Protein 4KP2 (pdb70)

Radius of gyration: 27.86 Å; Cα contacts (8 Å, |Δi|>4): 2179; chains: 2; bounding box: 74×74×67 Å

Foldseek 3Di:
DDLLQVLQQVQQVHGDDFQDKDKGQAQAEEEELVQQLLLVVLLVVPHDAFDDLARYAYEYFLQVPPDDPVSVVSVVSSVCVCVVHVNVNYYYFLQFARLVVCLQANQAASGEYEYQDQQQLLSLLNSYHTFYDHSNQSSVCRHPSMDIDGRAFEAEEEEEADDDQEALLQVLLQVCQVQHQANAASHEYEYHYPVSVPDASLSSSLNQRLQVSSNHRHYHYFHDPSSLVSCCVRNPDDPVVSVVSVVVGDDDDPPVDDGPYYYYDYDHPAAGWKAWPAGSNRTDHLVVFFPAFAQEEEAAASNGQALVQLVLLLVLLAPFAFDDRYAYEHAHRGNVRVVVCVVVCSVVSCVVNPHHYDRRHDPPFQCSVDQADDAQHEYEYQDNGRHQQGRHDNNYGYMHGGSNQRSNCRRVRGRHND/DDLLQQLVCVQQVHRDDFQDKDKGFAQAEEEELVLQLLLLVLLVVPDQEFDDLVRYAYEYFFQVPPPDPVSVVSVVSSVVSCVSHVRPRYYYFLQFAPLVCCLLPNQAASGEYEYQDQQQLLSQLNNYHGFYDHSNQSSVCRHPSMDMDGRFFEEEEEEDADEPQEALLQVLLVVCQVQHQANQARYEYEYDYDCSQVHASLSSSLNQRLCNSSNHRHYHYFHDVSSVVSCVPSHVQDPVRSVVSVVVGDDDDPPPDDGPHYHYHYPPPRAFWKAWPAGSNNIDHLVVFFPAFAQEEEADASNQQALVLLVLLLVLLQPEAFDPSYAYEHAHRGSVSVVVCVVVCSVVSQVVNVHHYDRHHRALQAQGPNQADDQAGEYAYQYNGRHQQGSYRNNYGYMHGGSNQSSNCRRVRRRHDD

Secondary structure (DSSP, 8-state):
--HHHHHHHHHHTS---TT-EEEEE-SEEEEETTTHHHHHHHHHHH-SS-S-GGGEEEE--TTSS--SHHHHHHHHHHHHHHHHHT-SSEE-TTSB-HHHHHHHHT--TT-EEEESSTTGGGGGGGT-EEEE--HHHHHHHHHHSEEEEE--EEEEEEE-S--SSS-HHHHHHHHHHHH-SSTTBTEEEEEESHHHHH--HHHHHHHHHTTGGGTBSEEEE---HHHHHHHHHSS---HHHHHHHHTT-----TTSS--SEEEEE--TTPPPEEEPTT-TT-EEEHHHHTT-B-SEEEE-SSSS-SHHHHHHHHHHHSS----TT-EEEE--SBHHHHHHHHTTTHHHHHHHHT-EE--SS--SSSS-SSS-B-TT-EEEESSS---TTSSB-TT-EEEE--HHHHHHHHHHSBS---/--HHHHHHHHHHTS---TT-EEEEE-SEEEEETTTHHHHHHHHHHH-SS-S-GGGEEEE--SSSS--SHHHHHHHHHHHHHHHHHT-SSEE-TTSB-HHHHHHHHT--TT-EEEEESGGGGGGGGGT-EEEE--HHHHHHHHHHSEEEEE--EEEEEEEES--TTS-HHHHHHHHHHHH-SSTTBTEEEEE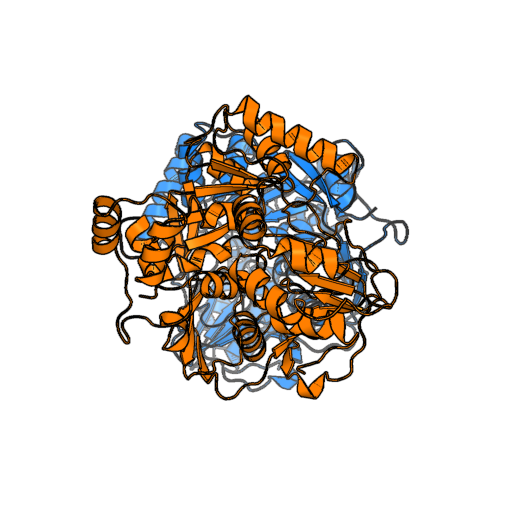ESHHHHHS-HHHHHHHHHTTGGGTBSEEEE---HHHHHHHHHSS---HHHHHHHHTT-----TTSS--SEEEEEE-SS-PPEEE-TB-TT-EEEGGGGTT-B-SEEEE-TTTS-SHHHHHHHHTTSSSS---TT-EEEE--SBHHHHHHHHHTTHHHHHHHTTPEE--SS-TTSSS-SSS-B-TT-EEEE-SS--BTTSSB-TT-EEEE--HHHHHHHHHHSB----

Solvent-accessible surface area: 31550 Å² total; per-residue (Å²): 70,6,2,0,20,64,2,0,11,114,64,35,68,123,158,10,65,39,43,57,50,9,55,0,102,4,25,7,0,0,0,8,1,18,29,1,4,23,0,17,72,0,2,113,81,44,26,124,58,19,73,41,41,97,78,0,0,0,0,10,1,35,22,11,95,68,51,49,101,140,3,42,86,51,20,119,54,0,72,82,0,14,151,145,24,38,5,184,31,42,36,139,41,19,51,0,3,2,5,5,8,0,0,12,77,36,0,61,17,24,34,0,0,0,0,2,19,63,10,0,3,1,1,0,0,0,3,0,3,0,2,28,25,44,12,5,14,0,0,1,0,0,20,28,3,29,0,40,21,134,1,10,102,3,11,24,0,23,0,47,16,112,36,170,104,22,40,19,0,1,10,0,0,59,0,0,48,86,27,15,63,127,43,0,45,186,20,0,0,2,2,8,22,82,15,4,99,96,18,74,5,36,5,2,2,1,0,0,0,0,0,66,12,0,17,0,96,0,0,0,3,43,7,4,86,52,0,4,72,22,10,66,138,21,53,42,118,39,114,114,74,26,54,107,45,73,156,66,76,15,70,19,83,94,138,128,2,140,15,140,124,71,48,112,2,101,4,78,142,25,78,9,9,0,0,15,27,38,45,0,27,51,19,92,44,9,67,96,13,77,48,34,112,2,32,2,0,0,0,0,6,11,0,7,0,6,28,46,14,0,120,63,0,3,121,76,1,125,79,139,130,22,72,172,87,8,91,1,6,1,1,1,0,2,101,73,5,46,100,57,0,72,197,77,25,6,16,70,33,0,83,164,6,47,11,90,54,34,42,7,2,16,2,0,21,80,27,13,101,73,8,72,5,57,112,45,27,29,0,0,0,0,5,11,39,0,50,68,20,49,4,29,70,71,66,2,85,3,28,0,0,1,5,32,0,0,0,7,0,0,12,78,9,69,0,0,40,186,44,3,4,0,16,48,2,0,13,103,47,36,67,120,133,5,74,42,39,60,51,8,40,0,84,0,26,7,0,0,0,5,3,35,39,0,0,37,0,7,75,0,0,101,83,33,28,141,64,19,66,41,36,90,62,0,0,0,0,7,0,32,33,6,89,63,47,54,106,156,9,39,100,62,17,120,45,0,59,47,0,23,129,148,20,38,8,126,26,45,27,131,43,18,42,0,2,0,5,6,4,0,1,11,71,35,0,50,7,23,32,0,0,0,0,1,28,58,8,0,2,2,0,0,0,0,3,0,1,0,0,27,32,41,28,20,29,0,0,0,0,0,17,14,0,28,1,44,10,103,1,10,73,4,0,43,0,29,0,54,15,144,32,157,90,20,39,16,0,0,10,0,0,61,0,1,84,63,22,15,117,104,15,0,19,153,16,0,0,1,2,7,24,88,21,3,112,116,16,73,5,31,4,2,1,2,0,0,0,0,0,63,11,0,11,1,81,0,0,0,3,50,4,14,79,49,0,3,65,17,0,80,140,28,33,86,36,46,104,134,73,8,59,116,25,99,146,48,88,15,64,36,111,220,138,63,12,130,55,68,94,114,51,114,0,80,1,72,120,25,68,2,9,0,0,19,24,45,67,2,18,63,9,92,41,6,71,94,12,81,43,40,137,4,51,1,0,0,0,0,3,14,0,5,0,5,26,40,14,0,104,58,0,3,120,62,2,154,65,166,113,18,66,197,103,11,79,0,6,0,0,0,0,0,101,66,7,50,94,64,0,75,193,85,23,5,14,75,35,0,84,167,2,47,9,94,56,32,43,4,2,13,6,1,7,35,53,12,82,53,18,73,2,58,119,35,36,36,0,0,0,0,1,6,39,0,73,110,20,73,2,24,70,95,60,0,85,1,29,0,0,0,5,22,0,0,0,16,0,0,29,93,8,71,0,7,28,174

Structure (mmCIF, N/CA/C/O backbone):
data_4KP2
#
_entry.id   4KP2
#
_cell.length_a   68.325
_cell.length_b   103.098
_cell.length_c   112.922
_cell.angle_alpha   90.000
_cell.angle_beta   90.000
_cell.angle_gamma   90.000
#
_symmetry.space_group_name_H-M   'P 21 21 21'
#
loop_
_entity.id
_entity.type
_entity.pdbx_description
1 polymer 'Homoaconitase large subunit'
2 water water
#
loop_
_atom_site.group_PDB
_atom_site.id
_atom_site.type_symbol
_atom_site.label_atom_id
_atom_site.label_alt_id
_atom_site.label_comp_id
_atom_site.label_asym_id
_atom_site.label_entity_id
_atom_site.label_seq_id
_atom_site.pdbx_PDB_ins_code
_atom_site.Cartn_x
_atom_site.Cartn_y
_atom_site.Cartn_z
_atom_site.occupancy
_atom_site.B_iso_or_equiv
_atom_site.auth_seq_id
_atom_site.auth_comp_id
_atom_site.auth_asym_id
_atom_site.auth_atom_id
_atom_site.pdbx_PDB_model_num
ATOM 1 N N . MET A 1 22 ? 28.820 -18.178 9.742 1.00 68.38 1 MET A N 1
ATOM 2 C CA . MET A 1 22 ? 29.387 -17.202 8.822 1.00 58.78 1 MET A CA 1
ATOM 3 C C . MET A 1 22 ? 29.302 -17.714 7.389 1.00 58.03 1 MET A C 1
ATOM 4 O O . MET A 1 22 ? 29.950 -18.698 7.031 1.00 60.34 1 MET A O 1
ATOM 9 N N . THR A 1 23 ? 28.496 -17.040 6.575 1.00 57.98 2 THR A N 1
ATOM 10 C CA . THR A 1 23 ? 28.288 -17.444 5.191 1.00 50.10 2 THR A CA 1
ATOM 11 C C . THR A 1 23 ? 29.543 -17.230 4.355 1.00 50.10 2 THR A C 1
ATOM 12 O O . THR A 1 23 ? 30.506 -16.608 4.807 1.00 53.65 2 THR A O 1
ATOM 16 N N . LEU A 1 24 ? 29.524 -17.752 3.134 1.00 50.25 3 LEU A N 1
ATOM 17 C CA . LEU A 1 24 ? 30.655 -17.621 2.225 1.00 52.62 3 LEU A CA 1
ATOM 18 C C . LEU A 1 24 ? 30.896 -16.161 1.865 1.00 52.39 3 LEU A C 1
ATOM 19 O O . LEU A 1 24 ? 32.033 -15.691 1.874 1.00 48.79 3 LEU A O 1
ATOM 24 N N . VAL A 1 25 ? 29.818 -15.451 1.551 1.00 53.97 4 VAL A N 1
ATOM 25 C CA . VAL A 1 25 ? 29.894 -14.031 1.226 1.00 51.03 4 VAL A CA 1
ATOM 26 C C . VAL A 1 25 ? 30.487 -13.232 2.384 1.00 54.20 4 VAL A C 1
ATOM 27 O O . VAL A 1 25 ? 31.359 -12.386 2.182 1.00 51.42 4 VAL A O 1
ATOM 31 N N . GLU A 1 26 ? 30.019 -13.516 3.595 1.00 47.49 5 GLU A N 1
ATOM 32 C CA . GLU A 1 26 ? 30.524 -12.846 4.788 1.00 48.59 5 GLU A CA 1
ATOM 33 C C . GLU A 1 26 ? 32.013 -13.105 4.994 1.00 50.38 5 GLU A C 1
ATOM 34 O O . GLU A 1 26 ? 32.747 -12.221 5.431 1.00 51.86 5 GLU A O 1
ATOM 40 N N . LYS A 1 27 ? 32.454 -14.318 4.676 1.00 50.92 6 LYS A N 1
ATOM 41 C CA . LYS A 1 27 ? 33.862 -14.671 4.812 1.00 48.40 6 LYS A CA 1
ATOM 42 C C . LYS A 1 27 ? 34.721 -14.010 3.740 1.00 48.50 6 LYS A C 1
ATOM 43 O O . LYS A 1 27 ? 35.856 -13.614 4.003 1.00 50.52 6 LYS A O 1
ATOM 49 N N . ILE A 1 28 ? 34.176 -13.895 2.534 1.00 46.44 7 ILE A N 1
ATOM 50 C CA . ILE A 1 28 ? 34.892 -13.268 1.428 1.00 51.12 7 ILE A CA 1
ATOM 51 C C . ILE A 1 28 ? 35.083 -11.774 1.676 1.00 49.13 7 ILE A C 1
ATOM 52 O O . ILE A 1 28 ? 36.172 -11.234 1.475 1.00 50.64 7 ILE A O 1
ATOM 57 N N . LEU A 1 29 ? 34.020 -11.114 2.124 1.00 45.00 8 LEU A N 1
ATOM 58 C CA . LEU A 1 29 ? 34.051 -9.674 2.349 1.00 48.87 8 LEU A CA 1
ATOM 59 C C . LEU A 1 29 ? 34.882 -9.294 3.571 1.00 51.94 8 LEU A C 1
ATOM 60 O O . LEU A 1 29 ? 35.512 -8.237 3.596 1.00 47.54 8 LEU A O 1
ATOM 65 N N . SER A 1 30 ? 34.884 -10.159 4.581 1.00 47.81 9 SER A N 1
ATOM 66 C CA . SER A 1 30 ? 35.622 -9.886 5.811 1.00 53.31 9 SER A CA 1
ATOM 67 C C . SER A 1 30 ? 37.131 -9.897 5.591 1.00 56.53 9 SER A C 1
ATOM 68 O O . SER A 1 30 ? 37.840 -9.008 6.063 1.00 55.94 9 SER A O 1
ATOM 71 N N . LYS A 1 31 ? 37.616 -10.907 4.876 1.00 51.21 10 LYS A N 1
ATOM 72 C CA . LYS A 1 31 ? 39.034 -11.005 4.556 1.00 50.33 10 LYS A CA 1
ATOM 73 C C . LYS A 1 31 ? 39.456 -9.849 3.657 1.00 53.20 10 LYS A C 1
ATOM 74 O O . LYS A 1 31 ? 40.562 -9.319 3.779 1.00 47.85 10 LYS A O 1
ATOM 80 N N . LYS A 1 32 ? 38.558 -9.455 2.761 1.00 52.08 11 LYS A N 1
ATOM 81 C CA . LYS A 1 32 ? 38.840 -8.384 1.818 1.00 52.22 11 LYS A CA 1
ATOM 82 C C . LYS A 1 32 ? 38.895 -7.018 2.503 1.00 54.13 11 LYS A C 1
ATOM 83 O O . LYS A 1 32 ? 39.621 -6.125 2.064 1.00 65.43 11 LYS A O 1
ATOM 89 N N . VAL A 1 33 ? 38.134 -6.859 3.581 1.00 50.19 12 VAL A N 1
ATOM 90 C CA . VAL A 1 33 ? 38.063 -5.571 4.266 1.00 54.87 12 VAL A CA 1
ATOM 91 C C . VAL A 1 33 ? 38.991 -5.506 5.484 1.00 55.39 12 VAL A C 1
ATOM 92 O O . VAL A 1 33 ? 39.421 -4.425 5.888 1.00 58.96 12 VAL A O 1
ATOM 96 N N . GLY A 1 34 ? 39.307 -6.662 6.061 1.00 53.04 13 GLY A N 1
ATOM 97 C CA . GLY A 1 34 ? 40.250 -6.721 7.163 1.00 56.21 13 GLY A CA 1
ATOM 98 C C . GLY A 1 34 ? 39.637 -6.998 8.524 1.00 56.74 13 GLY A C 1
ATOM 99 O O . GLY A 1 34 ? 40.357 -7.213 9.498 1.00 57.46 13 GLY A O 1
ATOM 100 N N . TYR A 1 35 ? 38.310 -6.994 8.599 1.00 54.99 14 TYR A N 1
ATOM 101 C CA . TYR A 1 35 ? 37.627 -7.256 9.863 1.00 54.64 14 TYR A CA 1
ATOM 102 C C . TYR A 1 35 ? 36.333 -8.039 9.666 1.00 53.05 14 TYR A C 1
ATOM 103 O O . TYR A 1 35 ? 35.791 -8.093 8.563 1.00 60.68 14 TYR A O 1
ATOM 112 N N . GLU A 1 36 ? 35.844 -8.642 10.746 1.00 54.15 15 GLU A N 1
ATOM 113 C CA . GLU A 1 36 ? 34.648 -9.476 10.691 1.00 56.00 15 GLU A CA 1
ATOM 114 C C . GLU A 1 36 ? 33.385 -8.659 10.433 1.00 52.23 15 GLU A C 1
ATOM 115 O O . GLU A 1 36 ? 33.051 -7.755 11.199 1.00 60.39 15 GLU A O 1
ATOM 121 N N . VAL A 1 37 ? 32.687 -8.985 9.350 1.00 53.61 16 VAL A N 1
ATOM 122 C CA . VAL A 1 37 ? 31.426 -8.328 9.027 1.00 56.17 16 VAL A CA 1
ATOM 123 C C . VAL A 1 37 ? 30.308 -9.355 8.914 1.00 53.76 16 VAL A C 1
ATOM 124 O O . VAL A 1 37 ? 30.560 -10.558 8.869 1.00 56.60 16 VAL A O 1
ATOM 128 N N . CYS A 1 38 ? 29.071 -8.875 8.867 1.00 48.77 17 CYS A N 1
ATOM 129 C CA . CYS A 1 38 ? 27.922 -9.755 8.711 1.00 52.83 17 CYS A CA 1
ATOM 130 C C . CYS A 1 38 ? 26.857 -9.096 7.845 1.00 52.70 17 CYS A C 1
ATOM 131 O O . CYS A 1 38 ? 27.008 -7.948 7.429 1.00 51.55 17 CYS A O 1
ATOM 134 N N . ALA A 1 39 ? 25.782 -9.831 7.582 1.00 49.49 18 ALA A N 1
ATOM 135 C CA . ALA A 1 39 ? 24.704 -9.344 6.728 1.00 49.47 18 ALA A CA 1
ATOM 136 C C . ALA A 1 39 ? 24.030 -8.106 7.312 1.00 44.79 18 ALA A C 1
ATOM 137 O O . ALA A 1 39 ? 23.681 -8.075 8.492 1.00 49.18 18 ALA A O 1
ATOM 139 N N . GLY A 1 40 ? 23.851 -7.089 6.476 1.00 49.50 19 GLY A N 1
ATOM 140 C CA . GLY A 1 40 ? 23.225 -5.851 6.903 1.00 52.34 19 GLY A CA 1
ATOM 141 C C . GLY A 1 40 ? 24.225 -4.723 7.063 1.00 47.15 19 GLY A C 1
ATOM 142 O O . GLY A 1 40 ? 23.873 -3.549 6.959 1.00 46.18 19 GLY A O 1
ATOM 143 N N . ASP A 1 41 ? 25.479 -5.085 7.315 1.00 49.65 20 ASP A N 1
ATOM 144 C CA . ASP A 1 41 ? 26.540 -4.104 7.510 1.00 47.44 20 ASP A CA 1
ATOM 145 C C . ASP A 1 41 ? 26.953 -3.460 6.190 1.00 50.39 20 ASP A C 1
ATOM 146 O O . ASP A 1 41 ? 27.244 -4.154 5.217 1.00 52.48 20 ASP A O 1
ATOM 151 N N . SER A 1 42 ? 26.977 -2.132 6.162 1.00 47.64 21 SER A N 1
ATOM 152 C CA . SER A 1 42 ? 27.432 -1.403 4.983 1.00 50.17 21 SER A CA 1
ATOM 153 C C . SER A 1 42 ? 28.921 -1.107 5.108 1.00 50.29 21 SER A C 1
ATOM 154 O O . SER A 1 42 ? 29.343 -0.384 6.010 1.00 61.10 21 SER A O 1
ATOM 157 N N . ILE A 1 43 ? 29.714 -1.670 4.203 1.00 47.26 22 ILE A N 1
ATOM 158 C CA . ILE A 1 43 ? 31.165 -1.535 4.274 1.00 44.74 22 ILE A CA 1
ATOM 159 C C . ILE A 1 43 ? 31.756 -0.925 3.007 1.00 44.55 22 ILE A C 1
ATOM 160 O O . ILE A 1 43 ? 31.110 -0.893 1.958 1.00 49.17 22 ILE A O 1
ATOM 165 N N . GLU A 1 44 ? 32.988 -0.441 3.118 1.00 49.76 23 GLU A N 1
ATOM 166 C CA . GLU A 1 44 ? 33.709 0.099 1.975 1.00 50.37 23 GLU A CA 1
ATOM 167 C C . GLU A 1 44 ? 34.709 -0.936 1.478 1.00 51.60 23 GLU A C 1
ATOM 168 O O . GLU A 1 44 ? 35.649 -1.290 2.189 1.00 50.38 23 GLU A O 1
ATOM 174 N N . VAL A 1 45 ? 34.504 -1.418 0.258 1.00 51.00 24 VAL A N 1
ATOM 175 C CA . VAL A 1 45 ? 35.334 -2.482 -0.296 1.00 47.28 24 VAL A CA 1
ATOM 176 C C . VAL A 1 45 ? 36.229 -1.994 -1.431 1.00 46.33 24 VAL A C 1
ATOM 177 O O . VAL A 1 45 ? 35.760 -1.360 -2.376 1.00 46.97 24 VAL A O 1
ATOM 181 N N . GLU A 1 46 ? 37.520 -2.292 -1.332 1.00 42.62 25 GLU A N 1
ATOM 182 C CA . GLU A 1 46 ? 38.448 -2.006 -2.417 1.00 44.78 25 GLU A CA 1
ATOM 183 C C . GLU A 1 46 ? 38.240 -3.023 -3.531 1.00 46.69 25 GLU A C 1
ATOM 184 O O . GLU A 1 46 ? 38.226 -4.227 -3.288 1.00 46.57 25 GLU A O 1
ATOM 190 N N . VAL A 1 47 ? 38.073 -2.533 -4.754 1.00 41.06 26 VAL A N 1
ATOM 191 C CA . VAL A 1 47 ? 37.755 -3.398 -5.885 1.00 37.97 26 VAL A CA 1
ATOM 192 C C . VAL A 1 47 ? 39.001 -4.043 -6.486 1.00 41.78 26 VAL A C 1
ATOM 193 O O . VAL A 1 47 ? 39.987 -3.365 -6.780 1.00 52.15 26 VAL A O 1
ATOM 197 N N . ASP A 1 48 ? 38.946 -5.360 -6.663 1.00 41.07 27 ASP A N 1
ATOM 198 C CA . ASP A 1 48 ? 40.066 -6.114 -7.215 1.00 45.01 27 ASP A CA 1
ATOM 199 C C . ASP A 1 48 ? 40.036 -6.151 -8.739 1.00 48.63 27 ASP A C 1
ATOM 200 O O . ASP A 1 48 ? 41.072 -6.300 -9.383 1.00 48.66 27 ASP A O 1
ATOM 205 N N . LEU A 1 49 ? 38.844 -6.019 -9.312 1.00 43.52 28 LEU A N 1
ATOM 206 C CA . LEU A 1 49 ? 38.686 -6.115 -10.758 1.00 44.12 28 LEU A CA 1
ATOM 207 C C . LEU A 1 49 ? 37.477 -5.320 -11.246 1.00 44.54 28 LEU A C 1
ATOM 208 O O . LEU A 1 49 ? 36.358 -5.525 -10.778 1.00 41.17 28 LEU A O 1
ATOM 213 N N . ALA A 1 50 ? 37.710 -4.414 -12.190 1.00 41.33 29 ALA A N 1
ATOM 214 C CA . ALA A 1 50 ? 36.642 -3.591 -12.749 1.00 46.12 29 ALA A CA 1
ATOM 215 C C . ALA A 1 50 ? 36.542 -3.780 -14.260 1.00 48.09 29 ALA A C 1
ATOM 216 O O . ALA A 1 50 ? 37.547 -3.726 -14.968 1.00 46.34 29 ALA A O 1
ATOM 218 N N . MET A 1 51 ? 35.327 -3.999 -14.752 1.00 41.24 30 MET A N 1
ATOM 219 C CA . MET A 1 51 ? 35.125 -4.288 -16.169 1.00 44.45 30 MET A CA 1
ATOM 220 C C . MET A 1 51 ? 33.867 -3.652 -16.758 1.00 44.15 30 MET A C 1
ATOM 221 O O . MET A 1 51 ? 32.791 -3.708 -16.164 1.00 40.86 30 MET A O 1
ATOM 226 N N . THR A 1 52 ? 34.019 -3.046 -17.932 1.00 43.10 31 THR A N 1
ATOM 227 C CA . THR A 1 52 ? 32.892 -2.518 -18.693 1.00 45.65 31 THR A CA 1
ATOM 228 C C . THR A 1 52 ? 33.015 -2.918 -20.161 1.00 44.91 31 THR A C 1
ATOM 229 O O . THR A 1 52 ? 34.120 -3.008 -20.698 1.00 47.87 31 THR A O 1
ATOM 233 N N . HIS A 1 53 ? 31.879 -3.162 -20.807 1.00 42.26 32 HIS A N 1
ATOM 234 C CA . HIS A 1 53 ? 31.878 -3.567 -22.211 1.00 41.49 32 HIS A CA 1
ATOM 235 C C . HIS A 1 53 ? 31.505 -2.412 -23.139 1.00 46.10 32 HIS A C 1
ATOM 236 O O . HIS A 1 53 ? 31.266 -1.293 -22.685 1.00 49.84 32 HIS A O 1
ATOM 243 N N . ASP A 1 54 ? 31.449 -2.696 -24.439 1.00 43.26 33 ASP A N 1
ATOM 244 C CA . ASP A 1 54 ? 31.217 -1.671 -25.457 1.00 46.14 33 ASP A CA 1
ATOM 245 C C . ASP A 1 54 ? 29.904 -0.910 -25.281 1.00 49.72 33 ASP A C 1
ATOM 246 O O . ASP A 1 54 ? 29.735 0.183 -25.820 1.00 48.72 33 ASP A O 1
ATOM 251 N N . GLY A 1 55 ? 28.978 -1.491 -24.528 1.00 44.90 34 GLY A N 1
ATOM 252 C CA . GLY A 1 55 ? 27.695 -0.860 -24.284 1.00 43.92 34 GLY A CA 1
ATOM 253 C C . GLY A 1 55 ? 27.684 -0.007 -23.030 1.00 46.66 34 GLY A C 1
ATOM 254 O O . GLY A 1 55 ? 26.837 0.874 -22.879 1.00 45.84 34 GLY A O 1
ATOM 255 N N . THR A 1 56 ? 28.629 -0.262 -22.129 1.00 41.36 35 THR A N 1
ATOM 256 C CA . THR A 1 56 ? 28.669 0.444 -20.852 1.00 46.20 35 THR A CA 1
ATOM 257 C C . THR A 1 56 ? 29.964 1.226 -20.625 1.00 50.58 35 THR A C 1
ATOM 258 O O . THR A 1 56 ? 30.011 2.119 -19.779 1.00 47.37 35 THR A O 1
ATOM 262 N N . THR A 1 57 ? 31.009 0.890 -21.376 1.00 48.90 36 THR A N 1
ATOM 263 C CA . THR A 1 57 ? 32.271 1.628 -21.294 1.00 48.25 36 THR A CA 1
ATOM 264 C C . THR A 1 57 ? 32.136 3.117 -21.654 1.00 47.11 36 THR A C 1
ATOM 265 O O . THR A 1 57 ? 32.621 3.970 -20.910 1.00 42.87 36 THR A O 1
ATOM 269 N N . PRO A 1 58 ? 31.480 3.442 -22.788 1.00 48.52 37 PRO A N 1
ATOM 270 C CA . PRO A 1 58 ? 31.335 4.871 -23.093 1.00 51.98 37 PRO A CA 1
ATOM 271 C C . PRO A 1 58 ? 30.417 5.571 -22.100 1.00 47.58 37 PRO A C 1
ATOM 272 O O . PRO A 1 58 ? 30.569 6.767 -21.854 1.00 45.27 37 PRO A O 1
ATOM 276 N N . LEU A 1 59 ? 29.469 4.825 -21.544 1.00 46.77 38 LEU A N 1
ATOM 277 C CA . LEU A 1 59 ? 28.549 5.363 -20.552 1.00 47.43 38 LEU A CA 1
ATOM 278 C C . LEU A 1 59 ? 29.273 5.650 -19.241 1.00 49.66 38 LEU A C 1
ATOM 279 O O . LEU A 1 59 ? 28.976 6.631 -18.559 1.00 56.36 38 LEU A O 1
ATOM 284 N N . ALA A 1 60 ? 30.226 4.790 -18.898 1.00 46.03 39 ALA A N 1
ATOM 285 C CA . ALA A 1 60 ? 31.002 4.951 -17.674 1.00 46.99 39 ALA A CA 1
ATOM 286 C C . ALA A 1 60 ? 32.106 5.986 -17.856 1.00 45.76 39 ALA A C 1
ATOM 287 O O . ALA A 1 60 ? 32.482 6.677 -16.910 1.00 38.19 39 ALA A O 1
ATOM 289 N N . TYR A 1 61 ? 32.622 6.085 -19.077 1.00 46.34 40 TYR A N 1
ATOM 290 C CA . TYR A 1 61 ? 33.670 7.047 -19.393 1.00 48.91 40 TYR A CA 1
ATOM 291 C C . TYR A 1 61 ? 33.117 8.467 -19.357 1.00 41.60 40 TYR A C 1
ATOM 292 O O . TYR A 1 61 ? 33.723 9.360 -18.765 1.00 45.29 40 TYR A O 1
ATOM 301 N N . LYS A 1 62 ? 31.968 8.668 -19.996 1.00 41.24 41 LYS A N 1
ATOM 302 C CA . LYS A 1 62 ? 31.319 9.973 -20.030 1.00 50.01 41 LYS A CA 1
ATOM 303 C C . LYS A 1 62 ? 30.984 10.430 -18.614 1.00 52.09 41 LYS A C 1
ATOM 304 O O . LYS A 1 62 ? 31.078 11.615 -18.293 1.00 54.38 41 LYS A O 1
ATOM 310 N N . ALA A 1 63 ? 30.600 9.479 -17.769 1.00 46.35 42 ALA A N 1
ATOM 311 C CA . ALA A 1 63 ? 30.308 9.768 -16.372 1.00 46.23 42 ALA A CA 1
ATOM 312 C C . ALA A 1 63 ? 31.591 10.062 -15.602 1.00 51.11 42 ALA A C 1
ATOM 313 O O . ALA A 1 63 ? 31.586 10.820 -14.632 1.00 52.03 42 ALA A O 1
ATOM 315 N N . LEU A 1 64 ? 32.689 9.457 -16.045 1.00 49.01 43 LEU A N 1
ATOM 316 C CA . LEU A 1 64 ? 33.984 9.640 -15.402 1.00 48.49 43 LEU A CA 1
ATOM 317 C C . LEU A 1 64 ? 34.564 11.015 -15.721 1.00 52.35 43 LEU A C 1
ATOM 318 O O . LEU A 1 64 ? 35.320 11.581 -14.931 1.00 52.05 43 LEU A O 1
ATOM 323 N N . LYS A 1 65 ? 34.197 11.551 -16.880 1.00 48.07 44 LYS A N 1
ATOM 324 C CA . LYS A 1 65 ? 34.721 12.833 -17.340 1.00 54.62 44 LYS A CA 1
ATOM 325 C C . LYS A 1 65 ? 34.078 14.020 -16.627 1.00 56.93 44 LYS A C 1
ATOM 326 O O . LYS A 1 65 ? 34.480 15.166 -16.829 1.00 59.16 44 LYS A O 1
ATOM 332 N N . GLU A 1 66 ? 33.079 13.744 -15.795 1.00 54.60 45 GLU A N 1
ATOM 333 C CA . GLU A 1 66 ? 32.375 14.797 -15.073 1.00 47.29 45 GLU A CA 1
ATOM 334 C C . GLU A 1 66 ? 32.918 14.974 -13.661 1.00 59.53 45 GLU A C 1
ATOM 335 O O . GLU A 1 66 ? 32.856 16.063 -13.094 1.00 61.08 45 GLU A O 1
ATOM 341 N N . MET A 1 67 ? 33.454 13.897 -13.100 1.00 55.44 46 MET A N 1
ATOM 342 C CA . MET A 1 67 ? 33.900 13.905 -11.712 1.00 50.58 46 MET A CA 1
ATOM 343 C C . MET A 1 67 ? 35.417 13.813 -11.570 1.00 58.33 46 MET A C 1
ATOM 344 O O . MET A 1 67 ? 36.034 14.629 -10.885 1.00 68.76 46 MET A O 1
ATOM 349 N N . SER A 1 68 ? 36.011 12.818 -12.218 1.00 60.86 47 SER A N 1
ATOM 350 C CA . SER A 1 68 ? 37.438 12.563 -12.071 1.00 57.87 47 SER A CA 1
ATOM 351 C C . SER A 1 68 ? 38.214 12.858 -13.345 1.00 56.76 47 SER A C 1
ATOM 352 O O . SER A 1 68 ? 37.634 13.143 -14.392 1.00 57.39 47 SER A O 1
ATOM 355 N N . ASP A 1 69 ? 39.535 12.783 -13.243 1.00 58.56 48 ASP A N 1
ATOM 356 C CA . ASP A 1 69 ? 40.412 13.063 -14.369 1.00 59.10 48 ASP A CA 1
ATOM 357 C C . ASP A 1 69 ? 41.473 11.979 -14.502 1.00 55.24 48 ASP A C 1
ATOM 358 O O . ASP A 1 69 ? 42.440 12.129 -15.249 1.00 56.06 48 ASP A O 1
ATOM 363 N N . SER A 1 70 ? 41.282 10.885 -13.772 1.00 52.43 49 SER A N 1
ATOM 364 C CA . SER A 1 70 ? 42.231 9.782 -13.783 1.00 52.88 49 SER A CA 1
ATOM 365 C C . SER A 1 70 ? 41.597 8.504 -13.251 1.00 55.60 49 SER A C 1
ATOM 366 O O . SER A 1 70 ? 40.685 8.549 -12.425 1.00 56.96 49 SER A O 1
ATOM 369 N N . VAL A 1 71 ? 42.083 7.366 -13.733 1.00 57.72 50 VAL A N 1
ATOM 370 C CA . VAL A 1 71 ? 41.667 6.077 -13.200 1.00 54.27 50 VAL A CA 1
ATOM 371 C C . VAL A 1 71 ? 42.620 5.676 -12.083 1.00 54.74 50 VAL A C 1
ATOM 372 O O . VAL A 1 71 ? 43.779 6.093 -12.068 1.00 55.95 50 VAL A O 1
ATOM 376 N N . TRP A 1 72 ? 42.131 4.874 -11.144 1.00 54.95 51 TRP A N 1
ATOM 377 C CA . TRP A 1 72 ? 42.929 4.516 -9.979 1.00 55.11 51 TRP A CA 1
ATOM 378 C C . TRP A 1 72 ? 43.990 3.467 -10.306 1.00 56.76 51 TRP A C 1
ATOM 379 O O . TRP A 1 72 ? 45.123 3.566 -9.847 1.00 62.33 51 TRP A O 1
ATOM 390 N N . ASN A 1 73 ? 43.628 2.477 -11.117 1.00 54.57 52 ASN A N 1
ATOM 391 C CA . ASN A 1 73 ? 44.554 1.403 -11.459 1.00 55.58 52 ASN A CA 1
ATOM 392 C C . ASN A 1 73 ? 44.177 0.735 -12.776 1.00 53.01 52 ASN A C 1
ATOM 393 O O . ASN A 1 73 ? 43.269 -0.093 -12.815 1.00 56.80 52 ASN A O 1
ATOM 398 N N . PRO A 1 74 ? 44.883 1.093 -13.860 1.00 57.14 53 PRO A N 1
ATOM 399 C CA . PRO A 1 74 ? 44.647 0.548 -15.202 1.00 56.84 53 PRO A CA 1
ATOM 400 C C . PRO A 1 74 ? 44.807 -0.968 -15.255 1.00 49.21 53 PRO A C 1
ATOM 401 O O . PRO A 1 74 ? 44.093 -1.632 -16.007 1.00 53.61 53 PRO A O 1
ATOM 405 N N . ASP A 1 75 ? 45.735 -1.504 -14.468 1.00 50.87 54 ASP A N 1
ATOM 406 C CA . ASP A 1 75 ? 45.982 -2.942 -14.443 1.00 54.21 54 ASP A CA 1
ATOM 407 C C . ASP A 1 75 ? 44.789 -3.711 -13.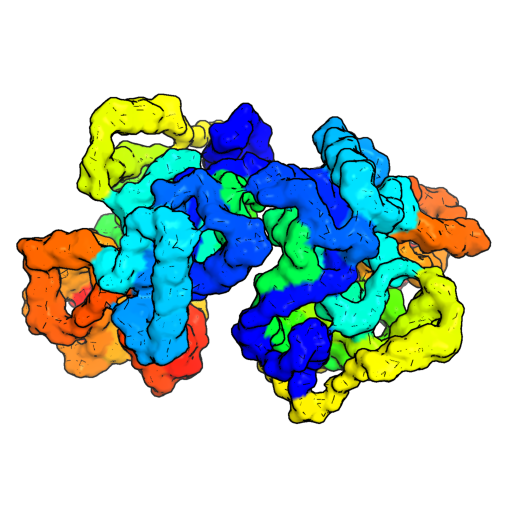882 1.00 49.88 54 ASP A C 1
ATOM 408 O O . ASP A 1 75 ? 44.582 -4.879 -14.215 1.00 46.63 54 ASP A O 1
ATOM 413 N N . LYS A 1 76 ? 44.010 -3.051 -13.030 1.00 54.16 55 LYS A N 1
ATOM 414 C CA . LYS A 1 76 ? 42.832 -3.667 -12.431 1.00 52.77 55 LYS A CA 1
ATOM 415 C C . LYS A 1 76 ? 41.581 -3.442 -13.276 1.00 54.78 55 LYS A C 1
ATOM 416 O O . LYS A 1 76 ? 40.490 -3.871 -12.905 1.00 55.99 55 LYS A O 1
ATOM 422 N N . ILE A 1 77 ? 41.742 -2.769 -14.411 1.00 49.85 56 ILE A N 1
ATOM 423 C CA . ILE A 1 77 ? 40.615 -2.461 -15.287 1.00 51.37 56 ILE A CA 1
ATOM 424 C C . ILE A 1 77 ? 40.642 -3.300 -16.563 1.00 50.23 56 ILE A C 1
ATOM 425 O O . ILE A 1 77 ? 41.682 -3.431 -17.207 1.00 58.11 56 ILE A O 1
ATOM 430 N N . VAL A 1 78 ? 39.494 -3.868 -16.920 1.00 44.85 57 VAL A N 1
ATOM 431 C CA . VAL A 1 78 ? 39.380 -4.683 -18.125 1.00 48.85 57 VAL A CA 1
ATOM 432 C C . VAL A 1 78 ? 38.274 -4.168 -19.044 1.00 43.99 57 VAL A C 1
ATOM 433 O O . VAL A 1 78 ? 37.151 -3.928 -18.604 1.00 39.26 57 VAL A O 1
ATOM 437 N N . VAL A 1 79 ? 38.598 -3.997 -20.321 1.00 41.70 58 VAL A N 1
ATOM 438 C CA . VAL A 1 79 ? 37.614 -3.575 -21.311 1.00 43.96 58 VAL A CA 1
ATOM 439 C C . VAL A 1 79 ? 37.520 -4.593 -22.443 1.00 44.43 58 VAL A C 1
ATOM 440 O O . VAL A 1 79 ? 38.531 -4.968 -23.036 1.00 46.03 58 VAL A O 1
ATOM 444 N N . ALA A 1 80 ? 36.303 -5.040 -22.738 1.00 42.20 59 ALA A N 1
ATOM 445 C CA . ALA A 1 80 ? 36.091 -6.037 -23.782 1.00 43.75 59 ALA A CA 1
ATOM 446 C C . ALA A 1 80 ? 34.832 -5.762 -24.602 1.00 42.62 59 ALA A C 1
ATOM 447 O O . ALA A 1 80 ? 33.747 -5.574 -24.051 1.00 37.83 59 ALA A O 1
ATOM 449 N N . PHE A 1 81 ? 34.988 -5.742 -25.922 1.00 44.87 60 PHE A N 1
ATOM 450 C CA . PHE A 1 81 ? 33.863 -5.530 -26.825 1.00 48.70 60 PHE A CA 1
ATOM 451 C C . PHE A 1 81 ? 33.219 -6.866 -27.167 1.00 44.51 60 PHE A C 1
ATOM 452 O O . PHE A 1 81 ? 33.900 -7.790 -27.615 1.00 47.29 60 PHE A O 1
ATOM 460 N N . ASP A 1 82 ? 31.910 -6.970 -26.963 1.00 44.45 61 ASP A N 1
ATOM 461 C CA . ASP A 1 82 ? 31.216 -8.231 -27.198 1.00 45.83 61 ASP A CA 1
ATOM 462 C C . ASP A 1 82 ? 29.743 -8.050 -27.557 1.00 44.01 61 ASP A C 1
ATOM 463 O O . ASP A 1 82 ? 29.186 -8.834 -28.324 1.00 50.77 61 ASP A O 1
ATOM 468 N N . HIS A 1 83 ? 29.116 -7.020 -26.999 1.00 47.14 62 HIS A N 1
ATOM 469 C CA . HIS A 1 83 ? 27.687 -6.799 -27.194 1.00 51.34 62 HIS A CA 1
ATOM 470 C C . HIS A 1 83 ? 27.328 -6.447 -28.636 1.00 49.98 62 HIS A C 1
ATOM 471 O O . HIS A 1 83 ? 26.346 -6.954 -29.179 1.00 49.66 62 HIS A O 1
ATOM 478 N N . ASN A 1 84 ? 28.122 -5.575 -29.248 1.00 46.23 63 ASN A N 1
ATOM 479 C CA . ASN A 1 84 ? 27.835 -5.098 -30.595 1.00 50.86 63 ASN A CA 1
ATOM 480 C C . ASN A 1 84 ? 29.010 -5.297 -31.544 1.00 51.03 63 ASN A C 1
ATOM 481 O O . ASN A 1 84 ? 29.537 -4.334 -32.103 1.00 54.29 63 ASN A O 1
ATOM 486 N N . VAL A 1 85 ? 29.419 -6.549 -31.726 1.00 48.36 64 VAL A N 1
ATOM 487 C CA . VAL A 1 85 ? 30.562 -6.852 -32.579 1.00 54.94 64 VAL A CA 1
ATOM 488 C C . VAL A 1 85 ? 30.198 -7.786 -33.737 1.00 55.64 64 VAL A C 1
ATOM 489 O O . VAL A 1 85 ? 29.712 -8.896 -33.519 1.00 57.45 64 VAL A O 1
ATOM 493 N N . PRO A 1 86 ? 30.411 -7.328 -34.982 1.00 49.55 65 PRO A N 1
ATOM 494 C CA . PRO A 1 86 ? 30.879 -5.995 -35.382 1.00 51.79 65 PRO A CA 1
ATOM 495 C C . PRO A 1 86 ? 29.797 -4.938 -35.159 1.00 50.55 65 PRO A C 1
ATOM 496 O O . PRO A 1 86 ? 28.637 -5.306 -34.975 1.00 51.20 65 PRO A O 1
ATOM 500 N N . PRO A 1 87 ? 30.177 -3.647 -35.155 1.00 55.11 66 PRO A N 1
ATOM 501 C CA . PRO A 1 87 ? 29.240 -2.535 -34.953 1.00 59.47 66 PRO A CA 1
ATOM 502 C C . PRO A 1 87 ? 27.993 -2.630 -35.828 1.00 59.94 66 PRO A C 1
ATOM 503 O O . PRO A 1 87 ? 28.098 -2.776 -37.046 1.00 60.98 66 PRO A O 1
ATOM 507 N N . ASN A 1 88 ? 26.827 -2.541 -35.198 1.00 64.18 67 ASN A N 1
ATOM 508 C CA . ASN A 1 88 ? 25.552 -2.694 -35.889 1.00 61.69 67 ASN A CA 1
ATOM 509 C C . ASN A 1 88 ? 24.912 -1.365 -36.278 1.00 64.83 67 ASN A C 1
ATOM 510 O O . ASN A 1 88 ? 24.244 -1.266 -37.304 1.00 60.63 67 ASN A O 1
ATOM 515 N N . THR A 1 89 ? 25.108 -0.344 -35.452 1.00 65.06 68 THR A N 1
ATOM 516 C CA . THR A 1 89 ? 24.572 0.977 -35.751 1.00 59.44 68 THR A CA 1
ATOM 517 C C . THR A 1 89 ? 25.664 2.035 -35.692 1.00 59.04 68 THR A C 1
ATOM 518 O O . THR A 1 89 ? 26.772 1.773 -35.223 1.00 60.99 68 THR A O 1
ATOM 522 N N . VAL A 1 90 ? 25.345 3.228 -36.181 1.00 54.06 69 VAL A N 1
ATOM 523 C CA . VAL A 1 90 ? 26.271 4.350 -36.129 1.00 50.63 69 VAL A CA 1
ATOM 524 C C . VAL A 1 90 ? 26.552 4.718 -34.679 1.00 54.75 69 VAL A C 1
ATOM 525 O O . VAL A 1 90 ? 27.695 4.971 -34.303 1.00 56.09 69 VAL A O 1
ATOM 529 N N . LYS A 1 91 ? 25.498 4.736 -33.869 1.00 49.71 70 LYS A N 1
ATOM 530 C CA . LYS A 1 91 ? 25.624 5.024 -32.445 1.00 57.22 70 LYS A CA 1
ATOM 531 C C . LYS A 1 91 ? 26.501 3.989 -31.748 1.00 52.95 70 LYS A C 1
ATOM 532 O O . LYS A 1 91 ? 27.239 4.312 -30.820 1.00 54.58 70 LYS A O 1
ATOM 538 N N . ALA A 1 92 ? 26.416 2.744 -32.205 1.00 50.97 71 ALA A N 1
ATOM 539 C CA . ALA A 1 92 ? 27.232 1.671 -31.650 1.00 54.22 71 ALA A CA 1
ATOM 540 C C . ALA A 1 92 ? 28.694 1.848 -32.039 1.00 56.35 71 ALA A C 1
ATOM 541 O O . ALA A 1 92 ? 29.595 1.619 -31.232 1.00 49.67 71 ALA A O 1
ATOM 543 N N . ALA A 1 93 ? 28.921 2.258 -33.283 1.00 57.93 72 ALA A N 1
ATOM 544 C CA . ALA A 1 93 ? 30.269 2.500 -33.779 1.00 54.01 72 ALA A CA 1
ATOM 545 C C . ALA A 1 93 ? 30.883 3.712 -33.089 1.00 56.57 72 ALA A C 1
ATOM 546 O O . ALA A 1 93 ? 32.086 3.747 -32.827 1.00 55.48 72 ALA A O 1
ATOM 548 N N . GLU A 1 94 ? 30.049 4.707 -32.801 1.00 53.32 73 GLU A N 1
ATOM 549 C CA . GLU A 1 94 ? 30.497 5.902 -32.097 1.00 52.11 73 GLU A CA 1
ATOM 550 C C . GLU A 1 94 ? 30.868 5.564 -30.659 1.00 48.38 73 GLU A C 1
ATOM 551 O O . GLU A 1 94 ? 31.815 6.124 -30.105 1.00 51.48 73 GLU A O 1
ATOM 557 N N . MET A 1 95 ? 30.113 4.649 -30.059 1.00 50.15 74 MET A N 1
ATOM 558 C CA . MET A 1 95 ? 30.391 4.208 -28.698 1.00 48.75 74 MET A CA 1
ATOM 559 C C . MET A 1 95 ? 31.740 3.501 -28.607 1.00 53.32 74 MET A C 1
ATOM 560 O O . MET A 1 95 ? 32.546 3.801 -27.726 1.00 53.81 74 MET A O 1
ATOM 565 N N . GLN A 1 96 ? 31.985 2.572 -29.524 1.00 50.71 75 GLN A N 1
ATOM 566 C CA . GLN A 1 96 ? 33.241 1.831 -29.536 1.00 50.99 75 GLN A CA 1
ATOM 567 C C . GLN A 1 96 ? 34.431 2.751 -29.783 1.00 49.06 75 GLN A C 1
ATOM 568 O O . GLN A 1 96 ? 35.531 2.495 -29.293 1.00 55.02 75 GLN A O 1
ATOM 574 N N . LYS A 1 97 ? 34.205 3.824 -30.534 1.00 51.24 76 LYS A N 1
ATOM 575 C CA . LYS A 1 97 ? 35.256 4.802 -30.782 1.00 52.95 76 LYS A CA 1
ATOM 576 C C . LYS A 1 97 ? 35.552 5.583 -29.506 1.00 49.57 76 LYS A C 1
ATOM 577 O O . LYS A 1 97 ? 36.696 5.956 -29.247 1.00 50.90 76 LYS A O 1
ATOM 583 N N . LEU A 1 98 ? 34.513 5.820 -28.711 1.00 50.74 77 LEU A N 1
ATOM 584 C CA . LEU A 1 98 ? 34.664 6.504 -27.433 1.00 51.19 77 LEU A CA 1
ATOM 585 C C . LEU A 1 98 ? 35.353 5.600 -26.421 1.00 49.34 77 LEU A C 1
ATOM 586 O O . LEU A 1 98 ? 36.137 6.061 -25.593 1.00 49.93 77 LEU A O 1
ATOM 591 N N . ALA A 1 99 ? 35.050 4.308 -26.493 1.00 48.62 78 ALA A N 1
ATOM 592 C CA . ALA A 1 99 ? 35.663 3.330 -25.605 1.00 43.79 78 ALA A CA 1
ATOM 593 C C . ALA A 1 99 ? 37.147 3.186 -25.916 1.00 46.64 78 ALA A C 1
ATOM 594 O O . ALA A 1 99 ? 37.953 2.916 -25.028 1.00 47.99 78 ALA A O 1
ATOM 596 N N . LEU A 1 100 ? 37.500 3.366 -27.185 1.00 44.12 79 LEU A N 1
ATOM 597 C CA . LEU A 1 100 ? 38.895 3.318 -27.602 1.00 41.47 79 LEU A CA 1
ATOM 598 C C . LEU A 1 100 ? 39.671 4.504 -27.042 1.00 52.16 79 LEU A C 1
ATOM 599 O O . LEU A 1 100 ? 40.864 4.395 -26.762 1.00 53.82 79 LEU A O 1
ATOM 604 N N . GLU A 1 101 ? 38.989 5.635 -26.881 1.00 52.35 80 GLU A N 1
ATOM 605 C CA . GLU A 1 101 ? 39.601 6.815 -26.281 1.00 53.35 80 GLU A CA 1
ATOM 606 C C . GLU A 1 101 ? 39.974 6.527 -24.835 1.00 54.68 80 GLU A C 1
ATOM 607 O O . GLU A 1 101 ? 41.083 6.830 -24.396 1.00 51.80 80 GLU A O 1
ATOM 613 N N . PHE A 1 102 ? 39.032 5.935 -24.106 1.00 49.42 81 PHE A N 1
ATOM 614 C CA . PHE A 1 102 ? 39.225 5.574 -22.707 1.00 45.92 81 PHE A CA 1
ATOM 615 C C . PHE A 1 102 ? 40.437 4.665 -22.529 1.00 53.47 81 PHE A C 1
ATOM 616 O O . PHE A 1 102 ? 41.273 4.893 -21.654 1.00 53.46 81 PHE A O 1
ATOM 624 N N . VAL A 1 103 ? 40.524 3.639 -23.368 1.00 53.62 82 VAL A N 1
ATOM 625 C CA . VAL A 1 103 ? 41.629 2.690 -23.317 1.00 53.66 82 VAL A CA 1
ATOM 626 C C . VAL A 1 103 ? 42.947 3.362 -23.690 1.00 53.84 82 VAL A C 1
ATOM 627 O O . VAL A 1 103 ? 43.975 3.135 -23.051 1.00 54.47 82 VAL A O 1
ATOM 631 N N . LYS A 1 104 ? 42.906 4.197 -24.723 1.00 54.50 83 LYS A N 1
ATOM 632 C CA . LYS A 1 104 ? 44.098 4.887 -25.199 1.00 53.24 83 LYS A CA 1
ATOM 633 C C . LYS A 1 104 ? 44.583 5.912 -24.179 1.00 54.09 83 LYS A C 1
ATOM 634 O O . LYS A 1 104 ? 45.783 6.039 -23.933 1.00 57.67 83 LYS A O 1
ATOM 640 N N . ARG A 1 105 ? 43.640 6.639 -23.589 1.00 54.60 84 ARG A N 1
ATOM 641 C CA . ARG A 1 105 ? 43.962 7.688 -22.626 1.00 54.57 84 ARG A CA 1
ATOM 642 C C . ARG A 1 105 ? 44.575 7.139 -21.342 1.00 57.19 84 ARG A C 1
ATOM 643 O O . ARG A 1 105 ? 45.661 7.554 -20.937 1.00 60.31 84 ARG A O 1
ATOM 651 N N . PHE A 1 106 ? 43.876 6.206 -20.706 1.00 52.13 85 PHE A N 1
ATOM 652 C CA . PHE A 1 106 ? 44.288 5.709 -19.398 1.00 51.76 85 PHE A CA 1
ATOM 653 C C . PHE A 1 106 ? 45.192 4.482 -19.481 1.00 48.90 85 PHE A C 1
ATOM 654 O O . PHE A 1 106 ? 45.556 3.903 -18.457 1.00 50.25 85 PHE A O 1
ATOM 662 N N . GLY A 1 107 ? 45.551 4.093 -20.701 1.00 48.37 86 GLY A N 1
ATOM 663 C CA . GLY A 1 107 ? 46.481 2.999 -20.916 1.00 52.47 86 GLY A CA 1
ATOM 664 C C . GLY A 1 107 ? 45.995 1.656 -20.406 1.00 50.05 86 GLY A C 1
ATOM 665 O O . GLY A 1 107 ? 46.737 0.922 -19.753 1.00 42.85 86 GLY A O 1
ATOM 666 N N . ILE A 1 108 ? 44.742 1.332 -20.705 1.00 44.89 87 ILE A N 1
ATOM 667 C CA . ILE A 1 108 ? 44.170 0.057 -20.295 1.00 40.05 87 ILE A CA 1
ATOM 668 C C . ILE A 1 108 ? 44.784 -1.080 -21.102 1.00 41.37 87 ILE A C 1
ATOM 669 O O . ILE A 1 108 ? 44.345 -1.372 -22.215 1.00 42.00 87 ILE A O 1
ATOM 674 N N . LYS A 1 109 ? 45.807 -1.713 -20.539 1.00 38.85 88 LYS A N 1
ATOM 675 C CA . LYS A 1 109 ? 46.493 -2.809 -21.214 1.00 39.60 88 LYS A CA 1
ATOM 676 C C . LYS A 1 109 ? 45.597 -4.035 -21.332 1.00 42.94 88 LYS A C 1
ATOM 677 O O . LYS A 1 109 ? 45.689 -4.793 -22.298 1.00 43.00 88 LYS A O 1
ATOM 683 N N . ASN A 1 110 ? 44.727 -4.221 -20.346 1.00 40.14 89 ASN A N 1
ATOM 684 C CA . ASN A 1 110 ? 43.788 -5.333 -20.356 1.00 42.36 89 ASN A CA 1
ATOM 685 C C . ASN A 1 110 ? 42.584 -5.050 -21.245 1.00 43.83 89 ASN A C 1
ATOM 686 O O . ASN A 1 110 ? 41.441 -5.127 -20.796 1.00 50.42 89 ASN A O 1
ATOM 691 N N . PHE A 1 111 ? 42.844 -4.723 -22.507 1.00 39.27 90 PHE A N 1
ATOM 692 C CA . PHE A 1 111 ? 41.776 -4.414 -23.447 1.00 45.68 90 PHE A CA 1
ATOM 693 C C . PHE A 1 111 ? 41.591 -5.528 -24.468 1.00 48.87 90 PHE A C 1
ATOM 694 O O . PHE A 1 111 ? 42.562 -6.087 -24.976 1.00 46.17 90 PHE A O 1
ATOM 702 N N . HIS A 1 112 ? 40.336 -5.844 -24.765 1.00 46.08 91 HIS A N 1
ATOM 703 C CA . HIS A 1 112 ? 40.018 -6.886 -25.730 1.00 49.96 91 HIS A CA 1
ATOM 704 C C . HIS A 1 112 ? 39.079 -6.375 -26.815 1.00 50.70 91 HIS A C 1
ATOM 705 O O . HIS A 1 112 ? 37.966 -5.935 -26.535 1.00 52.80 91 HIS A O 1
ATOM 712 N N . LYS A 1 113 ? 39.545 -6.439 -28.056 1.00 46.30 92 LYS A N 1
ATOM 713 C CA . LYS A 1 113 ? 38.779 -5.957 -29.197 1.00 45.96 92 LYS A CA 1
ATOM 714 C C . LYS A 1 113 ? 37.623 -6.890 -29.521 1.00 48.23 92 LYS A C 1
ATOM 715 O O . LYS A 1 113 ? 37.401 -7.885 -28.830 1.00 48.02 92 LYS A O 1
ATOM 721 N N . GLY A 1 114 ? 36.890 -6.560 -30.578 1.00 52.04 93 GLY A N 1
ATOM 722 C CA . GLY A 1 114 ? 35.805 -7.403 -31.037 1.00 50.72 93 GLY A CA 1
ATOM 723 C C . GLY A 1 114 ? 36.326 -8.718 -31.579 1.00 49.41 93 GLY A C 1
ATOM 724 O O . GLY A 1 114 ? 37.315 -8.749 -32.310 1.00 46.91 93 GLY A O 1
ATOM 725 N N . GLY A 1 115 ? 35.661 -9.808 -31.215 1.00 51.15 94 GLY A N 1
ATOM 726 C CA . GLY A 1 115 ? 36.078 -11.129 -31.643 1.00 48.48 94 GLY A CA 1
ATOM 727 C C . GLY A 1 115 ? 36.792 -11.885 -30.541 1.00 45.61 94 GLY A C 1
ATOM 728 O O . GLY A 1 115 ? 36.888 -13.111 -30.581 1.00 51.17 94 GLY A O 1
ATOM 729 N N . GLU A 1 116 ? 37.295 -11.147 -29.556 1.00 50.74 95 GLU A N 1
ATOM 730 C CA . GLU A 1 116 ? 37.990 -11.748 -28.424 1.00 46.28 95 GLU A CA 1
ATOM 731 C C . GLU A 1 116 ? 37.046 -12.613 -27.598 1.00 51.68 95 GLU A C 1
ATOM 732 O O . GLU A 1 116 ? 37.459 -13.616 -27.014 1.00 50.44 95 GLU A O 1
ATOM 738 N N . GLY A 1 117 ? 35.777 -12.221 -27.553 1.00 46.41 96 GLY A N 1
ATOM 739 C CA . GLY A 1 117 ? 34.768 -13.005 -26.867 1.00 45.22 96 GLY A CA 1
ATOM 740 C C . GLY A 1 117 ? 33.944 -12.209 -25.875 1.00 40.18 96 GLY A C 1
ATOM 741 O O . GLY A 1 117 ? 34.147 -11.006 -25.702 1.00 37.38 96 GLY A O 1
ATOM 742 N N . ILE A 1 118 ? 33.006 -12.892 -25.225 1.00 36.71 97 ILE A N 1
ATOM 743 C CA . ILE A 1 118 ? 32.140 -12.273 -24.231 1.00 43.29 97 ILE A CA 1
ATOM 744 C C . ILE A 1 118 ? 32.963 -11.762 -23.053 1.00 42.22 97 ILE A C 1
ATOM 745 O O . ILE A 1 118 ? 33.935 -12.397 -22.645 1.00 43.29 97 ILE A O 1
ATOM 750 N N . CYS A 1 119 ? 32.570 -10.607 -22.526 1.00 34.17 98 CYS A N 1
ATOM 751 C CA . CYS A 1 119 ? 33.276 -9.956 -21.427 1.00 39.83 98 CYS A CA 1
ATOM 752 C C . CYS A 1 119 ? 33.462 -10.864 -20.214 1.00 39.51 98 CYS A C 1
ATOM 753 O O . CYS A 1 119 ? 34.547 -10.925 -19.637 1.00 42.38 98 CYS A O 1
ATOM 756 N N . HIS A 1 120 ? 32.401 -11.564 -19.830 1.00 39.08 99 HIS A N 1
ATOM 757 C CA . HIS A 1 120 ? 32.456 -12.446 -18.671 1.00 38.85 99 HIS A CA 1
ATOM 758 C C . HIS A 1 120 ? 33.301 -13.684 -18.947 1.00 43.47 99 HIS A C 1
ATOM 759 O O . HIS A 1 120 ? 33.978 -14.194 -18.055 1.00 53.52 99 HIS A O 1
ATOM 766 N N . GLN A 1 121 ? 33.257 -14.165 -20.185 1.00 41.41 100 GLN A N 1
ATOM 767 C CA . GLN A 1 121 ? 34.032 -15.337 -20.572 1.00 40.73 100 GLN A CA 1
ATOM 768 C C . GLN A 1 121 ? 35.524 -15.020 -20.587 1.00 44.50 100 GLN A C 1
ATOM 769 O O . GLN A 1 121 ? 36.339 -15.814 -20.121 1.00 41.80 100 GLN A O 1
ATOM 775 N N . ILE A 1 122 ? 35.871 -13.856 -21.128 1.00 45.80 101 ILE A N 1
ATOM 776 C CA . ILE A 1 122 ? 37.254 -13.392 -21.141 1.00 47.30 101 ILE A CA 1
ATOM 777 C C . ILE A 1 122 ? 37.759 -13.203 -19.716 1.00 52.24 101 ILE A C 1
ATOM 778 O O . ILE A 1 122 ? 38.882 -13.586 -19.381 1.00 52.18 101 ILE A O 1
ATOM 783 N N . LEU A 1 123 ? 36.908 -12.620 -18.878 1.00 49.47 102 LEU A N 1
ATOM 784 C CA . LEU A 1 123 ? 37.249 -12.348 -17.488 1.00 50.61 102 LEU A CA 1
ATOM 785 C C . LEU A 1 123 ? 37.510 -13.645 -16.728 1.00 52.98 102 LEU A C 1
ATOM 786 O O . LEU A 1 123 ? 38.355 -13.695 -15.834 1.00 52.37 102 LEU A O 1
ATOM 791 N N . ALA A 1 124 ? 36.780 -14.693 -17.093 1.00 47.46 103 ALA A N 1
ATOM 792 C CA . ALA A 1 124 ? 36.931 -15.995 -16.456 1.00 50.78 103 ALA A CA 1
ATOM 793 C C . ALA A 1 124 ? 38.138 -16.744 -17.005 1.00 51.26 103 ALA A C 1
ATOM 794 O O . ALA A 1 124 ? 38.676 -17.639 -16.352 1.00 57.36 103 ALA A O 1
ATOM 796 N N . GLU A 1 125 ? 38.563 -16.372 -18.207 1.00 53.05 104 GLU A N 1
ATOM 797 C CA . GLU A 1 125 ? 39.644 -17.080 -18.882 1.00 58.22 104 GLU A CA 1
ATOM 798 C C . GLU A 1 125 ? 41.036 -16.572 -18.529 1.00 59.38 104 GLU A C 1
ATOM 799 O O . GLU A 1 125 ? 42.025 -17.248 -18.807 1.00 62.49 104 GLU A O 1
ATOM 805 N N . ASN A 1 126 ? 41.124 -15.390 -17.923 1.00 55.82 105 ASN A N 1
ATOM 806 C CA . ASN A 1 126 ? 42.434 -14.781 -17.710 1.00 56.60 105 ASN A CA 1
ATOM 807 C C . ASN A 1 126 ? 42.513 -13.712 -16.619 1.00 56.71 105 ASN A C 1
ATOM 808 O O . ASN A 1 126 ? 43.503 -12.985 -16.538 1.00 61.50 105 ASN A O 1
ATOM 813 N N . TYR A 1 127 ? 41.492 -13.610 -15.773 1.00 51.95 106 TYR A N 1
ATOM 814 C CA . TYR A 1 127 ? 41.488 -12.551 -14.764 1.00 48.67 106 TYR A CA 1
ATOM 815 C C . TYR A 1 127 ? 40.972 -12.955 -13.383 1.00 47.20 106 TYR A C 1
ATOM 816 O O . TYR A 1 127 ? 41.703 -12.868 -12.396 1.00 51.30 106 TYR A O 1
ATOM 825 N N . VAL A 1 128 ? 39.716 -13.385 -13.317 1.00 48.30 107 VAL A N 1
ATOM 826 C CA . VAL A 1 128 ? 39.044 -13.623 -12.038 1.00 44.55 107 VAL A CA 1
ATOM 827 C C . VAL A 1 128 ? 39.708 -14.677 -11.151 1.00 46.99 107 VAL A C 1
ATOM 828 O O . VAL A 1 128 ? 39.731 -15.863 -11.481 1.00 49.53 107 VAL A O 1
ATOM 832 N N . LEU A 1 129 ? 40.236 -14.228 -10.016 1.00 50.28 108 LEU A N 1
ATOM 833 C CA . LEU A 1 129 ? 40.802 -15.124 -9.014 1.00 47.78 108 LEU A CA 1
ATOM 834 C C . LEU A 1 129 ? 39.847 -15.248 -7.833 1.00 44.91 108 LEU A C 1
ATOM 835 O O . LEU A 1 129 ? 39.036 -14.355 -7.599 1.00 46.50 108 LEU A O 1
ATOM 840 N N . PRO A 1 130 ? 39.929 -16.366 -7.093 1.00 49.96 109 PRO A N 1
ATOM 841 C CA . PRO A 1 130 ? 39.099 -16.561 -5.899 1.00 50.97 109 PRO A CA 1
ATOM 842 C C . PRO A 1 130 ? 39.291 -15.456 -4.862 1.00 49.95 109 PRO A C 1
ATOM 843 O O . PRO A 1 130 ? 40.320 -14.781 -4.863 1.00 46.52 109 PRO A O 1
ATOM 847 N N . ASN A 1 131 ? 38.289 -15.279 -4.002 1.00 50.87 110 ASN A N 1
ATOM 848 C CA . ASN A 1 131 ? 38.308 -14.284 -2.925 1.00 47.27 110 ASN A CA 1
ATOM 849 C C . ASN A 1 131 ? 38.318 -12.826 -3.393 1.00 46.60 110 ASN A C 1
ATOM 850 O O . ASN A 1 131 ? 38.364 -11.907 -2.574 1.00 50.79 110 ASN A O 1
ATOM 855 N N . MET A 1 132 ? 38.265 -12.616 -4.704 1.00 43.72 111 MET A N 1
ATOM 856 C CA . MET A 1 132 ? 38.273 -11.268 -5.263 1.00 46.34 111 MET A CA 1
ATOM 857 C C . MET A 1 132 ? 36.957 -10.534 -5.034 1.00 42.42 111 MET A C 1
ATOM 858 O O . MET A 1 132 ? 35.953 -11.131 -4.645 1.00 43.07 111 MET A O 1
ATOM 863 N N . PHE A 1 133 ? 36.981 -9.228 -5.275 1.00 39.39 112 PHE A N 1
ATOM 864 C CA . PHE A 1 133 ? 35.763 -8.439 -5.369 1.00 41.06 112 PHE A CA 1
ATOM 865 C C . PHE A 1 133 ? 35.667 -7.914 -6.794 1.00 39.00 112 PHE A C 1
ATOM 866 O O . PHE A 1 133 ? 36.352 -6.959 -7.160 1.00 38.50 112 PHE A O 1
ATOM 874 N N . VAL A 1 134 ? 34.824 -8.549 -7.600 1.00 38.25 113 VAL A N 1
ATOM 875 C CA . VAL A 1 134 ? 34.733 -8.218 -9.017 1.00 42.59 113 VAL A CA 1
ATOM 876 C C . VAL A 1 134 ? 33.546 -7.313 -9.334 1.00 40.35 113 VAL A C 1
ATOM 877 O O . VAL A 1 134 ? 32.390 -7.699 -9.167 1.00 35.59 113 VAL A O 1
ATOM 881 N N . ALA A 1 135 ? 33.846 -6.104 -9.795 1.00 35.34 114 ALA A N 1
ATOM 882 C CA . ALA A 1 135 ? 32.814 -5.150 -10.172 1.00 35.46 114 ALA A CA 1
ATOM 883 C C . ALA A 1 135 ? 32.713 -5.066 -11.688 1.00 43.14 114 ALA A C 1
ATOM 884 O O . ALA A 1 135 ? 33.727 -5.007 -12.383 1.00 44.31 114 ALA A O 1
ATOM 886 N N . GLY A 1 136 ? 31.489 -5.060 -12.201 1.00 39.96 115 GLY A N 1
ATOM 887 C CA . GLY A 1 136 ? 31.285 -5.044 -13.636 1.00 43.96 115 GLY A CA 1
ATOM 888 C C . GLY A 1 136 ? 30.106 -4.207 -14.089 1.00 44.29 115 GLY A C 1
ATOM 889 O O . GLY A 1 136 ? 29.088 -4.117 -13.403 1.00 41.36 115 GLY A O 1
ATOM 890 N N . GLY A 1 137 ? 30.252 -3.589 -15.257 1.00 41.07 116 GLY A N 1
ATOM 891 C CA . GLY A 1 137 ? 29.178 -2.821 -15.858 1.00 40.77 116 GLY A CA 1
ATOM 892 C C . GLY A 1 137 ? 28.266 -3.722 -16.667 1.00 40.54 116 GLY A C 1
ATOM 893 O O . GLY A 1 137 ? 28.038 -3.494 -17.856 1.00 38.58 116 GLY A O 1
ATOM 894 N N . ASP A 1 138 ? 27.750 -4.756 -16.013 1.00 46.01 117 ASP A N 1
ATOM 895 C CA . ASP A 1 138 ? 26.894 -5.732 -16.667 1.00 41.14 117 ASP A CA 1
ATOM 896 C C . ASP A 1 138 ? 26.030 -6.416 -15.616 1.00 48.22 117 ASP A C 1
ATOM 897 O O . ASP A 1 138 ? 26.491 -6.695 -14.509 1.00 44.48 117 ASP A O 1
ATOM 902 N N . SER A 1 139 ? 24.777 -6.689 -15.965 1.00 50.06 118 SER A N 1
ATOM 903 C CA . SER A 1 139 ? 23.829 -7.270 -15.019 1.00 43.38 118 SER A CA 1
ATOM 904 C C . SER A 1 139 ? 24.107 -8.744 -14.726 1.00 46.49 118 SER A C 1
ATOM 905 O O . SER A 1 139 ? 23.407 -9.363 -13.924 1.00 47.90 118 SER A O 1
ATOM 908 N N . HIS A 1 140 ? 25.129 -9.299 -15.370 1.00 45.41 119 HIS A N 1
ATOM 909 C CA . HIS A 1 140 ? 25.493 -10.696 -15.159 1.00 43.22 119 HIS A CA 1
ATOM 910 C C . HIS A 1 140 ? 26.951 -10.856 -14.742 1.00 38.46 119 HIS A C 1
ATOM 911 O O . HIS A 1 140 ? 27.618 -11.813 -15.136 1.00 40.35 119 HIS A O 1
ATOM 918 N N . THR A 1 141 ? 27.437 -9.917 -13.939 1.00 40.71 120 THR A N 1
ATOM 919 C CA . THR A 1 141 ? 28.783 -9.999 -13.388 1.00 39.86 120 THR A CA 1
ATOM 920 C C . THR A 1 141 ? 28.812 -11.061 -12.290 1.00 44.84 120 THR A C 1
ATOM 921 O O . THR A 1 141 ? 29.875 -11.537 -11.892 1.00 40.85 120 THR A O 1
ATOM 925 N N . CYS A 1 142 ? 27.627 -11.447 -11.826 1.00 42.78 121 CYS A N 1
ATOM 926 C CA . CYS A 1 142 ? 27.480 -12.466 -10.790 1.00 42.06 121 CYS A CA 1
ATOM 927 C C . CYS A 1 142 ? 28.013 -13.832 -11.225 1.00 42.83 121 CYS A C 1
ATOM 928 O O . CYS A 1 142 ? 28.178 -14.732 -10.401 1.00 48.30 121 CYS A O 1
ATOM 931 N N . THR A 1 143 ? 28.275 -13.976 -12.521 1.00 40.68 122 THR A N 1
ATOM 932 C CA . THR A 1 143 ? 28.810 -15.211 -13.085 1.00 48.96 122 THR A CA 1
ATOM 933 C C . THR A 1 143 ? 30.138 -15.598 -12.438 1.00 48.56 122 THR A C 1
ATOM 934 O O . THR A 1 143 ? 30.430 -16.780 -12.251 1.00 50.76 122 THR A O 1
ATOM 938 N N . HIS A 1 144 ? 30.928 -14.591 -12.077 1.00 43.48 123 HIS A N 1
ATOM 939 C CA . HIS A 1 144 ? 32.273 -14.807 -11.553 1.00 40.95 123 HIS A CA 1
ATOM 940 C C . HIS A 1 144 ? 32.281 -15.205 -10.081 1.00 45.26 123 HIS A C 1
ATOM 941 O O . HIS A 1 144 ? 33.324 -15.175 -9.427 1.00 43.35 123 HIS A O 1
ATOM 948 N N . GLY A 1 145 ? 31.116 -15.578 -9.565 1.00 41.95 124 GLY A N 1
ATOM 949 C CA . GLY A 1 145 ? 31.014 -16.088 -8.212 1.00 44.16 124 GLY A CA 1
ATOM 950 C C . GLY A 1 145 ? 31.336 -17.568 -8.187 1.00 46.20 124 GLY A C 1
ATOM 951 O O . GLY A 1 145 ? 31.406 -18.185 -7.124 1.00 52.38 124 GLY A O 1
ATOM 952 N N . ALA A 1 146 ? 31.536 -18.137 -9.372 1.00 43.56 125 ALA A N 1
ATOM 953 C CA . ALA A 1 146 ? 31.877 -19.546 -9.505 1.00 43.68 125 ALA A CA 1
ATOM 954 C C . ALA A 1 146 ? 33.339 -19.784 -9.146 1.00 45.43 125 ALA A C 1
ATOM 955 O O . ALA A 1 146 ? 33.766 -20.923 -8.954 1.00 42.72 125 ALA A O 1
ATOM 957 N N . PHE A 1 147 ? 34.101 -18.698 -9.063 1.00 42.08 126 PHE A N 1
ATOM 958 C CA . PHE A 1 147 ? 35.505 -18.764 -8.680 1.00 43.05 126 PHE A CA 1
ATOM 959 C C . PHE A 1 147 ? 35.659 -18.615 -7.172 1.00 46.11 126 PHE A C 1
ATOM 960 O O . PHE A 1 147 ? 36.759 -18.746 -6.635 1.00 42.78 126 PHE A O 1
ATOM 968 N N . GLY A 1 148 ? 34.550 -18.343 -6.494 1.00 47.89 127 GLY A N 1
ATOM 969 C CA . GLY A 1 148 ? 34.571 -18.129 -5.060 1.00 49.84 127 GLY A CA 1
ATOM 970 C C . GLY A 1 148 ? 34.873 -16.682 -4.732 1.00 50.96 127 GLY A C 1
ATOM 971 O O . GLY A 1 148 ? 35.477 -16.375 -3.705 1.00 52.57 127 GLY A O 1
ATOM 972 N N . ALA A 1 149 ? 34.452 -15.788 -5.620 1.00 43.97 128 ALA A N 1
ATOM 973 C CA . ALA A 1 149 ? 34.677 -14.362 -5.435 1.00 47.86 128 ALA A CA 1
ATOM 974 C C . ALA A 1 149 ? 33.359 -13.601 -5.454 1.00 46.35 128 ALA A C 1
ATOM 975 O O . ALA A 1 149 ? 32.441 -13.951 -6.193 1.00 46.04 128 ALA A O 1
ATOM 977 N N . PHE A 1 150 ? 33.269 -12.562 -4.633 1.00 51.02 129 PHE A N 1
ATOM 978 C CA . PHE A 1 150 ? 32.070 -11.739 -4.580 1.00 48.27 129 PHE A CA 1
ATOM 979 C C . PHE A 1 150 ? 32.019 -10.819 -5.794 1.00 44.53 129 PHE A C 1
ATOM 980 O O . PHE A 1 150 ? 32.797 -9.871 -5.901 1.00 39.34 129 PHE A O 1
ATOM 988 N N . ALA A 1 151 ? 31.098 -11.104 -6.707 1.00 39.41 130 ALA A N 1
ATOM 989 C CA . ALA A 1 151 ? 30.999 -10.344 -7.947 1.00 40.47 130 ALA A CA 1
ATOM 990 C C . ALA A 1 151 ? 29.581 -9.850 -8.208 1.00 41.24 130 ALA A C 1
ATOM 991 O O . ALA A 1 151 ? 28.637 -10.638 -8.246 1.00 45.09 130 ALA A O 1
ATOM 993 N N . THR A 1 152 ? 29.440 -8.540 -8.386 1.00 36.84 131 THR A N 1
ATOM 994 C CA . THR A 1 152 ? 28.141 -7.933 -8.654 1.00 42.92 131 THR A CA 1
ATOM 995 C C . THR A 1 152 ? 28.215 -6.957 -9.823 1.00 41.92 131 THR A C 1
ATOM 996 O O . THR A 1 152 ? 29.300 -6.553 -10.240 1.00 39.61 131 THR A O 1
ATOM 1000 N N . GLY A 1 153 ? 27.053 -6.582 -10.348 1.00 37.50 132 GLY A N 1
ATOM 1001 C CA . GLY A 1 153 ? 26.982 -5.662 -11.467 1.00 40.44 132 GLY A CA 1
ATOM 1002 C C . GLY A 1 153 ? 26.592 -4.257 -11.053 1.00 44.28 132 GLY A C 1
ATOM 1003 O O . GLY A 1 153 ? 25.731 -4.065 -10.196 1.00 45.52 132 GLY A O 1
ATOM 1004 N N . PHE A 1 154 ? 27.230 -3.269 -11.671 1.00 44.64 133 PHE A N 1
ATOM 1005 C CA . PHE A 1 154 ? 26.962 -1.872 -11.357 1.00 41.92 133 PHE A CA 1
ATOM 1006 C C . PHE A 1 154 ? 26.525 -1.100 -12.595 1.00 41.11 133 PHE A C 1
ATOM 1007 O O . PHE A 1 154 ? 26.762 -1.531 -13.723 1.00 33.08 133 PHE A O 1
ATOM 1015 N N . GLY A 1 155 ? 25.893 0.048 -12.375 1.00 42.60 134 GLY A N 1
ATOM 1016 C CA . GLY A 1 155 ? 25.465 0.902 -13.466 1.00 37.89 134 GLY A CA 1
ATOM 1017 C C . GLY A 1 155 ? 26.594 1.777 -13.969 1.00 40.83 134 GLY A C 1
ATOM 1018 O O . GLY A 1 155 ? 27.720 1.696 -13.481 1.00 35.81 134 GLY A O 1
ATOM 1019 N N . ALA A 1 156 ? 26.288 2.621 -14.950 1.00 32.55 135 ALA A N 1
ATOM 1020 C CA . ALA A 1 156 ? 27.283 3.510 -15.541 1.00 37.80 135 ALA A CA 1
ATOM 1021 C C . ALA A 1 156 ? 27.829 4.498 -14.514 1.00 44.05 135 ALA A C 1
ATOM 1022 O O . ALA A 1 156 ? 29.006 4.859 -14.548 1.00 45.36 135 ALA A O 1
ATOM 1024 N N . THR A 1 157 ? 26.964 4.928 -13.603 1.00 45.69 136 THR A N 1
ATOM 1025 C CA . THR A 1 157 ? 27.349 5.863 -12.553 1.00 44.83 136 THR A CA 1
ATOM 1026 C C . THR A 1 157 ? 28.330 5.232 -11.566 1.00 37.91 136 THR A C 1
ATOM 1027 O O . THR A 1 157 ? 29.388 5.798 -11.286 1.00 37.01 136 THR A O 1
ATOM 1031 N N . ASP A 1 158 ? 27.979 4.058 -11.049 1.00 36.93 137 ASP A N 1
ATOM 1032 C CA . ASP A 1 158 ? 28.811 3.382 -10.059 1.00 42.35 137 ASP A CA 1
ATOM 1033 C C . ASP A 1 158 ? 30.132 2.897 -10.645 1.00 42.26 137 ASP A C 1
ATOM 1034 O O . ASP A 1 158 ? 31.141 2.832 -9.944 1.00 41.27 137 ASP A O 1
ATOM 1039 N N . MET A 1 159 ? 30.122 2.559 -11.930 1.00 44.69 138 MET A N 1
ATOM 1040 C CA . MET A 1 159 ? 31.330 2.093 -12.600 1.00 42.11 138 MET A CA 1
ATOM 1041 C C . MET A 1 159 ? 32.355 3.212 -12.749 1.00 43.40 138 MET A C 1
ATOM 1042 O O . MET A 1 159 ? 33.559 2.965 -12.736 1.00 41.44 138 MET A O 1
ATOM 1047 N N . ALA A 1 160 ? 31.868 4.440 -12.892 1.00 39.69 139 ALA A N 1
ATOM 1048 C CA . ALA A 1 160 ? 32.743 5.603 -12.977 1.00 43.49 139 ALA A CA 1
ATOM 1049 C C . ALA A 1 160 ? 33.370 5.891 -11.618 1.00 45.61 139 ALA A C 1
ATOM 1050 O O . ALA A 1 160 ? 34.548 6.237 -11.525 1.00 45.47 139 ALA A O 1
ATOM 1052 N N . TYR A 1 161 ? 32.565 5.748 -10.570 1.00 43.59 140 TYR A N 1
ATOM 1053 C CA . TYR A 1 161 ? 33.020 5.946 -9.199 1.00 40.21 140 TYR A CA 1
ATOM 1054 C C . TYR A 1 161 ? 34.129 4.958 -8.860 1.00 43.07 140 TYR A C 1
ATOM 1055 O O . TYR A 1 161 ? 35.157 5.327 -8.291 1.00 46.03 140 TYR A O 1
ATOM 1064 N N . ILE A 1 162 ? 33.909 3.698 -9.219 1.00 42.25 141 ILE A N 1
ATOM 1065 C CA . ILE A 1 162 ? 34.881 2.641 -8.971 1.00 41.93 141 ILE A CA 1
ATOM 1066 C C . ILE A 1 162 ? 36.140 2.842 -9.812 1.00 45.94 141 ILE A C 1
ATOM 1067 O O . ILE A 1 162 ? 37.255 2.619 -9.340 1.00 47.85 141 ILE A O 1
ATOM 1072 N N . TYR A 1 163 ? 35.954 3.280 -11.053 1.00 46.81 142 TYR A N 1
ATOM 1073 C CA . TYR A 1 163 ? 37.075 3.557 -11.946 1.00 44.45 142 TYR A CA 1
ATOM 1074 C C . TYR A 1 163 ? 37.988 4.650 -11.399 1.00 54.02 142 TYR A C 1
ATOM 1075 O O . TYR A 1 163 ? 39.175 4.692 -11.717 1.00 56.73 142 TYR A O 1
ATOM 1084 N N . ALA A 1 164 ? 37.432 5.529 -10.573 1.00 51.96 143 ALA A N 1
ATOM 1085 C CA . ALA A 1 164 ? 38.172 6.687 -10.085 1.00 50.60 143 ALA A CA 1
ATOM 1086 C C . ALA A 1 164 ? 38.816 6.470 -8.718 1.00 44.71 143 ALA A C 1
ATOM 1087 O O . ALA A 1 164 ? 39.912 6.966 -8.458 1.00 48.32 143 ALA A O 1
ATOM 1089 N N . THR A 1 165 ? 38.136 5.731 -7.849 1.00 42.32 144 THR A N 1
ATOM 1090 C CA . THR A 1 165 ? 38.604 5.548 -6.479 1.00 45.97 144 THR A CA 1
ATOM 1091 C C . THR A 1 165 ? 39.119 4.137 -6.213 1.00 49.34 144 THR A C 1
ATOM 1092 O O . THR A 1 165 ? 39.952 3.926 -5.331 1.00 46.27 144 THR A O 1
ATOM 1096 N N . GLY A 1 166 ? 38.616 3.171 -6.973 1.00 42.90 145 GLY A N 1
ATOM 1097 C CA . GLY A 1 166 ? 38.991 1.782 -6.782 1.00 44.71 145 GLY A CA 1
ATOM 1098 C C . GLY A 1 166 ? 38.269 1.166 -5.602 1.00 47.57 145 GLY A C 1
ATOM 1099 O O . GLY A 1 166 ? 38.591 0.064 -5.159 1.00 40.40 145 GLY A O 1
ATOM 1100 N N . GLU A 1 167 ? 37.284 1.895 -5.091 1.00 44.92 146 GLU A N 1
ATOM 1101 C CA . GLU A 1 167 ? 36.504 1.453 -3.945 1.00 49.48 146 GLU A CA 1
ATOM 1102 C C . GLU A 1 167 ? 35.024 1.677 -4.215 1.00 42.77 146 GLU A C 1
ATOM 1103 O O . GLU A 1 167 ? 34.657 2.498 -5.053 1.00 44.81 146 GLU A O 1
ATOM 1109 N N . THR A 1 168 ? 34.177 0.942 -3.504 1.00 43.93 147 THR A N 1
ATOM 1110 C CA . THR A 1 168 ? 32.737 1.119 -3.621 1.00 45.23 147 THR A CA 1
ATOM 1111 C C . THR A 1 168 ? 32.063 0.879 -2.276 1.00 46.21 147 THR A C 1
ATOM 1112 O O . THR A 1 168 ? 32.682 0.367 -1.343 1.00 43.35 147 THR A O 1
ATOM 1116 N N . TRP A 1 169 ? 30.793 1.254 -2.181 1.00 46.85 148 TRP A N 1
ATOM 1117 C CA . TRP A 1 169 ? 30.049 1.104 -0.938 1.00 48.32 148 TRP A CA 1
ATOM 1118 C C . TRP A 1 169 ? 28.852 0.186 -1.133 1.00 51.61 148 TRP A C 1
ATOM 1119 O O . TRP A 1 169 ? 27.894 0.537 -1.823 1.00 53.16 148 TRP A O 1
ATOM 1130 N N . ILE A 1 170 ? 28.915 -0.994 -0.525 1.00 50.58 149 ILE A N 1
ATOM 1131 C CA . ILE A 1 170 ? 27.829 -1.959 -0.625 1.00 52.99 149 ILE A CA 1
ATOM 1132 C C . ILE A 1 170 ? 27.386 -2.432 0.751 1.00 51.02 149 ILE A C 1
ATOM 1133 O O . ILE A 1 170 ? 28.095 -2.255 1.743 1.00 54.96 149 ILE A O 1
ATOM 1138 N N . LYS A 1 171 ? 26.205 -3.035 0.802 1.00 53.38 150 LYS A N 1
ATOM 1139 C CA . LYS A 1 171 ? 25.698 -3.619 2.032 1.00 53.15 150 LYS A CA 1
ATOM 1140 C C . LYS A 1 171 ? 25.840 -5.132 1.954 1.00 51.27 150 LYS A C 1
ATOM 1141 O O . LYS A 1 171 ? 25.399 -5.749 0.984 1.00 54.30 150 LYS A O 1
ATOM 1147 N N . VAL A 1 172 ? 26.466 -5.722 2.970 1.00 52.27 151 VAL A N 1
ATOM 1148 C CA . VAL A 1 172 ? 26.658 -7.168 3.014 1.00 47.94 151 VAL A CA 1
ATOM 1149 C C . VAL A 1 172 ? 25.313 -7.882 2.978 1.00 54.65 151 VAL A C 1
ATOM 1150 O O . VAL A 1 172 ? 24.508 -7.751 3.900 1.00 53.17 151 VAL A O 1
ATOM 1154 N N . PRO A 1 173 ? 25.068 -8.639 1.900 1.00 50.05 152 PRO A N 1
ATOM 1155 C CA . PRO A 1 173 ? 23.764 -9.254 1.640 1.00 47.05 152 PRO A CA 1
ATOM 1156 C C . PRO A 1 173 ? 23.510 -10.489 2.491 1.00 50.86 152 PRO A C 1
ATOM 1157 O O . PRO A 1 173 ? 24.447 -11.093 3.013 1.00 48.58 152 PRO A O 1
ATOM 1161 N N . LYS A 1 174 ? 22.238 -10.848 2.630 1.00 51.59 153 LYS A N 1
ATOM 1162 C CA . LYS A 1 174 ? 21.865 -12.105 3.257 1.00 49.69 153 LYS A CA 1
ATOM 1163 C C . LYS A 1 174 ? 22.099 -13.220 2.248 1.00 51.81 153 LYS A C 1
ATOM 1164 O O . LYS A 1 174 ? 22.225 -12.962 1.050 1.00 49.64 153 LYS A O 1
ATOM 1170 N N . THR A 1 175 ? 22.162 -14.457 2.727 1.00 54.32 154 THR A N 1
ATOM 1171 C CA . THR A 1 175 ? 22.495 -15.575 1.854 1.00 48.09 154 THR A CA 1
ATOM 1172 C C . THR A 1 175 ? 21.445 -16.680 1.849 1.00 47.97 154 THR A C 1
ATOM 1173 O O . THR A 1 175 ? 21.208 -17.334 2.864 1.00 53.01 154 THR A O 1
ATOM 1177 N N . ILE A 1 176 ? 20.821 -16.883 0.694 1.00 43.93 155 ILE A N 1
ATOM 1178 C CA . ILE A 1 176 ? 19.948 -18.030 0.495 1.00 44.23 155 ILE A CA 1
ATOM 1179 C C . ILE A 1 176 ? 20.786 -19.214 0.014 1.00 47.03 155 ILE A C 1
ATOM 1180 O O . ILE A 1 176 ? 21.260 -19.242 -1.125 1.00 50.20 155 ILE A O 1
ATOM 1185 N N . ARG A 1 177 ? 20.989 -20.175 0.908 1.00 49.25 156 ARG A N 1
ATOM 1186 C CA . ARG A 1 177 ? 21.800 -21.346 0.609 1.00 48.68 156 ARG A CA 1
ATOM 1187 C C . ARG A 1 177 ? 21.038 -22.320 -0.279 1.00 54.62 156 ARG A C 1
ATOM 1188 O O . ARG A 1 177 ? 19.900 -22.681 0.016 1.00 59.30 156 ARG A O 1
ATOM 1196 N N . VAL A 1 178 ? 21.672 -22.739 -1.368 1.00 51.20 157 VAL A N 1
ATOM 1197 C CA . VAL A 1 178 ? 21.059 -23.688 -2.289 1.00 55.22 157 VAL A CA 1
ATOM 1198 C C . VAL A 1 178 ? 21.904 -24.952 -2.409 1.00 59.97 157 VAL A C 1
ATOM 1199 O O . VAL A 1 178 ? 22.890 -24.986 -3.146 1.00 56.91 157 VAL A O 1
ATOM 1203 N N . ASP A 1 179 ? 21.516 -25.986 -1.670 1.00 62.37 158 ASP A N 1
ATOM 1204 C CA . ASP A 1 179 ? 22.189 -27.276 -1.750 1.00 63.18 158 ASP A CA 1
ATOM 1205 C C . ASP A 1 179 ? 21.593 -28.119 -2.868 1.00 66.87 158 ASP A C 1
ATOM 1206 O O . ASP A 1 179 ? 20.384 -28.346 -2.911 1.00 69.63 158 ASP A O 1
ATOM 1211 N N . ILE A 1 180 ? 22.446 -28.580 -3.774 1.00 61.18 159 ILE A N 1
ATOM 1212 C CA . ILE A 1 180 ? 22.003 -29.420 -4.877 1.00 61.57 159 ILE A CA 1
ATOM 1213 C C . ILE A 1 180 ? 22.585 -30.822 -4.744 1.00 62.60 159 ILE A C 1
ATOM 1214 O O . ILE A 1 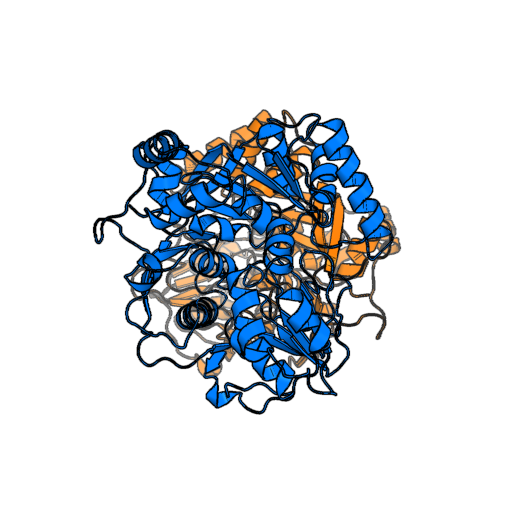180 ? 23.787 -31.025 -4.910 1.00 58.94 159 ILE A O 1
ATOM 1219 N N . VAL A 1 181 ? 21.725 -31.786 -4.435 1.00 63.61 160 VAL A N 1
ATOM 1220 C CA . VAL A 1 181 ? 22.163 -33.161 -4.223 1.00 61.11 160 VAL A CA 1
ATOM 1221 C C . VAL A 1 181 ? 21.414 -34.134 -5.126 1.00 63.58 160 VAL A C 1
ATOM 1222 O O . VAL A 1 181 ? 20.375 -33.795 -5.690 1.00 66.66 160 VAL A O 1
ATOM 1226 N N . GLY A 1 182 ? 21.947 -35.345 -5.253 1.00 68.20 161 GLY A N 1
ATOM 1227 C CA . GLY A 1 182 ? 21.353 -36.360 -6.103 1.00 65.51 161 GLY A CA 1
ATOM 1228 C C . GLY A 1 182 ? 22.221 -36.651 -7.312 1.00 68.96 161 GLY A C 1
ATOM 1229 O O . GLY A 1 182 ? 23.330 -36.129 -7.425 1.00 62.53 161 GLY A O 1
ATOM 1230 N N . LYS A 1 183 ? 21.720 -37.485 -8.218 1.00 69.30 162 LYS A N 1
ATOM 1231 C CA . LYS A 1 183 ? 22.471 -37.835 -9.422 1.00 72.46 162 LYS A CA 1
ATOM 1232 C C . LYS A 1 183 ? 21.598 -37.985 -10.664 1.00 81.36 162 LYS A C 1
ATOM 1233 O O . LYS A 1 183 ? 20.559 -38.647 -10.637 1.00 82.95 162 LYS A O 1
ATOM 1239 N N . ASN A 1 184 ? 22.037 -37.363 -11.753 1.00 80.49 163 ASN A N 1
ATOM 1240 C CA . ASN A 1 184 ? 21.344 -37.446 -13.030 1.00 75.19 163 ASN A CA 1
ATOM 1241 C C . ASN A 1 184 ? 22.303 -37.134 -14.172 1.00 74.37 163 ASN A C 1
ATOM 1242 O O . ASN A 1 184 ? 22.936 -36.078 -14.190 1.00 80.76 163 ASN A O 1
ATOM 1247 N N . GLU A 1 185 ? 22.406 -38.054 -15.124 1.00 75.40 164 GLU A N 1
ATOM 1248 C CA . GLU A 1 185 ? 23.341 -37.897 -16.229 1.00 76.47 164 GLU A CA 1
ATOM 1249 C C . GLU A 1 185 ? 22.635 -37.627 -17.553 1.00 68.40 164 GLU A C 1
ATOM 1250 O O . GLU A 1 185 ? 23.208 -37.829 -18.624 1.00 67.99 164 GLU A O 1
ATOM 1256 N N . ASN A 1 186 ? 21.390 -37.168 -17.476 1.00 66.63 165 ASN A N 1
ATOM 1257 C CA . ASN A 1 186 ? 20.637 -36.815 -18.673 1.00 67.49 165 ASN A CA 1
ATOM 1258 C C . ASN A 1 186 ? 20.326 -35.325 -18.731 1.00 66.13 165 ASN A C 1
ATOM 1259 O O . ASN A 1 186 ? 19.945 -34.801 -19.777 1.00 61.48 165 ASN A O 1
ATOM 1264 N N . VAL A 1 187 ? 20.494 -34.648 -17.601 1.00 63.52 166 VAL A N 1
ATOM 1265 C CA . VAL A 1 187 ? 20.265 -33.212 -17.533 1.00 63.34 166 VAL A CA 1
ATOM 1266 C C . VAL A 1 187 ? 21.586 -32.455 -17.466 1.00 63.05 166 VAL A C 1
ATOM 1267 O O . VAL A 1 187 ? 22.633 -33.037 -17.182 1.00 57.59 166 VAL A O 1
ATOM 1271 N N . SER A 1 188 ? 21.530 -31.155 -17.733 1.00 57.01 167 SER A N 1
ATOM 1272 C CA . SER A 1 188 ? 22.727 -30.324 -17.716 1.00 59.52 167 SER A CA 1
ATOM 1273 C C . SER A 1 188 ? 22.645 -29.259 -16.632 1.00 55.44 167 SER A C 1
ATOM 1274 O O . SER A 1 188 ? 21.638 -29.142 -15.935 1.00 52.07 167 SER A O 1
ATOM 1277 N N . ALA A 1 189 ? 23.715 -28.482 -16.501 1.00 54.21 168 ALA A N 1
ATOM 1278 C CA . ALA A 1 189 ? 23.780 -27.415 -15.510 1.00 51.44 168 ALA A CA 1
ATOM 1279 C C . ALA A 1 189 ? 22.718 -26.353 -15.775 1.00 48.35 168 ALA A C 1
ATOM 1280 O O . ALA A 1 189 ? 22.211 -25.725 -14.844 1.00 44.52 168 ALA A O 1
ATOM 1282 N N . LYS A 1 190 ? 22.391 -26.153 -17.048 1.00 46.70 169 LYS A N 1
ATOM 1283 C CA . LYS A 1 190 ? 21.326 -25.232 -17.425 1.00 48.71 169 LYS A CA 1
ATOM 1284 C C . LYS A 1 190 ? 19.982 -25.777 -16.957 1.00 45.17 169 LYS A C 1
ATOM 1285 O O . LYS A 1 190 ? 19.140 -25.028 -16.462 1.00 45.42 169 LYS A O 1
ATOM 1291 N N . ASP A 1 191 ? 19.791 -27.084 -17.106 1.00 45.45 170 ASP A N 1
ATOM 1292 C CA . ASP A 1 191 ? 18.577 -27.735 -16.630 1.00 49.89 170 ASP A CA 1
ATOM 1293 C C . ASP A 1 191 ? 18.486 -27.627 -15.112 1.00 53.27 170 ASP A C 1
ATOM 1294 O O . ASP A 1 191 ? 17.397 -27.523 -14.549 1.00 57.15 170 ASP A O 1
ATOM 1299 N N . ILE A 1 192 ? 19.641 -27.653 -14.457 1.00 48.86 171 ILE A N 1
ATOM 1300 C CA . ILE A 1 192 ? 19.703 -27.570 -13.004 1.00 54.15 171 ILE A CA 1
ATOM 1301 C C . ILE A 1 192 ? 19.394 -26.162 -12.508 1.00 54.42 171 ILE A C 1
ATOM 1302 O O . ILE A 1 192 ? 18.568 -25.980 -11.614 1.00 54.35 171 ILE A O 1
ATOM 1307 N N . VAL A 1 193 ? 20.053 -25.167 -13.095 1.00 52.38 172 VAL A N 1
ATOM 1308 C CA . VAL A 1 193 ? 19.869 -23.782 -12.672 1.00 51.22 172 VAL A CA 1
ATOM 1309 C C . VAL A 1 193 ? 18.464 -23.278 -13.005 1.00 52.16 172 VAL A C 1
ATOM 1310 O O . VAL A 1 193 ? 17.935 -22.399 -12.324 1.00 50.40 172 VAL A O 1
ATOM 1314 N N . LEU A 1 194 ? 17.857 -23.847 -14.042 1.00 48.24 173 LEU A N 1
ATOM 1315 C CA . LEU A 1 194 ? 16.480 -23.517 -14.384 1.00 50.93 173 LEU A CA 1
ATOM 1316 C C . LEU A 1 194 ? 15.527 -24.082 -13.339 1.00 55.20 173 LEU A C 1
ATOM 1317 O O . LEU A 1 194 ? 14.467 -23.517 -13.085 1.00 52.08 173 LEU A O 1
ATOM 1322 N N . ARG A 1 195 ? 15.910 -25.201 -12.735 1.00 58.81 174 ARG A N 1
ATOM 1323 C CA . ARG A 1 195 ? 15.101 -25.808 -11.686 1.00 57.88 174 ARG A CA 1
ATOM 1324 C C . ARG A 1 195 ? 15.189 -24.971 -10.416 1.00 57.44 174 ARG A C 1
ATOM 1325 O O . ARG A 1 195 ? 14.245 -24.911 -9.627 1.00 63.64 174 ARG A O 1
ATOM 1333 N N . VAL A 1 196 ? 16.333 -24.320 -10.230 1.00 54.16 175 VAL A N 1
ATOM 1334 C CA . VAL A 1 196 ? 16.563 -23.478 -9.063 1.00 57.57 175 VAL A CA 1
ATOM 1335 C C . VAL A 1 196 ? 15.704 -22.218 -9.127 1.00 59.59 175 VAL A C 1
ATOM 1336 O O . VAL A 1 196 ? 15.209 -21.738 -8.105 1.00 64.27 175 VAL A O 1
ATOM 1340 N N . CYS A 1 197 ? 15.514 -21.697 -10.336 1.00 59.15 176 CYS A N 1
ATOM 1341 C CA . CYS A 1 197 ? 14.789 -20.445 -10.527 1.00 60.52 176 CYS A CA 1
ATOM 1342 C C . CYS A 1 197 ? 13.290 -20.560 -10.243 1.00 61.43 176 CYS A C 1
ATOM 1343 O O . CYS A 1 197 ? 12.595 -19.548 -10.158 1.00 59.05 176 CYS A O 1
ATOM 1346 N N . LYS A 1 198 ? 12.792 -21.785 -10.098 1.00 63.27 177 LYS A N 1
ATOM 1347 C CA . LYS A 1 198 ? 11.369 -21.996 -9.840 1.00 61.87 177 LYS A CA 1
ATOM 1348 C C . LYS A 1 198 ? 11.080 -22.091 -8.354 1.00 67.11 177 LYS A C 1
ATOM 1349 O O . LYS A 1 198 ? 10.154 -21.456 -7.850 1.00 68.77 177 LYS A O 1
ATOM 1355 N N . GLU A 1 199 ? 11.875 -22.900 -7.662 1.00 64.00 178 GLU A N 1
ATOM 1356 C CA . GLU A 1 199 ? 11.730 -23.074 -6.225 1.00 63.63 178 GLU A CA 1
ATOM 1357 C C . GLU A 1 199 ? 11.934 -21.740 -5.522 1.00 67.04 178 GLU A C 1
ATOM 1358 O O . GLU A 1 199 ? 11.333 -21.473 -4.483 1.00 81.57 178 GLU A O 1
ATOM 1364 N N . ILE A 1 200 ? 12.782 -20.901 -6.108 1.00 61.95 179 ILE A N 1
ATOM 1365 C CA . ILE A 1 200 ? 13.082 -19.591 -5.549 1.00 59.77 179 ILE A CA 1
ATOM 1366 C C . ILE A 1 200 ? 12.177 -18.509 -6.130 1.00 61.29 179 ILE A C 1
ATOM 1367 O O . ILE A 1 200 ? 11.500 -17.792 -5.393 1.00 66.64 179 ILE A O 1
ATOM 1372 N N . GLY A 1 201 ? 12.167 -18.398 -7.454 1.00 63.55 180 GLY A N 1
ATOM 1373 C CA . GLY A 1 201 ? 11.369 -17.389 -8.127 1.00 62.78 180 GLY A CA 1
ATOM 1374 C C . GLY A 1 201 ? 12.235 -16.317 -8.758 1.00 61.23 180 GLY A C 1
ATOM 1375 O O . GLY A 1 201 ? 13.424 -16.220 -8.464 1.00 60.49 180 GLY A O 1
ATOM 1376 N N . ARG A 1 202 ? 11.636 -15.507 -9.626 1.00 61.34 181 ARG A N 1
ATOM 1377 C CA . ARG A 1 202 ? 12.370 -14.450 -10.314 1.00 61.62 181 ARG A CA 1
ATOM 1378 C C . ARG A 1 202 ? 12.651 -13.266 -9.394 1.00 61.47 181 ARG A C 1
ATOM 1379 O O . ARG A 1 202 ? 13.409 -12.363 -9.746 1.00 59.23 181 ARG A O 1
ATOM 1387 N N . ARG A 1 203 ? 12.039 -13.277 -8.215 1.00 59.06 182 ARG A N 1
ATOM 1388 C CA . ARG A 1 203 ? 12.212 -12.191 -7.260 1.00 58.73 182 ARG A CA 1
ATOM 1389 C C . ARG A 1 203 ? 12.383 -12.736 -5.847 1.00 62.19 182 ARG A C 1
ATOM 1390 O O . ARG A 1 203 ? 12.332 -11.985 -4.873 1.00 65.97 182 ARG A O 1
ATOM 1398 N N . GLY A 1 204 ? 12.592 -14.045 -5.739 1.00 62.59 183 GLY A N 1
ATOM 1399 C CA . GLY A 1 204 ? 12.708 -14.694 -4.446 1.00 62.29 183 GLY A CA 1
ATOM 1400 C C . GLY A 1 204 ? 14.114 -14.680 -3.879 1.00 60.68 183 GLY A C 1
ATOM 1401 O O . GLY A 1 204 ? 14.452 -15.491 -3.019 1.00 62.17 183 GLY A O 1
ATOM 1402 N N . ALA A 1 205 ? 14.938 -13.754 -4.359 1.00 62.85 184 ALA A N 1
ATOM 1403 C CA . ALA A 1 205 ? 16.314 -13.649 -3.893 1.00 64.58 184 ALA A CA 1
ATOM 1404 C C . ALA A 1 205 ? 16.811 -12.211 -3.963 1.00 60.18 184 ALA A C 1
ATOM 1405 O O . ALA A 1 205 ? 18.016 -11.963 -3.963 1.00 54.64 184 ALA A O 1
ATOM 1407 N N . THR A 1 206 ? 15.876 -11.268 -4.018 1.00 60.78 185 THR A N 1
ATOM 1408 C CA . THR A 1 206 ? 16.214 -9.854 -4.135 1.00 62.14 185 THR A CA 1
ATOM 1409 C C . THR A 1 206 ? 16.980 -9.368 -2.907 1.00 61.02 185 THR A C 1
ATOM 1410 O O . THR A 1 206 ? 16.673 -9.756 -1.779 1.00 56.50 185 THR A O 1
ATOM 1414 N N . TYR A 1 207 ? 17.987 -8.530 -3.147 1.00 61.11 186 TYR A N 1
ATOM 1415 C CA . TYR A 1 207 ? 18.864 -8.005 -2.100 1.00 57.23 186 TYR A CA 1
ATOM 1416 C C . TYR A 1 207 ? 19.622 -9.108 -1.362 1.00 60.12 186 TYR A C 1
ATOM 1417 O O . TYR A 1 207 ? 20.098 -8.900 -0.246 1.00 59.90 186 TYR A O 1
ATOM 1426 N N . MET A 1 208 ? 19.734 -10.277 -1.984 1.00 53.82 187 MET A N 1
ATOM 1427 C CA . MET A 1 208 ? 20.371 -11.421 -1.340 1.00 54.02 187 MET A CA 1
ATOM 1428 C C . MET A 1 208 ? 21.373 -12.111 -2.258 1.00 49.54 187 MET A C 1
ATOM 1429 O O . MET A 1 208 ? 21.357 -11.912 -3.473 1.00 45.27 187 MET A O 1
ATOM 1434 N N . ALA A 1 209 ? 22.240 -12.925 -1.665 1.00 51.62 188 ALA A N 1
ATOM 1435 C CA . ALA A 1 209 ? 23.258 -13.647 -2.416 1.00 48.87 188 ALA A CA 1
ATOM 1436 C C . ALA A 1 209 ? 22.927 -15.132 -2.504 1.00 50.87 188 ALA A C 1
ATOM 1437 O O . ALA A 1 209 ? 22.344 -15.702 -1.582 1.00 48.16 188 ALA A O 1
ATOM 1439 N N . ILE A 1 210 ? 23.307 -15.754 -3.615 1.00 55.50 189 ILE A N 1
ATOM 1440 C CA . ILE A 1 210 ? 23.050 -17.173 -3.823 1.00 48.99 189 ILE A CA 1
ATOM 1441 C C . ILE A 1 210 ? 24.298 -17.997 -3.535 1.00 50.43 189 ILE A C 1
ATOM 1442 O O . ILE A 1 210 ? 25.367 -17.732 -4.083 1.00 51.93 189 ILE A O 1
ATOM 1447 N N . GLU A 1 211 ? 24.160 -18.999 -2.674 1.00 46.99 190 GLU A N 1
ATOM 1448 C CA . GLU A 1 211 ? 25.276 -19.878 -2.350 1.00 46.35 190 GLU A CA 1
ATOM 1449 C C . GLU A 1 211 ? 24.972 -21.318 -2.742 1.00 52.67 190 GLU A C 1
ATOM 1450 O O . GLU A 1 211 ? 24.207 -22.008 -2.067 1.00 53.56 190 GLU A O 1
ATOM 1456 N N . TYR A 1 212 ? 25.573 -21.766 -3.839 1.00 46.93 191 TYR A N 1
ATOM 1457 C CA . TYR A 1 212 ? 25.368 -23.128 -4.314 1.00 51.28 191 TYR A CA 1
ATOM 1458 C C . TYR A 1 212 ? 26.297 -24.107 -3.608 1.00 53.46 191 TYR A C 1
ATOM 1459 O O . TYR A 1 212 ? 27.483 -23.832 -3.420 1.00 47.97 191 TYR A O 1
ATOM 1468 N N . GLY A 1 213 ? 25.749 -25.253 -3.223 1.00 55.59 192 GLY A N 1
ATOM 1469 C CA . GLY A 1 213 ? 26.525 -26.295 -2.579 1.00 59.48 192 GLY A CA 1
ATOM 1470 C C . GLY A 1 213 ? 25.925 -27.661 -2.840 1.00 59.37 192 GLY A C 1
ATOM 1471 O O . GLY A 1 213 ? 24.940 -27.786 -3.567 1.00 64.15 192 GLY A O 1
ATOM 1472 N N . GLY A 1 214 ? 26.518 -28.690 -2.247 1.00 54.49 193 GLY A N 1
ATOM 1473 C CA . GLY A 1 214 ? 26.020 -30.041 -2.409 1.00 57.87 193 GLY A CA 1
ATOM 1474 C C . GLY A 1 214 ? 26.918 -30.893 -3.282 1.00 59.29 193 GLY A C 1
ATOM 1475 O O . GLY A 1 214 ? 27.870 -30.397 -3.884 1.00 60.81 193 GLY A O 1
ATOM 1476 N N . GLU A 1 215 ? 26.602 -32.181 -3.351 1.00 55.83 194 GLU A N 1
ATOM 1477 C CA . GLU A 1 215 ? 27.413 -33.143 -4.090 1.00 58.22 194 GLU A CA 1
ATOM 1478 C C . GLU A 1 215 ? 27.431 -32.867 -5.592 1.00 55.83 194 GLU A C 1
ATOM 1479 O O . GLU A 1 215 ? 28.422 -33.143 -6.268 1.00 56.17 194 GLU A O 1
ATOM 1485 N N . VAL A 1 216 ? 26.335 -32.320 -6.109 1.00 50.96 195 VAL A N 1
ATOM 1486 C CA . VAL A 1 216 ? 26.233 -32.016 -7.532 1.00 50.42 195 VAL A CA 1
ATOM 1487 C C . VAL A 1 216 ? 27.135 -30.846 -7.910 1.00 49.47 195 VAL A C 1
ATOM 1488 O O . VAL A 1 216 ? 27.899 -30.923 -8.872 1.00 43.51 195 VAL A O 1
ATOM 1492 N N . VAL A 1 217 ? 27.040 -29.764 -7.143 1.00 53.36 196 VAL A N 1
ATOM 1493 C CA . VAL A 1 217 ? 27.863 -28.583 -7.375 1.00 55.65 196 VAL A CA 1
ATOM 1494 C C . VAL A 1 217 ? 29.338 -28.910 -7.156 1.00 58.59 196 VAL A C 1
ATOM 1495 O O . VAL A 1 217 ? 30.210 -28.424 -7.879 1.00 53.45 196 VAL A O 1
ATOM 1499 N N . LYS A 1 218 ? 29.606 -29.749 -6.161 1.00 59.51 197 LYS A N 1
ATOM 1500 C CA . LYS A 1 218 ? 30.967 -30.162 -5.841 1.00 59.48 197 LYS A CA 1
ATOM 1501 C C . LYS A 1 218 ? 31.577 -30.987 -6.972 1.00 61.23 197 LYS A C 1
ATOM 1502 O O . LYS A 1 218 ? 32.788 -30.961 -7.189 1.00 60.58 197 LYS A O 1
ATOM 1508 N N . ASN A 1 219 ? 30.731 -31.718 -7.690 1.00 53.51 198 ASN A N 1
ATOM 1509 C CA . ASN A 1 219 ? 31.189 -32.562 -8.789 1.00 48.58 198 ASN A CA 1
ATOM 1510 C C . ASN A 1 219 ? 31.160 -31.849 -10.137 1.00 54.61 198 ASN A C 1
ATOM 1511 O O . ASN A 1 219 ? 31.676 -32.362 -11.131 1.00 52.89 198 ASN A O 1
ATOM 1516 N N . MET A 1 220 ? 30.553 -30.667 -10.163 1.00 54.08 199 MET A N 1
ATOM 1517 C CA . MET A 1 220 ? 30.486 -29.868 -11.380 1.00 54.39 199 MET A CA 1
ATOM 1518 C C . MET A 1 220 ? 31.858 -29.371 -11.810 1.00 54.85 199 MET A C 1
ATOM 1519 O O . MET A 1 220 ? 32.706 -29.058 -10.975 1.00 51.49 199 MET A O 1
ATOM 1524 N N . ASP A 1 221 ? 32.068 -29.296 -13.119 1.00 54.15 200 ASP A N 1
ATOM 1525 C CA . ASP A 1 221 ? 33.229 -28.606 -13.657 1.00 49.21 200 ASP A CA 1
ATOM 1526 C C . ASP A 1 221 ? 32.914 -27.117 -13.653 1.00 47.15 200 ASP A C 1
ATOM 1527 O O . ASP A 1 221 ? 31.796 -26.720 -13.331 1.00 48.21 200 ASP A O 1
ATOM 1532 N N . MET A 1 222 ? 33.890 -26.291 -14.010 1.00 41.87 201 MET A N 1
ATOM 1533 C CA . MET A 1 222 ? 33.691 -24.846 -13.980 1.00 40.41 201 MET A CA 1
ATOM 1534 C C . MET A 1 222 ? 32.675 -24.372 -15.017 1.00 47.16 201 MET A C 1
ATOM 1535 O O . MET A 1 222 ? 32.065 -23.317 -14.854 1.00 44.21 201 MET A O 1
ATOM 1540 N N . ASP A 1 223 ? 32.490 -25.159 -16.074 1.00 50.17 202 ASP A N 1
ATOM 1541 C CA . ASP A 1 223 ? 31.495 -24.844 -17.096 1.00 48.52 202 ASP A CA 1
ATOM 1542 C C . ASP A 1 223 ? 30.089 -24.895 -16.511 1.00 46.04 202 ASP A C 1
ATOM 1543 O O . ASP A 1 223 ? 29.193 -24.176 -16.955 1.00 48.38 202 ASP A O 1
ATOM 1548 N N . GLY A 1 224 ? 29.902 -25.749 -15.510 1.00 49.02 203 GLY A N 1
ATOM 1549 C CA . GLY A 1 224 ? 28.620 -25.869 -14.842 1.00 56.40 203 GLY A CA 1
ATOM 1550 C C . GLY A 1 224 ? 28.438 -24.822 -13.761 1.00 49.36 203 GLY A C 1
ATOM 1551 O O . GLY A 1 224 ? 27.345 -24.283 -13.580 1.00 50.38 203 GLY A O 1
ATOM 1552 N N . ARG A 1 225 ? 29.516 -24.531 -13.040 1.00 47.71 204 ARG A N 1
ATOM 1553 C CA . ARG A 1 225 ? 29.474 -23.551 -11.961 1.00 55.75 204 ARG A CA 1
ATOM 1554 C C . ARG A 1 225 ? 29.284 -22.136 -12.498 1.00 51.36 204 ARG A C 1
ATOM 1555 O O . ARG A 1 225 ? 28.662 -21.294 -11.848 1.00 48.23 204 ARG A O 1
ATOM 1563 N N . LEU A 1 226 ? 29.823 -21.883 -13.686 1.00 51.74 205 LEU A N 1
ATOM 1564 C CA . LEU A 1 226 ? 29.642 -20.598 -14.350 1.00 47.56 205 LEU A CA 1
ATOM 1565 C C . LEU A 1 226 ? 28.177 -20.377 -14.705 1.00 53.84 205 LEU A C 1
ATOM 1566 O O . LEU A 1 226 ? 27.671 -19.258 -14.628 1.00 52.08 205 LEU A O 1
ATOM 1571 N N . THR A 1 227 ? 27.503 -21.453 -15.095 1.00 50.44 206 THR A N 1
ATOM 1572 C CA . THR A 1 227 ? 26.099 -21.385 -15.481 1.00 50.35 206 THR A CA 1
ATOM 1573 C C . THR A 1 227 ? 25.200 -21.085 -14.285 1.00 52.02 206 THR A C 1
ATOM 1574 O O . THR A 1 227 ? 24.278 -20.273 -14.376 1.00 51.69 206 THR A O 1
ATOM 1578 N N . LEU A 1 228 ? 25.479 -21.742 -13.164 1.00 49.07 207 LEU A N 1
ATOM 1579 C CA . LEU A 1 228 ? 24.681 -21.573 -11.954 1.00 50.84 207 LEU A CA 1
ATOM 1580 C C . LEU A 1 228 ? 24.771 -20.157 -11.393 1.00 52.27 207 LEU A C 1
ATOM 1581 O O . LEU A 1 228 ? 23.771 -19.593 -10.948 1.00 53.97 207 LEU A O 1
ATOM 1586 N N . CYS A 1 229 ? 25.970 -19.587 -11.419 1.00 43.28 208 CYS A N 1
ATOM 1587 C CA . CYS A 1 229 ? 26.184 -18.245 -10.890 1.00 48.72 208 CYS A CA 1
ATOM 1588 C C . CYS A 1 229 ? 25.733 -17.168 -11.870 1.00 50.55 208 CYS A C 1
ATOM 1589 O O . CYS A 1 229 ? 25.516 -16.021 -11.485 1.00 43.62 208 CYS A O 1
ATOM 1592 N N . ASN A 1 230 ? 25.594 -17.544 -13.137 1.00 49.02 209 ASN A N 1
ATOM 1593 C CA . ASN A 1 230 ? 25.190 -16.601 -14.173 1.00 46.17 209 ASN A CA 1
ATOM 1594 C C . ASN A 1 230 ? 23.719 -16.215 -14.062 1.00 42.96 209 ASN A C 1
ATOM 1595 O O . ASN A 1 230 ? 23.346 -15.069 -14.322 1.00 47.33 209 ASN A O 1
ATOM 1600 N N . MET A 1 231 ? 22.889 -17.176 -13.670 1.00 46.78 210 MET A N 1
ATOM 1601 C CA . MET A 1 231 ? 21.449 -16.965 -13.603 1.00 53.28 210 MET A CA 1
ATOM 1602 C C . MET A 1 231 ? 21.012 -16.525 -12.210 1.00 54.29 210 MET A C 1
ATOM 1603 O O . MET A 1 231 ? 19.876 -16.765 -11.805 1.00 59.80 210 MET A O 1
ATOM 1608 N N . ALA A 1 232 ? 21.918 -15.882 -11.481 1.00 48.21 211 ALA A N 1
ATOM 1609 C CA . ALA A 1 232 ? 21.617 -15.421 -10.131 1.00 55.85 211 ALA A CA 1
ATOM 1610 C C . ALA A 1 232 ? 20.722 -14.186 -10.155 1.00 57.00 211 ALA A C 1
ATOM 1611 O O . ALA A 1 232 ? 19.798 -14.062 -9.351 1.00 57.85 211 ALA A O 1
ATOM 1613 N N . ILE A 1 233 ? 21.002 -13.277 -11.084 1.00 55.63 212 ILE A N 1
ATOM 1614 C CA . ILE A 1 233 ? 20.236 -12.042 -11.214 1.00 61.04 212 ILE A CA 1
ATOM 1615 C C . ILE A 1 233 ? 18.813 -12.322 -11.702 1.00 59.54 212 ILE A C 1
ATOM 1616 O O . ILE A 1 233 ? 17.885 -11.564 -11.418 1.00 53.54 212 ILE A O 1
ATOM 1621 N N . GLU A 1 234 ? 18.644 -13.429 -12.419 1.00 59.15 213 GLU A N 1
ATOM 1622 C CA . GLU A 1 234 ? 17.341 -13.803 -12.957 1.00 52.72 213 GLU A CA 1
ATOM 1623 C C . GLU A 1 234 ? 16.373 -14.197 -11.847 1.00 58.34 213 GLU A C 1
ATOM 1624 O O . GLU A 1 234 ? 15.162 -14.250 -12.055 1.00 62.20 213 GLU A O 1
ATOM 1630 N N . MET A 1 235 ? 16.919 -14.476 -10.669 1.00 56.21 214 MET A N 1
ATOM 1631 C CA . MET A 1 235 ? 16.111 -14.784 -9.497 1.00 57.78 214 MET A CA 1
ATOM 1632 C C . MET A 1 235 ? 16.041 -13.580 -8.567 1.00 60.30 214 MET A C 1
ATOM 1633 O O . MET A 1 235 ? 15.527 -13.670 -7.452 1.00 62.57 214 MET A O 1
ATOM 1638 N N . GLY A 1 236 ? 16.563 -12.451 -9.036 1.00 60.49 215 GLY A N 1
ATOM 1639 C CA . GLY A 1 236 ? 16.584 -11.232 -8.250 1.00 57.21 215 GLY A CA 1
ATOM 1640 C C . GLY A 1 236 ? 17.826 -11.135 -7.388 1.00 51.63 215 GLY A C 1
ATOM 1641 O O . GLY A 1 236 ? 18.067 -10.114 -6.744 1.00 55.45 215 GLY A O 1
ATOM 1642 N N . GLY A 1 237 ? 18.619 -12.203 -7.384 1.00 50.23 216 GLY A N 1
ATOM 1643 C CA . GLY A 1 237 ? 19.809 -12.281 -6.558 1.00 50.09 216 GLY A CA 1
ATOM 1644 C C . GLY A 1 237 ? 20.835 -11.204 -6.847 1.00 47.54 216 GLY A C 1
ATOM 1645 O O . GLY A 1 237 ? 21.065 -10.844 -8.002 1.00 52.07 216 GLY A O 1
ATOM 1646 N N . LYS A 1 238 ? 21.448 -10.686 -5.788 1.00 50.54 217 LYS A N 1
ATOM 1647 C CA . LYS A 1 238 ? 22.492 -9.682 -5.926 1.00 51.52 217 LYS A CA 1
ATOM 1648 C C . LYS A 1 238 ? 23.723 -10.320 -6.553 1.00 46.27 217 LYS A C 1
ATOM 1649 O O . LYS A 1 238 ? 24.420 -9.697 -7.353 1.00 53.47 217 LYS A O 1
ATOM 1655 N N . THR A 1 239 ? 23.980 -11.569 -6.179 1.00 39.31 218 THR A N 1
ATOM 1656 C CA . THR A 1 239 ? 25.088 -12.334 -6.735 1.00 40.53 218 THR A CA 1
ATOM 1657 C C . THR A 1 239 ? 24.920 -13.819 -6.437 1.00 41.86 218 THR A C 1
ATOM 1658 O O . THR A 1 239 ? 24.167 -14.204 -5.540 1.00 44.62 218 THR A O 1
ATOM 1662 N N . GLY A 1 240 ? 25.622 -14.649 -7.200 1.00 36.58 219 GLY A N 1
ATOM 1663 C CA . GLY A 1 240 ? 25.638 -16.079 -6.961 1.00 38.39 219 GLY A CA 1
ATOM 1664 C C . GLY A 1 240 ? 27.067 -16.546 -6.783 1.00 46.91 219 GLY A C 1
ATOM 1665 O O . GLY A 1 240 ? 27.906 -16.324 -7.654 1.00 49.38 219 GLY A O 1
ATOM 1666 N N . VAL A 1 241 ? 27.351 -17.188 -5.655 1.00 43.23 220 VAL A N 1
ATOM 1667 C CA . VAL A 1 241 ? 28.719 -17.588 -5.341 1.00 42.70 220 VAL A CA 1
ATOM 1668 C C . VAL A 1 241 ? 28.841 -19.084 -5.040 1.00 44.82 220 VAL A C 1
ATOM 1669 O O . VAL A 1 241 ? 27.967 -19.680 -4.407 1.00 44.41 220 VAL A O 1
ATOM 1673 N N . ILE A 1 242 ? 29.926 -19.685 -5.520 1.00 47.18 221 ILE A N 1
ATOM 1674 C CA . ILE A 1 242 ? 30.207 -21.095 -5.278 1.00 41.98 221 ILE A CA 1
ATOM 1675 C C . ILE A 1 242 ? 31.582 -21.260 -4.637 1.00 41.95 221 ILE A C 1
ATOM 1676 O O . ILE A 1 242 ? 32.560 -20.659 -5.084 1.00 44.80 221 ILE A O 1
ATOM 1681 N N . GLU A 1 243 ? 31.644 -22.074 -3.586 1.00 54.82 222 GLU A N 1
ATOM 1682 C CA . GLU A 1 243 ? 32.885 -22.320 -2.862 1.00 49.72 222 GLU A CA 1
ATOM 1683 C C . GLU A 1 243 ? 33.967 -22.894 -3.772 1.00 50.27 222 GLU A C 1
ATOM 1684 O O . GLU A 1 243 ? 33.714 -23.811 -4.554 1.00 53.30 222 GLU A O 1
ATOM 1690 N N . ALA A 1 244 ? 35.172 -22.343 -3.664 1.00 55.17 223 ALA A N 1
ATOM 1691 C CA . ALA A 1 244 ? 36.287 -22.755 -4.507 1.00 49.71 223 ALA A CA 1
ATOM 1692 C C . ALA A 1 244 ? 36.905 -24.063 -4.026 1.00 55.37 223 ALA A C 1
ATOM 1693 O O . ALA A 1 244 ? 37.083 -24.274 -2.827 1.00 62.89 223 ALA A O 1
ATOM 1695 N N . ASP A 1 245 ? 37.232 -24.937 -4.971 1.00 58.00 224 ASP A N 1
ATOM 1696 C CA . ASP A 1 245 ? 37.846 -26.217 -4.646 1.00 59.45 224 ASP A CA 1
ATOM 1697 C C . ASP A 1 245 ? 38.920 -26.574 -5.665 1.00 63.25 224 ASP A C 1
ATOM 1698 O O . ASP A 1 245 ? 39.343 -25.729 -6.452 1.00 63.38 224 ASP A O 1
ATOM 1703 N N . GLU A 1 246 ? 39.350 -27.832 -5.647 1.00 64.57 225 GLU A N 1
ATOM 1704 C CA . GLU A 1 246 ? 40.401 -28.304 -6.544 1.00 64.04 225 GLU A CA 1
ATOM 1705 C C . GLU A 1 246 ? 40.018 -28.169 -8.015 1.00 64.49 225 GLU A C 1
ATOM 1706 O O . GLU A 1 246 ? 40.873 -27.922 -8.865 1.00 65.13 225 GLU A O 1
ATOM 1712 N N . ILE A 1 247 ? 38.733 -28.335 -8.307 1.00 59.96 226 ILE A N 1
ATOM 1713 C CA . ILE A 1 247 ? 38.236 -28.204 -9.672 1.00 57.05 226 ILE A CA 1
ATOM 1714 C C . ILE A 1 247 ? 38.414 -26.771 -10.161 1.00 60.16 226 ILE A C 1
ATOM 1715 O O . ILE A 1 247 ? 38.712 -26.533 -11.334 1.00 58.94 226 ILE A O 1
ATOM 1720 N N . THR A 1 248 ? 38.242 -25.820 -9.249 1.00 61.98 227 THR A N 1
ATOM 1721 C CA . THR A 1 248 ? 38.422 -24.410 -9.569 1.00 60.21 227 THR A CA 1
ATOM 1722 C C . THR A 1 248 ? 39.880 -24.114 -9.910 1.00 56.61 227 THR A C 1
ATOM 1723 O O . THR A 1 248 ? 40.167 -23.359 -10.840 1.00 55.91 227 THR A O 1
ATOM 1727 N N . TYR A 1 249 ? 40.797 -24.717 -9.159 1.00 57.17 228 TYR A N 1
ATOM 1728 C CA . TYR A 1 249 ? 42.223 -24.506 -9.387 1.00 58.26 228 TYR A CA 1
ATOM 1729 C C . TYR A 1 249 ? 42.692 -25.166 -10.682 1.00 59.02 228 TYR A C 1
ATOM 1730 O O . TYR A 1 249 ? 43.592 -24.659 -11.352 1.00 56.11 228 TYR A O 1
ATOM 1739 N N . ASP A 1 250 ? 42.080 -26.295 -11.028 1.00 62.78 229 ASP A N 1
ATOM 1740 C CA . ASP A 1 250 ? 42.431 -27.013 -12.249 1.00 61.90 229 ASP A CA 1
ATOM 1741 C C . ASP A 1 250 ? 42.090 -26.189 -13.485 1.00 60.38 229 ASP A C 1
ATOM 1742 O O . ASP A 1 250 ? 42.790 -26.249 -14.496 1.00 61.81 229 ASP A O 1
ATOM 1747 N N . TYR A 1 251 ? 41.008 -25.422 -13.396 1.00 60.72 230 TYR A N 1
ATOM 1748 C CA . TYR A 1 251 ? 40.588 -24.551 -14.484 1.00 59.36 230 TYR A CA 1
ATOM 1749 C C . TYR A 1 251 ? 41.563 -23.393 -14.653 1.00 57.57 230 TYR A C 1
ATOM 1750 O O . TYR A 1 251 ? 41.781 -22.907 -15.763 1.00 61.01 230 TYR A O 1
ATOM 1759 N N . LEU A 1 252 ? 42.150 -22.956 -13.543 1.00 54.71 231 LEU A N 1
ATOM 1760 C CA . LEU A 1 252 ? 43.100 -21.852 -13.567 1.00 56.76 231 LEU A CA 1
ATOM 1761 C C . LEU A 1 252 ? 44.462 -22.313 -14.076 1.00 61.18 231 LEU A C 1
ATOM 1762 O O . LEU A 1 252 ? 45.348 -21.497 -14.330 1.00 67.65 231 LEU A O 1
ATOM 1767 N N . LYS A 1 253 ? 44.622 -23.624 -14.222 1.00 59.96 232 LYS A N 1
ATOM 1768 C CA . LYS A 1 253 ? 45.846 -24.185 -14.778 1.00 60.86 232 LYS A CA 1
ATOM 1769 C C . LYS A 1 253 ? 45.733 -24.325 -16.289 1.00 64.10 232 LYS A C 1
ATOM 1770 O O . LYS A 1 253 ? 46.679 -24.044 -17.027 1.00 66.89 232 LYS A O 1
ATOM 1776 N N . LYS A 1 254 ? 44.565 -24.764 -16.741 1.00 67.87 233 LYS A N 1
ATOM 1777 C CA . LYS A 1 254 ? 44.319 -25.016 -18.154 1.00 64.28 233 LYS A CA 1
ATOM 1778 C C . LYS A 1 254 ? 44.215 -23.721 -18.961 1.00 66.17 233 LYS A C 1
ATOM 1779 O O . LYS A 1 254 ? 44.578 -23.681 -20.138 1.00 75.19 233 LYS A O 1
ATOM 1785 N N . GLU A 1 255 ? 43.749 -22.656 -18.315 1.00 62.60 234 GLU A N 1
ATOM 1786 C CA . GLU A 1 255 ? 43.458 -21.407 -19.013 1.00 63.27 234 GLU A CA 1
ATOM 1787 C C . GLU A 1 255 ? 44.587 -20.374 -18.973 1.00 64.93 234 GLU A C 1
ATOM 1788 O O . GLU A 1 255 ? 45.129 -19.997 -20.013 1.00 75.13 234 GLU A O 1
ATOM 1794 N N . ARG A 1 256 ? 44.934 -19.916 -17.774 1.00 61.47 235 ARG A N 1
ATOM 1795 C CA . ARG A 1 256 ? 45.854 -18.793 -17.617 1.00 64.14 235 ARG A CA 1
ATOM 1796 C C . ARG A 1 256 ? 47.283 -19.246 -17.358 1.00 63.47 235 ARG A C 1
ATOM 1797 O O . ARG A 1 256 ? 47.999 -18.631 -16.568 1.00 67.44 235 ARG A O 1
ATOM 1805 N N . GLY A 1 257 ? 47.704 -20.314 -18.026 1.00 65.10 236 GLY A N 1
ATOM 1806 C CA . GLY A 1 257 ? 48.990 -20.912 -17.729 1.00 69.71 236 GLY A CA 1
ATOM 1807 C C . GLY A 1 257 ? 48.882 -21.602 -16.385 1.00 70.56 236 GLY A C 1
ATOM 1808 O O . GLY A 1 257 ? 47.783 -21.730 -15.847 1.00 76.87 236 GLY A O 1
ATOM 1809 N N . LEU A 1 258 ? 50.005 -22.042 -15.828 1.00 70.85 237 LEU A N 1
ATOM 1810 C CA . LEU A 1 258 ? 49.949 -22.759 -14.559 1.00 77.31 237 LEU A CA 1
ATOM 1811 C C . LEU A 1 258 ? 51.268 -22.850 -13.809 1.00 83.19 237 LEU A C 1
ATOM 1812 O O . LEU A 1 258 ? 52.336 -22.536 -14.336 1.00 91.90 237 LEU A O 1
ATOM 1817 N N . SER A 1 259 ? 51.156 -23.296 -12.563 1.00 66.27 238 SER A N 1
ATOM 1818 C CA . SER A 1 259 ? 52.288 -23.633 -11.717 1.00 64.45 238 SER A CA 1
ATOM 1819 C C . SER A 1 259 ? 51.730 -24.272 -10.455 1.00 74.10 238 SER A C 1
ATOM 1820 O O . SER A 1 259 ? 50.830 -23.722 -9.820 1.00 71.93 238 SER A O 1
ATOM 1823 N N . ASP A 1 260 ? 52.256 -25.438 -10.095 1.00 71.85 239 ASP A N 1
ATOM 1824 C CA . ASP A 1 260 ? 51.808 -26.134 -8.894 1.00 72.79 239 ASP A CA 1
ATOM 1825 C C . ASP A 1 260 ? 52.183 -25.353 -7.639 1.00 68.14 239 ASP A C 1
ATOM 1826 O O . ASP A 1 260 ? 51.697 -25.640 -6.545 1.00 66.41 239 ASP A O 1
ATOM 1831 N N . GLU A 1 261 ? 53.051 -24.361 -7.809 1.00 65.28 240 GLU A N 1
ATOM 1832 C CA . GLU A 1 261 ? 53.435 -23.479 -6.719 1.00 66.92 240 GLU A CA 1
ATOM 1833 C C . GLU A 1 261 ? 52.483 -22.289 -6.639 1.00 70.74 240 GLU A C 1
ATOM 1834 O O . GLU A 1 261 ? 52.190 -21.791 -5.552 1.00 72.30 240 GLU A O 1
ATOM 1840 N N . ASP A 1 262 ? 52.003 -21.838 -7.795 1.00 66.68 241 ASP A N 1
ATOM 1841 C CA . ASP A 1 262 ? 51.030 -20.751 -7.848 1.00 67.08 241 ASP A CA 1
ATOM 1842 C C . ASP A 1 262 ? 49.689 -21.189 -7.273 1.00 64.97 241 ASP A C 1
ATOM 1843 O O . ASP A 1 262 ? 49.017 -20.423 -6.582 1.00 64.85 241 ASP A O 1
ATOM 1848 N N . ILE A 1 263 ? 49.304 -22.426 -7.571 1.00 64.33 242 ILE A N 1
ATOM 1849 C CA . ILE A 1 263 ? 48.054 -22.988 -7.072 1.00 66.97 242 ILE A CA 1
ATOM 1850 C C . ILE A 1 263 ? 48.117 -23.135 -5.554 1.00 66.73 242 ILE A C 1
ATOM 1851 O O . ILE A 1 263 ? 47.131 -22.903 -4.851 1.00 69.54 242 ILE A O 1
ATOM 1856 N N . ALA A 1 264 ? 49.294 -23.498 -5.056 1.00 63.30 243 ALA A N 1
ATOM 1857 C CA . ALA A 1 264 ? 49.519 -23.615 -3.622 1.00 61.81 243 ALA A CA 1
ATOM 1858 C C . ALA A 1 264 ? 49.396 -22.252 -2.949 1.00 64.57 243 ALA A C 1
ATOM 1859 O O . ALA A 1 264 ? 48.953 -22.152 -1.804 1.00 73.69 243 ALA A O 1
ATOM 1861 N N . LYS A 1 265 ? 49.792 -21.206 -3.668 1.00 61.72 244 LYS A N 1
ATOM 1862 C CA . LYS A 1 265 ? 49.704 -19.844 -3.155 1.00 66.29 244 LYS A CA 1
ATOM 1863 C C . LYS A 1 265 ? 48.260 -19.363 -3.071 1.00 66.27 244 LYS A C 1
ATOM 1864 O O . LYS A 1 265 ? 47.952 -18.430 -2.329 1.00 62.81 244 LYS A O 1
ATOM 1870 N N . LEU A 1 266 ? 47.380 -20.000 -3.835 1.00 64.53 245 LEU A N 1
ATOM 1871 C CA . LEU A 1 266 ? 45.966 -19.651 -3.814 1.00 68.64 245 LEU A CA 1
ATOM 1872 C C . LEU A 1 266 ? 45.226 -20.466 -2.760 1.00 63.32 245 LEU A C 1
ATOM 1873 O O . LEU A 1 266 ? 44.215 -20.023 -2.215 1.00 61.20 245 LEU A O 1
ATOM 1878 N N . LYS A 1 267 ? 45.737 -21.660 -2.476 1.00 59.91 246 LYS A N 1
ATOM 1879 C CA . LYS A 1 267 ? 45.121 -22.530 -1.482 1.00 67.19 246 LYS A CA 1
ATOM 1880 C C . LYS A 1 267 ? 45.390 -22.043 -0.063 1.00 63.04 246 LYS A C 1
ATOM 1881 O O . LYS A 1 267 ? 44.685 -22.421 0.872 1.00 66.68 246 LYS A O 1
ATOM 1887 N N . LYS A 1 268 ? 46.408 -21.204 0.097 1.00 57.49 247 LYS A N 1
ATOM 1888 C CA . LYS A 1 268 ? 46.723 -20.651 1.408 1.00 62.79 247 LYS A CA 1
ATOM 1889 C C . LYS A 1 268 ? 45.723 -19.560 1.772 1.00 58.31 247 LYS A C 1
ATOM 1890 O O . LYS A 1 268 ? 45.654 -19.123 2.920 1.00 64.65 247 LYS A O 1
ATOM 1896 N N . GLU A 1 269 ? 44.949 -19.126 0.783 1.00 56.08 248 GLU A N 1
ATOM 1897 C CA . GLU A 1 269 ? 43.914 -18.127 0.999 1.00 55.17 248 GLU A CA 1
ATOM 1898 C C . GLU A 1 269 ? 42.542 -18.718 0.698 1.00 56.16 248 GLU A C 1
ATOM 1899 O O . GLU A 1 269 ? 41.572 -17.986 0.498 1.00 57.21 248 GLU A O 1
ATOM 1905 N N . ARG A 1 270 ? 42.471 -20.045 0.668 1.00 55.02 249 ARG A N 1
ATOM 1906 C CA . ARG A 1 270 ? 41.222 -20.743 0.384 1.00 55.79 249 ARG A CA 1
ATOM 1907 C C . ARG A 1 270 ? 40.192 -20.513 1.485 1.00 57.93 249 ARG A C 1
ATOM 1908 O O . ARG A 1 270 ? 40.507 -20.593 2.672 1.00 67.25 249 ARG A O 1
ATOM 1916 N N . ILE A 1 271 ? 38.959 -20.224 1.079 1.00 54.57 250 ILE A N 1
ATOM 1917 C CA . ILE A 1 271 ? 37.878 -19.979 2.025 1.00 59.13 250 ILE A CA 1
ATOM 1918 C C . ILE A 1 271 ? 36.831 -21.089 1.982 1.00 58.45 250 ILE A C 1
ATOM 1919 O O . ILE A 1 271 ? 36.204 -21.327 0.950 1.00 62.51 250 ILE A O 1
ATOM 1924 N N . THR A 1 272 ? 36.647 -21.762 3.113 1.00 58.57 251 THR A N 1
ATOM 1925 C CA . THR A 1 272 ? 35.713 -22.877 3.205 1.00 65.28 251 THR A CA 1
ATOM 1926 C C . THR A 1 272 ? 34.586 -22.550 4.181 1.00 71.40 251 THR A C 1
ATOM 1927 O O . THR A 1 272 ? 34.766 -21.752 5.100 1.00 72.11 251 THR A O 1
ATOM 1931 N N . VAL A 1 273 ? 33.427 -23.168 3.978 1.00 70.79 252 VAL A N 1
ATOM 1932 C CA . VAL A 1 273 ? 32.269 -22.943 4.837 1.00 72.94 252 VAL A CA 1
ATOM 1933 C C . VAL A 1 273 ? 31.809 -24.233 5.510 1.00 78.35 252 VAL A C 1
ATOM 1934 O O . VAL A 1 273 ? 31.596 -25.248 4.848 1.00 80.17 252 VAL A O 1
ATOM 1938 N N . ASN A 1 274 ? 31.657 -24.184 6.830 1.00 78.30 253 ASN A N 1
ATOM 1939 C CA . ASN A 1 274 ? 31.163 -25.323 7.591 1.00 82.01 253 ASN A CA 1
ATOM 1940 C C . ASN A 1 274 ? 29.651 -25.240 7.782 1.00 85.64 253 ASN A C 1
ATOM 1941 O O . ASN A 1 274 ? 29.104 -24.167 8.047 1.00 81.48 253 ASN A O 1
ATOM 1946 N N . ARG A 1 275 ? 28.976 -26.375 7.643 1.00 84.53 254 ARG A N 1
ATOM 1947 C CA . ARG A 1 275 ? 27.538 -26.428 7.879 1.00 86.07 254 ARG A CA 1
ATOM 1948 C C . ARG A 1 275 ? 27.160 -26.115 9.340 1.00 86.32 254 ARG A C 1
ATOM 1949 O O . ARG A 1 275 ? 27.887 -26.454 10.274 1.00 81.39 254 ARG A O 1
ATOM 1957 N N . ASP A 1 276 ? 26.023 -25.441 9.508 1.00 90.04 255 ASP A N 1
ATOM 1958 C CA . ASP A 1 276 ? 25.476 -25.056 10.814 1.00 88.50 255 ASP A CA 1
ATOM 1959 C C . ASP A 1 276 ? 26.300 -24.029 11.579 1.00 89.93 255 ASP A C 1
ATOM 1960 O O . ASP A 1 276 ? 25.811 -23.432 12.549 1.00 87.75 255 ASP A O 1
ATOM 1965 N N . GLU A 1 277 ? 27.549 -23.849 11.158 1.00 87.60 256 GLU A N 1
ATOM 1966 C CA . GLU A 1 277 ? 28.365 -22.754 11.651 1.00 85.65 256 GLU A CA 1
ATOM 1967 C C . GLU A 1 277 ? 28.104 -21.536 10.768 1.00 90.52 256 GLU A C 1
ATOM 1968 O O . GLU A 1 277 ? 28.644 -20.455 10.998 1.00 86.72 256 GLU A O 1
ATOM 1974 N N . ALA A 1 278 ? 27.265 -21.727 9.755 1.00 84.04 257 ALA A N 1
ATOM 1975 C CA . ALA A 1 278 ? 26.804 -20.631 8.918 1.00 72.97 257 ALA A CA 1
ATOM 1976 C C . ALA A 1 278 ? 25.287 -20.556 8.928 1.00 76.99 257 ALA A C 1
ATOM 1977 O O . ALA A 1 278 ? 24.615 -21.437 8.399 1.00 74.72 257 ALA A O 1
ATOM 1979 N N . ASN A 1 279 ? 24.757 -19.492 9.524 1.00 78.64 258 ASN A N 1
ATOM 1980 C CA . ASN A 1 279 ? 23.314 -19.267 9.572 1.00 75.94 258 ASN A CA 1
ATOM 1981 C C . ASN A 1 279 ? 22.798 -18.477 8.372 1.00 69.27 258 ASN A C 1
ATOM 1982 O O . ASN A 1 279 ? 23.109 -17.293 8.208 1.00 71.53 258 ASN A O 1
ATOM 1987 N N . TYR A 1 280 ? 22.004 -19.142 7.541 1.00 59.76 259 TYR A N 1
ATOM 1988 C CA . TYR A 1 280 ? 21.478 -18.529 6.333 1.00 61.93 259 TYR A CA 1
ATOM 1989 C C . TYR A 1 280 ? 20.085 -17.961 6.578 1.00 60.32 259 TYR A C 1
ATOM 1990 O O . TYR A 1 280 ? 19.403 -18.352 7.527 1.00 67.14 259 TYR A O 1
ATOM 1999 N N . TYR A 1 281 ? 19.674 -17.030 5.723 1.00 52.46 260 TYR A N 1
ATOM 2000 C CA . TYR A 1 281 ? 18.328 -16.482 5.786 1.00 58.48 260 TYR A CA 1
ATOM 2001 C C . TYR A 1 281 ? 17.326 -17.594 5.511 1.00 56.53 260 TYR A C 1
ATOM 2002 O O . TYR A 1 281 ? 16.273 -17.673 6.149 1.00 63.49 260 TYR A O 1
ATOM 2011 N N . LYS A 1 282 ? 17.665 -18.452 4.555 1.00 51.59 261 LYS A N 1
ATOM 2012 C CA . LYS A 1 282 ? 16.856 -19.625 4.258 1.00 55.63 261 LYS A CA 1
ATOM 2013 C C . LYS A 1 282 ? 17.704 -20.655 3.526 1.00 55.75 261 LYS A C 1
ATOM 2014 O O . LYS A 1 282 ? 18.668 -20.307 2.847 1.00 56.74 261 LYS A O 1
ATOM 2020 N N . GLU A 1 283 ? 17.354 -21.927 3.676 1.00 62.22 262 GLU A N 1
ATOM 2021 C CA . GLU A 1 283 ? 18.085 -22.996 3.005 1.00 61.13 262 GLU A CA 1
ATOM 2022 C C . GLU A 1 283 ? 17.147 -23.835 2.166 1.00 57.97 262 GLU A C 1
ATOM 2023 O O . GLU A 1 283 ? 16.091 -24.255 2.639 1.00 58.28 262 GLU A O 1
ATOM 2029 N N . ILE A 1 284 ? 17.532 -24.069 0.918 1.00 59.40 263 ILE A N 1
ATOM 2030 C CA . ILE A 1 284 ? 16.723 -24.866 0.006 1.00 60.17 263 ILE A CA 1
ATOM 2031 C C . ILE A 1 284 ? 17.533 -26.034 -0.561 1.00 60.68 263 ILE A C 1
ATOM 2032 O O . ILE A 1 284 ? 18.744 -25.928 -0.766 1.00 60.72 263 ILE A O 1
ATOM 2037 N N . GLU A 1 285 ? 16.860 -27.155 -0.787 1.00 55.04 264 GLU A N 1
ATOM 2038 C CA . GLU A 1 285 ? 17.500 -28.326 -1.369 1.00 63.82 264 GLU A CA 1
ATOM 2039 C C . GLU A 1 285 ? 16.717 -28.779 -2.594 1.00 63.00 264 GLU A C 1
ATOM 2040 O O . GLU A 1 285 ? 15.488 -28.825 -2.573 1.00 59.32 264 GLU A O 1
ATOM 2046 N N . ILE A 1 286 ? 17.435 -29.100 -3.664 1.00 62.22 265 ILE A N 1
ATOM 2047 C CA . ILE A 1 286 ? 16.804 -29.448 -4.930 1.00 69.61 265 ILE A CA 1
ATOM 2048 C C . ILE A 1 286 ? 17.041 -30.903 -5.318 1.00 72.00 265 ILE A C 1
ATOM 2049 O O . ILE A 1 286 ? 18.181 -31.353 -5.409 1.00 64.86 265 ILE A O 1
ATOM 2054 N N . ASP A 1 287 ? 15.952 -31.632 -5.542 1.00 75.60 266 ASP A N 1
ATOM 2055 C CA . ASP A 1 287 ? 16.033 -32.997 -6.044 1.00 77.98 266 ASP A CA 1
ATOM 2056 C C . ASP A 1 287 ? 16.391 -32.969 -7.525 1.00 76.27 266 ASP A C 1
ATOM 2057 O O . ASP A 1 287 ? 15.935 -32.097 -8.264 1.00 83.55 266 ASP A O 1
ATOM 2062 N N . ILE A 1 288 ? 17.206 -33.925 -7.956 1.00 70.46 267 ILE A N 1
ATOM 2063 C CA . ILE A 1 288 ? 17.691 -33.941 -9.330 1.00 71.90 267 ILE A CA 1
ATOM 2064 C C . ILE A 1 288 ? 17.680 -35.353 -9.915 1.00 78.72 267 ILE A C 1
ATOM 2065 O O . ILE A 1 288 ? 17.788 -35.531 -11.128 1.00 75.67 267 ILE A O 1
ATOM 2070 N N . THR A 1 289 ? 17.537 -36.349 -9.045 1.00 79.92 268 THR A N 1
ATOM 2071 C CA . THR A 1 289 ? 17.622 -37.751 -9.448 1.00 74.36 268 THR A CA 1
ATOM 2072 C C . THR A 1 289 ? 16.623 -38.120 -10.541 1.00 70.25 268 THR A C 1
ATOM 2073 O O . THR A 1 289 ? 17.012 -38.559 -11.624 1.00 73.04 268 THR A O 1
ATOM 2077 N N . ASP A 1 290 ? 15.338 -37.938 -10.255 1.00 70.25 269 ASP A N 1
ATOM 2078 C CA . ASP A 1 290 ? 14.292 -38.264 -11.217 1.00 78.43 269 ASP A CA 1
ATOM 2079 C C . ASP A 1 290 ? 13.668 -37.002 -11.806 1.00 79.31 269 ASP A C 1
ATOM 2080 O O . ASP A 1 290 ? 12.445 -36.869 -11.859 1.00 74.65 269 ASP A O 1
ATOM 2085 N N . MET A 1 291 ? 14.517 -36.082 -12.251 1.00 81.43 270 MET A N 1
ATOM 2086 C CA . MET A 1 291 ? 14.058 -34.817 -12.807 1.00 75.95 270 MET A CA 1
ATOM 2087 C C . MET A 1 291 ? 14.167 -34.813 -14.326 1.00 74.70 270 MET A C 1
ATOM 2088 O O . MET A 1 291 ? 15.162 -35.272 -14.887 1.00 69.22 270 MET A O 1
ATOM 2093 N N . GLU A 1 292 ? 13.139 -34.293 -14.989 1.00 68.50 271 GLU A N 1
ATOM 2094 C CA . GLU A 1 292 ? 13.159 -34.153 -16.439 1.00 68.01 271 GLU A CA 1
ATOM 2095 C C . GLU A 1 292 ? 14.003 -32.951 -16.838 1.00 66.12 271 GLU A C 1
ATOM 2096 O O . GLU A 1 292 ? 14.409 -32.157 -15.989 1.00 64.51 271 GLU A O 1
ATOM 2102 N N . GLU A 1 293 ? 14.265 -32.820 -18.134 1.00 59.14 272 GLU A N 1
ATOM 2103 C CA . GLU A 1 293 ? 14.985 -31.664 -18.651 1.00 62.24 272 GLU A CA 1
ATOM 2104 C C . GLU A 1 293 ? 14.095 -30.425 -18.622 1.00 58.91 272 GLU A C 1
ATOM 2105 O O . GLU A 1 293 ? 12.869 -30.531 -18.655 1.00 55.47 272 GLU A O 1
ATOM 2111 N N . GLN A 1 294 ? 14.714 -29.251 -18.562 1.00 56.07 273 GLN A N 1
ATOM 2112 C CA . GLN A 1 294 ? 13.978 -28.021 -18.290 1.00 54.77 273 GLN A CA 1
ATOM 2113 C C . GLN A 1 294 ? 13.996 -27.015 -19.443 1.00 61.58 273 GLN A C 1
ATOM 2114 O O . GLN A 1 294 ? 15.055 -26.681 -19.975 1.00 61.87 273 GLN A O 1
ATOM 2120 N N . VAL A 1 295 ? 12.811 -26.540 -19.818 1.00 56.48 274 VAL A N 1
ATOM 2121 C CA . VAL A 1 295 ? 12.662 -25.490 -20.822 1.00 57.65 274 VAL A CA 1
ATOM 2122 C C . VAL A 1 295 ? 11.778 -24.349 -20.310 1.00 64.60 274 VAL A C 1
ATOM 2123 O O . VAL A 1 295 ? 10.597 -24.551 -20.024 1.00 64.81 274 VAL A O 1
ATOM 2127 N N . ALA A 1 296 ? 12.351 -23.153 -20.204 1.00 60.69 275 ALA A N 1
ATOM 2128 C CA . ALA A 1 296 ? 11.619 -21.993 -19.699 1.00 54.25 275 ALA A CA 1
ATOM 2129 C C . ALA A 1 296 ? 10.724 -21.364 -20.765 1.00 54.53 275 ALA A C 1
ATOM 2130 O O . ALA A 1 296 ? 11.165 -21.106 -21.884 1.00 52.54 275 ALA A O 1
ATOM 2132 N N . VAL A 1 297 ? 9.470 -21.111 -20.402 1.00 57.12 276 VAL A N 1
ATOM 2133 C CA . VAL A 1 297 ? 8.492 -20.554 -21.330 1.00 57.71 276 VAL A CA 1
ATOM 2134 C C . VAL A 1 297 ? 8.332 -19.043 -21.131 1.00 59.15 276 VAL A C 1
ATOM 2135 O O . VAL A 1 297 ? 8.637 -18.524 -20.055 1.00 57.20 276 VAL A O 1
ATOM 2139 N N . PRO A 1 298 ? 7.870 -18.332 -22.177 1.00 57.07 277 PRO A N 1
ATOM 2140 C CA . PRO A 1 298 ? 7.621 -16.886 -22.105 1.00 58.45 277 PRO A CA 1
ATOM 2141 C C . PRO A 1 298 ? 6.698 -16.504 -20.949 1.00 57.55 277 PRO A C 1
ATOM 2142 O O . PRO A 1 298 ? 5.815 -17.287 -20.598 1.00 65.56 277 PRO A O 1
ATOM 2146 N N . HIS A 1 299 ? 6.895 -15.321 -20.370 1.00 57.53 278 HIS A N 1
ATOM 2147 C CA . HIS A 1 299 ? 7.943 -14.398 -20.800 1.00 55.17 278 HIS A CA 1
ATOM 2148 C C . HIS A 1 299 ? 8.914 -14.090 -19.667 1.00 57.31 278 HIS A C 1
ATOM 2149 O O . HIS A 1 299 ? 9.409 -12.970 -19.553 1.00 53.45 278 HIS A O 1
ATOM 2156 N N . HIS A 1 300 ? 9.178 -15.084 -18.826 1.00 53.19 279 HIS A N 1
ATOM 2157 C CA . HIS A 1 300 ? 10.063 -14.891 -17.684 1.00 50.73 279 HIS A CA 1
ATOM 2158 C C . HIS A 1 300 ? 10.902 -16.136 -17.414 1.00 55.98 279 HIS A C 1
ATOM 2159 O O . HIS A 1 300 ? 10.453 -17.256 -17.658 1.00 57.03 279 HIS A O 1
ATOM 2166 N N . PRO A 1 301 ? 12.131 -15.939 -16.907 1.00 53.95 280 PRO A N 1
ATOM 2167 C CA . PRO A 1 301 ? 13.037 -17.049 -16.591 1.00 45.49 280 PRO A CA 1
ATOM 2168 C C . PRO A 1 301 ? 12.505 -17.950 -15.480 1.00 55.31 280 PRO A C 1
ATOM 2169 O O . PRO A 1 301 ? 13.011 -19.060 -15.313 1.00 51.36 280 PRO A O 1
ATOM 2173 N N . ASP A 1 302 ? 11.509 -17.486 -14.730 1.00 59.15 281 ASP A N 1
ATOM 2174 C CA . ASP A 1 302 ? 10.951 -18.292 -13.647 1.00 60.29 281 ASP A CA 1
ATOM 2175 C C . ASP A 1 302 ? 9.733 -19.113 -14.084 1.00 65.38 281 ASP A C 1
ATOM 2176 O O . ASP A 1 302 ? 8.827 -19.370 -13.290 1.00 67.99 281 ASP A O 1
ATOM 2181 N N . ASN A 1 303 ? 9.729 -19.540 -15.344 1.00 61.78 282 ASN A N 1
ATOM 2182 C CA . ASN A 1 303 ? 8.626 -20.331 -15.881 1.00 60.44 282 ASN A CA 1
ATOM 2183 C C . ASN A 1 303 ? 9.059 -21.534 -16.717 1.00 60.21 282 ASN A C 1
ATOM 2184 O O . ASN A 1 303 ? 8.967 -21.500 -17.942 1.00 61.93 282 ASN A O 1
ATOM 2189 N N . VAL A 1 304 ? 9.522 -22.598 -16.068 1.00 53.79 283 VAL A N 1
ATOM 2190 C CA . VAL A 1 304 ? 9.790 -23.837 -16.796 1.00 63.74 283 VAL A CA 1
ATOM 2191 C C . VAL A 1 304 ? 8.862 -24.986 -16.412 1.00 66.48 283 VAL A C 1
ATOM 2192 O O . VAL A 1 304 ? 8.765 -25.372 -15.247 1.00 66.17 283 VAL A O 1
ATOM 2196 N N . LYS A 1 305 ? 8.170 -25.515 -17.413 1.00 65.99 284 LYS A N 1
ATOM 2197 C CA . LYS A 1 305 ? 7.476 -26.783 -17.280 1.00 62.59 284 LYS A CA 1
ATOM 2198 C C . LYS A 1 305 ? 8.444 -27.834 -17.798 1.00 58.57 284 LYS A C 1
ATOM 2199 O O . LYS A 1 305 ? 9.267 -27.535 -18.664 1.00 65.89 284 LYS A O 1
ATOM 2205 N N . PRO A 1 306 ? 8.360 -29.068 -17.275 1.00 58.43 285 PRO A N 1
ATOM 2206 C CA . PRO A 1 306 ? 9.249 -30.136 -17.749 1.00 60.80 285 PRO A CA 1
ATOM 2207 C C . PRO A 1 306 ? 9.134 -30.338 -19.259 1.00 61.56 285 PRO A C 1
ATOM 2208 O O . PRO A 1 306 ? 8.122 -29.958 -19.849 1.00 61.39 285 PRO A O 1
ATOM 2212 N N . ILE A 1 307 ? 10.162 -30.925 -19.866 1.00 57.10 286 ILE A N 1
ATOM 2213 C CA . ILE A 1 307 ? 10.235 -31.080 -21.320 1.00 58.36 286 ILE A CA 1
ATOM 2214 C C . ILE A 1 307 ? 9.003 -31.772 -21.914 1.00 59.14 286 ILE A C 1
ATOM 2215 O O . ILE A 1 307 ? 8.645 -31.542 -23.071 1.00 64.26 286 ILE A O 1
ATOM 2220 N N . SER A 1 308 ? 8.343 -32.595 -21.107 1.00 61.26 287 SER A N 1
ATOM 2221 C CA . SER A 1 308 ? 7.158 -33.319 -21.548 1.00 56.38 287 SER A CA 1
ATOM 2222 C C . SER A 1 308 ? 5.943 -32.405 -21.689 1.00 56.78 287 SER A C 1
ATOM 2223 O O . SER A 1 308 ? 4.969 -32.756 -22.354 1.00 56.19 287 SER A O 1
ATOM 2226 N N . ASP A 1 309 ? 6.003 -31.231 -21.067 1.00 59.74 288 ASP A N 1
ATOM 2227 C CA . ASP A 1 309 ? 4.865 -30.317 -21.067 1.00 56.96 288 ASP A CA 1
ATOM 2228 C C . ASP A 1 309 ? 4.921 -29.267 -22.175 1.00 59.62 288 ASP A C 1
ATOM 2229 O O . ASP A 1 309 ? 3.941 -28.559 -22.409 1.00 64.76 288 ASP A O 1
ATOM 2234 N N . VAL A 1 310 ? 6.062 -29.162 -22.849 1.00 59.90 289 VAL A N 1
ATOM 2235 C CA . VAL A 1 310 ? 6.212 -28.193 -23.931 1.00 60.01 289 VAL A CA 1
ATOM 2236 C C . VAL A 1 310 ? 6.697 -28.848 -25.219 1.00 55.92 289 VAL A C 1
ATOM 2237 O O . VAL A 1 310 ? 7.016 -28.162 -26.190 1.00 55.59 289 VAL A O 1
ATOM 2241 N N . GLU A 1 311 ? 6.747 -30.175 -25.225 1.00 57.73 290 GLU A N 1
ATOM 2242 C CA . GLU A 1 311 ? 7.198 -30.905 -26.402 1.00 56.45 290 GLU A CA 1
ATOM 2243 C C . GLU A 1 311 ? 6.184 -30.814 -27.538 1.00 56.50 290 GLU A C 1
ATOM 2244 O O . GLU A 1 311 ? 5.034 -31.232 -27.394 1.00 56.24 290 GLU A O 1
ATOM 2250 N N . GLY A 1 312 ? 6.620 -30.262 -28.665 1.00 57.68 291 GLY A N 1
ATOM 2251 C CA . GLY A 1 312 ? 5.756 -30.095 -29.819 1.00 61.42 291 GLY A CA 1
ATOM 2252 C C . GLY A 1 312 ? 5.610 -28.636 -30.201 1.00 58.69 291 GLY A C 1
ATOM 2253 O O . GLY A 1 312 ? 5.006 -28.306 -31.223 1.00 53.14 291 GLY A O 1
ATOM 2254 N N . THR A 1 313 ? 6.168 -27.760 -29.372 1.00 56.87 292 THR A N 1
ATOM 2255 C CA . THR A 1 313 ? 6.097 -26.323 -29.605 1.00 59.64 292 THR A CA 1
ATOM 2256 C C . THR A 1 313 ? 6.914 -25.923 -30.828 1.00 59.36 292 THR A C 1
ATOM 2257 O O . THR A 1 313 ? 8.118 -26.171 -30.891 1.00 57.23 292 THR A O 1
ATOM 2261 N N . GLU A 1 314 ? 6.250 -25.302 -31.796 1.00 60.55 293 GLU A N 1
ATOM 2262 C CA . GLU A 1 314 ? 6.908 -24.875 -33.024 1.00 64.63 293 GLU A CA 1
ATOM 2263 C C . GLU A 1 314 ? 7.883 -23.731 -32.774 1.00 58.72 293 GLU A C 1
ATOM 2264 O O . GLU A 1 314 ? 7.518 -22.707 -32.196 1.00 58.40 293 GLU A O 1
ATOM 2270 N N . ILE A 1 315 ? 9.124 -23.912 -33.213 1.00 57.10 294 ILE A N 1
ATOM 2271 C CA . ILE A 1 315 ? 10.131 -22.861 -33.117 1.00 62.24 294 ILE A CA 1
ATOM 2272 C C . ILE A 1 315 ? 10.573 -22.396 -34.501 1.00 60.83 294 ILE A C 1
ATOM 2273 O O . ILE A 1 315 ? 10.584 -23.174 -35.455 1.00 63.87 294 ILE A O 1
ATOM 2278 N N . ASN A 1 316 ? 10.936 -21.122 -34.605 1.00 56.39 295 ASN A N 1
ATOM 2279 C CA . ASN A 1 316 ? 11.338 -20.547 -35.882 1.00 58.48 295 ASN A CA 1
ATOM 2280 C C . ASN A 1 316 ? 12.816 -20.177 -35.915 1.00 59.20 295 ASN A C 1
ATOM 2281 O O . ASN A 1 316 ? 13.378 -19.932 -36.982 1.00 61.66 295 ASN A O 1
ATOM 2286 N N . GLN A 1 317 ? 13.440 -20.137 -34.743 1.00 58.28 296 GLN A N 1
ATOM 2287 C CA . GLN A 1 317 ? 14.854 -19.796 -34.640 1.00 57.54 296 GLN A CA 1
ATOM 2288 C C . GLN A 1 317 ? 15.470 -20.433 -33.399 1.00 54.41 296 GLN A C 1
ATOM 2289 O O . GLN A 1 317 ? 14.806 -20.592 -32.378 1.00 59.05 296 GLN A O 1
ATOM 2295 N N . VAL A 1 318 ? 16.739 -20.813 -33.496 1.00 47.70 297 VAL A N 1
ATOM 2296 C CA . VAL A 1 318 ? 17.450 -21.384 -32.359 1.00 48.52 297 VAL A CA 1
ATOM 2297 C C . VAL A 1 318 ? 18.816 -20.734 -32.203 1.00 49.34 297 VAL A C 1
ATOM 2298 O O . VAL A 1 318 ? 19.613 -20.716 -33.139 1.00 50.09 297 VAL A O 1
ATOM 2302 N N . PHE A 1 319 ? 19.081 -20.194 -31.019 1.00 49.86 298 PHE A N 1
ATOM 2303 C CA . PHE A 1 319 ? 20.380 -19.599 -30.739 1.00 44.07 298 PHE A CA 1
ATOM 2304 C C . PHE A 1 319 ? 21.163 -20.407 -29.712 1.00 45.93 298 PHE A C 1
ATOM 2305 O O . PHE A 1 319 ? 20.630 -20.800 -28.675 1.00 52.75 298 PHE A O 1
ATOM 2313 N N . ILE A 1 320 ? 22.434 -20.649 -30.013 1.00 43.57 299 ILE A N 1
ATOM 2314 C CA . ILE A 1 320 ? 23.307 -21.393 -29.117 1.00 46.28 299 ILE A CA 1
ATOM 2315 C C . ILE A 1 320 ? 24.635 -20.673 -28.931 1.00 47.40 299 ILE A C 1
ATOM 2316 O O . ILE A 1 320 ? 25.423 -20.557 -29.871 1.00 51.02 299 ILE A O 1
ATOM 2321 N N . GLY A 1 321 ? 24.881 -20.183 -27.720 1.00 51.52 300 GLY A N 1
ATOM 2322 C CA . GLY A 1 321 ? 26.175 -19.613 -27.403 1.00 51.31 300 GLY A CA 1
ATOM 2323 C C . GLY A 1 321 ? 26.169 -18.246 -26.745 1.00 51.78 300 GLY A C 1
ATOM 2324 O O . GLY A 1 321 ? 26.529 -17.246 -27.366 1.00 51.48 300 GLY A O 1
ATOM 2325 N N . SER A 1 322 ? 25.768 -18.202 -25.481 1.00 51.89 301 SER A N 1
ATOM 2326 C CA . SER A 1 322 ? 25.872 -16.979 -24.696 1.00 49.82 301 SER A CA 1
ATOM 2327 C C . SER A 1 322 ? 26.874 -17.197 -23.571 1.00 50.11 301 SER A C 1
ATOM 2328 O O . SER A 1 322 ? 27.650 -18.150 -23.602 1.00 49.64 301 SER A O 1
ATOM 2331 N N . CYS A 1 323 ? 26.859 -16.314 -22.578 1.00 53.83 302 CYS A N 1
ATOM 2332 C CA . CYS A 1 323 ? 27.730 -16.469 -21.419 1.00 50.37 302 CYS A CA 1
ATOM 2333 C C . CYS A 1 323 ? 27.324 -17.698 -20.617 1.00 51.41 302 CYS A C 1
ATOM 2334 O O . CYS A 1 323 ? 28.149 -18.321 -19.949 1.00 51.57 302 CYS A O 1
ATOM 2337 N N . THR A 1 324 ? 26.043 -18.044 -20.696 1.00 51.35 303 THR A N 1
ATOM 2338 C CA . THR A 1 324 ? 25.508 -19.189 -19.973 1.00 49.58 303 THR A CA 1
ATOM 2339 C C . THR A 1 324 ? 25.951 -20.499 -20.614 1.00 49.59 303 THR A C 1
ATOM 2340 O O . THR A 1 324 ? 26.413 -21.412 -19.929 1.00 49.46 303 THR A O 1
ATOM 2344 N N . ASN A 1 325 ? 25.808 -20.584 -21.934 1.00 53.21 304 ASN A N 1
ATOM 2345 C CA . ASN A 1 325 ? 26.126 -21.806 -22.663 1.00 55.69 304 ASN A CA 1
ATOM 2346 C C . ASN A 1 325 ? 26.805 -21.553 -24.004 1.00 53.94 304 ASN A C 1
ATOM 2347 O O . ASN A 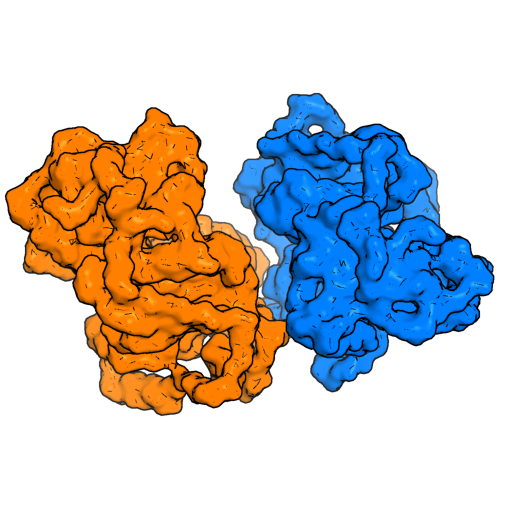1 325 ? 26.256 -21.878 -25.056 1.00 56.99 304 ASN A O 1
ATOM 2352 N N . GLY A 1 326 ? 28.004 -20.981 -23.963 1.00 50.27 305 GLY A N 1
ATOM 2353 C CA . GLY A 1 326 ? 28.745 -20.699 -25.177 1.00 44.54 305 GLY A CA 1
ATOM 2354 C C . GLY A 1 326 ? 30.142 -21.284 -25.161 1.00 46.75 305 GLY A C 1
ATOM 2355 O O . GLY A 1 326 ? 30.926 -21.069 -26.085 1.00 46.17 305 GLY A O 1
ATOM 2356 N N . ARG A 1 327 ? 30.455 -22.029 -24.107 1.00 43.11 306 ARG A N 1
ATOM 2357 C CA . ARG A 1 327 ? 31.778 -22.618 -23.958 1.00 46.77 306 ARG A CA 1
ATOM 2358 C C . ARG A 1 327 ? 31.939 -23.881 -24.798 1.00 42.08 306 ARG A C 1
ATOM 2359 O O . ARG A 1 327 ? 31.021 -24.283 -25.513 1.00 44.77 306 ARG A O 1
ATOM 2367 N N . LEU A 1 328 ? 33.114 -24.497 -24.705 1.00 47.40 307 LEU A N 1
ATOM 2368 C CA . LEU A 1 328 ? 33.454 -25.659 -25.518 1.00 46.08 307 LEU A CA 1
ATOM 2369 C C . LEU A 1 328 ? 32.506 -26.830 -25.273 1.00 45.59 307 LEU A C 1
ATOM 2370 O O . LEU A 1 328 ? 32.023 -27.455 -26.218 1.00 51.51 307 LEU A O 1
ATOM 2375 N N . SER A 1 329 ? 32.253 -27.122 -24.001 1.00 48.26 308 SER A N 1
ATOM 2376 C CA . SER A 1 329 ? 31.407 -28.247 -23.620 1.00 47.48 308 SER A CA 1
ATOM 2377 C C . SER A 1 329 ? 29.991 -28.102 -24.168 1.00 49.80 308 SER A C 1
ATOM 2378 O O . SER A 1 329 ? 29.355 -29.090 -24.534 1.00 56.72 308 SER A O 1
ATOM 2381 N N . ASP A 1 330 ? 29.506 -26.867 -24.226 1.00 47.14 309 ASP A N 1
ATOM 2382 C CA . ASP A 1 330 ? 28.168 -26.593 -24.735 1.00 47.06 309 ASP A CA 1
ATOM 2383 C C . ASP A 1 330 ? 28.099 -26.829 -26.240 1.00 51.30 309 ASP A C 1
ATOM 2384 O O . ASP A 1 330 ? 27.116 -27.365 -26.752 1.00 54.99 309 ASP A O 1
ATOM 2389 N N . LEU A 1 331 ? 29.152 -26.426 -26.944 1.00 48.26 310 LEU A N 1
ATOM 2390 C CA . LEU A 1 331 ? 29.208 -26.574 -28.394 1.00 47.50 310 LEU A CA 1
ATOM 2391 C C . LEU A 1 331 ? 29.342 -28.037 -28.803 1.00 52.21 310 LEU A C 1
ATOM 2392 O O . LEU A 1 331 ? 28.624 -28.512 -29.683 1.00 53.04 310 LEU A O 1
ATOM 2397 N N . ARG A 1 332 ? 30.265 -28.743 -28.158 1.00 50.36 311 ARG A N 1
ATOM 2398 C CA . ARG A 1 332 ? 30.514 -30.148 -28.461 1.00 51.62 311 ARG A CA 1
ATOM 2399 C C . ARG A 1 332 ? 29.285 -31.012 -28.189 1.00 51.55 311 ARG A C 1
ATOM 2400 O O . ARG A 1 332 ? 29.015 -31.971 -28.914 1.00 56.87 311 ARG A O 1
ATOM 2408 N N . GLU A 1 333 ? 28.538 -30.660 -27.147 1.00 53.48 312 GLU A N 1
ATOM 2409 C CA . GLU A 1 333 ? 27.305 -31.363 -26.814 1.00 51.84 312 GLU A CA 1
ATOM 2410 C C . GLU A 1 333 ? 26.248 -31.139 -27.889 1.00 57.19 312 GLU A C 1
ATOM 2411 O O . GLU A 1 333 ? 25.544 -32.067 -28.288 1.00 63.14 312 GLU A O 1
ATOM 2417 N N . ALA A 1 334 ? 26.144 -29.899 -28.356 1.00 61.54 313 ALA A N 1
ATOM 2418 C CA . ALA A 1 334 ? 25.173 -29.545 -29.383 1.00 58.01 313 ALA A CA 1
ATOM 2419 C C . ALA A 1 334 ? 25.565 -30.136 -30.732 1.00 54.84 313 ALA A C 1
ATOM 2420 O O . ALA A 1 334 ? 24.706 -30.560 -31.507 1.00 56.45 313 ALA A O 1
ATOM 2422 N N . ALA A 1 335 ? 26.866 -30.159 -31.006 1.00 56.30 314 ALA A N 1
ATOM 2423 C CA . ALA A 1 335 ? 27.381 -30.708 -32.255 1.00 50.88 314 ALA A CA 1
ATOM 2424 C C . ALA A 1 335 ? 27.157 -32.213 -32.314 1.00 54.47 314 ALA A C 1
ATOM 2425 O O . ALA A 1 335 ? 27.047 -32.790 -33.394 1.00 54.17 314 ALA A O 1
ATOM 2427 N N . LYS A 1 336 ? 27.095 -32.840 -31.144 1.00 55.51 315 LYS A N 1
ATOM 2428 C CA . LYS A 1 336 ? 26.853 -34.273 -31.042 1.00 57.92 315 LYS A CA 1
ATOM 2429 C C . LYS A 1 336 ? 25.493 -34.654 -31.619 1.00 54.33 315 LYS A C 1
ATOM 2430 O O . LYS A 1 336 ? 25.373 -35.638 -32.350 1.00 59.32 315 LYS A O 1
ATOM 2436 N N . TYR A 1 337 ? 24.471 -33.871 -31.287 1.00 54.59 316 TYR A N 1
ATOM 2437 C CA . TYR A 1 337 ? 23.124 -34.124 -31.785 1.00 58.42 316 TYR A CA 1
ATOM 2438 C C . TYR A 1 337 ? 22.900 -33.482 -33.151 1.00 58.11 316 TYR A C 1
ATOM 2439 O O . TYR A 1 337 ? 21.907 -33.762 -33.824 1.00 60.29 316 TYR A O 1
ATOM 2448 N N . LEU A 1 338 ? 23.826 -32.619 -33.555 1.00 56.37 317 LEU A N 1
ATOM 2449 C CA . LEU A 1 338 ? 23.730 -31.937 -34.839 1.00 55.10 317 LEU A CA 1
ATOM 2450 C C . LEU A 1 338 ? 24.627 -32.623 -35.858 1.00 58.99 317 LEU A C 1
ATOM 2451 O O . LEU A 1 338 ? 24.691 -32.221 -37.020 1.00 53.14 317 LEU A O 1
ATOM 2456 N N . LYS A 1 339 ? 25.317 -33.664 -35.407 1.00 60.42 318 LYS A N 1
ATOM 2457 C CA . LYS A 1 339 ? 26.276 -34.378 -36.236 1.00 59.59 318 LYS A CA 1
ATOM 2458 C C . LYS A 1 339 ? 25.576 -35.224 -37.292 1.00 60.60 318 LYS A C 1
ATOM 2459 O O . LYS A 1 339 ? 24.772 -36.098 -36.970 1.00 59.31 318 LYS A O 1
ATOM 2465 N N . GLY A 1 340 ? 25.882 -34.949 -38.556 1.00 61.33 319 GLY A N 1
ATOM 2466 C CA . GLY A 1 340 ? 25.331 -35.712 -39.660 1.00 62.50 319 GLY A CA 1
ATOM 2467 C C . GLY A 1 340 ? 23.987 -35.206 -40.143 1.00 64.31 319 GLY A C 1
ATOM 2468 O O . GLY A 1 340 ? 23.609 -35.434 -41.291 1.00 70.96 319 GLY A O 1
ATOM 2469 N N . ARG A 1 341 ? 23.264 -34.517 -39.268 1.00 64.74 320 ARG A N 1
ATOM 2470 C CA . ARG A 1 341 ? 21.933 -34.024 -39.599 1.00 61.24 320 ARG A CA 1
ATOM 2471 C C . ARG A 1 341 ? 21.980 -32.612 -40.171 1.00 58.02 320 ARG A C 1
ATOM 2472 O O . ARG A 1 341 ? 23.035 -31.979 -40.209 1.00 60.67 320 ARG A O 1
ATOM 2480 N N . GLU A 1 342 ? 20.826 -32.126 -40.617 1.00 58.07 321 GLU A N 1
ATOM 2481 C CA . GLU A 1 342 ? 20.703 -30.762 -41.108 1.00 56.80 321 GLU A CA 1
ATOM 2482 C C . GLU A 1 342 ? 19.620 -30.037 -40.322 1.00 58.61 321 GLU A C 1
ATOM 2483 O O . GLU A 1 342 ? 18.698 -30.664 -39.800 1.00 60.61 321 GLU A O 1
ATOM 2489 N N . VAL A 1 343 ? 19.735 -28.717 -40.237 1.00 56.78 322 VAL A N 1
ATOM 2490 C CA . VAL A 1 343 ? 18.746 -27.914 -39.531 1.00 59.06 322 VAL A CA 1
ATOM 2491 C C . VAL A 1 343 ? 17.430 -27.914 -40.301 1.00 55.40 322 VAL A C 1
ATOM 2492 O O . VAL A 1 343 ? 17.420 -27.763 -41.522 1.00 57.69 322 VAL A O 1
ATOM 2496 N N . HIS A 1 344 ? 16.327 -28.096 -39.579 1.00 51.41 323 HIS A N 1
ATOM 2497 C CA . HIS A 1 344 ? 14.995 -28.113 -40.175 1.00 51.57 323 HIS A CA 1
ATOM 2498 C C . HIS A 1 344 ? 14.737 -26.845 -40.988 1.00 57.37 323 HIS A C 1
ATOM 2499 O O . HIS A 1 344 ? 15.221 -25.766 -40.644 1.00 60.05 323 HIS A O 1
ATOM 2506 N N . LYS A 1 345 ? 13.972 -26.990 -42.066 1.00 58.01 324 LYS A N 1
ATOM 2507 C CA . LYS A 1 345 ? 13.809 -25.936 -43.066 1.00 58.36 324 LYS A CA 1
ATOM 2508 C C . LYS A 1 345 ? 13.264 -24.614 -42.524 1.00 58.34 324 LYS A C 1
ATOM 2509 O O . LYS A 1 345 ? 13.773 -23.544 -42.858 1.00 59.82 324 LYS A O 1
ATOM 2515 N N . ASP A 1 346 ? 12.235 -24.692 -41.689 1.00 60.37 325 ASP A N 1
ATOM 2516 C CA . ASP A 1 346 ? 11.541 -23.495 -41.224 1.00 59.08 325 ASP A CA 1
ATOM 2517 C C . ASP A 1 346 ? 12.179 -22.851 -39.994 1.00 57.08 325 ASP A C 1
ATOM 2518 O O . ASP A 1 346 ? 11.591 -21.961 -39.380 1.00 52.19 325 ASP A O 1
ATOM 2523 N N . VAL A 1 347 ? 13.380 -23.296 -39.642 1.00 54.46 326 VAL A N 1
ATOM 2524 C CA . VAL A 1 347 ? 14.097 -22.728 -38.504 1.00 59.03 326 VAL A CA 1
ATOM 2525 C C . VAL A 1 347 ? 15.550 -22.405 -38.846 1.00 57.20 326 VAL A C 1
ATOM 2526 O O . VAL A 1 347 ? 16.266 -23.226 -39.419 1.00 52.94 326 VAL A O 1
ATOM 2530 N N . LYS A 1 348 ? 15.970 -21.192 -38.499 1.00 56.34 327 LYS A N 1
ATOM 2531 C CA . LYS A 1 348 ? 17.339 -20.750 -38.723 1.00 55.01 327 LYS A CA 1
ATOM 2532 C C . LYS A 1 348 ? 18.169 -20.891 -37.450 1.00 54.89 327 LYS A C 1
ATOM 2533 O O . LYS A 1 348 ? 17.791 -20.391 -36.391 1.00 50.72 327 LYS A O 1
ATOM 2539 N N . LEU A 1 349 ? 19.299 -21.581 -37.559 1.00 51.62 328 LEU A N 1
ATOM 2540 C CA . LEU A 1 349 ? 20.160 -21.826 -36.408 1.00 47.92 328 LEU A CA 1
ATOM 2541 C C . LEU A 1 349 ? 21.320 -20.838 -36.349 1.00 47.15 328 LEU A C 1
ATOM 2542 O O . LEU A 1 349 ? 22.027 -20.633 -37.335 1.00 51.06 328 LEU A O 1
ATOM 2547 N N . ILE A 1 350 ? 21.510 -20.229 -35.182 1.00 43.43 329 ILE A N 1
ATOM 2548 C CA . ILE A 1 350 ? 22.595 -19.278 -34.977 1.00 43.84 329 ILE A CA 1
ATOM 2549 C C . ILE A 1 350 ? 23.543 -19.772 -33.890 1.00 45.17 329 ILE A C 1
ATOM 2550 O O . ILE A 1 350 ? 23.124 -20.035 -32.763 1.00 48.32 329 ILE A O 1
ATOM 2555 N N . VAL A 1 351 ? 24.821 -19.898 -34.232 1.00 43.55 330 VAL A N 1
ATOM 2556 C CA . VAL A 1 351 ? 25.818 -20.383 -33.285 1.00 43.22 330 VAL A CA 1
ATOM 2557 C C . VAL A 1 351 ? 26.936 -19.366 -33.081 1.00 42.35 330 VAL A C 1
ATOM 2558 O O . VAL A 1 351 ? 27.599 -18.957 -34.036 1.00 47.23 330 VAL A O 1
ATOM 2562 N N . ILE A 1 352 ? 27.137 -18.957 -31.832 1.00 45.76 331 ILE A N 1
ATOM 2563 C CA . ILE A 1 352 ? 28.180 -17.995 -31.494 1.00 47.69 331 ILE A CA 1
ATOM 2564 C C . ILE A 1 352 ? 28.997 -18.470 -30.298 1.00 40.74 331 ILE A C 1
ATOM 2565 O O . ILE A 1 352 ? 28.489 -18.523 -29.180 1.00 40.60 331 ILE A O 1
ATOM 2570 N N . PRO A 1 353 ? 30.273 -18.815 -30.529 1.00 37.38 332 PRO A N 1
ATOM 2571 C CA . PRO A 1 353 ? 31.157 -19.231 -29.436 1.00 36.73 332 PRO A CA 1
ATOM 2572 C C . PRO A 1 353 ? 31.366 -18.096 -28.440 1.00 39.68 332 PRO A C 1
ATOM 2573 O O . PRO A 1 353 ? 31.410 -16.933 -28.839 1.00 41.34 332 PRO A O 1
ATOM 2577 N N . ALA A 1 354 ? 31.493 -18.433 -27.161 1.00 41.59 333 ALA A N 1
ATOM 2578 C CA . ALA A 1 354 ? 31.586 -17.426 -26.109 1.00 40.33 333 ALA A CA 1
ATOM 2579 C C . ALA A 1 354 ? 32.918 -16.681 -26.109 1.00 39.84 333 ALA A C 1
ATOM 2580 O O . ALA A 1 354 ? 33.024 -15.593 -25.542 1.00 42.46 333 ALA A O 1
ATOM 2582 N N . SER A 1 355 ? 33.931 -17.260 -26.745 1.00 43.14 334 SER A N 1
ATOM 2583 C CA . SER A 1 355 ? 35.259 -16.656 -26.732 1.00 41.86 334 SER A CA 1
ATOM 2584 C C . SER A 1 355 ? 36.053 -16.926 -28.004 1.00 44.70 334 SER A C 1
ATOM 2585 O O . SER A 1 355 ? 35.622 -17.681 -28.875 1.00 39.86 334 SER A O 1
ATOM 2588 N N . LYS A 1 356 ? 37.216 -16.289 -28.098 1.00 45.75 335 LYS A N 1
ATOM 2589 C CA . LYS A 1 356 ? 38.135 -16.501 -29.207 1.00 43.99 335 LYS A CA 1
ATOM 2590 C C . LYS A 1 356 ? 38.881 -17.813 -29.009 1.00 48.36 335 LYS A C 1
ATOM 2591 O O . LYS A 1 356 ? 39.090 -18.573 -29.955 1.00 55.05 335 LYS A O 1
ATOM 2597 N N . LYS A 1 357 ? 39.279 -18.068 -27.767 1.00 49.06 336 LYS A N 1
ATOM 2598 C CA . LYS A 1 357 ? 39.968 -19.302 -27.416 1.00 45.62 336 LYS A CA 1
ATOM 2599 C C . LYS A 1 357 ? 39.052 -20.498 -27.634 1.00 52.95 336 LYS A C 1
ATOM 2600 O O . LYS A 1 357 ? 39.468 -21.517 -28.183 1.00 50.45 336 LYS A O 1
ATOM 2606 N N . VAL A 1 358 ? 37.802 -20.360 -27.202 1.00 51.07 337 VAL A N 1
ATOM 2607 C CA . VAL A 1 358 ? 36.798 -21.402 -27.385 1.00 48.49 337 VAL A CA 1
ATOM 2608 C C . VAL A 1 358 ? 36.560 -21.661 -28.869 1.00 55.07 337 VAL A C 1
ATOM 2609 O O . VAL A 1 358 ? 36.422 -22.807 -29.296 1.00 59.74 337 VAL A O 1
ATOM 2613 N N . PHE A 1 359 ? 36.526 -20.583 -29.647 1.00 49.63 338 PHE A N 1
ATOM 2614 C CA . PHE A 1 359 ? 36.351 -20.664 -31.093 1.00 47.07 338 PHE A CA 1
ATOM 2615 C C . PHE A 1 359 ? 37.460 -21.510 -31.713 1.00 48.80 338 PHE A C 1
ATOM 2616 O O . PHE A 1 359 ? 37.193 -22.439 -32.474 1.00 50.80 338 PHE A O 1
ATOM 2624 N N . LEU A 1 360 ? 38.702 -21.185 -31.370 1.00 49.75 339 LEU A N 1
ATOM 2625 C CA . LEU A 1 360 ? 39.868 -21.841 -31.953 1.00 47.99 339 LEU A CA 1
ATOM 2626 C C . LEU A 1 360 ? 39.931 -23.337 -31.657 1.00 51.84 339 LEU A C 1
ATOM 2627 O O . LEU A 1 360 ? 40.138 -24.147 -32.563 1.00 55.97 339 LEU A O 1
ATOM 2632 N N . GLN A 1 361 ? 39.754 -23.703 -30.392 1.00 50.29 340 GLN A N 1
ATOM 2633 C CA . GLN A 1 361 ? 39.851 -25.102 -29.992 1.00 60.16 340 GLN A CA 1
ATOM 2634 C C . GLN A 1 361 ? 38.648 -25.917 -30.458 1.00 59.46 340 GLN A C 1
ATOM 2635 O O . GLN A 1 361 ? 38.677 -27.147 -30.433 1.00 67.64 340 GLN A O 1
ATOM 2641 N N . ALA A 1 362 ? 37.593 -25.229 -30.882 1.00 54.97 341 ALA A N 1
ATOM 2642 C CA . ALA A 1 362 ? 36.432 -25.898 -31.454 1.00 53.07 341 ALA A CA 1
ATOM 2643 C C . ALA A 1 362 ? 36.576 -25.987 -32.970 1.00 55.30 341 ALA A C 1
ATOM 2644 O O . ALA A 1 362 ? 35.891 -26.773 -33.625 1.00 54.08 341 ALA A O 1
ATOM 2646 N N . LEU A 1 363 ? 37.473 -25.172 -33.518 1.00 55.95 342 LEU A N 1
ATOM 2647 C CA . LEU A 1 363 ? 37.792 -25.220 -34.939 1.00 55.20 342 LEU A CA 1
ATOM 2648 C C . LEU A 1 363 ? 38.758 -26.363 -35.218 1.00 57.02 342 LEU A C 1
ATOM 2649 O O . LEU A 1 363 ? 38.624 -27.077 -36.212 1.00 58.48 342 LEU A O 1
ATOM 2654 N N . LYS A 1 364 ? 39.731 -26.530 -34.327 1.00 59.91 343 LYS A N 1
ATOM 2655 C CA . LYS A 1 364 ? 40.727 -27.584 -34.457 1.00 57.45 343 LYS A CA 1
ATOM 2656 C C . LYS A 1 364 ? 40.109 -28.935 -34.113 1.00 63.18 343 LYS A C 1
ATOM 2657 O O . LYS A 1 364 ? 40.716 -29.983 -34.333 1.00 74.70 343 LYS A O 1
ATOM 2663 N N . GLU A 1 365 ? 38.896 -28.898 -33.571 1.00 60.55 344 GLU A N 1
ATOM 2664 C CA . GLU A 1 365 ? 38.181 -30.109 -33.199 1.00 59.31 344 GLU A CA 1
ATOM 2665 C C . GLU A 1 365 ? 37.121 -30.435 -34.249 1.00 61.55 344 GLU A C 1
ATOM 2666 O O . GLU A 1 365 ? 36.492 -31.492 -34.210 1.00 64.96 344 GLU A O 1
ATOM 2672 N N . GLY A 1 366 ? 36.934 -29.517 -35.192 1.00 58.08 345 GLY A N 1
ATOM 2673 C CA . GLY A 1 366 ? 35.995 -29.718 -36.281 1.00 53.63 345 GLY A CA 1
ATOM 2674 C C . GLY A 1 366 ? 34.548 -29.560 -35.856 1.00 55.47 345 GLY A C 1
ATOM 2675 O O . GLY A 1 366 ? 33.640 -30.059 -36.519 1.00 49.87 345 GLY A O 1
ATOM 2676 N N . ILE A 1 367 ? 34.335 -28.862 -34.746 1.00 55.10 346 ILE A N 1
ATOM 2677 C CA . ILE A 1 367 ? 32.991 -28.644 -34.222 1.00 49.72 346 ILE A CA 1
ATOM 2678 C C . ILE A 1 367 ? 32.233 -27.610 -35.052 1.00 53.99 346 ILE A C 1
ATOM 2679 O O . ILE A 1 367 ? 31.036 -27.755 -35.302 1.00 54.96 346 ILE A O 1
ATOM 2684 N N . ILE A 1 368 ? 32.941 -26.571 -35.484 1.00 49.23 347 ILE A N 1
ATOM 2685 C CA . ILE A 1 368 ? 32.350 -25.530 -36.320 1.00 53.66 347 ILE A CA 1
ATOM 2686 C C . ILE A 1 368 ? 31.884 -26.102 -37.657 1.00 46.07 347 ILE A C 1
ATOM 2687 O O . ILE A 1 368 ? 30.809 -25.754 -38.153 1.00 44.27 347 ILE A O 1
ATOM 2692 N N . ASP A 1 369 ? 32.695 -26.994 -38.222 1.00 50.92 348 ASP A N 1
ATOM 2693 C CA . ASP A 1 369 ? 32.379 -27.639 -39.493 1.00 56.82 348 ASP A CA 1
ATOM 2694 C C . ASP A 1 369 ? 31.014 -28.317 -39.446 1.00 51.91 348 ASP A C 1
ATOM 2695 O O . ASP A 1 369 ? 30.221 -28.198 -40.378 1.00 52.21 348 ASP A O 1
ATOM 2700 N N . ILE A 1 370 ? 30.747 -29.018 -38.350 1.00 49.11 349 ILE A N 1
ATOM 2701 C CA . ILE A 1 370 ? 29.471 -29.697 -38.158 1.00 49.24 349 ILE A CA 1
ATOM 2702 C C . ILE A 1 370 ? 28.314 -28.701 -38.142 1.00 47.69 349 ILE A C 1
ATOM 2703 O O . ILE A 1 370 ? 27.241 -28.971 -38.682 1.00 45.22 349 ILE A O 1
ATOM 2708 N N . PHE A 1 371 ? 28.542 -27.549 -37.520 1.00 50.32 350 PHE A N 1
ATOM 2709 C CA . PHE A 1 371 ? 27.538 -26.493 -37.468 1.00 44.00 350 PHE A CA 1
ATOM 2710 C C . PHE A 1 371 ? 27.237 -25.951 -38.860 1.00 49.43 350 PHE A C 1
ATOM 2711 O O . PHE A 1 371 ? 26.077 -25.841 -39.256 1.00 44.65 350 PHE A O 1
ATOM 2719 N N . VAL A 1 372 ? 28.290 -25.614 -39.598 1.00 46.69 351 VAL A N 1
ATOM 2720 C CA . VAL A 1 372 ? 28.144 -25.047 -40.934 1.00 49.45 351 VAL A CA 1
ATOM 2721 C C . VAL A 1 372 ? 27.532 -26.053 -41.906 1.00 47.16 351 VAL A C 1
ATOM 2722 O O . VAL A 1 372 ? 26.704 -25.691 -42.743 1.00 45.71 351 VAL A O 1
ATOM 2726 N N . LYS A 1 373 ? 27.940 -27.314 -41.790 1.00 49.85 352 LYS A N 1
ATOM 2727 C CA . LYS A 1 373 ? 27.373 -28.381 -42.612 1.00 49.78 352 LYS A CA 1
ATOM 2728 C C . LYS A 1 373 ? 25.877 -28.511 -42.362 1.00 51.71 352 LYS A C 1
ATOM 2729 O O . LYS A 1 373 ? 25.095 -28.712 -43.292 1.00 55.09 352 LYS A O 1
ATOM 2735 N N . ALA A 1 374 ? 25.485 -28.388 -41.098 1.00 45.60 353 ALA A N 1
ATOM 2736 C CA . ALA A 1 374 ? 24.080 -28.472 -40.722 1.00 45.46 353 ALA A CA 1
ATOM 2737 C C . ALA A 1 374 ? 23.312 -27.249 -41.210 1.00 46.91 353 ALA A C 1
ATOM 2738 O O . ALA A 1 374 ? 22.094 -27.298 -41.379 1.00 48.64 353 ALA A O 1
ATOM 2740 N N . GLY A 1 375 ? 24.028 -26.151 -41.431 1.00 46.79 354 GLY A N 1
ATOM 2741 C CA . GLY A 1 375 ? 23.421 -24.945 -41.963 1.00 46.51 354 GLY A CA 1
ATOM 2742 C C . GLY A 1 375 ? 23.265 -23.840 -40.938 1.00 48.17 354 GLY A C 1
ATOM 2743 O O . GLY A 1 375 ? 22.415 -22.962 -41.083 1.00 51.05 354 GLY A O 1
ATOM 2744 N N . ALA A 1 376 ? 24.091 -23.879 -39.899 1.00 51.01 355 ALA A N 1
ATOM 2745 C CA . ALA A 1 376 ? 24.043 -22.865 -38.853 1.00 48.44 355 ALA A CA 1
ATOM 2746 C C . ALA A 1 376 ? 24.686 -21.565 -39.322 1.00 41.03 355 ALA A C 1
ATOM 2747 O O . ALA A 1 376 ? 25.523 -21.566 -40.225 1.00 39.24 355 ALA A O 1
ATOM 2749 N N . MET A 1 377 ? 24.289 -20.458 -38.703 1.00 48.14 356 MET A N 1
ATOM 2750 C CA . MET A 1 377 ? 24.875 -19.161 -39.012 1.00 45.88 356 MET A CA 1
ATOM 2751 C C . MET A 1 377 ? 25.894 -18.757 -37.954 1.00 43.85 356 MET A C 1
ATOM 2752 O O . MET A 1 377 ? 25.534 -18.283 -36.875 1.00 51.53 356 MET A O 1
ATOM 2757 N N . ILE A 1 378 ? 27.170 -18.951 -38.271 1.00 45.58 357 ILE A N 1
ATOM 2758 C CA . ILE A 1 378 ? 28.247 -18.619 -37.350 1.00 42.98 357 ILE A CA 1
ATOM 2759 C C . ILE A 1 378 ? 28.496 -17.116 -37.325 1.00 42.90 357 ILE A C 1
ATOM 2760 O O . ILE A 1 378 ? 28.584 -16.476 -38.373 1.00 44.78 357 ILE A O 1
ATOM 2765 N N . CYS A 1 379 ? 28.607 -16.555 -36.126 1.00 46.28 358 CYS A N 1
ATOM 2766 C CA . CYS A 1 379 ? 28.858 -15.127 -35.979 1.00 47.19 358 CYS A CA 1
ATOM 2767 C C . CYS A 1 379 ? 30.047 -14.856 -35.064 1.00 46.61 358 CYS A C 1
ATOM 2768 O O . CYS A 1 379 ? 30.562 -15.763 -34.412 1.00 40.66 358 CYS A O 1
ATOM 2771 N N . THR A 1 380 ? 30.474 -13.598 -35.031 1.00 50.23 359 THR A N 1
ATOM 2772 C CA . THR A 1 380 ? 31.603 -13.167 -34.214 1.00 45.82 359 THR A CA 1
ATOM 2773 C C . THR A 1 380 ? 31.358 -13.448 -32.734 1.00 48.06 359 THR A C 1
ATOM 2774 O O . THR A 1 380 ? 30.298 -13.107 -32.205 1.00 50.64 359 THR A O 1
ATOM 2778 N N . PRO A 1 381 ? 32.337 -14.085 -32.068 1.00 42.34 360 PRO A N 1
ATOM 2779 C CA . PRO A 1 381 ? 32.282 -14.428 -30.642 1.00 43.72 360 PRO A CA 1
ATOM 2780 C C . PRO A 1 381 ? 31.846 -13.264 -29.754 1.00 47.25 360 PRO A C 1
ATOM 2781 O O . PRO A 1 381 ? 32.649 -12.390 -29.427 1.00 50.40 360 PRO A O 1
ATOM 2785 N N . GLY A 1 382 ? 30.574 -13.269 -29.372 1.00 43.05 361 GLY A N 1
ATOM 2786 C CA . GLY A 1 382 ? 30.021 -12.247 -28.505 1.00 39.95 361 GLY A CA 1
ATOM 2787 C C . GLY A 1 382 ? 28.690 -12.697 -27.934 1.00 51.73 361 GLY A C 1
ATOM 2788 O O . GLY A 1 382 ? 28.485 -13.884 -27.682 1.00 53.68 361 GLY A O 1
ATOM 2789 N N . CYS A 1 383 ? 27.781 -11.750 -27.734 1.00 53.46 362 CYS A N 1
ATOM 2790 C CA . CYS A 1 383 ? 26.456 -12.067 -27.213 1.00 65.62 362 CYS A CA 1
ATOM 2791 C C . CYS A 1 383 ? 25.353 -11.394 -28.026 1.00 76.37 362 CYS A C 1
ATOM 2792 O O . CYS A 1 383 ? 25.087 -10.202 -27.870 1.00 81.00 362 CYS A O 1
ATOM 2795 N N . GLY A 1 384 ? 24.715 -12.171 -28.895 1.00 70.86 363 GLY A N 1
ATOM 2796 C CA . GLY A 1 384 ? 23.642 -11.663 -29.729 1.00 74.30 363 GLY A CA 1
ATOM 2797 C C . GLY A 1 384 ? 22.824 -12.782 -30.346 1.00 76.81 363 GLY A C 1
ATOM 2798 O O . GLY A 1 384 ? 23.362 -13.841 -30.661 1.00 77.12 363 GLY A O 1
ATOM 2799 N N . PRO A 1 385 ? 21.515 -12.551 -30.531 1.00 80.89 364 PRO A N 1
ATOM 2800 C CA . PRO A 1 385 ? 20.831 -11.300 -30.187 1.00 80.79 364 PRO A CA 1
ATOM 2801 C C . PRO A 1 385 ? 20.469 -11.205 -28.706 1.00 78.44 364 PRO A C 1
ATOM 2802 O O . PRO A 1 385 ? 19.843 -12.109 -28.152 1.00 66.74 364 PRO A O 1
ATOM 2806 N N . CYS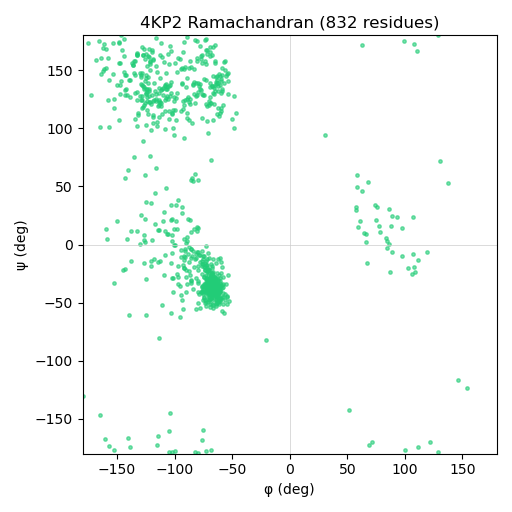 A 1 386 ? 20.872 -10.106 -28.077 1.00 87.61 365 CYS A N 1
ATOM 2807 C CA . CYS A 1 386 ? 20.555 -9.857 -26.677 1.00 84.88 365 CYS A CA 1
ATOM 2808 C C . CYS A 1 386 ? 20.187 -8.393 -26.482 1.00 86.37 365 CYS A C 1
ATOM 2809 O O . CYS A 1 386 ? 20.944 -7.501 -26.870 1.00 84.69 365 CYS A O 1
ATOM 2812 N N . LEU A 1 387 ? 19.021 -8.158 -25.883 1.00 91.40 366 LEU A N 1
ATOM 2813 C CA . LEU A 1 387 ? 18.488 -6.810 -25.682 1.00 90.36 366 LEU A CA 1
ATOM 2814 C C . LEU A 1 387 ? 18.341 -6.059 -27.003 1.00 95.75 366 LEU A C 1
ATOM 2815 O O . LEU A 1 387 ? 18.445 -4.834 -27.044 1.00 97.43 366 LEU A O 1
ATOM 2820 N N . GLY A 1 388 ? 18.098 -6.801 -28.078 1.00 87.74 367 GLY A N 1
ATOM 2821 C CA . GLY A 1 388 ? 18.011 -6.215 -29.402 1.00 81.03 367 GLY A CA 1
ATOM 2822 C C . GLY A 1 388 ? 19.361 -5.704 -29.864 1.00 85.39 367 GLY A C 1
ATOM 2823 O O . GLY A 1 388 ? 19.499 -4.545 -30.255 1.00 81.25 367 GLY A O 1
ATOM 2824 N N . ALA A 1 389 ? 20.362 -6.579 -29.821 1.00 87.94 368 ALA A N 1
ATOM 2825 C CA . ALA A 1 389 ? 21.726 -6.217 -30.195 1.00 75.73 368 ALA A CA 1
ATOM 2826 C C . ALA A 1 389 ? 21.916 -6.229 -31.707 1.00 72.78 368 ALA A C 1
ATOM 2827 O O . ALA A 1 389 ? 23.045 -6.173 -32.197 1.00 70.41 368 ALA A O 1
ATOM 2829 N N . HIS A 1 390 ? 20.804 -6.311 -32.433 1.00 74.30 369 HIS A N 1
ATOM 2830 C CA . HIS A 1 390 ? 20.809 -6.314 -33.892 1.00 76.02 369 HIS A CA 1
ATOM 2831 C C . HIS A 1 390 ? 21.636 -7.460 -34.463 1.00 71.03 369 HIS A C 1
ATOM 2832 O O . HIS A 1 390 ? 22.487 -7.259 -35.329 1.00 74.01 369 HIS A O 1
ATOM 2839 N N . GLN A 1 391 ? 21.375 -8.663 -33.966 1.00 66.46 370 GLN A N 1
ATOM 2840 C CA . GLN A 1 391 ? 22.054 -9.855 -34.449 1.00 71.02 370 GLN A CA 1
ATOM 2841 C C . GLN A 1 391 ? 21.047 -10.759 -35.150 1.00 69.80 370 GLN A C 1
ATOM 2842 O O . GLN A 1 391 ? 20.953 -10.762 -36.375 1.00 60.51 370 GLN A O 1
ATOM 2848 N N . GLY A 1 392 ? 20.290 -11.517 -34.363 1.00 65.62 371 GLY A N 1
ATOM 2849 C CA . GLY A 1 392 ? 19.250 -12.377 -34.896 1.00 53.87 371 GLY A CA 1
ATOM 2850 C C . GLY A 1 392 ? 17.877 -11.941 -34.423 1.00 58.46 371 GLY A C 1
ATOM 2851 O O . GLY A 1 392 ? 17.210 -12.656 -33.675 1.00 65.50 371 GLY A O 1
ATOM 2852 N N . VAL A 1 393 ? 17.458 -10.760 -34.865 1.00 58.55 372 VAL A N 1
ATOM 2853 C CA . VAL A 1 393 ? 16.208 -10.153 -34.418 1.00 58.10 372 VAL A CA 1
ATOM 2854 C C . VAL A 1 393 ? 14.975 -10.946 -34.854 1.00 58.42 372 VAL A C 1
ATOM 2855 O O . VAL A 1 393 ? 14.884 -11.398 -35.995 1.00 54.29 372 VAL A O 1
ATOM 2859 N N . LEU A 1 394 ? 14.033 -11.113 -33.930 1.00 59.74 373 LEU A N 1
ATOM 2860 C CA . LEU A 1 394 ? 12.796 -11.835 -34.202 1.00 60.45 373 LEU A CA 1
ATOM 2861 C C . LEU A 1 394 ? 11.718 -10.924 -34.774 1.00 64.58 373 LEU A C 1
ATOM 2862 O O . LEU A 1 394 ? 11.693 -9.725 -34.500 1.00 65.15 373 LEU A O 1
ATOM 2867 N N . ALA A 1 395 ? 10.823 -11.506 -35.565 1.00 64.51 374 ALA A N 1
ATOM 2868 C CA . ALA A 1 395 ? 9.688 -10.773 -36.107 1.00 61.37 374 ALA A CA 1
ATOM 2869 C C . ALA A 1 395 ? 8.445 -11.061 -35.276 1.00 65.75 374 ALA A C 1
ATOM 2870 O O . ALA A 1 395 ? 8.506 -11.783 -34.280 1.00 62.79 374 ALA A O 1
ATOM 2872 N N . GLU A 1 396 ? 7.316 -10.498 -35.692 1.00 66.13 375 GLU A N 1
ATOM 2873 C CA . GLU A 1 396 ? 6.067 -10.669 -34.961 1.00 67.04 375 GLU A CA 1
ATOM 2874 C C . GLU A 1 396 ? 5.533 -12.092 -35.079 1.00 61.95 375 GLU A C 1
ATOM 2875 O O . GLU A 1 396 ? 5.316 -12.596 -36.181 1.00 63.86 375 GLU A O 1
ATOM 2881 N N . GLY A 1 397 ? 5.323 -12.734 -33.934 1.00 63.39 376 GLY A N 1
ATOM 2882 C CA . GLY A 1 397 ? 4.799 -14.087 -33.898 1.00 57.82 376 GLY A CA 1
ATOM 2883 C C . GLY A 1 397 ? 5.878 -15.135 -34.080 1.00 58.81 376 GLY A C 1
ATOM 2884 O O . GLY A 1 397 ? 5.589 -16.327 -34.175 1.00 59.33 376 GLY A O 1
ATOM 2885 N N . GLU A 1 398 ? 7.128 -14.688 -34.126 1.00 56.59 377 GLU A N 1
ATOM 2886 C CA . GLU A 1 398 ? 8.254 -15.589 -34.332 1.00 55.64 377 GLU A CA 1
ATOM 2887 C C . GLU A 1 398 ? 8.796 -16.104 -33.001 1.00 55.91 377 GLU A C 1
ATOM 2888 O O . GLU A 1 398 ? 8.958 -15.340 -32.048 1.00 56.74 377 GLU A O 1
ATOM 2894 N N . ILE A 1 399 ? 9.075 -17.403 -32.944 1.00 51.93 378 ILE A N 1
ATOM 2895 C CA . ILE A 1 399 ? 9.520 -18.043 -31.711 1.00 59.06 378 ILE A CA 1
ATOM 2896 C C . ILE A 1 399 ? 10.988 -18.457 -31.780 1.00 55.66 378 ILE A C 1
ATOM 2897 O O . ILE A 1 399 ? 11.436 -19.031 -32.773 1.00 53.22 378 ILE A O 1
ATOM 2902 N N . CYS A 1 400 ? 11.733 -18.162 -30.719 1.00 52.78 379 CYS A N 1
ATOM 2903 C CA . CYS A 1 400 ? 13.144 -18.521 -30.649 1.00 51.97 379 CYS A CA 1
ATOM 2904 C C . CYS A 1 400 ? 13.477 -19.353 -29.414 1.00 55.57 379 CYS A C 1
ATOM 2905 O O . CYS A 1 400 ? 13.064 -19.029 -28.303 1.00 55.34 379 CYS A O 1
ATOM 2908 N N . LEU A 1 401 ? 14.228 -20.430 -29.623 1.00 52.64 380 LEU A N 1
ATOM 2909 C CA . LEU A 1 401 ? 14.738 -21.236 -28.522 1.00 44.27 380 LEU A CA 1
ATOM 2910 C C . LEU A 1 401 ? 16.204 -20.896 -28.294 1.00 52.50 380 LEU A C 1
ATOM 2911 O O . LEU A 1 401 ? 17.054 -21.188 -29.135 1.00 54.65 380 LEU A O 1
ATOM 2916 N N . SER A 1 402 ? 16.498 -20.279 -27.155 1.00 54.39 381 SER A N 1
ATOM 2917 C CA . SER A 1 402 ? 17.843 -19.781 -26.893 1.00 54.97 381 SER A CA 1
ATOM 2918 C C . SER A 1 402 ? 18.502 -20.430 -25.680 1.00 51.01 381 SER A C 1
ATOM 2919 O O . SER A 1 402 ? 17.828 -20.983 -24.811 1.00 46.38 381 SER A O 1
ATOM 2922 N N . THR A 1 403 ? 19.828 -20.357 -25.635 1.00 49.02 382 THR A N 1
ATOM 2923 C CA . THR A 1 403 ? 20.592 -20.845 -24.495 1.00 46.49 382 THR A CA 1
ATOM 2924 C C . THR A 1 403 ? 20.992 -19.677 -23.603 1.00 47.40 382 THR A C 1
ATOM 2925 O O . THR A 1 403 ? 21.837 -19.818 -22.721 1.00 52.97 382 THR A O 1
ATOM 2929 N N . THR A 1 404 ? 20.377 -18.523 -23.845 1.00 53.06 383 THR A N 1
ATOM 2930 C CA . THR A 1 404 ? 20.634 -17.327 -23.051 1.00 54.69 383 THR A CA 1
ATOM 2931 C C . THR A 1 404 ? 19.951 -17.396 -21.689 1.00 54.19 383 THR A C 1
ATOM 2932 O O . THR A 1 404 ? 19.460 -18.447 -21.278 1.00 51.92 383 THR A O 1
ATOM 2936 N N . ASN A 1 405 ? 19.915 -16.261 -20.999 1.00 53.47 384 ASN A N 1
ATOM 2937 C CA . ASN A 1 405 ? 19.349 -16.202 -19.657 1.00 51.79 384 ASN A CA 1
ATOM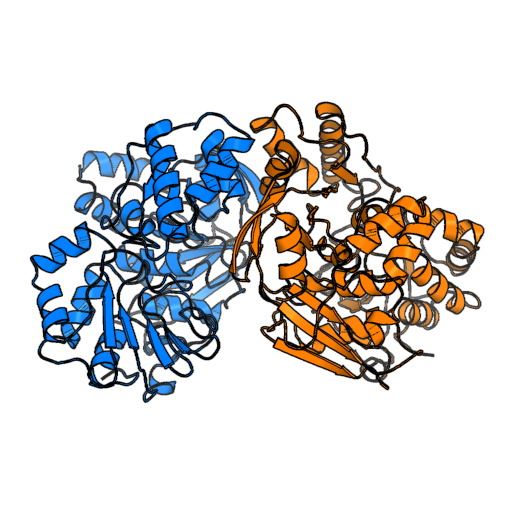 2938 C C . ASN A 1 405 ? 18.133 -15.286 -19.544 1.00 54.39 384 ASN A C 1
ATOM 2939 O O . ASN A 1 405 ? 17.426 -15.309 -18.535 1.00 54.64 384 ASN A O 1
ATOM 2944 N N . ARG A 1 406 ? 17.893 -14.482 -20.576 1.00 61.07 385 ARG A N 1
ATOM 2945 C CA . ARG A 1 406 ? 16.734 -13.595 -20.590 1.00 64.79 385 ARG A CA 1
ATOM 2946 C C . ARG A 1 406 ? 15.571 -14.193 -21.376 1.00 62.34 385 ARG A C 1
ATOM 2947 O O . ARG A 1 406 ? 15.772 -14.930 -22.342 1.00 60.13 385 ARG A O 1
ATOM 2955 N N . ASN A 1 407 ? 14.355 -13.860 -20.960 1.00 65.40 386 ASN A N 1
ATOM 2956 C CA . ASN A 1 407 ? 13.157 -14.471 -21.517 1.00 59.07 386 ASN A CA 1
ATOM 2957 C C . ASN A 1 407 ? 12.034 -13.451 -21.683 1.00 59.56 386 ASN A C 1
ATOM 2958 O O . ASN A 1 407 ? 10.919 -13.789 -22.081 1.00 59.53 386 ASN A O 1
ATOM 2963 N N . PHE A 1 408 ? 12.347 -12.195 -21.390 1.00 60.29 387 PHE A N 1
ATOM 2964 C CA . PHE A 1 408 ? 11.346 -11.134 -21.324 1.00 63.59 387 PHE A CA 1
ATOM 2965 C C . PHE A 1 408 ? 10.668 -10.828 -22.660 1.00 60.91 387 PHE A C 1
ATOM 2966 O O . PHE A 1 408 ? 11.219 -11.089 -23.730 1.00 55.70 387 PHE A O 1
ATOM 2974 N N . LYS A 1 409 ? 9.464 -10.270 -22.577 1.00 58.47 388 LYS A N 1
ATOM 2975 C CA . LYS A 1 409 ? 8.643 -9.998 -23.751 1.00 54.32 388 LYS A CA 1
ATOM 2976 C C . LYS A 1 409 ? 9.258 -8.939 -24.660 1.00 59.62 388 LYS A C 1
ATOM 2977 O O . LYS A 1 409 ? 9.483 -7.803 -24.243 1.00 64.92 388 LYS A O 1
ATOM 2983 N N . GLY A 1 410 ? 9.520 -9.319 -25.907 1.00 59.30 389 GLY A N 1
ATOM 2984 C CA . GLY A 1 410 ? 10.085 -8.406 -26.883 1.00 55.06 389 GLY A CA 1
ATOM 2985 C C . GLY A 1 410 ? 11.564 -8.162 -26.665 1.00 51.33 389 GLY A C 1
ATOM 2986 O O . GLY A 1 410 ? 12.071 -7.075 -26.946 1.00 60.32 389 GLY A O 1
ATOM 2987 N N . ARG A 1 411 ? 12.260 -9.178 -26.168 1.00 49.86 390 ARG A N 1
ATOM 2988 C CA . ARG A 1 411 ? 13.682 -9.057 -25.870 1.00 56.53 390 ARG A CA 1
ATOM 2989 C C . ARG A 1 411 ? 14.537 -9.166 -27.130 1.00 60.91 390 ARG A C 1
ATOM 2990 O O . ARG A 1 411 ? 15.495 -8.411 -27.307 1.00 69.95 390 ARG A O 1
ATOM 2998 N N . MET A 1 412 ? 14.187 -10.105 -28.003 1.00 55.68 391 MET A N 1
ATOM 2999 C CA . MET A 1 412 ? 14.956 -10.334 -29.222 1.00 57.93 391 MET A CA 1
ATOM 3000 C C . MET A 1 412 ? 14.344 -9.665 -30.449 1.00 57.10 391 MET A C 1
ATOM 3001 O O . MET A 1 412 ? 14.641 -10.048 -31.580 1.00 56.60 391 MET A O 1
ATOM 3006 N N . GLY A 1 413 ? 13.491 -8.671 -30.229 1.00 55.18 392 GLY A N 1
ATOM 3007 C CA . GLY A 1 413 ? 12.917 -7.929 -31.335 1.00 52.05 392 GLY A CA 1
ATOM 3008 C C . GLY A 1 413 ? 11.498 -7.450 -31.108 1.00 58.36 392 GLY A C 1
ATOM 3009 O O . GLY A 1 413 ? 11.240 -6.639 -30.218 1.00 53.23 392 GLY A O 1
ATOM 3010 N N . HIS A 1 414 ? 10.578 -7.953 -31.926 1.00 62.74 393 HIS A N 1
ATOM 3011 C CA . HIS A 1 414 ? 9.184 -7.530 -31.882 1.00 56.05 393 HIS A CA 1
ATOM 3012 C C . HIS A 1 414 ? 8.561 -7.830 -30.525 1.00 59.35 393 HIS A C 1
ATOM 3013 O O . HIS A 1 414 ? 8.881 -8.838 -29.896 1.00 64.50 393 HIS A O 1
ATOM 3020 N N . ILE A 1 415 ? 7.670 -6.949 -30.082 1.00 60.84 394 ILE A N 1
ATOM 3021 C CA . ILE A 1 415 ? 7.038 -7.083 -28.773 1.00 61.91 394 ILE A CA 1
ATOM 3022 C C . ILE A 1 415 ? 6.111 -8.299 -28.712 1.00 64.94 394 ILE A C 1
ATOM 3023 O O . ILE A 1 415 ? 5.789 -8.794 -27.632 1.00 60.70 394 ILE A O 1
ATOM 3028 N N . ASN A 1 416 ? 5.696 -8.786 -29.876 1.00 61.85 395 ASN A N 1
ATOM 3029 C CA . ASN A 1 416 ? 4.818 -9.947 -29.947 1.00 58.40 395 ASN A CA 1
ATOM 3030 C C . ASN A 1 416 ? 5.570 -11.215 -30.335 1.00 62.98 395 ASN A C 1
ATOM 3031 O O . ASN A 1 416 ? 4.974 -12.176 -30.821 1.00 58.75 395 ASN A O 1
ATOM 3036 N N . SER A 1 417 ? 6.881 -11.207 -30.119 1.00 58.93 396 SER A N 1
ATOM 3037 C CA . SER A 1 417 ? 7.710 -12.376 -30.388 1.00 56.18 396 SER A CA 1
ATOM 3038 C C . SER A 1 417 ? 7.851 -13.224 -29.128 1.00 53.00 396 SER A C 1
ATOM 3039 O O . SER A 1 417 ? 7.538 -12.770 -28.027 1.00 51.31 396 SER A O 1
ATOM 3042 N N . TYR A 1 418 ? 8.325 -14.455 -29.291 1.00 49.77 397 TYR A N 1
ATOM 3043 C CA . TYR A 1 418 ? 8.406 -15.387 -28.173 1.00 46.94 397 TYR A CA 1
ATOM 3044 C C . TYR A 1 418 ? 9.788 -16.015 -28.036 1.00 52.80 397 TYR A C 1
ATOM 3045 O O . TYR A 1 418 ? 10.457 -16.297 -29.031 1.00 56.36 397 TYR A O 1
ATOM 3054 N N . ILE A 1 419 ? 10.204 -16.232 -26.792 1.00 53.61 398 ILE A N 1
ATOM 3055 C CA . ILE A 1 419 ? 11.510 -16.811 -26.498 1.00 50.63 398 ILE A CA 1
ATOM 3056 C C . ILE A 1 419 ? 11.377 -17.990 -25.539 1.00 48.70 398 ILE A C 1
ATOM 3057 O O . ILE A 1 419 ? 10.611 -17.935 -24.580 1.00 48.00 398 ILE A O 1
ATOM 3062 N N . TYR A 1 420 ? 12.119 -19.059 -25.808 1.00 52.45 399 TYR A N 1
ATOM 3063 C CA . TYR A 1 420 ? 12.177 -20.200 -24.903 1.00 45.33 399 TYR A CA 1
ATOM 3064 C C . TYR A 1 420 ? 13.625 -20.468 -24.507 1.00 48.59 399 TYR A C 1
ATOM 3065 O O . TYR A 1 420 ? 14.529 -20.389 -25.340 1.00 47.17 399 TYR A O 1
ATOM 3074 N N . LEU A 1 421 ? 13.843 -20.780 -23.234 1.00 50.73 400 LEU A N 1
ATOM 3075 C CA . LEU A 1 421 ? 15.190 -21.028 -22.729 1.00 46.14 400 LEU A CA 1
ATOM 3076 C C . LEU A 1 421 ? 15.416 -22.511 -22.460 1.00 48.60 400 LEU A C 1
ATOM 3077 O O . LEU A 1 421 ? 14.579 -23.169 -21.845 1.00 53.69 400 LEU A O 1
ATOM 3082 N N . ALA A 1 422 ? 16.553 -23.029 -22.915 1.00 44.80 401 ALA A N 1
ATOM 3083 C CA . ALA A 1 422 ? 16.876 -24.439 -22.729 1.00 44.84 401 ALA A CA 1
ATOM 3084 C C . ALA A 1 422 ? 18.378 -24.699 -22.800 1.00 42.84 401 ALA A C 1
ATOM 3085 O O . ALA A 1 422 ? 19.181 -23.767 -22.867 1.00 38.05 401 ALA A O 1
ATOM 3087 N N . SER A 1 423 ? 18.744 -25.976 -22.782 1.00 40.73 402 SER A N 1
ATOM 3088 C CA . SER A 1 423 ? 20.142 -26.383 -22.844 1.00 43.01 402 SER A CA 1
ATOM 3089 C C . SER A 1 423 ? 20.592 -26.499 -24.298 1.00 50.46 402 SER A C 1
ATOM 3090 O O . SER A 1 423 ? 19.757 -26.651 -25.190 1.00 53.38 402 SER A O 1
ATOM 3093 N N . PRO A 1 424 ? 21.912 -26.412 -24.543 1.00 50.09 403 PRO A N 1
ATOM 3094 C CA . PRO A 1 424 ? 22.459 -26.585 -25.894 1.00 50.42 403 PRO A CA 1
ATOM 3095 C C . PRO A 1 424 ? 22.045 -27.918 -26.509 1.00 51.63 403 PRO A C 1
ATOM 3096 O O . PRO A 1 424 ? 21.851 -28.001 -27.722 1.00 53.74 403 PRO A O 1
ATOM 3100 N N . LYS A 1 425 ? 21.921 -28.944 -25.672 1.00 54.85 404 LYS A N 1
ATOM 3101 C CA . LYS A 1 425 ? 21.461 -30.253 -26.116 1.00 57.67 404 LYS A CA 1
ATOM 3102 C C . LYS A 1 425 ? 20.072 -30.159 -26.737 1.00 54.73 404 LYS A C 1
ATOM 3103 O O . LYS A 1 425 ? 19.873 -30.537 -27.891 1.00 53.27 404 LYS A O 1
ATOM 3109 N N . ILE A 1 426 ? 19.120 -29.647 -25.963 1.00 55.85 405 ILE A N 1
ATOM 3110 C CA . ILE A 1 426 ? 17.746 -29.495 -26.425 1.00 57.75 405 ILE A CA 1
ATOM 3111 C C . ILE A 1 426 ? 17.659 -28.492 -27.572 1.00 56.78 405 ILE A C 1
ATOM 3112 O O . ILE A 1 426 ? 16.870 -28.664 -28.502 1.00 56.54 405 ILE A O 1
ATOM 3117 N N . ALA A 1 427 ? 18.482 -27.451 -27.503 1.00 55.27 406 ALA A N 1
ATOM 3118 C CA . ALA A 1 427 ? 18.510 -26.424 -28.539 1.00 52.98 406 ALA A CA 1
ATOM 3119 C C . ALA A 1 427 ? 18.925 -27.005 -29.885 1.00 55.26 406 ALA A C 1
ATOM 3120 O O . ALA A 1 427 ? 18.353 -26.669 -30.922 1.00 58.20 406 ALA A O 1
ATOM 3122 N N . ALA A 1 428 ? 19.921 -27.883 -29.862 1.00 52.01 407 ALA A N 1
ATOM 3123 C CA . ALA A 1 428 ? 20.406 -28.520 -31.080 1.00 56.28 407 ALA A CA 1
ATOM 3124 C C . ALA A 1 428 ? 19.369 -29.480 -31.652 1.00 60.30 407 ALA A C 1
ATOM 3125 O O . ALA A 1 428 ? 19.104 -29.476 -32.853 1.00 58.16 407 ALA A O 1
ATOM 3127 N N . ILE A 1 429 ? 18.787 -30.299 -30.782 1.00 53.02 408 ILE A N 1
ATOM 3128 C CA . ILE A 1 429 ? 17.785 -31.278 -31.188 1.00 56.96 408 ILE A CA 1
ATOM 3129 C C . ILE A 1 429 ? 16.544 -30.600 -31.764 1.00 60.18 408 ILE A C 1
ATOM 3130 O O . ILE A 1 429 ? 16.008 -31.028 -32.787 1.00 64.75 408 ILE A O 1
ATOM 3135 N N . SER A 1 430 ? 16.097 -29.535 -31.106 1.00 52.33 409 SER A N 1
ATOM 3136 C CA . SER A 1 430 ? 14.916 -28.805 -31.550 1.00 54.21 409 SER A CA 1
ATOM 3137 C C . SER A 1 430 ? 15.163 -28.089 -32.875 1.00 56.80 409 SER A C 1
ATOM 3138 O O . SER A 1 430 ? 14.232 -27.855 -33.646 1.00 53.18 409 SER A O 1
ATOM 3141 N N . ALA A 1 431 ? 16.420 -27.744 -33.134 1.00 53.89 410 ALA A N 1
ATOM 3142 C CA . ALA A 1 431 ? 16.795 -27.117 -34.395 1.00 56.44 410 ALA A CA 1
ATOM 3143 C C . ALA A 1 431 ? 16.752 -28.137 -35.526 1.00 55.42 410 ALA A C 1
ATOM 3144 O O . ALA A 1 431 ? 16.516 -27.789 -36.683 1.00 51.72 410 ALA A O 1
ATOM 3146 N N . VAL A 1 432 ? 16.982 -29.400 -35.180 1.00 56.28 411 VAL A N 1
ATOM 3147 C CA . VAL A 1 432 ? 16.958 -30.484 -36.154 1.00 54.17 411 VAL A CA 1
ATOM 3148 C C . VAL A 1 432 ? 15.530 -30.839 -36.551 1.00 54.62 411 VAL A C 1
ATOM 3149 O O . VAL A 1 432 ? 15.218 -30.962 -37.736 1.00 58.93 411 VAL A O 1
ATOM 3153 N N . LYS A 1 433 ? 14.664 -30.993 -35.555 1.00 56.36 412 LYS A N 1
ATOM 3154 C CA . LYS A 1 433 ? 13.299 -31.450 -35.795 1.00 63.87 412 LYS A CA 1
ATOM 3155 C C . LYS A 1 433 ? 12.313 -30.304 -36.017 1.00 60.28 412 LYS A C 1
ATOM 3156 O O . LYS A 1 433 ? 11.172 -30.529 -36.417 1.00 59.70 412 LYS A O 1
ATOM 3162 N N . GLY A 1 434 ? 12.756 -29.079 -35.753 1.00 62.34 413 GLY A N 1
ATOM 3163 C CA . GLY A 1 434 ? 11.942 -27.904 -36.011 1.00 54.82 413 GLY A CA 1
ATOM 3164 C C . GLY A 1 434 ? 10.964 -27.562 -34.904 1.00 54.76 413 GLY A C 1
ATOM 3165 O O . GLY A 1 434 ? 10.183 -26.618 -35.027 1.00 55.71 413 GLY A O 1
ATOM 3166 N N . TYR A 1 435 ? 11.000 -28.329 -33.821 1.00 52.23 414 TYR A N 1
ATOM 3167 C CA . TYR A 1 435 ? 10.136 -28.061 -32.678 1.00 59.80 414 TYR A CA 1
ATOM 3168 C C . TYR A 1 435 ? 10.809 -28.479 -31.376 1.00 54.59 414 TYR A C 1
ATOM 3169 O O . TYR A 1 435 ? 11.700 -29.328 -31.376 1.00 51.89 414 TYR A O 1
ATOM 3178 N N . ILE A 1 436 ? 10.380 -27.874 -30.272 1.00 57.04 415 ILE A N 1
ATOM 3179 C CA . ILE A 1 436 ? 10.942 -28.180 -28.962 1.00 59.22 415 ILE A CA 1
ATOM 3180 C C . ILE A 1 436 ? 10.715 -29.641 -28.597 1.00 54.83 415 ILE A C 1
ATOM 3181 O O . ILE A 1 436 ? 9.587 -30.063 -28.349 1.00 56.31 415 ILE A O 1
ATOM 3186 N N . THR A 1 437 ? 11.796 -30.411 -28.573 1.00 55.60 416 THR A N 1
ATOM 3187 C CA . THR A 1 437 ? 11.710 -31.830 -28.264 1.00 59.95 416 THR A CA 1
ATOM 3188 C C . THR A 1 437 ? 12.943 -32.303 -27.508 1.00 55.95 416 THR A C 1
ATOM 3189 O O . THR A 1 437 ? 13.857 -31.524 -27.238 1.00 53.07 416 THR A O 1
ATOM 3193 N N . ASN A 1 438 ? 12.965 -33.589 -27.175 1.00 57.52 417 ASN A N 1
ATOM 3194 C CA . ASN A 1 438 ? 14.060 -34.152 -26.401 1.00 58.19 417 ASN A CA 1
ATOM 3195 C C . ASN A 1 438 ? 14.683 -35.363 -27.086 1.00 61.66 417 ASN A C 1
ATOM 3196 O O . ASN A 1 438 ? 15.781 -35.791 -26.734 1.00 53.28 417 ASN A O 1
ATOM 3201 N N . LYS A 1 439 ? 13.973 -35.909 -28.068 1.00 61.69 418 LYS A N 1
ATOM 3202 C CA . LYS A 1 439 ? 14.437 -37.090 -28.787 1.00 67.40 418 LYS A CA 1
ATOM 3203 C C . LYS A 1 439 ? 14.779 -36.763 -30.238 1.00 58.80 418 LYS A C 1
ATOM 3204 O O . LYS A 1 439 ? 15.719 -37.319 -30.804 1.00 51.51 418 LYS A O 1
ATOM 3210 N N . MET B 1 22 ? 5.356 8.496 -29.016 1.00 72.54 1 MET B N 1
ATOM 3211 C CA . MET B 1 22 ? 6.191 8.925 -27.901 1.00 65.69 1 MET B CA 1
ATOM 3212 C C . MET B 1 22 ? 5.375 9.138 -26.632 1.00 62.62 1 MET B C 1
ATOM 3213 O O . MET B 1 22 ? 4.518 10.021 -26.574 1.00 69.88 1 MET B O 1
ATOM 3218 N N . THR B 1 23 ? 5.648 8.323 -25.617 1.00 57.59 2 THR B N 1
ATOM 3219 C CA . THR B 1 23 ? 4.949 8.419 -24.341 1.00 59.66 2 THR B CA 1
ATOM 3220 C C . THR B 1 23 ? 5.400 9.649 -23.558 1.00 56.10 2 THR B C 1
ATOM 3221 O O . THR B 1 23 ? 6.297 10.374 -23.987 1.00 53.10 2 THR B O 1
ATOM 3225 N N . LEU B 1 24 ? 4.775 9.877 -22.408 1.00 57.81 3 LEU B N 1
ATOM 3226 C CA . LEU B 1 24 ? 5.052 11.067 -21.610 1.00 53.57 3 LEU B CA 1
ATOM 3227 C C . LEU B 1 24 ? 6.469 11.074 -21.041 1.00 53.25 3 LEU B C 1
ATOM 3228 O O . LEU B 1 24 ? 7.132 12.110 -21.032 1.00 49.44 3 LEU B O 1
ATOM 3233 N N . VAL B 1 25 ? 6.931 9.920 -20.569 1.00 50.05 4 VAL B N 1
ATOM 3234 C CA . VAL B 1 25 ? 8.280 9.817 -20.021 1.00 51.24 4 VAL B CA 1
ATOM 3235 C C . VAL B 1 25 ? 9.333 9.982 -21.112 1.00 47.46 4 VAL B C 1
ATOM 3236 O O . VAL B 1 25 ? 10.435 10.472 -20.858 1.00 53.72 4 VAL B O 1
ATOM 3240 N N . GLU B 1 26 ? 8.985 9.573 -22.327 1.00 47.34 5 GLU B N 1
ATOM 3241 C CA . GLU B 1 26 ? 9.862 9.759 -23.472 1.00 52.36 5 GLU B CA 1
ATOM 3242 C C . GLU B 1 26 ? 9.839 11.221 -23.895 1.00 49.70 5 GLU B C 1
ATOM 3243 O O . GLU B 1 26 ? 10.841 11.760 -24.357 1.00 48.05 5 GLU B O 1
ATOM 3249 N N . LYS B 1 27 ? 8.682 11.852 -23.730 1.00 48.84 6 LYS B N 1
ATOM 3250 C CA . LYS B 1 27 ? 8.513 13.269 -24.032 1.00 49.57 6 LYS B CA 1
ATOM 3251 C C . LYS B 1 27 ? 9.380 14.132 -23.123 1.00 53.18 6 LYS B C 1
ATOM 3252 O O . LYS B 1 27 ? 10.121 14.997 -23.590 1.00 50.16 6 LYS B O 1
ATOM 3258 N N . ILE B 1 28 ? 9.275 13.890 -21.821 1.00 47.50 7 ILE B N 1
ATOM 3259 C CA . ILE B 1 28 ? 10.024 14.649 -20.825 1.00 45.86 7 ILE B CA 1
ATOM 3260 C C . ILE B 1 28 ? 11.528 14.488 -21.008 1.00 52.97 7 ILE B C 1
ATOM 3261 O O . ILE B 1 28 ? 12.271 15.470 -21.039 1.00 49.65 7 ILE B O 1
ATOM 3266 N N . LEU B 1 29 ? 11.969 13.241 -21.129 1.00 48.36 8 LEU B N 1
ATOM 3267 C CA . LEU B 1 29 ? 13.390 12.931 -21.246 1.00 46.30 8 LEU B CA 1
ATOM 3268 C C . LEU B 1 29 ? 13.991 13.433 -22.556 1.00 50.42 8 LEU B C 1
ATOM 3269 O O . LEU B 1 29 ? 15.185 13.717 -22.626 1.00 51.11 8 LEU B O 1
ATOM 3274 N N . SER B 1 30 ? 13.162 13.543 -23.589 1.00 42.41 9 SER B N 1
ATOM 3275 C CA . SER B 1 30 ? 13.621 14.050 -24.877 1.00 49.35 9 SER B CA 1
ATOM 3276 C C . SER B 1 30 ? 13.905 15.544 -24.796 1.00 49.86 9 SER B C 1
ATOM 3277 O O . SER B 1 30 ? 14.899 16.029 -25.336 1.00 54.09 9 SER B O 1
ATOM 3280 N N . LYS B 1 31 ? 13.023 16.267 -24.116 1.00 44.83 10 LYS B N 1
ATOM 3281 C CA . LYS B 1 31 ? 13.189 17.700 -23.924 1.00 47.46 10 LYS B CA 1
ATOM 3282 C C . LYS B 1 31 ? 14.344 17.965 -22.967 1.00 48.28 10 LYS B C 1
ATOM 3283 O O . LYS B 1 31 ? 14.930 19.049 -22.964 1.00 50.70 10 LYS B O 1
ATOM 3289 N N . LYS B 1 32 ? 14.670 16.960 -22.161 1.00 45.00 11 LYS B N 1
ATOM 3290 C CA . LYS B 1 32 ? 15.731 17.082 -21.171 1.00 48.17 11 LYS B CA 1
ATOM 3291 C C . LYS B 1 32 ? 17.116 17.008 -21.806 1.00 46.77 11 LYS B C 1
ATOM 3292 O O . LYS B 1 32 ? 18.025 17.741 -21.415 1.00 53.05 11 LYS B O 1
ATOM 3298 N N . VAL B 1 33 ? 17.273 16.124 -22.786 1.00 44.02 12 VAL B N 1
ATOM 3299 C CA . VAL B 1 33 ? 18.574 15.903 -23.411 1.00 45.10 12 VAL B CA 1
ATOM 3300 C C . VAL B 1 33 ? 18.741 16.685 -24.714 1.00 50.69 12 VAL B C 1
ATOM 3301 O O . VAL B 1 33 ? 19.860 16.885 -25.184 1.00 53.06 12 VAL B O 1
ATOM 3305 N N . GLY B 1 34 ? 17.626 17.117 -25.295 1.00 46.57 13 GLY B N 1
ATOM 3306 C CA . GLY B 1 34 ? 17.664 17.949 -26.484 1.00 53.25 13 GLY B CA 1
ATOM 3307 C C . GLY B 1 34 ? 17.469 17.198 -27.786 1.00 53.52 13 GLY B C 1
ATOM 3308 O O . GLY B 1 34 ? 17.739 17.733 -28.861 1.00 53.64 13 GLY B O 1
ATOM 3309 N N . TYR B 1 35 ? 16.999 15.958 -27.696 1.00 49.00 14 TYR B N 1
ATOM 3310 C CA . TYR B 1 35 ? 16.731 15.161 -28.888 1.00 48.15 14 TYR B CA 1
ATOM 3311 C C . TYR B 1 35 ? 15.729 14.047 -28.610 1.00 48.51 14 TYR B C 1
ATOM 3312 O O . TYR B 1 35 ? 15.521 13.662 -27.460 1.00 54.77 14 TYR B O 1
ATOM 3321 N N . GLU B 1 36 ? 15.116 13.530 -29.671 1.00 46.67 15 GLU B N 1
ATOM 3322 C CA . GLU B 1 36 ? 14.140 12.455 -29.542 1.00 53.65 15 GLU B CA 1
ATOM 3323 C C . GLU B 1 36 ? 14.781 11.169 -29.030 1.00 53.91 15 GLU B C 1
ATOM 3324 O O . GLU B 1 36 ? 15.795 10.715 -29.559 1.00 57.64 15 GLU B O 1
ATOM 3330 N N . VAL B 1 37 ? 14.181 10.587 -27.997 1.00 51.20 16 VAL B N 1
ATOM 3331 C CA . VAL B 1 37 ? 14.690 9.351 -27.415 1.00 49.99 16 VAL B CA 1
ATOM 3332 C C . VAL B 1 37 ? 13.570 8.319 -27.272 1.00 48.79 16 VAL B C 1
ATOM 3333 O O . VAL B 1 37 ? 12.408 8.674 -27.069 1.00 51.33 16 VAL B O 1
ATOM 3337 N N . CYS B 1 38 ? 13.921 7.044 -27.400 1.00 49.54 17 CYS B N 1
ATOM 3338 C CA . CYS B 1 38 ? 12.936 5.973 -27.328 1.00 55.77 17 CYS B CA 1
ATOM 3339 C C . CYS B 1 38 ? 13.141 5.118 -26.085 1.00 47.82 17 CYS B C 1
ATOM 3340 O O . CYS B 1 38 ? 14.202 5.158 -25.461 1.00 48.77 17 CYS B O 1
ATOM 3343 N N . ALA B 1 39 ? 12.120 4.343 -25.733 1.00 39.15 18 ALA B N 1
ATOM 3344 C CA . ALA B 1 39 ? 12.191 3.451 -24.582 1.00 40.84 18 ALA B CA 1
ATOM 3345 C C . ALA B 1 39 ? 13.232 2.363 -24.805 1.00 46.29 18 ALA B C 1
ATOM 3346 O O . ALA B 1 39 ? 13.259 1.722 -25.855 1.00 54.88 18 ALA B O 1
ATOM 3348 N N . GLY B 1 40 ? 14.089 2.160 -23.810 1.00 47.04 19 GLY B N 1
ATOM 3349 C CA . GLY B 1 40 ? 15.139 1.165 -23.901 1.00 45.17 19 GLY B CA 1
ATOM 3350 C C . GLY B 1 40 ? 16.507 1.794 -24.069 1.00 49.55 19 GLY B C 1
ATOM 3351 O O . GLY B 1 40 ? 17.529 1.158 -23.819 1.00 53.20 19 GLY B O 1
ATOM 3352 N N . ASP B 1 41 ? 16.524 3.052 -24.494 1.00 41.27 20 ASP B N 1
ATOM 3353 C CA . ASP B 1 41 ? 17.775 3.774 -24.692 1.00 45.22 20 ASP B CA 1
ATOM 3354 C C . ASP B 1 41 ? 18.408 4.163 -23.362 1.00 46.19 20 ASP B C 1
ATOM 3355 O O . ASP B 1 41 ? 17.729 4.245 -22.340 1.00 46.57 20 ASP B O 1
ATOM 3360 N N . SER B 1 42 ? 19.714 4.405 -23.387 1.00 47.57 21 SER B N 1
ATOM 3361 C CA . SER B 1 42 ? 20.440 4.849 -22.204 1.00 47.17 21 SER B CA 1
ATOM 3362 C C . SER B 1 42 ? 21.052 6.223 -22.453 1.00 48.49 21 SER B C 1
ATOM 3363 O O . SER B 1 42 ? 21.990 6.360 -23.238 1.00 47.17 21 SER B O 1
ATOM 3366 N N . ILE B 1 43 ? 20.517 7.239 -21.782 1.00 52.73 22 ILE B N 1
ATOM 3367 C CA . ILE B 1 43 ? 20.948 8.615 -22.007 1.00 49.49 22 ILE B CA 1
ATOM 3368 C C . ILE B 1 43 ? 21.473 9.287 -20.743 1.00 48.84 22 ILE B C 1
ATOM 3369 O O . ILE B 1 43 ? 21.122 8.902 -19.628 1.00 45.87 22 ILE B O 1
ATOM 3374 N N . GLU B 1 44 ? 22.321 10.293 -20.932 1.00 47.00 23 GLU B N 1
ATOM 3375 C CA . GLU B 1 44 ? 22.828 11.096 -19.827 1.00 49.40 23 GLU B CA 1
ATOM 3376 C C . GLU B 1 44 ? 21.860 12.236 -19.543 1.00 51.70 23 GLU B C 1
ATOM 3377 O O . GLU B 1 44 ? 21.583 13.057 -20.417 1.00 50.24 23 GLU B O 1
ATOM 3383 N N . VAL B 1 45 ? 21.345 12.283 -18.319 1.00 52.67 24 VAL B N 1
ATOM 3384 C CA . VAL B 1 45 ? 20.356 13.289 -17.951 1.00 50.51 24 VAL B CA 1
ATOM 3385 C C . VAL B 1 45 ? 20.869 14.211 -16.848 1.00 48.51 24 VAL B C 1
ATOM 3386 O O . VAL B 1 45 ? 21.413 13.752 -15.843 1.00 47.00 24 VAL B O 1
ATOM 3390 N N . GLU B 1 46 ? 20.698 15.513 -17.048 1.00 49.64 25 GLU B N 1
ATOM 3391 C CA . GLU B 1 46 ? 21.084 16.496 -16.048 1.00 52.04 25 GLU B CA 1
ATOM 3392 C C . GLU B 1 46 ? 20.042 16.546 -14.935 1.00 48.08 25 GLU B C 1
ATOM 3393 O O . GLU B 1 46 ? 18.841 16.579 -15.201 1.00 48.31 25 GLU B O 1
ATOM 3399 N N . VAL B 1 47 ? 20.504 16.547 -13.690 1.00 41.63 26 VAL B N 1
ATOM 3400 C CA . VAL B 1 47 ? 19.606 16.516 -12.541 1.00 42.41 26 VAL B CA 1
ATOM 3401 C C . VAL B 1 47 ? 19.198 17.915 -12.088 1.00 46.03 26 VAL B C 1
ATOM 3402 O O . VAL B 1 47 ? 20.046 18.763 -11.811 1.00 48.81 26 VAL B O 1
ATOM 3406 N N . ASP B 1 48 ? 17.891 18.146 -12.013 1.00 42.32 27 ASP B N 1
ATOM 3407 C CA . ASP B 1 48 ? 17.366 19.432 -11.576 1.00 45.72 27 ASP B CA 1
ATOM 3408 C C . ASP B 1 48 ? 17.165 19.459 -10.067 1.00 44.62 27 ASP B C 1
ATOM 3409 O O . ASP B 1 48 ? 17.122 20.528 -9.459 1.00 41.01 27 ASP B O 1
ATOM 3414 N N . LEU B 1 49 ? 17.043 18.280 -9.467 1.00 42.21 28 LEU B N 1
ATOM 3415 C CA . LEU B 1 49 ? 16.737 18.184 -8.047 1.00 40.77 28 LEU B CA 1
ATOM 3416 C C . LEU B 1 49 ? 17.288 16.896 -7.443 1.00 40.55 28 LEU B C 1
ATOM 3417 O O . LEU B 1 49 ? 16.892 15.797 -7.834 1.00 44.24 28 LEU B O 1
ATOM 3422 N N . ALA B 1 50 ? 18.202 17.039 -6.488 1.00 38.89 29 ALA B N 1
ATOM 3423 C CA . ALA B 1 50 ? 18.793 15.887 -5.815 1.00 41.39 29 ALA B CA 1
ATOM 3424 C C . ALA B 1 50 ? 18.465 15.913 -4.325 1.00 38.70 29 ALA B C 1
ATOM 3425 O O . ALA B 1 50 ? 18.513 16.969 -3.694 1.00 39.56 29 ALA B O 1
ATOM 3427 N N . MET B 1 51 ? 18.139 14.753 -3.761 1.00 42.86 30 MET B N 1
ATOM 3428 C CA . MET B 1 51 ? 17.669 14.701 -2.380 1.00 42.79 30 MET B CA 1
ATOM 3429 C C . MET B 1 51 ? 18.001 13.398 -1.655 1.00 43.67 30 MET B C 1
ATOM 3430 O O . MET B 1 51 ? 17.863 12.310 -2.213 1.00 46.42 30 MET B O 1
ATOM 3435 N N . THR B 1 52 ? 18.436 13.525 -0.404 1.00 40.90 31 THR B N 1
ATOM 3436 C CA . THR B 1 52 ? 18.603 12.381 0.488 1.00 39.47 31 THR B CA 1
ATOM 3437 C C . THR B 1 52 ? 18.069 12.732 1.871 1.00 40.87 31 THR B C 1
ATOM 3438 O O . THR B 1 52 ? 18.001 13.907 2.236 1.00 41.68 31 THR B O 1
ATOM 3442 N N . HIS B 1 53 ? 17.686 11.719 2.641 1.00 42.94 32 HIS B N 1
ATOM 3443 C CA . HIS B 1 53 ? 17.166 11.955 3.984 1.00 41.09 32 HIS B CA 1
ATOM 3444 C C . HIS B 1 53 ? 18.059 11.360 5.070 1.00 43.01 32 HIS B C 1
ATOM 3445 O O . HIS B 1 53 ? 19.150 10.870 4.788 1.00 44.39 32 HIS B O 1
ATOM 3452 N N . ASP B 1 54 ? 17.576 11.397 6.310 1.00 44.61 33 ASP B N 1
ATOM 3453 C CA . ASP B 1 54 ? 18.363 10.994 7.477 1.00 40.50 33 ASP B CA 1
ATOM 3454 C C . ASP B 1 54 ? 18.850 9.546 7.445 1.00 39.25 33 ASP B C 1
ATOM 3455 O O . ASP B 1 54 ? 19.734 9.169 8.214 1.00 49.86 33 ASP B O 1
ATOM 3460 N N . GLY B 1 55 ? 18.278 8.739 6.557 1.00 41.70 34 GLY B N 1
ATOM 3461 C CA . GLY B 1 55 ? 18.670 7.347 6.438 1.00 45.55 34 GLY B CA 1
ATOM 3462 C C . GLY B 1 55 ? 19.597 7.073 5.267 1.00 42.84 34 GLY B C 1
ATOM 3463 O O . GLY B 1 55 ? 20.417 6.155 5.319 1.00 46.16 34 GLY B O 1
ATOM 3464 N N . THR B 1 56 ? 19.474 7.869 4.210 1.00 44.13 35 THR B N 1
ATOM 3465 C CA . THR B 1 56 ? 20.252 7.641 2.996 1.00 43.76 35 THR B CA 1
ATOM 3466 C C . THR B 1 56 ? 21.357 8.675 2.785 1.00 43.64 35 THR B C 1
ATOM 3467 O O . THR B 1 56 ? 22.202 8.518 1.904 1.00 47.92 35 THR B O 1
ATOM 3471 N N . THR B 1 57 ? 21.347 9.728 3.595 1.00 42.28 36 THR B N 1
ATOM 3472 C CA . THR B 1 57 ? 22.394 10.749 3.535 1.00 49.28 36 THR B CA 1
ATOM 3473 C C . THR B 1 57 ? 23.788 10.272 3.988 1.00 46.25 36 THR B C 1
ATOM 3474 O O . THR B 1 57 ? 24.768 10.531 3.289 1.00 41.14 36 THR B O 1
ATOM 3478 N N . PRO B 1 58 ? 23.887 9.583 5.149 1.00 49.35 37 PRO B N 1
ATOM 3479 C CA . PRO B 1 58 ? 25.216 9.167 5.623 1.00 51.73 37 PRO B CA 1
ATOM 3480 C C . PRO B 1 58 ? 26.026 8.360 4.610 1.00 49.80 37 PRO B C 1
ATOM 3481 O O . PRO B 1 58 ? 27.180 8.702 4.350 1.00 48.27 37 PRO B O 1
ATOM 3485 N N . LEU B 1 59 ? 25.434 7.308 4.053 1.00 54.31 38 LEU B N 1
ATOM 3486 C CA . LEU B 1 59 ? 26.123 6.474 3.073 1.00 49.25 38 LEU B CA 1
ATOM 3487 C C . LEU B 1 59 ? 26.472 7.261 1.813 1.00 45.42 38 LEU B C 1
ATOM 3488 O O . LEU B 1 59 ? 27.535 7.066 1.224 1.00 48.44 38 LEU B O 1
ATOM 3493 N N . ALA B 1 60 ? 25.570 8.149 1.405 1.00 44.40 39 ALA B N 1
ATOM 3494 C CA . ALA B 1 60 ? 25.808 9.004 0.248 1.00 46.63 39 ALA B CA 1
ATOM 3495 C C . ALA B 1 60 ? 26.902 10.020 0.552 1.00 48.90 39 ALA B C 1
ATOM 3496 O O . ALA B 1 60 ? 27.691 10.380 -0.323 1.00 47.42 39 ALA B O 1
ATOM 3498 N N . TYR B 1 61 ? 26.940 10.478 1.799 1.00 48.56 40 TYR B N 1
ATOM 3499 C CA . TYR B 1 61 ? 27.952 11.428 2.244 1.00 46.74 40 TYR B CA 1
ATOM 3500 C C . TYR B 1 61 ? 29.324 10.772 2.343 1.00 49.38 40 TYR B C 1
ATOM 3501 O O . TYR B 1 61 ? 30.325 11.351 1.923 1.00 56.97 40 TYR B O 1
ATOM 3510 N N . LYS B 1 62 ? 29.362 9.564 2.898 1.00 47.79 41 LYS B N 1
ATOM 3511 C CA . LYS B 1 62 ? 30.605 8.810 3.031 1.00 47.14 41 LYS B CA 1
ATOM 3512 C C . LYS B 1 62 ? 31.270 8.579 1.680 1.00 49.02 41 LYS B C 1
ATOM 3513 O O . LYS B 1 62 ? 32.488 8.698 1.549 1.00 50.11 41 LYS B O 1
ATOM 3519 N N . ALA B 1 63 ? 30.462 8.251 0.678 1.00 50.69 42 ALA B N 1
ATOM 3520 C CA . ALA B 1 63 ? 30.966 8.007 -0.667 1.00 50.08 42 ALA B CA 1
ATOM 3521 C C . ALA B 1 63 ? 31.401 9.305 -1.337 1.00 50.86 42 ALA B C 1
ATOM 3522 O O . ALA B 1 63 ? 32.320 9.315 -2.155 1.00 49.39 42 ALA B O 1
ATOM 3524 N N . LEU B 1 64 ? 30.735 10.399 -0.981 1.00 52.57 43 LEU B N 1
ATOM 3525 C CA . LEU B 1 64 ? 31.018 11.699 -1.577 1.00 47.18 43 LEU B CA 1
ATOM 3526 C C . LEU B 1 64 ? 32.358 12.253 -1.099 1.00 52.01 43 LEU B C 1
ATOM 3527 O O . LEU B 1 64 ? 33.026 12.993 -1.822 1.00 60.21 43 LEU B O 1
ATOM 3532 N N . LYS B 1 65 ? 32.745 11.886 0.119 1.00 51.95 44 LYS B N 1
ATOM 3533 C CA . LYS B 1 65 ? 34.019 12.314 0.685 1.00 53.45 44 LYS B CA 1
ATOM 3534 C C . LYS B 1 65 ? 35.187 11.740 -0.106 1.00 53.74 44 LYS B C 1
ATOM 3535 O O . LYS B 1 65 ? 36.187 12.418 -0.337 1.00 53.84 44 LYS B O 1
ATOM 3541 N N . GLU B 1 66 ? 35.047 10.485 -0.518 1.00 55.15 45 GLU B N 1
ATOM 3542 C CA . GLU B 1 66 ? 36.102 9.784 -1.237 1.00 58.73 45 GLU B CA 1
ATOM 3543 C C . GLU B 1 66 ? 36.225 10.291 -2.672 1.00 59.56 45 GLU B C 1
ATOM 3544 O O . GLU B 1 66 ? 37.258 10.114 -3.319 1.00 58.52 45 GLU B O 1
ATOM 3550 N N . MET B 1 67 ? 35.169 10.934 -3.160 1.00 63.27 46 MET B N 1
ATOM 3551 C CA . MET B 1 67 ? 35.096 11.331 -4.562 1.00 55.74 46 MET B CA 1
ATOM 3552 C C . MET B 1 67 ? 35.361 12.816 -4.805 1.00 55.37 46 MET B C 1
ATOM 3553 O O . MET B 1 67 ? 36.280 13.174 -5.544 1.00 63.89 46 MET B O 1
ATOM 3558 N N . SER B 1 68 ? 34.554 13.676 -4.191 1.00 60.58 47 SER B N 1
ATOM 3559 C CA . SER B 1 68 ? 34.641 15.110 -4.455 1.00 55.66 47 SER B CA 1
ATOM 3560 C C . SER B 1 68 ? 34.828 15.940 -3.188 1.00 53.50 47 SER B C 1
ATOM 3561 O O . SER B 1 68 ? 34.524 15.489 -2.082 1.00 55.26 47 SER B O 1
ATOM 3564 N N . ASP B 1 69 ? 35.331 17.158 -3.364 1.00 58.15 48 ASP B N 1
ATOM 3565 C CA . ASP B 1 69 ? 35.519 18.083 -2.253 1.00 58.47 48 ASP B CA 1
ATOM 3566 C C . ASP B 1 69 ? 34.382 19.097 -2.200 1.00 49.93 48 ASP B C 1
ATOM 3567 O O . ASP B 1 69 ? 34.353 19.965 -1.327 1.00 47.30 48 ASP B O 1
ATOM 3572 N N . SER B 1 70 ? 33.448 18.982 -3.139 1.00 47.16 49 SER B N 1
ATOM 3573 C CA . SER B 1 70 ? 32.317 19.899 -3.213 1.00 53.08 49 SER B CA 1
ATOM 3574 C C . SER B 1 70 ? 31.181 19.323 -4.049 1.00 54.85 49 SER B C 1
ATOM 3575 O O . SER B 1 70 ? 31.326 18.275 -4.678 1.00 55.57 49 SER B O 1
ATOM 3578 N N . VAL B 1 71 ? 30.049 20.017 -4.050 1.00 51.26 50 VAL B N 1
ATOM 3579 C CA . VAL B 1 71 ? 28.902 19.613 -4.852 1.00 48.59 50 VAL B CA 1
ATOM 3580 C C . VAL B 1 71 ? 28.783 20.505 -6.081 1.00 49.79 50 VAL B C 1
ATOM 3581 O O . VAL B 1 71 ? 29.487 21.508 -6.195 1.00 51.39 50 VAL B O 1
ATOM 3585 N N . TRP B 1 72 ? 27.894 20.142 -6.999 1.00 46.87 51 TRP B N 1
ATOM 3586 C CA . TRP B 1 72 ? 27.754 20.884 -8.247 1.00 50.26 51 TRP B CA 1
ATOM 3587 C C . TRP B 1 72 ? 26.816 22.078 -8.097 1.00 46.69 51 TRP B C 1
ATOM 3588 O O . TRP B 1 72 ? 26.987 23.098 -8.764 1.00 49.96 51 TRP B O 1
ATOM 3599 N N . ASN B 1 73 ? 25.830 21.946 -7.215 1.00 41.82 52 ASN B N 1
ATOM 3600 C CA . ASN B 1 73 ? 24.851 23.002 -6.993 1.00 45.35 52 ASN B CA 1
ATOM 3601 C C . ASN B 1 73 ? 24.076 22.770 -5.701 1.00 50.29 52 ASN B C 1
ATOM 3602 O O . ASN B 1 73 ? 23.149 21.960 -5.668 1.00 53.19 52 ASN B O 1
ATOM 3607 N N . PRO B 1 74 ? 24.454 23.486 -4.631 1.00 48.61 53 PRO B N 1
ATOM 3608 C CA . PRO B 1 74 ? 23.816 23.333 -3.318 1.00 42.24 53 PRO B CA 1
ATOM 3609 C C . PRO B 1 74 ? 22.366 23.811 -3.309 1.00 46.90 53 PRO B C 1
ATOM 3610 O O . PRO B 1 74 ? 21.609 23.441 -2.410 1.00 53.69 53 PRO B O 1
ATOM 3614 N N . ASP B 1 75 ? 21.985 24.619 -4.294 1.00 45.10 54 ASP B N 1
ATOM 3615 C CA . ASP B 1 75 ? 20.612 25.102 -4.389 1.00 47.69 54 ASP B CA 1
ATOM 3616 C C . ASP B 1 75 ? 19.675 24.045 -4.960 1.00 50.19 54 ASP B C 1
ATOM 3617 O O . ASP B 1 75 ? 18.455 24.173 -4.868 1.00 49.96 54 ASP B O 1
ATOM 3622 N N . LYS B 1 76 ? 20.250 23.005 -5.554 1.00 49.06 55 LYS B N 1
ATOM 3623 C CA . LYS B 1 76 ? 19.459 21.927 -6.135 1.00 53.80 55 LYS B CA 1
ATOM 3624 C C . LYS B 1 76 ? 19.537 20.664 -5.284 1.00 46.69 55 LYS B C 1
ATOM 3625 O O . LYS B 1 76 ? 19.065 19.602 -5.687 1.00 42.61 55 LYS B O 1
ATOM 3631 N N . ILE B 1 77 ? 20.134 20.791 -4.104 1.00 44.24 56 ILE B N 1
ATOM 3632 C CA . ILE B 1 77 ? 20.285 19.666 -3.191 1.00 41.38 56 ILE B CA 1
ATOM 3633 C C . ILE B 1 77 ? 19.459 19.853 -1.923 1.00 42.98 56 ILE B C 1
ATOM 3634 O O . ILE B 1 77 ? 19.656 20.815 -1.182 1.00 42.10 56 ILE B O 1
ATOM 3639 N N . VAL B 1 78 ? 18.539 18.927 -1.676 1.00 40.48 57 VAL B N 1
ATOM 3640 C CA . VAL B 1 78 ? 17.673 19.005 -0.504 1.00 40.32 57 VAL B CA 1
ATOM 3641 C C . VAL B 1 78 ? 17.954 17.878 0.485 1.00 44.26 57 VAL B C 1
ATOM 3642 O O . VAL B 1 78 ? 18.097 16.720 0.098 1.00 44.28 57 VAL B O 1
ATOM 3646 N N . VAL B 1 79 ? 18.039 18.228 1.765 1.00 39.24 58 VAL B N 1
ATOM 3647 C CA . VAL B 1 79 ? 18.222 17.240 2.822 1.00 36.55 58 VAL B CA 1
ATOM 3648 C C . VAL B 1 79 ? 17.167 17.433 3.907 1.00 40.71 58 VAL B C 1
ATOM 3649 O O . VAL B 1 79 ? 16.990 18.538 4.421 1.00 41.96 58 VAL B O 1
ATOM 3653 N N . ALA B 1 80 ? 16.464 16.357 4.250 1.00 35.24 59 ALA B N 1
ATOM 3654 C CA . ALA B 1 80 ? 15.398 16.433 5.241 1.00 34.66 59 ALA B CA 1
ATOM 3655 C C . ALA B 1 80 ? 15.457 15.285 6.242 1.00 42.68 59 ALA B C 1
ATOM 3656 O O . ALA B 1 80 ? 15.861 14.173 5.905 1.00 45.65 59 ALA B O 1
ATOM 3658 N N . PHE B 1 81 ? 15.050 15.564 7.476 1.00 40.33 60 PHE B N 1
ATOM 3659 C CA . PHE B 1 81 ? 14.978 14.542 8.513 1.00 44.32 60 PHE B CA 1
ATOM 3660 C C . PHE B 1 81 ? 13.523 14.157 8.747 1.00 43.75 60 PHE B C 1
ATOM 3661 O O . PHE B 1 81 ? 12.725 14.977 9.199 1.00 50.62 60 PHE B O 1
ATOM 3669 N N . ASP B 1 82 ? 13.177 12.911 8.442 1.00 45.81 61 ASP B N 1
ATOM 3670 C CA . ASP B 1 82 ? 11.780 12.490 8.488 1.00 47.64 61 ASP B CA 1
ATOM 3671 C C . ASP B 1 82 ? 11.572 11.060 8.983 1.00 49.76 61 ASP B C 1
ATOM 3672 O O . ASP B 1 82 ? 10.480 10.709 9.428 1.00 50.53 61 ASP B O 1
ATOM 3677 N N . HIS B 1 83 ? 12.612 10.236 8.906 1.00 47.91 62 HIS B N 1
ATOM 3678 C CA . HIS B 1 83 ? 12.489 8.832 9.289 1.00 49.47 62 HIS B CA 1
ATOM 3679 C C . HIS B 1 83 ? 12.540 8.621 10.800 1.00 43.54 62 HIS B C 1
ATOM 3680 O O . HIS B 1 83 ? 11.673 7.955 11.367 1.00 47.72 62 HIS B O 1
ATOM 3687 N N . ASN B 1 84 ? 13.552 9.189 11.446 1.00 44.22 63 ASN B N 1
ATOM 3688 C CA . ASN B 1 84 ? 13.690 9.077 12.893 1.00 45.57 63 ASN B CA 1
ATOM 3689 C C . ASN B 1 84 ? 13.712 10.443 13.563 1.00 41.99 63 ASN B C 1
ATOM 3690 O O . ASN B 1 84 ? 14.768 10.928 13.972 1.00 48.44 63 ASN B O 1
ATOM 3695 N N . VAL B 1 85 ? 12.540 11.060 13.675 1.00 44.35 64 VAL B N 1
ATOM 3696 C CA . VAL B 1 85 ? 12.439 12.398 14.243 1.00 49.79 64 VAL B CA 1
ATOM 3697 C C . VAL B 1 85 ? 11.412 12.483 15.374 1.00 51.02 64 VAL B C 1
ATOM 3698 O O . VAL B 1 85 ? 10.229 12.214 15.169 1.00 56.07 64 VAL B O 1
ATOM 3702 N N . PRO B 1 86 ? 11.870 12.832 16.586 1.00 46.57 65 PRO B N 1
ATOM 3703 C CA . PRO B 1 86 ? 13.279 13.025 16.951 1.00 49.92 65 PRO B CA 1
ATOM 3704 C C . PRO B 1 86 ? 13.979 11.677 17.115 1.00 48.67 65 PRO B C 1
ATOM 3705 O O . PRO B 1 86 ? 13.286 10.667 17.229 1.00 48.56 65 PRO B O 1
ATOM 3709 N N . PRO B 1 87 ? 15.326 11.659 17.099 1.00 49.78 66 PRO B N 1
ATOM 3710 C CA . PRO B 1 87 ? 16.113 10.423 17.196 1.00 49.26 66 PRO B CA 1
ATOM 3711 C C . PRO B 1 87 ? 15.644 9.481 18.303 1.00 54.96 66 PRO B C 1
ATOM 3712 O O . PRO B 1 87 ? 15.761 9.797 19.486 1.00 51.18 66 PRO B O 1
ATOM 3716 N N . ASN B 1 88 ? 15.116 8.329 17.901 1.00 57.01 67 ASN B N 1
ATOM 3717 C CA . ASN B 1 88 ? 14.584 7.352 18.841 1.00 59.49 67 ASN B CA 1
ATOM 3718 C C . ASN B 1 88 ? 15.620 6.318 19.272 1.00 61.93 67 ASN B C 1
ATOM 3719 O O . ASN B 1 88 ? 15.412 5.583 20.235 1.00 62.36 67 ASN B O 1
ATOM 3724 N N . THR B 1 89 ? 16.736 6.260 18.554 1.00 53.22 68 THR B N 1
ATOM 3725 C CA . THR B 1 89 ? 17.837 5.381 18.934 1.00 44.03 68 THR B CA 1
ATOM 3726 C C . THR B 1 89 ? 19.158 6.140 18.894 1.00 49.07 68 THR B C 1
ATOM 3727 O O . THR B 1 89 ? 19.247 7.216 18.303 1.00 56.04 68 THR B O 1
ATOM 3731 N N . VAL B 1 90 ? 20.178 5.578 19.533 1.00 46.33 69 VAL B N 1
ATOM 3732 C CA . VAL B 1 90 ? 21.512 6.161 19.503 1.00 49.51 69 VAL B CA 1
ATOM 3733 C C . VAL B 1 90 ? 22.050 6.130 18.078 1.00 52.50 69 VAL B C 1
ATOM 3734 O O . VAL B 1 90 ? 22.691 7.076 17.620 1.00 50.77 69 VAL B O 1
ATOM 3738 N N . LYS B 1 91 ? 21.766 5.035 17.380 1.00 55.15 70 LYS B N 1
ATOM 3739 C CA . LYS B 1 91 ? 22.235 4.845 16.013 1.00 55.47 70 LYS B CA 1
ATOM 3740 C C . LYS B 1 91 ? 21.616 5.863 15.061 1.00 58.20 70 LYS B C 1
ATOM 3741 O O . LYS B 1 91 ? 22.305 6.420 14.207 1.00 54.67 70 LYS B O 1
ATOM 3747 N N . ALA B 1 92 ? 20.318 6.102 15.214 1.00 51.22 71 ALA B N 1
ATOM 3748 C CA . ALA B 1 92 ? 19.624 7.089 14.395 1.00 44.63 71 ALA B CA 1
ATOM 3749 C C . ALA B 1 92 ? 20.139 8.487 14.709 1.00 49.59 71 ALA B C 1
ATOM 3750 O O . ALA B 1 92 ? 20.203 9.349 13.831 1.00 46.69 71 ALA B O 1
ATOM 3752 N N . ALA B 1 93 ? 20.509 8.702 15.967 1.00 47.58 72 ALA B N 1
ATOM 3753 C CA . ALA B 1 93 ? 21.082 9.973 16.391 1.00 47.89 72 ALA B CA 1
ATOM 3754 C C . ALA B 1 93 ? 22.458 10.166 15.766 1.00 49.59 72 ALA B C 1
ATOM 3755 O O . ALA B 1 93 ? 22.863 11.289 15.474 1.00 43.08 72 ALA B O 1
ATOM 3757 N N . GLU B 1 94 ? 23.171 9.062 15.565 1.00 48.80 73 GLU B N 1
ATOM 3758 C CA . GLU B 1 94 ? 24.479 9.100 14.924 1.00 53.30 73 GLU B CA 1
ATOM 3759 C C . GLU B 1 94 ? 24.340 9.287 13.418 1.00 47.92 73 GLU B C 1
ATOM 3760 O O . GLU B 1 94 ? 25.247 9.799 12.761 1.00 46.15 73 GLU B O 1
ATOM 3766 N N . MET B 1 95 ? 23.200 8.867 12.877 1.00 44.90 74 MET B N 1
ATOM 3767 C CA . MET B 1 95 ? 22.921 9.031 11.455 1.00 50.12 74 MET B CA 1
ATOM 3768 C C . MET B 1 95 ? 22.710 10.500 11.109 1.00 50.84 74 MET B C 1
ATOM 3769 O O . MET B 1 95 ? 23.328 11.024 10.182 1.00 53.87 74 MET B O 1
ATOM 3774 N N . GLN B 1 96 ? 21.831 11.159 11.857 1.00 46.55 75 GLN B N 1
ATOM 3775 C CA . GLN B 1 96 ? 21.549 12.573 11.647 1.00 45.62 75 GLN B CA 1
ATOM 3776 C C . GLN B 1 96 ? 22.763 13.422 12.004 1.00 43.24 75 GLN B C 1
ATOM 3777 O O . GLN B 1 96 ? 22.987 14.480 11.415 1.00 53.20 75 GLN B O 1
ATOM 3783 N N . LYS B 1 97 ? 23.537 12.952 12.977 1.00 42.33 76 LYS B N 1
ATOM 3784 C CA . LYS B 1 97 ? 24.785 13.602 13.356 1.00 47.06 76 LYS B CA 1
ATOM 3785 C C . LYS B 1 97 ? 25.744 13.602 12.172 1.00 49.72 76 LYS B C 1
ATOM 3786 O O . LYS B 1 97 ? 26.414 14.599 11.897 1.00 51.29 76 LYS B O 1
ATOM 3792 N N . LEU B 1 98 ? 25.796 12.474 11.472 1.00 49.17 77 LEU B N 1
ATOM 3793 C CA . LEU B 1 98 ? 26.669 12.322 10.319 1.00 50.38 77 LEU B CA 1
ATOM 3794 C C . LEU B 1 98 ? 26.123 13.110 9.132 1.00 55.38 77 LEU B C 1
ATOM 3795 O O . LEU B 1 98 ? 26.883 13.640 8.322 1.00 50.07 77 LEU B O 1
ATOM 3800 N N . ALA B 1 99 ? 24.799 13.180 9.035 1.00 53.09 78 ALA B N 1
ATOM 3801 C CA . ALA B 1 99 ? 24.147 13.928 7.966 1.00 50.15 78 ALA B CA 1
ATOM 3802 C C . ALA B 1 99 ? 24.317 15.426 8.183 1.00 48.73 78 ALA B C 1
ATOM 3803 O O . ALA B 1 99 ? 24.292 16.211 7.234 1.00 48.31 78 ALA B O 1
ATOM 3805 N N . LEU B 1 100 ? 24.485 15.814 9.444 1.00 54.21 79 LEU B N 1
ATOM 3806 C CA . LEU B 1 100 ? 24.713 17.208 9.798 1.00 53.08 79 LEU B CA 1
ATOM 3807 C C . LEU B 1 100 ? 26.036 17.695 9.223 1.00 51.35 79 LEU B C 1
ATOM 3808 O O . LEU B 1 100 ? 26.158 18.850 8.815 1.00 46.97 79 LEU B O 1
ATOM 3813 N N . GLU B 1 101 ? 27.023 16.806 9.192 1.00 48.61 80 GLU B N 1
ATOM 3814 C CA . GLU B 1 101 ? 28.335 17.144 8.655 1.00 52.50 80 GLU B CA 1
ATOM 3815 C C . GLU B 1 101 ? 28.283 17.295 7.139 1.00 54.91 80 GLU B C 1
ATOM 3816 O O . GLU B 1 101 ? 29.025 18.088 6.563 1.00 52.07 80 GLU B O 1
ATOM 3822 N N . PHE B 1 102 ? 27.400 16.533 6.501 1.00 52.86 81 PHE B N 1
ATOM 3823 C CA . PHE B 1 102 ? 27.199 16.638 5.060 1.00 47.04 81 PHE B CA 1
ATOM 3824 C C . PHE B 1 102 ? 26.715 18.035 4.691 1.00 43.50 81 PHE B C 1
ATOM 3825 O O . PHE B 1 102 ? 27.131 18.603 3.681 1.00 49.10 81 PHE B O 1
ATOM 3833 N N . VAL B 1 103 ? 25.832 18.582 5.520 1.00 42.31 82 VAL B N 1
ATOM 3834 C CA . VAL B 1 103 ? 25.341 19.939 5.331 1.00 43.71 82 VAL B CA 1
ATOM 3835 C C . VAL B 1 103 ? 26.462 20.941 5.579 1.00 47.33 82 VAL B C 1
ATOM 3836 O O . VAL B 1 103 ? 26.626 21.905 4.832 1.00 46.15 82 VAL B O 1
ATOM 3840 N N . LYS B 1 104 ? 27.241 20.698 6.627 1.00 50.32 83 LYS B N 1
ATOM 3841 C CA . LYS B 1 104 ? 28.346 21.579 6.984 1.00 50.89 83 LYS B CA 1
ATOM 3842 C C . LYS B 1 104 ? 29.477 21.521 5.964 1.00 51.89 83 LYS B C 1
ATOM 3843 O O . LYS B 1 104 ? 29.897 22.546 5.428 1.00 46.96 83 LYS B O 1
ATOM 3849 N N . ARG B 1 105 ? 29.961 20.312 5.697 1.00 50.08 84 ARG B N 1
ATOM 3850 C CA . ARG B 1 105 ? 31.163 20.120 4.891 1.00 50.49 84 ARG B CA 1
ATOM 3851 C C . ARG B 1 105 ? 30.946 20.413 3.407 1.00 51.68 84 ARG B C 1
ATOM 3852 O O . ARG B 1 105 ? 31.905 20.520 2.641 1.00 49.43 84 ARG B O 1
ATOM 3860 N N . PHE B 1 106 ? 29.687 20.550 3.003 1.00 46.37 85 PHE B N 1
ATOM 3861 C CA . PHE B 1 106 ? 29.371 20.831 1.606 1.00 46.90 85 PHE B CA 1
ATOM 3862 C C . PHE B 1 106 ? 28.503 22.074 1.441 1.00 47.41 85 PHE B C 1
ATOM 3863 O O . PHE B 1 106 ? 28.122 22.428 0.325 1.00 53.20 85 PHE B O 1
ATOM 3871 N N . GLY B 1 107 ? 28.200 22.733 2.556 1.00 40.80 86 GLY B N 1
ATOM 3872 C CA . GLY B 1 107 ? 27.427 23.963 2.538 1.00 44.01 86 GLY B CA 1
ATOM 3873 C C . GLY B 1 107 ? 26.055 23.809 1.910 1.00 48.25 86 GLY B C 1
ATOM 3874 O O . GLY B 1 107 ? 25.742 24.466 0.917 1.00 41.36 86 GLY B O 1
ATOM 3875 N N . ILE B 1 108 ? 25.233 22.939 2.489 1.00 52.93 87 ILE B N 1
ATOM 3876 C CA . ILE B 1 108 ? 23.889 22.704 1.975 1.00 50.54 87 ILE B CA 1
ATOM 3877 C C . ILE B 1 108 ? 22.882 23.660 2.604 1.00 49.85 87 ILE B C 1
ATOM 3878 O O . ILE B 1 108 ? 22.548 23.540 3.783 1.00 42.06 87 ILE B O 1
ATOM 3883 N N . LYS B 1 109 ? 22.403 24.611 1.809 1.00 50.33 88 LYS B N 1
ATOM 3884 C CA . LYS B 1 109 ? 21.447 25.603 2.288 1.00 48.97 88 LYS B CA 1
ATOM 3885 C C . LYS B 1 109 ? 20.050 25.012 2.445 1.00 50.49 88 LYS B C 1
ATOM 3886 O O . LYS B 1 109 ? 19.334 25.332 3.394 1.00 53.31 88 LYS B O 1
ATOM 3892 N N . ASN B 1 110 ? 19.670 24.144 1.514 1.00 39.75 89 ASN B N 1
ATOM 3893 C CA . ASN B 1 110 ? 18.358 23.511 1.557 1.00 40.90 89 ASN B CA 1
ATOM 3894 C C . ASN B 1 110 ? 18.332 22.308 2.494 1.00 42.22 89 ASN B C 1
ATOM 3895 O O . ASN B 1 110 ? 18.075 21.182 2.067 1.00 49.45 89 ASN B O 1
ATOM 3900 N N . PHE B 1 111 ? 18.604 22.555 3.771 1.00 46.53 90 PHE B N 1
ATOM 3901 C CA . PHE B 1 111 ? 18.580 21.503 4.777 1.00 47.22 90 PHE B CA 1
ATOM 3902 C C . PHE B 1 111 ? 17.372 21.664 5.690 1.00 47.48 90 PHE B C 1
ATOM 3903 O O . PHE B 1 111 ? 17.172 22.719 6.291 1.00 51.76 90 PHE B O 1
ATOM 3911 N N . HIS B 1 112 ? 16.567 20.612 5.783 1.00 41.78 91 HIS B N 1
ATOM 3912 C CA . HIS B 1 112 ? 15.355 20.642 6.591 1.00 42.60 91 HIS B CA 1
ATOM 3913 C C . HIS B 1 112 ? 15.478 19.747 7.819 1.00 44.72 91 HIS B C 1
ATOM 3914 O O . HIS B 1 112 ? 15.532 18.523 7.708 1.00 39.40 91 HIS B O 1
ATOM 3921 N N . LYS B 1 113 ? 15.514 20.370 8.992 1.00 47.00 92 LYS B N 1
ATOM 3922 C CA . LYS B 1 113 ? 15.692 19.646 10.246 1.00 45.41 92 LYS B CA 1
ATOM 3923 C C . LYS B 1 113 ? 14.484 18.785 10.590 1.00 43.64 92 LYS B C 1
ATOM 3924 O O . LYS B 1 113 ? 13.526 18.698 9.822 1.00 45.82 92 LYS B O 1
ATOM 3930 N N . GLY B 1 114 ? 14.541 18.148 11.755 1.00 45.21 93 GLY B N 1
ATOM 3931 C CA . GLY B 1 114 ? 13.429 17.355 12.240 1.00 41.30 93 GLY B CA 1
ATOM 3932 C C . GLY B 1 114 ? 12.241 18.235 12.565 1.00 42.79 93 GLY B C 1
ATOM 3933 O O . GLY B 1 114 ? 12.373 19.241 13.260 1.00 37.99 93 GLY B O 1
ATOM 3934 N N . GLY B 1 115 ? 11.075 17.857 12.054 1.00 45.25 94 GLY B N 1
ATOM 3935 C CA . GLY B 1 115 ? 9.870 18.635 12.266 1.00 40.50 94 GLY B CA 1
ATOM 3936 C C . GLY B 1 115 ? 9.419 19.341 11.003 1.00 37.46 94 GLY B C 1
ATOM 3937 O O . GLY B 1 115 ? 8.243 19.674 10.860 1.00 39.65 94 GLY B O 1
ATOM 3938 N N . GLU B 1 116 ? 10.359 19.572 10.090 1.00 38.09 95 GLU B N 1
ATOM 3939 C CA . GLU B 1 116 ? 10.054 20.211 8.814 1.00 42.19 95 GLU B CA 1
ATOM 3940 C C . GLU B 1 116 ? 9.067 19.370 8.014 1.00 37.91 95 GLU B C 1
ATOM 3941 O O . GLU B 1 116 ? 8.197 19.904 7.325 1.00 39.63 95 GLU B O 1
ATOM 3947 N N . GLY B 1 117 ? 9.208 18.052 8.110 1.00 35.32 96 GLY B N 1
ATOM 3948 C CA . GLY B 1 117 ? 8.260 17.146 7.494 1.00 37.72 96 GLY B CA 1
ATOM 3949 C C . GLY B 1 117 ? 8.892 16.081 6.623 1.00 42.23 96 GLY B C 1
ATOM 3950 O O . GLY B 1 117 ? 10.115 16.003 6.498 1.00 40.63 96 GLY B O 1
ATOM 3951 N N . ILE B 1 118 ? 8.042 15.255 6.020 1.00 45.60 97 ILE B N 1
ATOM 3952 C CA . ILE B 1 118 ? 8.487 14.197 5.125 1.00 48.68 97 ILE B CA 1
ATOM 3953 C C . ILE B 1 118 ? 9.178 14.793 3.904 1.00 46.34 97 ILE B C 1
ATOM 3954 O O . ILE B 1 118 ? 8.734 15.807 3.363 1.00 44.55 97 ILE B O 1
ATOM 3959 N N . CYS B 1 119 ? 10.270 14.159 3.491 1.00 45.39 98 CYS B N 1
ATOM 3960 C CA . CYS B 1 119 ? 11.111 14.653 2.407 1.00 41.81 98 CYS B CA 1
ATOM 3961 C C . CYS B 1 119 ? 10.341 14.945 1.120 1.00 44.02 98 CYS B C 1
ATOM 3962 O O . CYS B 1 119 ? 10.494 16.012 0.527 1.00 43.28 98 CYS B O 1
ATOM 3965 N N . HIS B 1 120 ? 9.510 13.998 0.695 1.00 42.98 99 HIS B N 1
ATOM 3966 C CA . HIS B 1 120 ? 8.768 14.145 -0.553 1.00 44.07 99 HIS B CA 1
ATOM 3967 C C . HIS B 1 120 ? 7.707 15.237 -0.468 1.00 42.47 99 HIS B C 1
ATOM 3968 O O . HIS B 1 120 ? 7.383 15.877 -1.469 1.00 43.11 99 HIS B O 1
ATOM 3975 N N . GLN B 1 121 ? 7.165 15.444 0.728 1.00 41.27 100 GLN B N 1
ATOM 3976 C CA . GLN B 1 121 ? 6.185 16.500 0.939 1.00 41.25 100 GLN B CA 1
ATOM 3977 C C . GLN B 1 121 ? 6.860 17.865 0.880 1.00 46.32 100 GLN B C 1
ATOM 3978 O O . GLN B 1 121 ? 6.296 18.826 0.358 1.00 45.77 100 GLN B O 1
ATOM 3984 N N . ILE B 1 122 ? 8.075 17.940 1.414 1.00 40.86 101 ILE B N 1
ATOM 3985 C CA . ILE B 1 122 ? 8.860 19.166 1.371 1.00 44.19 101 ILE B CA 1
ATOM 3986 C C . ILE B 1 122 ? 9.247 19.498 -0.067 1.00 47.23 101 ILE B C 1
ATOM 3987 O O . ILE B 1 122 ? 9.167 20.652 -0.493 1.00 46.81 101 ILE B O 1
ATOM 3992 N N . LEU B 1 123 ? 9.657 18.475 -0.811 1.00 46.64 102 LEU B N 1
ATOM 3993 C CA . LEU B 1 123 ? 10.032 18.638 -2.210 1.00 43.42 102 LEU B CA 1
ATOM 3994 C C . LEU B 1 123 ? 8.851 19.096 -3.060 1.00 46.76 102 LEU B C 1
ATOM 3995 O O . LEU B 1 123 ? 9.021 19.846 -4.022 1.00 51.44 102 LEU B O 1
ATOM 4000 N N . ALA B 1 124 ? 7.655 18.643 -2.699 1.00 42.87 103 ALA B N 1
ATOM 4001 C CA . ALA B 1 124 ? 6.459 18.941 -3.476 1.00 47.74 103 ALA B CA 1
ATOM 4002 C C . ALA B 1 124 ? 5.977 20.376 -3.285 1.00 45.22 103 ALA B C 1
ATOM 4003 O O . ALA B 1 124 ? 5.600 21.045 -4.247 1.00 46.85 103 ALA B O 1
ATOM 4005 N N . GLU B 1 125 ? 5.990 20.843 -2.041 1.00 50.54 104 GLU B N 1
ATOM 4006 C CA . GLU B 1 125 ? 5.407 22.138 -1.715 1.00 51.67 104 GLU B CA 1
ATOM 4007 C C . GLU B 1 125 ? 6.392 23.295 -1.848 1.00 57.85 104 GLU B C 1
ATOM 4008 O O . GLU B 1 125 ? 6.046 24.439 -1.563 1.00 58.98 104 GLU B O 1
ATOM 4014 N N . ASN B 1 126 ? 7.613 23.003 -2.289 1.00 54.38 105 ASN B N 1
ATOM 4015 C CA . ASN B 1 126 ? 8.649 24.031 -2.337 1.00 49.64 105 ASN B CA 1
ATOM 4016 C C . ASN B 1 126 ? 9.636 23.936 -3.501 1.00 50.21 105 ASN B C 1
ATOM 4017 O O . ASN B 1 126 ? 10.262 24.933 -3.864 1.00 50.49 105 ASN B O 1
ATOM 4022 N N . TYR B 1 127 ? 9.779 22.753 -4.090 1.00 45.66 106 TYR B N 1
ATOM 4023 C CA . TYR B 1 127 ? 10.859 22.538 -5.052 1.00 43.29 106 TYR B CA 1
ATOM 4024 C C . TYR B 1 127 ? 10.441 22.033 -6.436 1.00 48.03 106 TYR B C 1
ATOM 4025 O O . TYR B 1 127 ? 10.695 22.697 -7.443 1.00 48.11 106 TYR B O 1
ATOM 4034 N N . VAL B 1 128 ? 9.812 20.862 -6.481 1.00 42.17 107 VAL B N 1
ATOM 4035 C CA . VAL B 1 128 ? 9.559 20.163 -7.744 1.00 44.26 107 VAL B CA 1
ATOM 4036 C C . VAL B 1 128 ? 8.752 20.956 -8.772 1.00 44.92 107 VAL B C 1
ATOM 4037 O O . VAL B 1 128 ? 7.610 21.342 -8.520 1.00 46.09 107 VAL B O 1
ATOM 4041 N N . LEU B 1 129 ? 9.359 21.183 -9.933 1.00 47.14 108 LEU B N 1
ATOM 4042 C CA . LEU B 1 129 ? 8.688 21.835 -11.051 1.00 46.14 108 LEU B CA 1
ATOM 4043 C C . LEU B 1 129 ? 8.434 20.822 -12.163 1.00 42.86 108 LEU B C 1
ATOM 4044 O O . LEU B 1 129 ? 9.114 19.800 -12.235 1.00 43.56 108 LEU B O 1
ATOM 4049 N N . PRO B 1 130 ? 7.440 21.094 -13.025 1.00 40.51 109 PRO B N 1
ATOM 4050 C CA . PRO B 1 130 ? 7.170 20.227 -14.176 1.00 38.63 109 PRO B CA 1
ATOM 4051 C C . PRO B 1 130 ? 8.380 20.096 -15.098 1.00 46.24 109 PRO B C 1
ATOM 4052 O O . PRO B 1 130 ? 9.212 21.003 -15.155 1.00 46.21 109 PRO B O 1
ATOM 4056 N N . ASN B 1 131 ? 8.464 18.964 -15.793 1.00 45.81 110 ASN B N 1
ATOM 4057 C CA . ASN B 1 131 ? 9.548 18.667 -16.734 1.00 44.68 110 ASN B CA 1
ATOM 4058 C C . ASN B 1 131 ? 10.927 18.511 -16.090 1.00 43.99 110 ASN B C 1
ATOM 4059 O O . ASN B 1 131 ? 11.936 18.422 -16.789 1.00 42.00 110 ASN B O 1
ATOM 4064 N N . MET B 1 132 ? 10.967 18.470 -14.763 1.00 44.85 111 MET B N 1
ATOM 4065 C CA . MET B 1 132 ? 12.222 18.282 -14.044 1.00 49.15 111 MET B CA 1
ATOM 4066 C C . MET B 1 132 ? 12.632 16.814 -13.996 1.00 43.47 111 MET B C 1
ATOM 4067 O O . MET B 1 132 ? 11.803 15.920 -14.153 1.00 37.29 111 MET B O 1
ATOM 4072 N N . PHE B 1 133 ? 13.921 16.576 -13.786 1.00 42.15 112 PHE B N 1
ATOM 4073 C CA . PHE B 1 133 ? 14.411 15.235 -13.505 1.00 45.25 112 PHE B CA 1
ATOM 4074 C C . PHE B 1 133 ? 14.816 15.164 -12.040 1.00 43.74 112 PHE B C 1
ATOM 4075 O O . PHE B 1 133 ? 15.901 15.605 -11.663 1.00 43.54 112 PHE B O 1
ATOM 4083 N N . VAL B 1 134 ? 13.932 14.616 -11.214 1.00 42.71 113 VAL B N 1
ATOM 4084 C CA . VAL B 1 134 ? 14.175 14.555 -9.781 1.00 43.63 113 VAL B CA 1
ATOM 4085 C C . VAL B 1 134 ? 14.876 13.259 -9.392 1.00 37.46 113 VAL B C 1
ATOM 4086 O O . VAL B 1 134 ? 14.400 12.167 -9.699 1.00 42.82 113 VAL B O 1
ATOM 4090 N N . ALA B 1 135 ? 16.015 13.390 -8.722 1.00 35.67 114 ALA B N 1
ATOM 4091 C CA . ALA B 1 135 ? 16.747 12.235 -8.223 1.00 38.41 114 ALA B CA 1
ATOM 4092 C C . ALA B 1 135 ? 16.719 12.229 -6.702 1.00 42.18 114 ALA B C 1
ATOM 4093 O O . ALA B 1 135 ? 17.149 13.187 -6.063 1.00 47.79 114 ALA B O 1
ATOM 4095 N N . GLY B 1 136 ? 16.210 11.150 -6.122 1.00 37.97 115 GLY B N 1
ATOM 4096 C CA . GLY B 1 136 ? 16.058 11.083 -4.682 1.00 40.24 115 GLY B CA 1
ATOM 4097 C C . GLY B 1 136 ? 16.636 9.837 -4.047 1.00 43.44 115 GLY B C 1
ATOM 4098 O O . GLY B 1 136 ? 16.605 8.753 -4.629 1.00 41.97 115 GLY B O 1
ATOM 4099 N N . GLY B 1 137 ? 17.164 9.997 -2.839 1.00 43.36 116 GLY B N 1
ATOM 4100 C CA . GLY B 1 137 ? 17.666 8.877 -2.067 1.00 40.45 116 GLY B CA 1
ATOM 4101 C C . GLY B 1 137 ? 16.540 8.213 -1.300 1.00 39.58 116 GLY B C 1
ATOM 4102 O O . GLY B 1 137 ? 16.587 8.106 -0.075 1.00 45.99 116 GLY B O 1
ATOM 4103 N N . ASP B 1 138 ? 15.520 7.775 -2.030 1.00 43.09 117 ASP B N 1
ATOM 4104 C CA . ASP B 1 138 ? 14.362 7.125 -1.434 1.00 44.45 117 ASP B CA 1
ATOM 4105 C C . ASP B 1 138 ? 13.598 6.371 -2.514 1.00 43.83 117 ASP B C 1
ATOM 4106 O O . ASP B 1 138 ? 13.599 6.770 -3.678 1.00 39.51 117 ASP B O 1
ATOM 4111 N N . SER B 1 139 ? 12.947 5.281 -2.125 1.00 43.49 118 SER B N 1
ATOM 4112 C CA . SER B 1 139 ? 12.231 4.437 -3.075 1.00 40.21 118 SER B CA 1
ATOM 4113 C C . SER B 1 139 ? 10.973 5.109 -3.616 1.00 46.74 118 SER B C 1
ATOM 4114 O O . SER B 1 139 ? 10.559 4.850 -4.747 1.00 55.37 118 SER B O 1
ATOM 4117 N N . HIS B 1 140 ? 10.368 5.974 -2.808 1.00 47.51 119 HIS B N 1
ATOM 4118 C CA . HIS B 1 140 ? 9.121 6.627 -3.192 1.00 41.47 119 HIS B CA 1
ATOM 4119 C C . HIS B 1 140 ? 9.334 8.036 -3.731 1.00 41.29 119 HIS B C 1
ATOM 4120 O O . HIS B 1 140 ? 8.504 8.921 -3.527 1.00 39.97 119 HIS B O 1
ATOM 4127 N N . THR B 1 141 ? 10.449 8.236 -4.425 1.00 39.74 120 THR B N 1
ATOM 4128 C CA . THR B 1 141 ? 10.724 9.509 -5.079 1.00 45.15 120 THR B CA 1
ATOM 4129 C C . THR B 1 141 ? 9.799 9.668 -6.284 1.00 48.59 120 THR B C 1
ATOM 4130 O O . THR B 1 141 ? 9.590 10.773 -6.786 1.00 48.46 120 THR B O 1
ATOM 4134 N N . CYS B 1 142 ? 9.223 8.552 -6.721 1.00 40.21 121 CYS B N 1
ATOM 4135 C CA . CYS B 1 142 ? 8.296 8.529 -7.850 1.00 44.58 121 CYS B CA 1
ATOM 4136 C C . CYS B 1 142 ? 7.050 9.389 -7.619 1.00 46.72 121 CYS B C 1
ATOM 4137 O O . CYS B 1 142 ? 6.284 9.647 -8.549 1.00 41.99 121 CYS B O 1
ATOM 4140 N N . THR B 1 143 ? 6.856 9.823 -6.376 1.00 48.85 122 THR B N 1
ATOM 4141 C CA . THR B 1 143 ? 5.710 10.639 -5.987 1.00 45.94 122 THR B CA 1
ATOM 4142 C C . THR B 1 143 ? 5.625 11.937 -6.788 1.00 39.77 122 THR B C 1
ATOM 4143 O O . THR B 1 143 ? 4.536 12.395 -7.134 1.00 37.49 122 THR B O 1
ATOM 4147 N N . HIS B 1 144 ? 6.781 12.516 -7.093 1.00 36.14 123 HIS B N 1
ATOM 4148 C CA . HIS B 1 144 ? 6.844 13.821 -7.744 1.00 41.95 123 HIS B CA 1
ATOM 4149 C C . HIS B 1 144 ? 6.627 13.753 -9.254 1.00 52.52 123 HIS B C 1
ATOM 4150 O O . HIS B 1 144 ? 6.920 14.708 -9.973 1.00 50.88 123 HIS B O 1
ATOM 4157 N N . GLY B 1 145 ? 6.117 12.623 -9.732 1.00 47.75 124 GLY B N 1
ATOM 4158 C CA . GLY B 1 145 ? 5.790 12.478 -11.137 1.00 43.38 124 GLY B CA 1
ATOM 4159 C C . GLY B 1 145 ? 4.446 13.106 -11.440 1.00 48.87 124 GLY B C 1
ATOM 4160 O O . GLY B 1 145 ? 4.046 13.226 -12.598 1.00 52.40 124 GLY B O 1
ATOM 4161 N N . ALA B 1 146 ? 3.749 13.514 -10.383 1.00 43.33 125 ALA B N 1
ATOM 4162 C CA . ALA B 1 146 ? 2.441 14.143 -10.512 1.00 43.79 125 ALA B CA 1
ATOM 4163 C C . ALA B 1 146 ? 2.563 15.555 -11.070 1.00 47.21 125 ALA B C 1
ATOM 4164 O O . ALA B 1 146 ? 1.613 16.094 -11.639 1.00 52.59 125 ALA B O 1
ATOM 4166 N N . PHE B 1 147 ? 3.744 16.145 -10.909 1.00 45.47 126 PHE B N 1
ATOM 4167 C CA . PHE B 1 147 ? 4.009 17.491 -11.399 1.00 46.13 126 PHE B CA 1
ATOM 4168 C C . PHE B 1 147 ? 4.287 17.496 -12.897 1.00 45.21 126 PHE B C 1
ATOM 4169 O O . PHE B 1 147 ? 4.368 18.557 -13.516 1.00 48.20 126 PHE B O 1
ATOM 4177 N N . GLY B 1 148 ? 4.431 16.309 -13.476 1.00 43.61 127 GLY B N 1
ATOM 4178 C CA . GLY B 1 148 ? 4.799 16.191 -14.875 1.00 45.51 127 GLY B CA 1
ATOM 4179 C C . GLY B 1 148 ? 6.302 16.069 -15.010 1.00 47.28 127 GLY B C 1
ATOM 4180 O O . GLY B 1 148 ? 6.877 16.383 -16.051 1.00 47.34 127 GLY B O 1
ATOM 4181 N N . ALA B 1 149 ? 6.939 15.614 -13.937 1.00 43.35 128 ALA B N 1
ATOM 4182 C CA . ALA B 1 149 ? 8.386 15.464 -13.908 1.00 43.60 128 ALA B CA 1
ATOM 4183 C C . ALA B 1 149 ? 8.765 13.991 -13.875 1.00 44.33 128 ALA B C 1
ATOM 4184 O O . ALA B 1 149 ? 7.947 13.139 -13.533 1.00 48.30 128 ALA B O 1
ATOM 4186 N N . PHE B 1 150 ? 10.008 13.694 -14.234 1.00 41.99 129 PHE B N 1
ATOM 4187 C CA . PHE B 1 150 ? 10.501 12.328 -14.169 1.00 37.82 129 PHE B CA 1
ATOM 4188 C C . PHE B 1 150 ? 11.306 12.137 -12.892 1.00 40.37 129 PHE B C 1
ATOM 4189 O O . PHE B 1 150 ? 12.423 12.641 -12.769 1.00 42.51 129 PHE B O 1
ATOM 4197 N N . ALA B 1 151 ? 10.731 11.406 -11.943 1.00 40.65 130 ALA B N 1
ATOM 4198 C CA . ALA B 1 151 ? 11.359 11.228 -10.642 1.00 38.13 130 ALA B CA 1
ATOM 4199 C C . ALA B 1 151 ? 11.516 9.756 -10.287 1.00 38.40 130 ALA B C 1
ATOM 4200 O O . ALA B 1 151 ? 10.537 9.013 -10.231 1.00 36.61 130 ALA B O 1
ATOM 4202 N N . THR B 1 152 ? 12.755 9.342 -10.044 1.00 39.35 131 THR B N 1
ATOM 4203 C CA . THR B 1 152 ? 13.046 7.966 -9.663 1.00 36.30 131 THR B CA 1
ATOM 4204 C C . THR B 1 152 ? 13.980 7.918 -8.461 1.00 37.19 131 THR B C 1
ATOM 4205 O O . THR B 1 152 ? 14.619 8.912 -8.116 1.00 37.25 131 THR B O 1
ATOM 4209 N N . GLY B 1 153 ? 14.052 6.753 -7.826 1.00 38.80 132 GLY B N 1
ATOM 4210 C CA . GLY B 1 153 ? 14.923 6.566 -6.683 1.00 38.12 132 GLY B CA 1
ATOM 4211 C C . GLY B 1 153 ? 16.284 6.039 -7.088 1.00 38.40 132 GLY B C 1
ATOM 4212 O O . GLY B 1 153 ? 16.418 5.342 -8.095 1.00 43.24 132 GLY B O 1
ATOM 4213 N N . PHE B 1 154 ? 17.298 6.375 -6.299 1.00 40.52 133 PHE B N 1
ATOM 4214 C CA . PHE B 1 154 ? 18.660 5.940 -6.573 1.00 39.15 133 PHE B CA 1
ATOM 4215 C C . PHE B 1 154 ? 19.350 5.461 -5.307 1.00 38.28 133 PHE B C 1
ATOM 4216 O O . PHE B 1 154 ? 18.991 5.867 -4.202 1.00 36.49 133 PHE B O 1
ATOM 4224 N N . GLY B 1 155 ? 20.340 4.591 -5.475 1.00 39.69 134 GLY B N 1
ATOM 4225 C CA . GLY B 1 155 ? 21.122 4.106 -4.356 1.00 35.45 134 GLY B CA 1
ATOM 4226 C C . GLY B 1 155 ? 21.996 5.202 -3.781 1.00 43.19 134 GLY B C 1
ATOM 4227 O O . GLY B 1 155 ? 22.192 6.245 -4.407 1.00 34.16 134 GLY B O 1
ATOM 4228 N N . ALA B 1 156 ? 22.520 4.962 -2.584 1.00 40.73 135 ALA B N 1
ATOM 4229 C CA . ALA B 1 156 ? 23.356 5.940 -1.897 1.00 40.53 135 ALA B CA 1
ATOM 4230 C C . ALA B 1 156 ? 24.618 6.258 -2.691 1.00 43.89 135 ALA B C 1
ATOM 4231 O O . ALA B 1 156 ? 25.064 7.403 -2.734 1.00 45.13 135 ALA B O 1
ATOM 4233 N N . THR B 1 157 ? 25.189 5.237 -3.320 1.00 41.57 136 THR B N 1
ATOM 4234 C CA . THR B 1 157 ? 26.378 5.422 -4.142 1.00 39.25 136 THR B CA 1
ATOM 4235 C C . THR B 1 157 ? 26.062 6.218 -5.405 1.00 41.98 136 THR B C 1
ATOM 4236 O O . THR B 1 157 ? 26.868 7.031 -5.855 1.00 35.86 136 THR B O 1
ATOM 4240 N N . ASP B 1 158 ? 24.882 5.985 -5.968 1.00 39.22 137 ASP B N 1
ATOM 4241 C CA . ASP B 1 158 ? 24.443 6.710 -7.154 1.00 40.37 137 ASP B CA 1
ATOM 4242 C C . ASP B 1 158 ? 24.184 8.179 -6.842 1.00 41.34 137 ASP B C 1
ATOM 4243 O O . ASP B 1 158 ? 24.553 9.060 -7.616 1.00 40.54 137 ASP B O 1
ATOM 4248 N N . MET B 1 159 ? 23.551 8.433 -5.701 1.00 40.87 138 MET B N 1
ATOM 4249 C CA . MET B 1 159 ? 23.233 9.794 -5.284 1.00 38.47 138 MET B CA 1
ATOM 4250 C C . MET B 1 159 ? 24.493 10.610 -5.012 1.00 41.04 138 MET B C 1
ATOM 4251 O O . MET B 1 159 ? 24.495 11.830 -5.170 1.00 40.20 138 MET B O 1
ATOM 4256 N N . ALA B 1 160 ? 25.561 9.929 -4.607 1.00 38.70 139 ALA B N 1
ATOM 4257 C CA . ALA B 1 160 ? 26.836 10.585 -4.338 1.00 36.56 139 ALA B CA 1
ATOM 4258 C C . ALA B 1 160 ? 27.397 11.223 -5.602 1.00 41.29 139 ALA B C 1
ATOM 4259 O O . ALA B 1 160 ? 27.867 12.361 -5.581 1.00 41.87 139 ALA B O 1
ATOM 4261 N N . TYR B 1 161 ? 27.346 10.480 -6.702 1.00 35.76 140 TYR B N 1
ATOM 4262 C CA . TYR B 1 161 ? 27.819 10.976 -7.986 1.00 37.87 140 TYR B CA 1
ATOM 4263 C C . TYR B 1 161 ? 26.926 12.100 -8.499 1.00 42.04 140 TYR B C 1
ATOM 4264 O O . TYR B 1 161 ? 27.401 13.041 -9.137 1.00 45.41 140 TYR B O 1
ATOM 4273 N N . ILE B 1 162 ? 25.631 11.991 -8.220 1.00 41.43 141 ILE B N 1
ATOM 4274 C CA . ILE B 1 162 ? 24.673 13.024 -8.595 1.00 45.03 141 ILE B CA 1
ATOM 4275 C C . ILE B 1 162 ? 24.971 14.318 -7.844 1.00 44.37 141 ILE B C 1
ATOM 4276 O O . ILE B 1 162 ? 24.884 15.410 -8.406 1.00 46.39 141 ILE B O 1
ATOM 4281 N N . TYR B 1 163 ? 25.335 14.185 -6.573 1.00 45.25 142 TYR B N 1
ATOM 4282 C CA . TYR B 1 163 ? 25.690 15.336 -5.755 1.00 46.99 142 TYR B CA 1
ATOM 4283 C C . TYR B 1 163 ? 26.955 16.022 -6.264 1.00 47.57 142 TYR B C 1
ATOM 4284 O O . TYR B 1 163 ? 27.086 17.242 -6.179 1.00 49.25 142 TYR B O 1
ATOM 4293 N N . ALA B 1 164 ? 27.879 15.233 -6.801 1.00 40.25 143 ALA B N 1
ATOM 4294 C CA . ALA B 1 164 ? 29.186 15.750 -7.192 1.00 40.30 143 ALA B CA 1
ATOM 4295 C C . ALA B 1 164 ? 29.219 16.311 -8.611 1.00 46.29 143 ALA B C 1
ATOM 4296 O O . ALA B 1 164 ? 30.075 17.133 -8.937 1.00 49.18 143 ALA B O 1
ATOM 4298 N N . THR B 1 165 ? 28.291 15.868 -9.453 1.00 45.52 144 THR B N 1
ATOM 4299 C CA . THR B 1 165 ? 28.320 16.241 -10.863 1.00 47.13 144 THR B CA 1
ATOM 4300 C C . THR B 1 165 ? 27.025 16.882 -11.350 1.00 45.01 144 THR B C 1
ATOM 4301 O O . THR B 1 165 ? 27.038 17.700 -12.270 1.00 41.62 144 THR B O 1
ATOM 4305 N N . GLY B 1 166 ? 25.908 16.506 -10.736 1.00 46.49 145 GLY B N 1
ATOM 4306 C CA . GLY B 1 166 ? 24.610 16.981 -11.178 1.00 45.58 145 GLY B CA 1
ATOM 4307 C C . GLY B 1 166 ? 24.155 16.231 -12.412 1.00 43.36 145 GLY B C 1
ATOM 4308 O O . GLY B 1 166 ? 23.240 16.658 -13.115 1.00 45.83 145 GLY B O 1
ATOM 4309 N N . GLU B 1 167 ? 24.807 15.103 -12.670 1.00 42.41 146 GLU B N 1
ATOM 4310 C CA . GLU B 1 167 ? 24.494 14.278 -13.826 1.00 48.40 146 GLU B CA 1
ATOM 4311 C C . GLU B 1 167 ? 24.256 12.843 -13.390 1.00 45.51 146 GLU B C 1
ATOM 4312 O O . GLU B 1 167 ? 24.626 12.453 -12.283 1.00 46.82 146 GLU B O 1
ATOM 4318 N N . THR B 1 168 ? 23.635 12.065 -14.270 1.00 41.53 147 THR B N 1
ATOM 4319 C CA . THR B 1 168 ? 23.428 10.639 -14.049 1.00 45.21 147 THR B CA 1
ATOM 4320 C C . THR B 1 168 ? 22.952 9.983 -15.338 1.00 44.86 147 THR B C 1
ATOM 4321 O O . THR B 1 168 ? 22.435 10.654 -16.232 1.00 44.53 147 THR B O 1
ATOM 4325 N N . TRP B 1 169 ? 23.135 8.671 -15.431 1.00 51.39 148 TRP B N 1
ATOM 4326 C CA . TRP B 1 169 ? 22.677 7.921 -16.592 1.00 51.35 148 TRP B CA 1
ATOM 4327 C C . TRP B 1 169 ? 21.455 7.090 -16.235 1.00 45.51 148 TRP B C 1
ATOM 4328 O O . TRP B 1 169 ? 21.419 6.443 -15.190 1.00 49.31 148 TRP B O 1
ATOM 4339 N N . ILE B 1 170 ? 20.451 7.115 -17.103 1.00 39.70 149 ILE B N 1
ATOM 4340 C CA . ILE B 1 170 ? 19.221 6.378 -16.849 1.00 45.88 149 ILE B CA 1
ATOM 4341 C C . ILE B 1 170 ? 18.661 5.760 -18.129 1.00 44.10 149 ILE B C 1
ATOM 4342 O O . ILE B 1 170 ? 18.805 6.316 -19.219 1.00 48.76 149 ILE B O 1
ATOM 4347 N N . LYS B 1 171 ? 18.043 4.593 -17.988 1.00 40.41 150 LYS B N 1
ATOM 4348 C CA . LYS B 1 171 ? 17.467 3.886 -19.122 1.00 47.16 150 LYS B CA 1
ATOM 4349 C C . LYS B 1 171 ? 15.998 4.261 -19.273 1.00 44.41 150 LYS B C 1
ATOM 4350 O O . LYS B 1 171 ? 15.216 4.110 -18.335 1.00 50.65 150 LYS B O 1
ATOM 4356 N N . VAL B 1 172 ? 15.632 4.757 -20.452 1.00 38.92 151 VAL B N 1
ATOM 4357 C CA . VAL B 1 172 ? 14.254 5.157 -20.721 1.00 43.84 151 VAL B CA 1
ATOM 4358 C C . VAL B 1 172 ? 13.318 3.957 -20.630 1.00 48.81 151 VAL B C 1
ATOM 4359 O O . VAL B 1 172 ? 13.374 3.053 -21.465 1.00 46.19 151 VAL B O 1
ATOM 4363 N N . PRO B 1 173 ? 12.448 3.951 -19.610 1.00 50.30 152 PRO B N 1
ATOM 4364 C CA . PRO B 1 173 ? 11.592 2.801 -19.309 1.00 44.51 152 PRO B CA 1
ATOM 4365 C C . PRO B 1 173 ? 10.361 2.733 -20.201 1.00 41.59 152 PRO B C 1
ATOM 4366 O O . PRO B 1 173 ? 9.974 3.734 -20.805 1.00 48.18 152 PRO B O 1
ATOM 4370 N N . LYS B 1 174 ? 9.756 1.553 -20.275 1.00 51.17 153 LYS B N 1
ATOM 4371 C CA . LYS B 1 174 ? 8.501 1.378 -20.991 1.00 51.23 153 LYS B CA 1
ATOM 4372 C C . LYS B 1 174 ? 7.375 2.036 -20.201 1.00 57.70 153 LYS B C 1
ATOM 4373 O O . LYS B 1 174 ? 7.552 2.389 -19.035 1.00 57.38 153 LYS B O 1
ATOM 4379 N N . THR B 1 175 ? 6.218 2.199 -20.833 1.00 60.35 154 THR B N 1
ATOM 4380 C CA . THR B 1 175 ? 5.121 2.930 -20.209 1.00 55.97 154 THR B CA 1
ATOM 4381 C C . THR B 1 175 ? 3.824 2.129 -20.137 1.00 60.29 154 THR B C 1
ATOM 4382 O O . THR B 1 175 ? 3.366 1.573 -21.135 1.00 57.09 154 THR B O 1
ATOM 4386 N N . ILE B 1 176 ? 3.237 2.079 -18.946 1.00 58.60 155 ILE B N 1
ATOM 4387 C CA . ILE B 1 176 ? 1.908 1.510 -18.773 1.00 59.92 155 ILE B CA 1
ATOM 4388 C C . ILE B 1 176 ? 0.881 2.626 -18.642 1.00 61.88 155 ILE B C 1
ATOM 4389 O O . ILE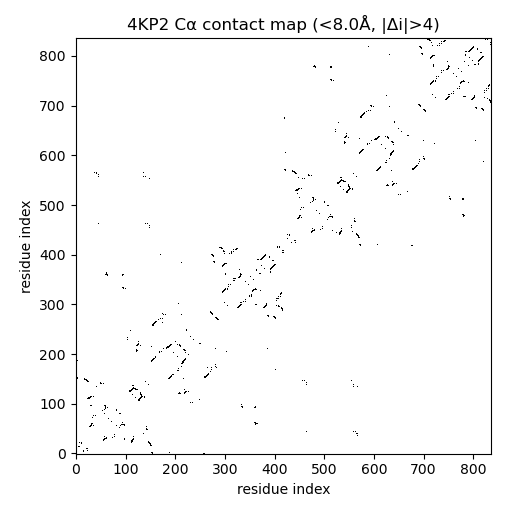 B 1 176 ? 0.889 3.378 -17.668 1.00 64.19 155 ILE B O 1
ATOM 4394 N N . ARG B 1 177 ? 0.000 2.732 -19.630 1.00 57.35 156 ARG B N 1
ATOM 4395 C CA . ARG B 1 177 ? -1.038 3.753 -19.622 1.00 56.79 156 ARG B CA 1
ATOM 4396 C C . ARG B 1 177 ? -2.227 3.326 -18.771 1.00 57.84 156 ARG B C 1
ATOM 4397 O O . ARG B 1 177 ? -2.842 2.290 -19.023 1.00 63.79 156 ARG B O 1
ATOM 4405 N N . VAL B 1 178 ? -2.546 4.130 -17.763 1.00 53.48 157 VAL B N 1
ATOM 4406 C CA . VAL B 1 178 ? -3.683 3.852 -16.897 1.00 56.25 157 VAL B CA 1
ATOM 4407 C C . VAL B 1 178 ? -4.746 4.933 -17.052 1.00 60.44 157 VAL B C 1
ATOM 4408 O O . VAL B 1 178 ? -4.579 6.054 -16.570 1.00 58.42 157 VAL B O 1
ATOM 4412 N N . ASP B 1 179 ? -5.835 4.592 -17.734 1.00 64.87 158 ASP B N 1
ATOM 4413 C CA . ASP B 1 179 ? -6.928 5.532 -17.944 1.00 62.70 158 ASP B CA 1
ATOM 4414 C C . ASP B 1 179 ? -8.005 5.367 -16.879 1.00 61.86 158 ASP B C 1
ATOM 4415 O O . ASP B 1 179 ? -8.661 4.329 -16.797 1.00 59.05 158 ASP B O 1
ATOM 4420 N N . ILE B 1 180 ? -8.183 6.399 -16.063 1.00 58.76 159 ILE B N 1
ATOM 4421 C CA . ILE B 1 180 ? -9.196 6.374 -15.017 1.00 61.87 159 ILE B CA 1
ATOM 4422 C C . ILE B 1 180 ? -10.388 7.234 -15.418 1.00 56.65 159 ILE B C 1
ATOM 4423 O O . ILE B 1 180 ? -10.302 8.462 -15.435 1.00 49.91 159 ILE B O 1
ATOM 4428 N N . VAL B 1 181 ? -11.499 6.581 -15.742 1.00 65.84 160 VAL B N 1
ATOM 4429 C CA . VAL B 1 181 ? -12.682 7.279 -16.227 1.00 71.10 160 VAL B CA 1
ATOM 4430 C C . VAL B 1 181 ? -13.873 7.048 -15.295 1.00 67.02 160 VAL B C 1
ATOM 4431 O O . VAL B 1 181 ? -13.839 6.164 -14.437 1.00 62.45 160 VAL B O 1
ATOM 4435 N N . GLY B 1 182 ? -14.919 7.851 -15.462 1.00 70.47 161 GLY B N 1
ATOM 4436 C CA . GLY B 1 182 ? -16.094 7.768 -14.615 1.00 69.38 161 GLY B CA 1
ATOM 4437 C C . GLY B 1 182 ? -16.061 8.842 -13.548 1.00 69.02 161 GLY B C 1
ATOM 4438 O O . GLY B 1 182 ? -15.154 9.674 -13.526 1.00 75.96 161 GLY B O 1
ATOM 4439 N N . LYS B 1 183 ? -17.047 8.833 -12.659 1.00 63.23 162 LYS B N 1
ATOM 4440 C CA . LYS B 1 183 ? -17.077 9.806 -11.574 1.00 70.36 162 LYS B CA 1
ATOM 4441 C C . LYS B 1 183 ? -17.701 9.252 -10.296 1.00 75.10 162 LYS B C 1
ATOM 4442 O O . LYS B 1 183 ? -18.787 8.672 -10.314 1.00 72.90 162 LYS B O 1
ATOM 4448 N N . ASN B 1 184 ? -16.990 9.435 -9.189 1.00 65.85 163 ASN B N 1
ATOM 4449 C CA . ASN B 1 184 ? -17.436 8.955 -7.889 1.00 65.73 163 ASN B CA 1
ATOM 4450 C C . ASN B 1 184 ? -16.945 9.889 -6.790 1.00 71.33 163 ASN B C 1
ATOM 4451 O O . ASN B 1 184 ? -15.759 9.907 -6.461 1.00 73.48 163 ASN B O 1
ATOM 4456 N N . GLU B 1 185 ? -17.864 10.662 -6.223 1.00 70.61 164 GLU B N 1
ATOM 4457 C CA . GLU B 1 185 ? -17.508 11.649 -5.212 1.00 74.19 164 GLU B CA 1
ATOM 4458 C C . GLU B 1 185 ? -17.453 11.043 -3.814 1.00 69.90 164 GLU B C 1
ATOM 4459 O O . GLU B 1 185 ? -17.097 11.721 -2.850 1.00 68.65 164 GLU B O 1
ATOM 4465 N N . ASN B 1 186 ? -17.800 9.765 -3.707 1.00 71.01 165 ASN B N 1
ATOM 4466 C CA . ASN B 1 186 ? -17.818 9.093 -2.414 1.00 72.13 165 ASN B CA 1
ATOM 4467 C C . ASN B 1 186 ? -16.486 8.426 -2.088 1.00 72.37 165 ASN B C 1
ATOM 4468 O O . ASN B 1 186 ? -16.305 7.875 -1.002 1.00 76.91 165 ASN B O 1
ATOM 4473 N N . VAL B 1 187 ? -15.554 8.479 -3.033 1.00 63.43 166 VAL B N 1
ATOM 4474 C CA . VAL B 1 187 ? -14.238 7.883 -2.838 1.00 63.77 166 VAL B CA 1
ATOM 4475 C C . VAL B 1 187 ? -13.122 8.910 -2.970 1.00 62.09 166 VAL B C 1
ATOM 4476 O O . VAL B 1 187 ? -13.299 9.962 -3.585 1.00 59.86 166 VAL B O 1
ATOM 4480 N N . SER B 1 188 ? -11.972 8.592 -2.387 1.00 62.98 167 SER B N 1
ATOM 4481 C CA . SER B 1 188 ? -10.814 9.470 -2.447 1.00 55.85 167 SER B CA 1
ATOM 4482 C C . SER B 1 188 ? -9.788 8.921 -3.425 1.00 55.31 167 SER B C 1
ATOM 4483 O O . SER B 1 188 ? -10.008 7.887 -4.055 1.00 54.72 167 SER B O 1
ATOM 4486 N N . ALA B 1 189 ? -8.663 9.616 -3.543 1.00 57.59 168 ALA B N 1
ATOM 4487 C CA . ALA B 1 189 ? -7.607 9.217 -4.463 1.00 54.11 168 ALA B CA 1
ATOM 4488 C C . ALA B 1 189 ? -6.927 7.930 -4.014 1.00 52.29 168 ALA B C 1
ATOM 4489 O O . ALA B 1 189 ? -6.430 7.163 -4.839 1.00 51.98 168 ALA B O 1
ATOM 4491 N N . LYS B 1 190 ? -6.900 7.697 -2.705 1.00 49.08 169 LYS B N 1
ATOM 4492 C CA . LYS B 1 190 ? -6.292 6.484 -2.175 1.00 50.28 169 LYS B CA 1
ATOM 4493 C C . LYS B 1 190 ? -7.145 5.268 -2.514 1.00 51.34 169 LYS B C 1
ATOM 4494 O O . LYS B 1 190 ? -6.621 4.185 -2.769 1.00 51.01 169 LYS B O 1
ATOM 4500 N N . ASP B 1 191 ? -8.460 5.455 -2.521 1.00 52.68 170 ASP B N 1
ATOM 4501 C CA . ASP B 1 191 ? -9.376 4.391 -2.910 1.00 52.83 170 ASP B CA 1
ATOM 4502 C C . ASP B 1 191 ? -9.156 4.025 -4.371 1.00 55.97 170 ASP B C 1
ATOM 4503 O O . ASP B 1 191 ? -9.281 2.863 -4.757 1.00 56.73 170 ASP B O 1
ATOM 4508 N N . ILE B 1 192 ? -8.823 5.027 -5.176 1.00 54.22 171 ILE B N 1
ATOM 4509 C CA . ILE B 1 192 ? -8.603 4.826 -6.601 1.00 56.26 171 ILE B CA 1
ATOM 4510 C C . ILE B 1 192 ? -7.270 4.132 -6.868 1.00 60.82 171 ILE B C 1
ATOM 4511 O O . ILE B 1 192 ? -7.202 3.191 -7.657 1.00 63.06 171 ILE B O 1
ATOM 4516 N N . VAL B 1 193 ? -6.215 4.596 -6.205 1.00 56.54 172 VAL B N 1
ATOM 4517 C CA . VAL B 1 193 ? -4.880 4.049 -6.430 1.00 56.00 172 VAL B CA 1
ATOM 4518 C C . VAL B 1 193 ? -4.771 2.610 -5.921 1.00 54.50 172 VAL B C 1
ATOM 4519 O O . VAL B 1 193 ? -3.982 1.820 -6.437 1.00 55.15 172 VAL B O 1
ATOM 4523 N N . LEU B 1 194 ? -5.576 2.267 -4.919 1.00 55.25 173 LEU B N 1
ATOM 4524 C CA . LEU B 1 194 ? -5.641 0.891 -4.442 1.00 54.76 173 LEU B CA 1
ATOM 4525 C C . LEU B 1 194 ? -6.330 0.016 -5.484 1.00 59.19 173 LEU B C 1
ATOM 4526 O O . LEU B 1 194 ? -5.950 -1.137 -5.692 1.00 58.21 173 LEU B O 1
ATOM 4531 N N . ARG B 1 195 ? -7.344 0.577 -6.135 1.00 60.43 174 ARG B N 1
ATOM 4532 C CA . ARG B 1 195 ? -8.047 -0.109 -7.213 1.00 59.57 174 ARG B CA 1
ATOM 4533 C C . ARG B 1 195 ? -7.101 -0.397 -8.374 1.00 62.55 174 ARG B C 1
ATOM 4534 O O . ARG B 1 195 ? -7.176 -1.453 -9.003 1.00 69.18 174 ARG B O 1
ATOM 4542 N N . VAL B 1 196 ? -6.206 0.547 -8.649 1.00 62.05 175 VAL B N 1
ATOM 4543 C CA . VAL B 1 196 ? -5.225 0.386 -9.717 1.00 58.49 175 VAL B CA 1
ATOM 4544 C C . VAL B 1 196 ? -4.199 -0.683 -9.348 1.00 60.05 175 VAL B C 1
ATOM 4545 O O . VAL B 1 196 ? -3.772 -1.469 -10.195 1.00 63.62 175 VAL B O 1
ATOM 4549 N N . CYS B 1 197 ? -3.815 -0.712 -8.075 1.00 61.98 176 CYS B N 1
ATOM 4550 C CA . CYS B 1 197 ? -2.864 -1.703 -7.581 1.00 58.36 176 CYS B CA 1
ATOM 4551 C C . CYS B 1 197 ? -3.417 -3.119 -7.694 1.00 60.76 176 CYS B C 1
ATOM 4552 O O . CYS B 1 197 ? -2.661 -4.077 -7.847 1.00 62.39 176 CYS B O 1
ATOM 4555 N N . LYS B 1 198 ? -4.737 -3.245 -7.618 1.00 58.30 177 LYS B N 1
ATOM 4556 C CA . LYS B 1 198 ? -5.378 -4.553 -7.657 1.00 66.63 177 LYS B CA 1
ATOM 4557 C C . LYS B 1 198 ? -5.359 -5.152 -9.058 1.00 65.58 177 LYS B C 1
ATOM 4558 O O . LYS B 1 198 ? -4.963 -6.303 -9.242 1.00 71.47 177 LYS B O 1
ATOM 4564 N N . GLU B 1 199 ? -5.790 -4.368 -10.040 1.00 66.55 178 GLU B N 1
ATOM 4565 C CA . GLU B 1 199 ? -5.852 -4.833 -11.421 1.00 67.22 178 GLU B CA 1
ATOM 4566 C C . GLU B 1 199 ? -4.469 -5.119 -11.993 1.00 66.41 178 GLU B C 1
ATOM 4567 O O . GLU B 1 199 ? -4.305 -6.012 -12.822 1.00 72.70 178 GLU B O 1
ATOM 4573 N N . ILE B 1 200 ? -3.477 -4.358 -11.545 1.00 66.69 179 ILE B N 1
ATOM 4574 C CA . ILE B 1 200 ? -2.133 -4.464 -12.099 1.00 59.48 179 ILE B CA 1
ATOM 4575 C C . ILE B 1 200 ? -1.242 -5.409 -11.292 1.00 65.28 179 ILE B C 1
ATOM 4576 O O . ILE B 1 200 ? -0.521 -6.229 -11.861 1.00 69.14 179 ILE B O 1
ATOM 4581 N N . GLY B 1 201 ? -1.302 -5.302 -9.969 1.00 67.65 180 GLY B N 1
ATOM 4582 C CA . GLY B 1 201 ? -0.546 -6.192 -9.104 1.00 62.45 180 GLY B CA 1
ATOM 4583 C C . GLY B 1 201 ? 0.737 -5.574 -8.585 1.00 62.08 180 GLY B C 1
ATOM 4584 O O . GLY B 1 201 ? 1.102 -4.466 -8.970 1.00 62.35 180 GLY B O 1
ATOM 4585 N N . ARG B 1 202 ? 1.426 -6.298 -7.708 1.00 57.25 181 ARG B N 1
ATOM 4586 C CA . ARG B 1 202 ? 2.658 -5.799 -7.105 1.00 62.24 181 ARG B CA 1
ATOM 4587 C C . ARG B 1 202 ? 3.860 -5.975 -8.026 1.00 64.62 181 ARG B C 1
ATOM 4588 O O . ARG B 1 202 ? 4.956 -5.505 -7.725 1.00 67.29 181 ARG B O 1
ATOM 4596 N N . ARG B 1 203 ? 3.647 -6.649 -9.151 1.00 58.63 182 ARG B N 1
ATOM 4597 C CA . ARG B 1 203 ? 4.720 -6.899 -10.104 1.00 63.95 182 ARG B CA 1
ATOM 4598 C C . ARG B 1 203 ? 4.298 -6.521 -11.517 1.00 64.28 182 ARG B C 1
ATOM 4599 O O . ARG B 1 203 ? 5.069 -6.671 -12.464 1.00 68.06 182 ARG B O 1
ATOM 4607 N N . GLY B 1 204 ? 3.072 -6.028 -11.652 1.00 60.06 183 GLY B N 1
ATOM 4608 C CA . GLY B 1 204 ? 2.501 -5.743 -12.955 1.00 65.69 183 GLY B CA 1
ATOM 4609 C C . GLY B 1 204 ? 3.182 -4.629 -13.728 1.00 62.20 183 GLY B C 1
ATOM 4610 O O . GLY B 1 204 ? 3.209 -4.648 -14.958 1.00 65.22 183 GLY B O 1
ATOM 4611 N N . ALA B 1 205 ? 3.734 -3.656 -13.011 1.00 60.18 184 ALA B N 1
ATOM 4612 C CA . ALA B 1 205 ? 4.359 -2.503 -13.651 1.00 60.38 184 ALA B CA 1
ATOM 4613 C C . ALA B 1 205 ? 5.875 -2.516 -13.499 1.00 56.53 184 ALA B C 1
ATOM 4614 O O . ALA B 1 205 ? 6.513 -1.464 -13.501 1.00 52.76 184 ALA B O 1
ATOM 4616 N N . THR B 1 206 ? 6.444 -3.711 -13.376 1.00 59.04 185 THR B N 1
ATOM 4617 C CA . THR B 1 206 ? 7.881 -3.866 -13.174 1.00 59.48 185 THR B CA 1
ATOM 4618 C C . THR B 1 206 ? 8.688 -3.241 -14.311 1.00 57.20 185 THR B C 1
ATOM 4619 O O . THR B 1 206 ? 8.384 -3.452 -15.486 1.00 60.70 185 THR B O 1
ATOM 4623 N N . TYR B 1 207 ? 9.696 -2.452 -13.942 1.00 56.89 186 TYR B N 1
ATOM 4624 C CA . TYR B 1 207 ? 10.587 -1.779 -14.890 1.00 56.40 186 TYR B CA 1
ATOM 4625 C C . TYR B 1 207 ? 9.870 -0.750 -15.764 1.00 51.64 186 TYR B C 1
ATOM 4626 O O . TYR B 1 207 ? 10.448 -0.237 -16.723 1.00 58.69 186 TYR B O 1
ATOM 4635 N N . MET B 1 208 ? 8.620 -0.445 -15.434 1.00 47.86 187 MET B N 1
ATOM 4636 C CA . MET B 1 208 ? 7.805 0.415 -16.284 1.00 50.28 187 MET B CA 1
ATOM 4637 C C . MET B 1 208 ? 7.238 1.623 -15.548 1.00 54.18 187 MET B C 1
ATOM 4638 O O . MET B 1 208 ? 6.868 1.535 -14.378 1.00 55.85 187 MET B O 1
ATOM 4643 N N . ALA B 1 209 ? 7.173 2.750 -16.250 1.00 50.27 188 ALA B N 1
ATOM 4644 C CA . ALA B 1 209 ? 6.592 3.966 -15.700 1.00 44.32 188 ALA B CA 1
ATOM 4645 C C . ALA B 1 209 ? 5.074 3.898 -15.785 1.00 52.42 188 ALA B C 1
ATOM 4646 O O . ALA B 1 209 ? 4.521 3.444 -16.786 1.00 47.98 188 ALA B O 1
ATOM 4648 N N . ILE B 1 210 ? 4.406 4.352 -14.731 1.00 54.39 189 ILE B N 1
ATOM 4649 C CA . ILE B 1 210 ? 2.952 4.298 -14.672 1.00 51.81 189 ILE B CA 1
ATOM 4650 C C . ILE B 1 210 ? 2.339 5.652 -15.013 1.00 52.67 189 ILE B C 1
ATOM 4651 O O . ILE B 1 210 ? 2.188 6.517 -14.151 1.00 51.88 189 ILE B O 1
ATOM 4656 N N . GLU B 1 211 ? 1.989 5.824 -16.283 1.00 53.05 190 GLU B N 1
ATOM 4657 C CA . GLU B 1 211 ? 1.432 7.080 -16.764 1.00 49.24 190 GLU B CA 1
ATOM 4658 C C . GLU B 1 211 ? -0.072 7.143 -16.534 1.00 53.76 190 GLU B C 1
ATOM 4659 O O . GLU B 1 211 ? -0.846 6.499 -17.242 1.00 58.86 190 GLU B O 1
ATOM 4665 N N . TYR B 1 212 ? -0.481 7.922 -15.538 1.00 54.92 191 TYR B N 1
ATOM 4666 C CA . TYR B 1 212 ? -1.897 8.091 -15.239 1.00 55.54 191 TYR B CA 1
ATOM 4667 C C . TYR B 1 212 ? -2.524 9.148 -16.142 1.00 56.39 191 TYR B C 1
ATOM 4668 O O . TYR B 1 212 ? -1.854 10.083 -16.581 1.00 56.16 191 TYR B O 1
ATOM 4677 N N . GLY B 1 213 ? -3.816 8.993 -16.413 1.00 53.37 192 GLY B N 1
ATOM 4678 C CA . GLY B 1 213 ? -4.542 9.934 -17.244 1.00 51.34 192 GLY B CA 1
ATOM 4679 C C . GLY B 1 213 ? -6.019 9.604 -17.304 1.00 53.34 192 GLY B C 1
ATOM 4680 O O . GLY B 1 213 ? -6.455 8.576 -16.788 1.00 54.61 192 GLY B O 1
ATOM 4681 N N . GLY B 1 214 ? -6.794 10.481 -17.931 1.00 45.88 193 GLY B N 1
ATOM 4682 C CA . GLY B 1 214 ? -8.218 10.253 -18.083 1.00 56.66 193 GLY B CA 1
ATOM 4683 C C . GLY B 1 214 ? -9.075 11.349 -17.484 1.00 59.23 193 GLY B C 1
ATOM 4684 O O . GLY B 1 214 ? -8.574 12.402 -17.088 1.00 61.53 193 GLY B O 1
ATOM 4685 N N . GLU B 1 215 ? -10.377 11.092 -17.417 1.00 66.68 194 GLU B N 1
ATOM 4686 C CA . GLU B 1 215 ? -11.340 12.065 -16.916 1.00 61.60 194 GLU B CA 1
ATOM 4687 C C . GLU B 1 215 ? -11.140 12.350 -15.430 1.00 58.24 194 GLU B C 1
ATOM 4688 O O . GLU B 1 215 ? -11.228 13.498 -14.992 1.00 58.16 194 GLU B O 1
ATOM 4694 N N . VAL B 1 216 ? -10.869 11.302 -14.660 1.00 59.33 195 VAL B N 1
ATOM 4695 C CA . VAL B 1 216 ? -10.686 11.436 -13.219 1.00 65.09 195 VAL B CA 1
ATOM 4696 C C . VAL B 1 216 ? -9.378 12.145 -12.880 1.00 61.67 195 VAL B C 1
ATOM 4697 O O . VAL B 1 216 ? -9.353 13.055 -12.050 1.00 59.82 195 VAL B O 1
ATOM 4701 N N . VAL B 1 217 ? -8.299 11.724 -13.531 1.00 58.82 196 VAL B N 1
ATOM 4702 C CA . VAL B 1 217 ? -6.969 12.266 -13.270 1.00 57.76 196 VAL B CA 1
ATOM 4703 C C . VAL B 1 217 ? -6.894 13.766 -13.556 1.00 56.84 196 VAL B C 1
ATOM 4704 O O . VAL B 1 217 ? -6.264 14.517 -12.810 1.00 59.52 196 VAL B O 1
ATOM 4708 N N . LYS B 1 218 ? -7.546 14.198 -14.630 1.00 54.45 197 LYS B N 1
ATOM 4709 C CA . LYS B 1 218 ? -7.570 15.612 -14.986 1.00 51.59 197 LYS B CA 1
ATOM 4710 C C . LYS B 1 218 ? -8.374 16.437 -13.987 1.00 58.93 197 LYS B C 1
ATOM 4711 O O . LYS B 1 218 ? -8.069 17.605 -13.747 1.00 61.43 197 LYS B O 1
ATOM 4717 N N . ASN B 1 219 ? -9.400 15.826 -13.405 1.00 59.25 198 ASN B N 1
ATOM 4718 C CA . ASN B 1 219 ? -10.245 16.513 -12.436 1.00 57.22 198 ASN B CA 1
ATOM 4719 C C . ASN B 1 219 ? -9.800 16.270 -10.998 1.00 58.55 198 ASN B C 1
ATOM 4720 O O . ASN B 1 219 ? -10.352 16.849 -10.061 1.00 56.96 198 ASN B O 1
ATOM 4725 N N . MET B 1 220 ? -8.798 15.413 -10.831 1.00 60.41 199 MET B N 1
ATOM 4726 C CA . MET B 1 220 ? -8.261 15.109 -9.511 1.00 58.70 199 MET B CA 1
ATOM 4727 C C . MET B 1 220 ? -7.328 16.219 -9.042 1.00 59.16 199 MET B C 1
ATOM 4728 O O . MET B 1 220 ? -6.498 16.710 -9.809 1.00 62.46 199 MET B O 1
ATOM 4733 N N . ASP B 1 221 ? -7.467 16.610 -7.779 1.00 51.56 200 ASP B N 1
ATOM 4734 C CA . ASP B 1 221 ? -6.635 17.663 -7.208 1.00 53.03 200 ASP B CA 1
ATOM 4735 C C . ASP B 1 221 ? -5.178 17.221 -7.109 1.00 54.23 200 ASP B C 1
ATOM 4736 O O . ASP B 1 221 ? -4.861 16.049 -7.309 1.00 54.64 200 ASP B O 1
ATOM 4741 N N . MET B 1 222 ? -4.296 18.164 -6.795 1.00 55.66 201 MET B N 1
ATOM 4742 C CA . MET B 1 222 ? -2.863 17.887 -6.776 1.00 47.71 201 MET B CA 1
ATOM 4743 C C . MET B 1 222 ? -2.464 16.977 -5.618 1.00 49.30 201 MET B C 1
ATOM 4744 O O . MET B 1 222 ? -1.501 16.216 -5.721 1.00 45.07 201 MET B O 1
ATOM 4749 N N . ASP B 1 223 ? -3.203 17.064 -4.516 1.00 52.55 202 ASP B N 1
ATOM 4750 C CA . ASP B 1 223 ? -2.966 16.191 -3.373 1.00 48.67 202 ASP B CA 1
ATOM 4751 C C . ASP B 1 223 ? -3.263 14.747 -3.755 1.00 45.70 202 ASP B C 1
ATOM 4752 O O . ASP B 1 223 ? -2.614 13.817 -3.274 1.00 44.16 202 ASP B O 1
ATOM 4757 N N . GLY B 1 224 ? -4.250 14.570 -4.627 1.00 43.82 203 GLY B N 1
ATOM 4758 C CA . GLY B 1 224 ? -4.640 13.249 -5.078 1.00 47.16 203 GLY B CA 1
ATOM 4759 C C . GLY B 1 224 ? -3.681 12.668 -6.098 1.00 51.47 203 GLY B C 1
ATOM 4760 O O . GLY B 1 224 ? -3.440 11.461 -6.118 1.00 50.65 203 GLY B O 1
ATOM 4761 N N . ARG B 1 225 ? -3.138 13.528 -6.952 1.00 48.65 204 ARG B N 1
ATOM 4762 C CA . ARG B 1 225 ? -2.192 13.091 -7.971 1.00 49.83 204 ARG B CA 1
ATOM 4763 C C . ARG B 1 225 ? -0.903 12.585 -7.336 1.00 48.31 204 ARG B C 1
ATOM 4764 O O . ARG B 1 225 ? -0.306 11.617 -7.807 1.00 54.04 204 ARG B O 1
ATOM 4772 N N . LEU B 1 226 ? -0.481 13.245 -6.263 1.00 46.14 205 LEU B N 1
ATOM 4773 C CA . LEU B 1 226 ? 0.712 12.836 -5.534 1.00 44.06 205 LEU B CA 1
ATOM 4774 C C . LEU B 1 226 ? 0.497 11.491 -4.852 1.00 49.70 205 LEU B C 1
ATOM 4775 O O . LEU B 1 226 ? 1.448 10.762 -4.585 1.00 49.98 205 LEU B O 1
ATOM 4780 N N . THR B 1 227 ? -0.762 11.168 -4.574 1.00 50.16 206 THR B N 1
ATOM 4781 C CA . THR B 1 227 ? -1.110 9.895 -3.957 1.00 46.42 206 THR B CA 1
ATOM 4782 C C . THR B 1 227 ? -0.961 8.751 -4.957 1.00 50.58 206 THR B C 1
ATOM 4783 O O . THR B 1 227 ? -0.461 7.677 -4.620 1.00 52.64 206 THR B O 1
ATOM 4787 N N . LEU B 1 228 ? -1.387 8.996 -6.193 1.00 51.57 207 LEU B N 1
ATOM 4788 C CA . LEU B 1 228 ? -1.344 7.978 -7.239 1.00 49.43 207 LEU B CA 1
ATOM 4789 C C . LEU B 1 228 ? 0.079 7.658 -7.690 1.00 51.62 207 LEU B C 1
ATOM 4790 O O . LEU B 1 228 ? 0.427 6.495 -7.887 1.00 52.37 207 LEU B O 1
ATOM 4795 N N . CYS B 1 229 ? 0.896 8.693 -7.854 1.00 44.71 208 CYS B N 1
ATOM 4796 C CA . CYS B 1 229 ? 2.272 8.510 -8.302 1.00 47.24 208 CYS B CA 1
ATOM 4797 C C . CYS B 1 229 ? 3.152 7.922 -7.204 1.00 52.42 208 CYS B C 1
ATOM 4798 O O . CYS B 1 229 ? 4.192 7.325 -7.483 1.00 54.18 208 CYS B O 1
ATOM 4801 N N . ASN B 1 230 ? 2.727 8.091 -5.956 1.00 51.86 209 ASN B N 1
ATOM 4802 C CA . ASN B 1 230 ? 3.502 7.625 -4.812 1.00 48.69 209 ASN B CA 1
ATOM 4803 C C . ASN B 1 230 ? 3.537 6.105 -4.690 1.00 51.27 209 ASN B C 1
ATOM 4804 O O . ASN B 1 230 ? 4.577 5.525 -4.375 1.00 54.57 209 ASN B O 1
ATOM 4809 N N . MET B 1 231 ? 2.400 5.464 -4.939 1.00 56.52 210 MET B N 1
ATOM 4810 C CA . MET B 1 231 ? 2.302 4.016 -4.796 1.00 52.21 210 MET B CA 1
ATOM 4811 C C . MET B 1 231 ? 2.695 3.290 -6.078 1.00 48.62 210 MET B C 1
ATOM 4812 O O . MET B 1 231 ? 2.312 2.141 -6.290 1.00 54.57 210 MET B O 1
ATOM 4817 N N . ALA B 1 232 ? 3.460 3.967 -6.927 1.00 51.41 211 ALA B N 1
ATOM 4818 C CA . ALA B 1 232 ? 3.921 3.378 -8.178 1.00 53.91 211 ALA B CA 1
ATOM 4819 C C . ALA B 1 232 ? 4.892 2.231 -7.917 1.00 53.77 211 ALA B C 1
ATOM 4820 O O . ALA B 1 232 ? 4.914 1.244 -8.652 1.00 57.49 211 ALA B O 1
ATOM 4822 N N . ILE B 1 233 ? 5.692 2.370 -6.864 1.00 54.08 212 ILE B N 1
ATOM 4823 C CA . ILE B 1 233 ? 6.671 1.354 -6.495 1.00 58.46 212 ILE B CA 1
ATOM 4824 C C . ILE B 1 233 ? 5.987 0.086 -5.978 1.00 57.28 212 ILE B C 1
ATOM 4825 O O . ILE B 1 233 ? 6.505 -1.020 -6.136 1.00 62.11 212 ILE B O 1
ATOM 4830 N N . GLU B 1 234 ? 4.809 0.248 -5.383 1.00 52.62 213 GLU B N 1
ATOM 4831 C CA . GLU B 1 234 ? 4.056 -0.887 -4.857 1.00 52.64 213 GLU B CA 1
ATOM 4832 C C . GLU B 1 234 ? 3.474 -1.759 -5.964 1.00 56.13 213 GLU B C 1
ATOM 4833 O O . GLU B 1 234 ? 2.918 -2.826 -5.699 1.00 60.05 213 GLU B O 1
ATOM 4839 N N . MET B 1 235 ? 3.602 -1.299 -7.203 1.00 53.95 214 MET B N 1
ATOM 4840 C CA . MET B 1 235 ? 3.144 -2.062 -8.352 1.00 53.64 214 MET B CA 1
ATOM 4841 C C . MET B 1 235 ? 4.336 -2.483 -9.200 1.00 60.24 214 MET B C 1
ATOM 4842 O O . MET B 1 235 ? 4.179 -2.938 -10.332 1.00 59.42 214 MET B O 1
ATOM 4847 N N . GLY B 1 236 ? 5.530 -2.329 -8.637 1.00 55.02 215 GLY B N 1
ATOM 4848 C CA . GLY B 1 236 ? 6.755 -2.694 -9.323 1.00 58.82 215 GLY B CA 1
ATOM 4849 C C . GLY B 1 236 ? 7.258 -1.591 -10.232 1.00 57.57 215 GLY B C 1
ATOM 4850 O O . GLY B 1 236 ? 8.319 -1.714 -10.844 1.00 58.54 215 GLY B O 1
ATOM 4851 N N . GLY B 1 237 ? 6.493 -0.507 -10.312 1.00 51.96 216 GLY B N 1
ATOM 4852 C CA . GLY B 1 237 ? 6.811 0.599 -11.196 1.00 56.11 216 GLY B CA 1
ATOM 4853 C C . GLY B 1 237 ? 8.144 1.260 -10.912 1.00 52.79 216 GLY B C 1
ATOM 4854 O O . GLY B 1 237 ? 8.504 1.488 -9.757 1.00 52.73 216 GLY B O 1
ATOM 4855 N N . LYS B 1 238 ? 8.881 1.560 -11.976 1.00 50.17 217 LYS B N 1
ATOM 4856 C CA . LYS B 1 238 ? 10.125 2.305 -11.859 1.00 51.88 217 LYS B CA 1
ATOM 4857 C C . LYS B 1 238 ? 9.802 3.711 -11.377 1.00 49.59 217 LYS B C 1
ATOM 4858 O O . LYS B 1 238 ? 10.552 4.306 -10.602 1.00 44.87 217 LYS B O 1
ATOM 4864 N N . THR B 1 239 ? 8.670 4.229 -11.843 1.00 45.67 218 THR B N 1
ATOM 4865 C CA . THR B 1 239 ? 8.177 5.535 -11.427 1.00 46.84 218 THR B CA 1
ATOM 4866 C C . THR B 1 239 ? 6.721 5.712 -11.834 1.00 48.40 218 THR B C 1
ATOM 4867 O O . THR B 1 239 ? 6.143 4.857 -12.506 1.00 51.75 218 THR B O 1
ATOM 4871 N N . GLY B 1 240 ? 6.135 6.829 -11.417 1.00 47.20 219 GLY B N 1
ATOM 4872 C CA . GLY B 1 240 ? 4.791 7.195 -11.824 1.00 45.67 219 GLY B CA 1
ATOM 4873 C C . GLY B 1 240 ? 4.807 8.612 -12.361 1.00 46.94 219 GLY B C 1
ATOM 4874 O O . GLY B 1 240 ? 5.597 9.436 -11.905 1.00 54.89 219 GLY B O 1
ATOM 4875 N N . VAL B 1 241 ? 3.948 8.903 -13.331 1.00 43.73 220 VAL B N 1
ATOM 4876 C CA . VAL B 1 241 ? 3.943 10.229 -13.938 1.00 50.80 220 VAL B CA 1
ATOM 4877 C C . VAL B 1 241 ? 2.553 10.676 -14.394 1.00 50.62 220 VAL B C 1
ATOM 4878 O O . VAL B 1 241 ? 1.788 9.897 -14.963 1.00 52.33 220 VAL B O 1
ATOM 4882 N N . ILE B 1 242 ? 2.231 11.936 -14.118 1.00 53.12 221 ILE B N 1
ATOM 4883 C CA . ILE B 1 242 ? 0.961 12.523 -14.528 1.00 51.95 221 ILE B CA 1
ATOM 4884 C C . ILE B 1 242 ? 1.217 13.823 -15.280 1.00 51.02 221 ILE B C 1
ATOM 4885 O O . ILE B 1 242 ? 2.051 14.629 -14.870 1.00 54.27 221 ILE B O 1
ATOM 4890 N N . GLU B 1 243 ? 0.501 14.012 -16.385 1.00 54.75 222 GLU B N 1
ATOM 4891 C CA . GLU B 1 243 ? 0.668 15.184 -17.238 1.00 52.90 222 GLU B CA 1
ATOM 4892 C C . GLU B 1 243 ? 0.460 16.495 -16.484 1.00 51.85 222 GLU B C 1
ATOM 4893 O O . GLU B 1 243 ? -0.443 16.609 -15.655 1.00 61.30 222 GLU B O 1
ATOM 4899 N N . ALA B 1 244 ? 1.312 17.475 -16.771 1.00 53.53 223 ALA B N 1
ATOM 4900 C CA . ALA B 1 244 ? 1.212 18.793 -16.153 1.00 52.86 223 ALA B CA 1
ATOM 4901 C C . ALA B 1 244 ? -0.092 19.467 -16.555 1.00 54.00 223 ALA B C 1
ATOM 4902 O O . ALA B 1 244 ? -0.499 19.407 -17.714 1.00 57.12 223 ALA B O 1
ATOM 4904 N N . ASP B 1 245 ? -0.742 20.114 -15.595 1.00 53.94 224 ASP B N 1
ATOM 4905 C CA . ASP B 1 245 ? -2.067 20.669 -15.829 1.00 56.16 224 ASP B CA 1
ATOM 4906 C C . ASP B 1 245 ? -2.206 22.044 -15.188 1.00 59.96 224 ASP B C 1
ATOM 4907 O O . ASP B 1 245 ? -1.238 22.599 -14.670 1.00 60.54 224 ASP B O 1
ATOM 4912 N N . GLU B 1 246 ? -3.417 22.591 -15.230 1.00 57.92 225 GLU B N 1
ATOM 4913 C CA . GLU B 1 246 ? -3.698 23.873 -14.599 1.00 60.69 225 GLU B CA 1
ATOM 4914 C C . GLU B 1 246 ? -3.746 23.706 -13.086 1.00 56.34 225 GLU B C 1
ATOM 4915 O O . GLU B 1 246 ? -3.354 24.601 -12.336 1.00 52.82 225 GLU B O 1
ATOM 4921 N N . ILE B 1 247 ? -4.235 22.550 -12.646 1.00 57.76 226 ILE B N 1
ATOM 4922 C CA . ILE B 1 247 ? -4.244 22.211 -11.230 1.00 58.49 226 ILE B CA 1
ATOM 4923 C C . ILE B 1 247 ? -2.810 22.160 -10.717 1.00 55.14 226 ILE B C 1
ATOM 4924 O O . ILE B 1 247 ? -2.524 22.557 -9.586 1.00 58.71 226 ILE B O 1
ATOM 4929 N N . THR B 1 248 ? -1.910 21.675 -11.567 1.00 51.50 227 THR B N 1
ATOM 4930 C CA . THR B 1 248 ? -0.491 21.638 -11.246 1.00 53.37 227 THR B CA 1
ATOM 4931 C C . THR B 1 248 ? 0.040 23.054 -11.073 1.00 54.06 227 THR B C 1
ATOM 4932 O O . THR B 1 248 ? 0.811 23.333 -10.155 1.00 54.60 227 THR B O 1
ATOM 4936 N N . TYR B 1 249 ? -0.389 23.948 -11.959 1.00 51.68 228 TYR B N 1
ATOM 4937 C CA . TYR B 1 249 ? 0.079 25.328 -11.946 1.00 53.78 228 TYR B CA 1
ATOM 4938 C C . TYR B 1 249 ? -0.515 26.114 -10.781 1.00 54.25 228 TYR B C 1
ATOM 4939 O O . TYR B 1 249 ? 0.169 26.927 -10.161 1.00 57.94 228 TYR B O 1
ATOM 4948 N N . ASP B 1 250 ? -1.790 25.871 -10.492 1.00 52.75 229 ASP B N 1
ATOM 4949 C CA . ASP B 1 250 ? -2.460 26.536 -9.379 1.00 55.97 229 ASP B CA 1
ATOM 4950 C C . ASP B 1 250 ? -1.863 26.092 -8.048 1.00 55.94 229 ASP B C 1
ATOM 4951 O O . ASP B 1 250 ? -1.782 26.875 -7.100 1.00 55.60 229 ASP B O 1
ATOM 4956 N N . TYR B 1 251 ? -1.453 24.829 -7.985 1.00 55.57 230 TYR B N 1
ATOM 4957 C CA . TYR B 1 251 ? -0.767 24.295 -6.816 1.00 50.16 230 TYR B CA 1
ATOM 4958 C C . TYR B 1 251 ? 0.560 25.019 -6.635 1.00 54.53 230 TYR B C 1
ATOM 4959 O O . TYR B 1 251 ? 0.959 25.342 -5.516 1.00 50.16 230 TYR B O 1
ATOM 4968 N N . LEU B 1 252 ? 1.236 25.277 -7.751 1.00 53.97 231 LEU B N 1
ATOM 4969 C CA . LEU B 1 252 ? 2.502 25.997 -7.735 1.00 56.60 231 LEU B CA 1
ATOM 4970 C C . LEU B 1 252 ? 2.290 27.463 -7.381 1.00 61.75 231 LEU B C 1
ATOM 4971 O O . LEU B 1 252 ? 3.211 28.139 -6.927 1.00 63.24 231 LEU B O 1
ATOM 4976 N N . LYS B 1 253 ? 1.073 27.952 -7.596 1.00 56.60 232 LYS B N 1
ATOM 4977 C CA . LYS B 1 253 ? 0.723 29.310 -7.205 1.00 58.97 232 LYS B CA 1
ATOM 4978 C C . LYS B 1 253 ? 0.422 29.362 -5.712 1.00 52.32 232 LYS B C 1
ATOM 4979 O O . LYS B 1 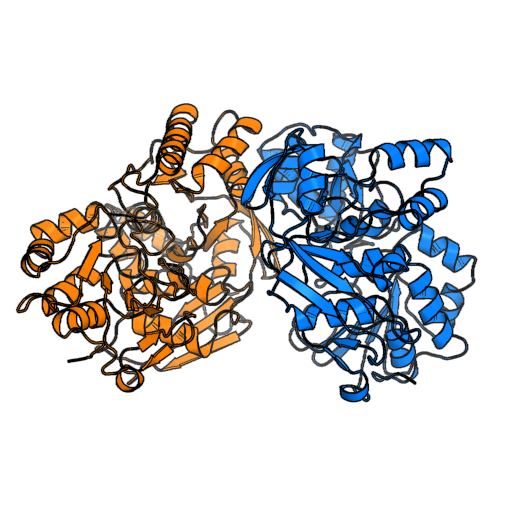253 ? 0.697 30.361 -5.048 1.00 57.77 232 LYS B O 1
ATOM 4985 N N . LYS B 1 254 ? -0.138 28.276 -5.190 1.00 53.62 233 LYS B N 1
ATOM 4986 C CA . LYS B 1 254 ? -0.581 28.237 -3.802 1.00 55.26 233 LYS B CA 1
ATOM 4987 C C . LYS B 1 254 ? 0.553 27.951 -2.820 1.00 51.84 233 LYS B C 1
ATOM 4988 O O . LYS B 1 254 ? 0.785 28.721 -1.888 1.00 52.13 233 LYS B O 1
ATOM 4994 N N . GLU B 1 255 ? 1.257 26.843 -3.036 1.00 53.77 234 GLU B N 1
ATOM 4995 C CA . GLU B 1 255 ? 2.290 26.393 -2.108 1.00 53.69 234 GLU B CA 1
ATOM 4996 C C . GLU B 1 255 ? 3.565 27.222 -2.205 1.00 48.33 234 GLU B C 1
ATOM 4997 O O . GLU B 1 255 ? 4.412 27.178 -1.312 1.00 50.70 234 GLU B O 1
ATOM 5003 N N . ARG B 1 256 ? 3.701 27.970 -3.294 1.00 48.59 235 ARG B N 1
ATOM 5004 C CA . ARG B 1 256 ? 4.889 28.783 -3.519 1.00 55.97 235 ARG B CA 1
ATOM 5005 C C . ARG B 1 256 ? 4.547 30.055 -4.287 1.00 62.85 235 ARG B C 1
ATOM 5006 O O . ARG B 1 256 ? 3.539 30.115 -4.989 1.00 63.89 235 ARG B O 1
ATOM 5014 N N . GLY B 1 257 ? 5.388 31.074 -4.142 1.00 60.52 236 GLY B N 1
ATOM 5015 C CA . GLY B 1 257 ? 5.125 32.369 -4.741 1.00 58.69 236 GLY B CA 1
ATOM 5016 C C . GLY B 1 257 ? 5.559 32.473 -6.188 1.00 69.33 236 GLY B C 1
ATOM 5017 O O . GLY B 1 257 ? 6.312 33.373 -6.556 1.00 79.75 236 GLY B O 1
ATOM 5018 N N . LEU B 1 258 ? 5.080 31.548 -7.014 1.00 67.84 237 LEU B N 1
ATOM 5019 C CA . LEU B 1 258 ? 5.395 31.562 -8.437 1.00 67.29 237 LEU B CA 1
ATOM 5020 C C . LEU B 1 258 ? 4.672 32.695 -9.151 1.00 65.66 237 LEU B C 1
ATOM 5021 O O . LEU B 1 258 ? 3.442 32.744 -9.171 1.00 66.75 237 LEU B O 1
ATOM 5026 N N . SER B 1 259 ? 5.448 33.602 -9.735 1.00 65.63 238 SER B N 1
ATOM 5027 C CA . SER B 1 259 ? 4.894 34.735 -10.464 1.00 73.04 238 SER B CA 1
ATOM 5028 C C . SER B 1 259 ? 4.214 34.280 -11.749 1.00 65.56 238 SER B C 1
ATOM 5029 O O . SER B 1 259 ? 4.447 33.168 -12.225 1.00 67.88 238 SER B O 1
ATOM 5032 N N . ASP B 1 260 ? 3.374 35.146 -12.305 1.00 70.19 239 ASP B N 1
ATOM 5033 C CA . ASP B 1 260 ? 2.669 34.841 -13.544 1.00 70.04 239 ASP B CA 1
ATOM 5034 C C . ASP B 1 260 ? 3.631 34.748 -14.724 1.00 67.30 239 ASP B C 1
ATOM 5035 O O . ASP B 1 260 ? 3.349 34.068 -15.712 1.00 60.51 239 ASP B O 1
ATOM 5040 N N . GLU B 1 261 ? 4.767 35.432 -14.617 1.00 70.01 240 GLU B N 1
ATOM 5041 C CA . GLU B 1 261 ? 5.800 35.354 -15.643 1.00 70.79 240 GLU B CA 1
ATOM 5042 C C . GLU B 1 261 ? 6.438 33.971 -15.651 1.00 70.57 240 GLU B C 1
ATOM 5043 O O . GLU B 1 261 ? 6.943 33.516 -16.676 1.00 68.55 240 GLU B O 1
ATOM 5049 N N . ASP B 1 262 ? 6.411 33.309 -14.499 1.00 64.83 241 ASP B N 1
ATOM 5050 C CA . ASP B 1 262 ? 6.984 31.976 -14.363 1.00 66.14 241 ASP B CA 1
ATOM 5051 C C . ASP B 1 262 ? 5.990 30.890 -14.761 1.00 65.93 241 ASP B C 1
ATOM 5052 O O . ASP B 1 262 ? 6.381 29.826 -15.238 1.00 67.02 241 ASP B O 1
ATOM 5057 N N . ILE B 1 263 ? 4.705 31.161 -14.558 1.00 57.98 242 ILE B N 1
ATOM 5058 C CA . ILE B 1 263 ? 3.659 30.239 -14.978 1.00 55.84 242 ILE B CA 1
ATOM 5059 C C . ILE B 1 263 ? 3.564 30.225 -16.498 1.00 59.57 242 ILE B C 1
ATOM 5060 O O . ILE B 1 263 ? 3.472 29.164 -17.117 1.00 63.38 242 ILE B O 1
ATOM 5065 N N . ALA B 1 264 ? 3.594 31.413 -17.094 1.00 65.91 243 ALA B N 1
ATOM 5066 C CA . ALA B 1 264 ? 3.547 31.550 -18.544 1.00 66.76 243 ALA B CA 1
ATOM 5067 C C . ALA B 1 264 ? 4.786 30.937 -19.186 1.00 64.85 243 ALA B C 1
ATOM 5068 O O . ALA B 1 264 ? 4.703 30.306 -20.239 1.00 61.07 243 ALA B O 1
ATOM 5070 N N . LYS B 1 265 ? 5.933 31.128 -18.543 1.00 62.80 244 LYS B N 1
ATOM 5071 C CA . LYS B 1 265 ? 7.186 30.559 -19.021 1.00 64.50 244 LYS B CA 1
ATOM 5072 C C . LYS B 1 265 ? 7.122 29.040 -18.910 1.00 63.99 244 LYS B C 1
ATOM 5073 O O . LYS B 1 265 ? 7.754 28.322 -19.682 1.00 61.92 244 LYS B O 1
ATOM 5079 N N . LEU B 1 266 ? 6.344 28.559 -17.947 1.00 64.68 245 LEU B N 1
ATOM 5080 C CA . LEU B 1 266 ? 6.185 27.128 -17.733 1.00 62.64 245 LEU B CA 1
ATOM 5081 C C . LEU B 1 266 ? 5.164 26.543 -18.705 1.00 62.07 245 LEU B C 1
ATOM 5082 O O . LEU B 1 266 ? 5.246 25.371 -19.073 1.00 59.34 245 LEU B O 1
ATOM 5087 N N . LYS B 1 267 ? 4.204 27.365 -19.119 1.00 62.13 246 LYS B N 1
ATOM 5088 C CA . LYS B 1 267 ? 3.160 26.918 -20.036 1.00 62.24 246 LYS B CA 1
ATOM 5089 C C . LYS B 1 267 ? 3.661 26.753 -21.467 1.00 59.91 246 LYS B C 1
ATOM 5090 O O . LYS B 1 267 ? 3.127 25.944 -22.226 1.00 60.26 246 LYS B O 1
ATOM 5096 N N . LYS B 1 268 ? 4.680 27.520 -21.839 1.00 54.91 247 LYS B N 1
ATOM 5097 C CA . LYS B 1 268 ? 5.243 27.412 -23.180 1.00 55.96 247 LYS B CA 1
ATOM 5098 C C . LYS B 1 268 ? 6.107 26.161 -23.289 1.00 61.76 247 LYS B C 1
ATOM 5099 O O . LYS B 1 268 ? 6.420 25.702 -24.386 1.00 59.49 247 LYS B O 1
ATOM 5105 N N . GLU B 1 269 ? 6.484 25.611 -22.139 1.00 57.30 248 GLU B N 1
ATOM 5106 C CA . GLU B 1 269 ? 7.282 24.395 -22.099 1.00 57.40 248 GLU B CA 1
ATOM 5107 C C . GLU B 1 269 ? 6.418 23.212 -21.679 1.00 54.03 248 GLU B C 1
ATOM 5108 O O . GLU B 1 269 ? 6.928 22.122 -21.418 1.00 55.23 248 GLU B O 1
ATOM 5114 N N . ARG B 1 270 ? 5.109 23.437 -21.615 1.00 53.28 249 ARG B N 1
ATOM 5115 C CA . ARG B 1 270 ? 4.169 22.393 -21.222 1.00 53.98 249 ARG B CA 1
ATOM 5116 C C . ARG B 1 270 ? 4.193 21.230 -22.206 1.00 58.56 249 ARG B C 1
ATOM 5117 O O . ARG B 1 270 ? 4.218 21.429 -23.421 1.00 62.66 249 ARG B O 1
ATOM 5125 N N . ILE B 1 271 ? 4.187 20.015 -21.671 1.00 53.55 250 ILE B N 1
ATOM 5126 C CA . ILE B 1 271 ? 4.259 18.817 -22.496 1.00 54.98 250 ILE B CA 1
ATOM 5127 C C . ILE B 1 271 ? 2.963 18.017 -22.454 1.00 61.14 250 ILE B C 1
ATOM 5128 O O . ILE B 1 271 ? 2.514 17.599 -21.387 1.00 66.01 250 ILE B O 1
ATOM 5133 N N . THR B 1 272 ? 2.368 17.804 -23.623 1.00 61.17 251 THR B N 1
ATOM 5134 C CA . THR B 1 272 ? 1.133 17.036 -23.727 1.00 56.52 251 THR B CA 1
ATOM 5135 C C . THR B 1 272 ? 1.315 15.811 -24.615 1.00 64.24 251 THR B C 1
ATOM 5136 O O . THR B 1 272 ? 2.311 15.694 -25.331 1.00 69.32 251 THR B O 1
ATOM 5140 N N . VAL B 1 273 ? 0.347 14.902 -24.567 1.00 65.37 252 VAL B N 1
ATOM 5141 C CA . VAL B 1 273 ? 0.403 13.681 -25.361 1.00 64.99 252 VAL B CA 1
ATOM 5142 C C . VAL B 1 273 ? -0.806 13.557 -26.279 1.00 68.88 252 VAL B C 1
ATOM 5143 O O . VAL B 1 273 ? -1.949 13.562 -25.821 1.00 64.73 252 VAL B O 1
ATOM 5147 N N . ASN B 1 274 ? -0.546 13.441 -27.577 1.00 79.45 253 ASN B N 1
ATOM 5148 C CA . ASN B 1 274 ? -1.610 13.319 -28.567 1.00 80.83 253 ASN B CA 1
ATOM 5149 C C . ASN B 1 274 ? -2.118 11.882 -28.668 1.00 85.27 253 ASN B C 1
ATOM 5150 O O . ASN B 1 274 ? -1.588 10.981 -28.019 1.00 85.15 253 ASN B O 1
ATOM 5155 N N . ARG B 1 275 ? -3.148 11.674 -29.482 1.00 86.81 254 ARG B N 1
ATOM 5156 C CA . ARG B 1 275 ? -3.740 10.352 -29.649 1.00 89.28 254 ARG B CA 1
ATOM 5157 C C . ARG B 1 275 ? -2.953 9.470 -30.613 1.00 87.49 254 ARG B C 1
ATOM 5158 O O . ARG B 1 275 ? -2.634 9.879 -31.731 1.00 81.06 254 ARG B O 1
ATOM 5166 N N . ASP B 1 276 ? -2.642 8.260 -30.157 1.00 87.72 255 ASP B N 1
ATOM 5167 C CA . ASP B 1 276 ? -1.939 7.252 -30.953 1.00 88.95 255 ASP B CA 1
ATOM 5168 C C . ASP B 1 276 ? -0.565 7.712 -31.445 1.00 88.64 255 ASP B C 1
ATOM 5169 O O . ASP B 1 276 ? 0.021 7.104 -32.340 1.00 91.53 255 ASP B O 1
ATOM 5174 N N . GLU B 1 277 ? -0.053 8.785 -30.853 1.00 80.82 256 GLU B N 1
ATOM 5175 C CA . GLU B 1 277 ? 1.302 9.233 -31.136 1.00 80.06 256 GLU B CA 1
ATOM 5176 C C . GLU B 1 277 ? 2.244 8.515 -30.185 1.00 77.19 256 GLU B C 1
ATOM 5177 O O . GLU B 1 277 ? 3.465 8.597 -30.317 1.00 82.06 256 GLU B O 1
ATOM 5183 N N . ALA B 1 278 ? 1.657 7.807 -29.225 1.00 74.03 257 ALA B N 1
ATOM 5184 C CA . ALA B 1 278 ? 2.415 7.050 -28.241 1.00 75.10 257 ALA B CA 1
ATOM 5185 C C . ALA B 1 278 ? 1.953 5.600 -28.205 1.00 70.64 257 ALA B C 1
ATOM 5186 O O . ALA B 1 278 ? 0.754 5.320 -28.179 1.00 68.71 257 ALA B O 1
ATOM 5188 N N . ASN B 1 279 ? 2.911 4.680 -28.207 1.00 71.35 258 ASN B N 1
ATOM 5189 C CA . ASN B 1 279 ? 2.605 3.261 -28.097 1.00 72.15 258 ASN B CA 1
ATOM 5190 C C . ASN B 1 279 ? 3.014 2.710 -26.735 1.00 70.79 258 ASN B C 1
ATOM 5191 O O . ASN B 1 279 ? 4.196 2.683 -26.390 1.00 74.89 258 ASN B O 1
ATOM 5196 N N . TYR B 1 280 ? 2.025 2.279 -25.961 1.00 67.35 259 TYR B N 1
ATOM 5197 C CA . TYR B 1 280 ? 2.271 1.803 -24.607 1.00 59.57 259 TYR B CA 1
ATOM 5198 C C . TYR B 1 280 ? 2.453 0.290 -24.570 1.00 58.58 259 TYR B C 1
ATOM 5199 O O . TYR B 1 280 ? 1.917 -0.430 -25.412 1.00 70.40 259 TYR B O 1
ATOM 5208 N N . TYR B 1 281 ? 3.217 -0.182 -23.591 1.00 53.55 260 TYR B N 1
ATOM 5209 C CA . TYR B 1 281 ? 3.394 -1.611 -23.373 1.00 59.63 260 TYR B CA 1
ATOM 5210 C C . TYR B 1 281 ? 2.051 -2.235 -23.016 1.00 61.33 260 TYR B C 1
ATOM 5211 O O . TYR B 1 281 ? 1.637 -3.232 -23.606 1.00 65.21 260 TYR B O 1
ATOM 5220 N N . LYS B 1 282 ? 1.376 -1.633 -22.043 1.00 62.33 261 LYS B N 1
ATOM 5221 C CA . LYS B 1 282 ? 0.053 -2.077 -21.630 1.00 62.79 261 LYS B CA 1
ATOM 5222 C C . LYS B 1 282 ? -0.829 -0.864 -21.363 1.00 63.31 261 LYS B C 1
ATOM 5223 O O . LYS B 1 282 ? -0.364 0.144 -20.833 1.00 65.30 261 LYS B O 1
ATOM 5229 N N . GLU B 1 283 ? -2.100 -0.961 -21.738 1.00 65.99 262 GLU B N 1
ATOM 5230 C CA . GLU B 1 283 ? -3.029 0.144 -21.549 1.00 62.98 262 GLU B CA 1
ATOM 5231 C C . GLU B 1 283 ? -4.282 -0.303 -20.804 1.00 67.95 262 GLU B C 1
ATOM 5232 O O . GLU B 1 283 ? -5.270 -0.708 -21.417 1.00 79.90 262 GLU B O 1
ATOM 5238 N N . ILE B 1 284 ? -4.235 -0.228 -19.478 1.00 60.71 263 ILE B N 1
ATOM 5239 C CA . ILE B 1 284 ? -5.371 -0.614 -18.652 1.00 61.55 263 ILE B CA 1
ATOM 5240 C C . ILE B 1 284 ? -6.333 0.562 -18.486 1.00 65.08 263 ILE B C 1
ATOM 5241 O O . ILE B 1 284 ? -5.930 1.722 -18.571 1.00 66.35 263 ILE B O 1
ATOM 5246 N N . GLU B 1 285 ? -7.607 0.256 -18.267 1.00 63.35 264 GLU B N 1
ATOM 5247 C CA . GLU B 1 285 ? -8.623 1.285 -18.095 1.00 67.23 264 GLU B CA 1
ATOM 5248 C C . GLU B 1 285 ? -9.528 0.961 -16.910 1.00 73.86 264 GLU B C 1
ATOM 5249 O O . GLU B 1 285 ? -10.036 -0.153 -16.793 1.00 70.73 264 GLU B O 1
ATOM 5255 N N . ILE B 1 286 ? -9.728 1.941 -16.036 1.00 72.17 265 ILE B N 1
ATOM 5256 C CA . ILE B 1 286 ? -10.498 1.731 -14.813 1.00 68.42 265 ILE B CA 1
ATOM 5257 C C . ILE B 1 286 ? -11.750 2.602 -14.750 1.00 71.64 265 ILE B C 1
ATOM 5258 O O . ILE B 1 286 ? -11.672 3.826 -14.853 1.00 71.28 265 ILE B O 1
ATOM 5263 N N . ASP B 1 287 ? -12.903 1.962 -14.581 1.00 72.95 266 ASP B N 1
ATOM 5264 C CA . ASP B 1 287 ? -14.154 2.679 -14.368 1.00 70.78 266 ASP B CA 1
ATOM 5265 C C . ASP B 1 287 ? -14.374 2.846 -12.869 1.00 67.62 266 ASP B C 1
ATOM 5266 O O . ASP B 1 287 ? -14.469 1.863 -12.134 1.00 64.27 266 ASP B O 1
ATOM 5271 N N . ILE B 1 288 ? -14.459 4.094 -12.421 1.00 71.28 267 ILE B N 1
ATOM 5272 C CA . ILE B 1 288 ? -14.449 4.398 -10.993 1.00 74.16 267 ILE B CA 1
ATOM 5273 C C . ILE B 1 288 ? -15.834 4.315 -10.343 1.00 71.22 267 ILE B C 1
ATOM 5274 O O . ILE B 1 288 ? -15.970 4.461 -9.128 1.00 68.58 267 ILE B O 1
ATOM 5279 N N . THR B 1 289 ? -16.856 4.067 -11.155 1.00 65.18 268 THR B N 1
ATOM 5280 C CA . THR B 1 289 ? -18.227 4.005 -10.657 1.00 63.05 268 THR B CA 1
ATOM 5281 C C . THR B 1 289 ? -18.780 2.578 -10.649 1.00 72.63 268 THR B C 1
ATOM 5282 O O . THR B 1 289 ? -18.590 1.828 -11.609 1.00 76.35 268 THR B O 1
ATOM 5286 N N . ASP B 1 290 ? -19.459 2.201 -9.567 1.00 68.58 269 ASP B N 1
ATOM 5287 C CA . ASP B 1 290 ? -19.664 3.080 -8.419 1.00 66.13 269 ASP B CA 1
ATOM 5288 C C . ASP B 1 290 ? -18.565 2.899 -7.382 1.00 74.08 269 ASP B C 1
ATOM 5289 O O . ASP B 1 290 ? -18.361 3.770 -6.539 1.00 75.26 269 ASP B O 1
ATOM 5294 N N . MET B 1 291 ? -17.884 1.755 -7.462 1.00 78.23 270 MET B N 1
ATOM 5295 C CA . MET B 1 291 ? -16.725 1.404 -6.631 1.00 71.97 270 MET B CA 1
ATOM 5296 C C . MET B 1 291 ? -16.707 1.989 -5.222 1.00 68.41 270 MET B C 1
ATOM 5297 O O . MET B 1 291 ? -16.235 3.107 -5.019 1.00 67.47 270 MET B O 1
ATOM 5302 N N . GLU B 1 292 ? -17.204 1.231 -4.250 1.00 68.74 271 GLU B N 1
ATOM 5303 C CA . GLU B 1 292 ? -17.164 1.672 -2.860 1.00 72.20 271 GLU B CA 1
ATOM 5304 C C . GLU B 1 292 ? -15.721 1.780 -2.368 1.00 73.29 271 GLU B C 1
ATOM 5305 O O . GLU B 1 292 ? -14.792 1.363 -3.061 1.00 70.42 271 GLU B O 1
ATOM 5311 N N . GLU B 1 293 ? -15.545 2.343 -1.175 1.00 68.87 272 GLU B N 1
ATOM 5312 C CA . GLU B 1 293 ? -14.216 2.589 -0.615 1.00 62.75 272 GLU B CA 1
ATOM 5313 C C . GLU B 1 293 ? -13.345 1.336 -0.585 1.00 61.99 272 GLU B C 1
ATOM 5314 O O . GLU B 1 293 ? -13.765 0.284 -0.102 1.00 66.18 272 GLU B O 1
ATOM 5320 N N . GLN B 1 294 ? -12.130 1.460 -1.107 1.00 55.01 273 GLN B N 1
ATOM 5321 C CA . GLN B 1 294 ? -11.226 0.324 -1.233 1.00 55.83 273 GLN B CA 1
ATOM 5322 C C . GLN B 1 294 ? -10.281 0.204 -0.043 1.00 52.59 273 GLN B C 1
ATOM 5323 O O . GLN B 1 294 ? -9.743 1.200 0.442 1.00 52.38 273 GLN B O 1
ATOM 5329 N N . VAL B 1 295 ? -10.086 -1.026 0.423 1.00 53.61 274 VAL B N 1
ATOM 5330 C CA . VAL B 1 295 ? -9.212 -1.294 1.560 1.00 54.47 274 VAL B CA 1
ATOM 5331 C C . VAL B 1 295 ? -8.232 -2.418 1.241 1.00 56.82 274 VAL B C 1
ATOM 5332 O O . VAL B 1 295 ? -8.635 -3.496 0.804 1.00 58.81 274 VAL B O 1
ATOM 5336 N N . ALA B 1 296 ? -6.947 -2.161 1.461 1.00 59.98 275 ALA B N 1
ATOM 5337 C CA . ALA B 1 296 ? -5.920 -3.168 1.229 1.00 58.40 275 ALA B CA 1
ATOM 5338 C C . ALA B 1 296 ? -5.812 -4.126 2.411 1.00 59.94 275 ALA B C 1
ATOM 5339 O O . ALA B 1 296 ? -5.879 -3.716 3.570 1.00 57.43 275 ALA B O 1
ATOM 5341 N N . VAL B 1 297 ? -5.641 -5.406 2.100 1.00 61.15 276 VAL B N 1
ATOM 5342 C CA . VAL B 1 297 ? -5.619 -6.463 3.103 1.00 59.43 276 VAL B CA 1
ATOM 5343 C C . VAL B 1 297 ? -4.200 -6.999 3.278 1.00 58.36 276 VAL B C 1
ATOM 5344 O O . VAL B 1 297 ? -3.482 -7.181 2.297 1.00 59.31 276 VAL B O 1
ATOM 5348 N N . PRO B 1 298 ? -3.783 -7.230 4.536 1.00 60.75 277 PRO B N 1
ATOM 5349 C CA . PRO B 1 298 ? -2.476 -7.828 4.828 1.00 60.83 277 PRO B CA 1
ATOM 5350 C C . PRO B 1 298 ? -2.291 -9.168 4.119 1.00 60.30 277 PRO B C 1
ATOM 5351 O O . PRO B 1 298 ? -3.258 -9.914 3.964 1.00 64.58 277 PRO B O 1
ATOM 5355 N N . HIS B 1 299 ? -1.065 -9.467 3.697 1.00 62.95 278 HIS B N 1
ATOM 5356 C CA . HIS B 1 299 ? 0.075 -8.593 3.954 1.00 56.79 278 HIS B CA 1
ATOM 5357 C C . HIS B 1 299 ? 0.693 -8.041 2.672 1.00 59.75 278 HIS B C 1
ATOM 5358 O O . HIS B 1 299 ? 1.914 -8.018 2.525 1.00 54.30 278 HIS B O 1
ATOM 5365 N N . HIS B 1 300 ? -0.153 -7.594 1.750 1.00 58.59 279 HIS B N 1
ATOM 5366 C CA . HIS B 1 300 ? 0.318 -7.008 0.498 1.00 49.62 279 HIS B CA 1
ATOM 5367 C C . HIS B 1 300 ? -0.615 -5.902 0.014 1.00 55.79 279 HIS B C 1
ATOM 5368 O O . HIS B 1 300 ? -1.835 -6.021 0.128 1.00 57.75 279 HIS B O 1
ATOM 5375 N N . PRO B 1 301 ? -0.037 -4.817 -0.528 1.00 60.36 280 PRO B N 1
ATOM 5376 C CA . PRO B 1 301 ? -0.775 -3.632 -0.984 1.00 53.50 280 PRO B CA 1
ATOM 5377 C C . PRO B 1 301 ? -1.798 -3.922 -2.082 1.00 58.97 280 PRO B C 1
ATOM 5378 O O . PRO B 1 301 ? -2.753 -3.159 -2.234 1.00 55.76 280 PRO B O 1
ATOM 5382 N N . ASP B 1 302 ? -1.602 -4.998 -2.837 1.00 56.37 281 ASP B N 1
ATOM 5383 C CA . ASP B 1 302 ? -2.502 -5.317 -3.942 1.00 57.36 281 ASP B CA 1
ATOM 5384 C C . ASP B 1 302 ? -3.752 -6.072 -3.491 1.00 61.36 281 ASP B C 1
ATOM 5385 O O . ASP B 1 302 ? -4.756 -6.100 -4.203 1.00 62.49 281 ASP B O 1
ATOM 5390 N N . ASN B 1 303 ? -3.687 -6.681 -2.311 1.00 62.24 282 ASN B N 1
ATOM 5391 C CA . ASN B 1 303 ? -4.845 -7.366 -1.744 1.00 61.15 282 ASN B CA 1
ATOM 5392 C C . ASN B 1 303 ? -5.935 -6.375 -1.360 1.00 59.05 282 ASN B C 1
ATOM 5393 O O . ASN B 1 303 ? -6.171 -6.121 -0.180 1.00 63.36 282 ASN B O 1
ATOM 5398 N N . VAL B 1 304 ? -6.599 -5.818 -2.366 1.00 61.75 283 VAL B N 1
ATOM 5399 C CA . VAL B 1 304 ? -7.586 -4.773 -2.139 1.00 59.52 283 VAL B CA 1
ATOM 5400 C C . VAL B 1 304 ? -9.008 -5.317 -2.186 1.00 58.26 283 VAL B C 1
ATOM 5401 O O . VAL B 1 304 ? -9.423 -5.920 -3.175 1.00 64.70 283 VAL B O 1
ATOM 5405 N N . LYS B 1 305 ? -9.748 -5.103 -1.104 1.00 60.49 284 LYS B N 1
ATOM 5406 C CA . LYS B 1 305 ? -11.139 -5.524 -1.031 1.00 60.22 284 LYS B CA 1
ATOM 5407 C C . LYS B 1 305 ? -12.032 -4.322 -0.757 1.00 61.84 284 LYS B C 1
ATOM 5408 O O . LYS B 1 305 ? -11.603 -3.359 -0.121 1.00 64.49 284 LYS B O 1
ATOM 5414 N N . PRO B 1 306 ? -13.281 -4.370 -1.244 1.00 64.63 285 PRO B N 1
ATOM 5415 C CA . PRO B 1 306 ? -14.244 -3.307 -0.944 1.00 60.00 285 PRO B CA 1
ATOM 5416 C C . PRO B 1 306 ? -14.616 -3.305 0.537 1.00 63.31 285 PRO B C 1
ATOM 5417 O O . PRO B 1 306 ? -14.368 -4.294 1.229 1.00 59.01 285 PRO B O 1
ATOM 5421 N N . ILE B 1 307 ? -15.196 -2.205 1.008 1.00 69.07 286 ILE B N 1
ATOM 5422 C CA . ILE B 1 307 ? -15.544 -2.040 2.419 1.00 69.17 286 ILE B CA 1
ATOM 5423 C C . ILE B 1 307 ? -16.453 -3.153 2.938 1.00 68.66 286 ILE B C 1
ATOM 5424 O O . ILE B 1 307 ? -16.250 -3.673 4.038 1.00 68.89 286 ILE B O 1
ATOM 5429 N N . SER B 1 308 ? -17.439 -3.529 2.130 1.00 65.08 287 SER B N 1
ATOM 5430 C CA . SER B 1 308 ? -18.410 -4.547 2.516 1.00 68.83 287 SER B CA 1
ATOM 5431 C C . SER B 1 308 ? -17.766 -5.904 2.799 1.00 69.40 287 SER B C 1
ATOM 5432 O O . SER B 1 308 ? -18.274 -6.682 3.605 1.00 73.48 287 SER B O 1
ATOM 5435 N N . ASP B 1 309 ? -16.645 -6.181 2.141 1.00 69.82 288 ASP B N 1
ATOM 5436 C CA . ASP B 1 309 ? -15.972 -7.467 2.297 1.00 70.01 288 ASP B CA 1
ATOM 5437 C C . ASP B 1 309 ? -15.081 -7.519 3.536 1.00 70.58 288 ASP B C 1
ATOM 5438 O O . ASP B 1 309 ? -14.621 -8.590 3.934 1.00 71.66 288 ASP B O 1
ATOM 5443 N N . VAL B 1 310 ? -14.840 -6.362 4.144 1.00 69.12 289 VAL B N 1
ATOM 5444 C CA . VAL B 1 310 ? -13.991 -6.284 5.328 1.00 68.65 289 VAL B CA 1
ATOM 5445 C C . VAL B 1 310 ? -14.679 -5.526 6.457 1.00 71.60 289 VAL B C 1
ATOM 5446 O O . VAL B 1 310 ? -14.021 -4.954 7.327 1.00 68.54 289 VAL B O 1
ATOM 5450 N N . GLU B 1 311 ? -16.007 -5.530 6.438 1.00 75.33 290 GLU B N 1
ATOM 5451 C CA . GLU B 1 311 ? -16.788 -4.827 7.445 1.00 71.84 290 GLU B CA 1
ATOM 5452 C C . GLU B 1 311 ? -16.733 -5.552 8.785 1.00 75.10 290 GLU B C 1
ATOM 5453 O O . GLU B 1 311 ? -16.756 -6.781 8.837 1.00 69.60 290 GLU B O 1
ATOM 5459 N N . GLY B 1 312 ? -16.657 -4.783 9.866 1.00 71.06 291 GLY B N 1
ATOM 5460 C CA . GLY B 1 312 ? -16.696 -5.343 11.205 1.00 70.35 291 GLY B CA 1
ATOM 5461 C C . GLY B 1 312 ? -15.342 -5.779 11.731 1.00 67.94 291 GLY B C 1
ATOM 5462 O O . GLY B 1 312 ? -15.236 -6.278 12.851 1.00 64.23 291 GLY B O 1
ATOM 5463 N N . THR B 1 313 ? -14.304 -5.590 10.924 1.00 64.47 292 THR B N 1
ATOM 5464 C CA . THR B 1 313 ? -12.954 -5.969 11.323 1.00 66.65 292 THR B CA 1
ATOM 5465 C C . THR B 1 313 ? -12.413 -5.025 12.392 1.00 70.17 292 THR B C 1
ATOM 5466 O O . THR B 1 313 ? -12.068 -3.879 12.107 1.00 66.05 292 THR B O 1
ATOM 5470 N N . GLU B 1 314 ? -12.347 -5.517 13.625 1.00 68.49 293 GLU B N 1
ATOM 5471 C CA . GLU B 1 314 ? -11.857 -4.727 14.747 1.00 64.27 293 GLU B CA 1
ATOM 5472 C C . GLU B 1 314 ? -10.370 -4.430 14.600 1.00 65.87 293 GLU B C 1
ATOM 5473 O O . GLU B 1 314 ? -9.586 -5.309 14.241 1.00 71.15 293 GLU B O 1
ATOM 5479 N N . ILE B 1 315 ? -9.988 -3.187 14.877 1.00 59.75 294 ILE B N 1
ATOM 5480 C CA . ILE B 1 315 ? -8.584 -2.792 14.831 1.00 56.87 294 ILE B CA 1
ATOM 5481 C C . ILE B 1 315 ? -8.114 -2.249 16.176 1.00 51.99 294 ILE B C 1
ATOM 5482 O O . ILE B 1 315 ? -8.919 -1.794 16.990 1.00 53.85 294 ILE B O 1
ATOM 5487 N N . ASN B 1 316 ? -6.806 -2.304 16.404 1.00 55.23 295 ASN B N 1
ATOM 5488 C CA . ASN B 1 316 ? -6.228 -1.855 17.662 1.00 57.46 295 ASN B CA 1
ATOM 5489 C C . ASN B 1 316 ? -5.574 -0.484 17.536 1.00 51.49 295 ASN B C 1
ATOM 5490 O O . ASN B 1 316 ? -5.515 0.277 18.502 1.00 52.56 295 ASN B O 1
ATOM 5495 N N . GLN B 1 317 ? -5.083 -0.176 16.339 1.00 48.27 296 GLN B N 1
ATOM 5496 C CA . GLN B 1 317 ? -4.388 1.082 16.098 1.00 53.29 296 GLN B CA 1
ATOM 5497 C C . GLN B 1 317 ? -4.795 1.689 14.757 1.00 53.63 296 GLN B C 1
ATOM 5498 O O . GLN B 1 317 ? -4.996 0.975 13.777 1.00 51.65 296 GLN B O 1
ATOM 5504 N N . VAL B 1 318 ? -4.929 3.010 14.725 1.00 53.95 297 VAL B N 1
ATOM 5505 C CA . VAL B 1 318 ? -5.243 3.718 13.491 1.00 48.96 297 VAL B CA 1
ATOM 5506 C C . VAL B 1 318 ? -4.247 4.847 13.268 1.00 52.40 297 VAL B C 1
ATOM 5507 O O . VAL B 1 318 ? -4.071 5.708 14.129 1.00 50.57 297 VAL B O 1
ATOM 5511 N N . PHE B 1 319 ? -3.594 4.839 12.111 1.00 52.25 298 PHE B N 1
ATOM 5512 C CA . PHE B 1 319 ? -2.606 5.861 11.793 1.00 44.79 298 PHE B CA 1
ATOM 5513 C C . PHE B 1 319 ? -3.044 6.749 10.634 1.00 48.60 298 PHE B C 1
ATOM 5514 O O . PHE B 1 319 ? -3.444 6.259 9.579 1.00 49.86 298 PHE B O 1
ATOM 5522 N N . ILE B 1 320 ? -2.961 8.059 10.839 1.00 49.28 299 ILE B N 1
ATOM 5523 C CA . ILE B 1 320 ? -3.277 9.023 9.792 1.00 43.60 299 ILE B CA 1
ATOM 5524 C C . ILE B 1 320 ? -2.104 9.970 9.560 1.00 45.13 299 ILE B C 1
ATOM 5525 O O . ILE B 1 320 ? -1.872 10.894 10.341 1.00 44.42 299 ILE B O 1
ATOM 5530 N N . GLY B 1 321 ? -1.361 9.724 8.486 1.00 47.85 300 GLY B N 1
ATOM 5531 C CA . GLY B 1 321 ? -0.218 10.544 8.133 1.00 47.54 300 GLY B CA 1
ATOM 5532 C C . GLY B 1 321 ? 0.460 10.061 6.866 1.00 48.39 300 GLY B C 1
ATOM 5533 O O . GLY B 1 321 ? -0.198 9.830 5.850 1.00 50.79 300 GLY B O 1
ATOM 5534 N N . SER B 1 322 ? 1.781 9.915 6.933 1.00 52.38 301 SER B N 1
ATOM 5535 C CA . SER B 1 322 ? 2.595 9.430 5.815 1.00 51.70 301 SER B CA 1
ATOM 5536 C C . SER B 1 322 ? 2.553 10.337 4.584 1.00 51.14 301 SER B C 1
ATOM 5537 O O . SER B 1 322 ? 1.780 11.293 4.521 1.00 48.65 301 SER B O 1
ATOM 5540 N N . CYS B 1 323 ? 3.403 10.029 3.610 1.00 51.81 302 CYS B N 1
ATOM 5541 C CA . CYS B 1 323 ? 3.506 10.822 2.392 1.00 48.43 302 CYS B CA 1
ATOM 5542 C C . CYS B 1 323 ? 2.292 10.619 1.493 1.00 49.90 302 CYS B C 1
ATOM 5543 O O . CYS B 1 323 ? 1.972 11.467 0.658 1.00 53.12 302 CYS B O 1
ATOM 5546 N N . THR B 1 324 ? 1.615 9.492 1.674 1.00 56.09 303 THR B N 1
ATOM 5547 C CA . THR B 1 324 ? 0.478 9.137 0.836 1.00 54.37 303 THR B CA 1
ATOM 5548 C C . THR B 1 324 ? -0.762 9.962 1.180 1.00 55.24 303 THR B C 1
ATOM 5549 O O . THR B 1 324 ? -1.443 10.472 0.291 1.00 53.87 303 THR B O 1
ATOM 5553 N N . ASN B 1 325 ? -1.046 10.096 2.471 1.00 52.28 304 ASN B N 1
ATOM 5554 C CA . ASN B 1 325 ? -2.222 10.835 2.919 1.00 53.20 304 ASN B CA 1
ATOM 5555 C C . ASN B 1 325 ? -1.976 11.629 4.197 1.00 49.13 304 ASN B C 1
ATOM 5556 O O . ASN B 1 325 ? -2.672 11.442 5.196 1.00 49.53 304 ASN B O 1
ATOM 5561 N N . GLY B 1 326 ? -0.985 12.514 4.160 1.00 48.09 305 GLY B N 1
ATOM 5562 C CA . GLY B 1 326 ? -0.650 13.326 5.314 1.00 48.28 305 GLY B CA 1
ATOM 5563 C C . GLY B 1 326 ? -0.790 14.811 5.043 1.00 49.96 305 GLY B C 1
ATOM 5564 O O . GLY B 1 326 ? -0.473 15.639 5.896 1.00 45.42 305 GLY B O 1
ATOM 5565 N N . ARG B 1 327 ? -1.271 15.149 3.851 1.00 53.31 306 ARG B N 1
ATOM 5566 C CA . ARG B 1 327 ? -1.433 16.545 3.463 1.00 48.53 306 ARG B CA 1
ATOM 5567 C C . ARG B 1 327 ? -2.613 17.196 4.175 1.00 50.83 306 ARG B C 1
ATOM 5568 O O . ARG B 1 327 ? -3.344 16.539 4.915 1.00 51.84 306 ARG B O 1
ATOM 5576 N N . LEU B 1 328 ? -2.787 18.493 3.945 1.00 48.85 307 LEU B N 1
ATOM 5577 C CA . LEU B 1 328 ? -3.795 19.276 4.647 1.00 43.56 307 LEU B CA 1
ATOM 5578 C C . LEU B 1 328 ? -5.214 18.795 4.355 1.00 48.58 307 LEU B C 1
ATOM 5579 O O . LEU B 1 328 ? -6.073 18.808 5.236 1.00 53.09 307 LEU B O 1
ATOM 5584 N N . SER B 1 329 ? -5.453 18.366 3.120 1.00 47.02 308 SER B N 1
ATOM 5585 C CA . SER B 1 329 ? -6.777 17.903 2.718 1.00 46.17 308 SER B CA 1
ATOM 5586 C C . SER B 1 329 ? -7.112 16.543 3.327 1.00 47.57 308 SER B C 1
ATOM 5587 O O . SER B 1 329 ? -8.282 16.208 3.510 1.00 48.82 308 SER B O 1
ATOM 5590 N N . ASP B 1 330 ? -6.081 15.763 3.637 1.00 49.69 309 ASP B N 1
ATOM 5591 C CA . ASP B 1 330 ? -6.275 14.446 4.233 1.00 50.31 309 ASP B CA 1
ATOM 5592 C C . ASP B 1 330 ? -6.652 14.572 5.705 1.00 55.98 309 ASP B C 1
ATOM 5593 O O . ASP B 1 330 ? -7.444 13.788 6.227 1.00 57.00 309 ASP B O 1
ATOM 5598 N N . LEU B 1 331 ? -6.075 15.568 6.368 1.00 55.69 310 LEU B N 1
ATOM 5599 C CA . LEU B 1 331 ? -6.355 15.823 7.776 1.00 55.01 310 LEU B CA 1
ATOM 5600 C C . LEU B 1 331 ? -7.715 16.490 7.927 1.00 55.04 310 LEU B C 1
ATOM 5601 O O . LEU B 1 331 ? -8.449 16.222 8.879 1.00 51.39 310 LEU B O 1
ATOM 5606 N N . ARG B 1 332 ? -8.039 17.359 6.976 1.00 57.72 311 ARG B N 1
ATOM 5607 C CA . ARG B 1 332 ? -9.291 18.104 6.993 1.00 56.39 311 ARG B CA 1
ATOM 5608 C C . ARG B 1 332 ? -10.497 17.177 6.879 1.00 53.92 311 ARG B C 1
ATOM 5609 O O . ARG B 1 332 ? -11.483 17.335 7.601 1.00 51.29 311 ARG B O 1
ATOM 5617 N N . GLU B 1 333 ? -10.410 16.212 5.970 1.00 52.14 312 GLU B N 1
ATOM 5618 C CA . GLU B 1 333 ? -11.477 15.238 5.782 1.00 56.84 312 GLU B CA 1
ATOM 5619 C C . GLU B 1 333 ? -11.631 14.378 7.031 1.00 52.38 312 GLU B C 1
ATOM 5620 O O . GLU B 1 333 ? -12.744 14.089 7.466 1.00 55.31 312 GLU B O 1
ATOM 5626 N N . ALA B 1 334 ? -10.502 13.981 7.608 1.00 54.91 313 ALA B N 1
ATOM 5627 C CA . ALA B 1 334 ? -10.499 13.144 8.802 1.00 53.75 313 ALA B CA 1
ATOM 5628 C C . ALA B 1 334 ? -11.030 13.899 10.016 1.00 49.71 313 ALA B C 1
ATOM 5629 O O . ALA B 1 334 ? -11.628 13.307 10.914 1.00 50.52 313 ALA B O 1
ATOM 5631 N N . ALA B 1 335 ? -10.808 15.209 10.034 1.00 51.18 314 ALA B N 1
ATOM 5632 C CA . ALA B 1 335 ? -11.200 16.038 11.168 1.00 48.04 314 ALA B CA 1
ATOM 5633 C C . ALA B 1 335 ? -12.706 16.265 11.232 1.00 56.66 314 ALA B C 1
ATOM 5634 O O . ALA B 1 335 ? -13.246 16.572 12.294 1.00 60.88 314 ALA B O 1
ATOM 5636 N N . LYS B 1 336 ? -13.384 16.116 10.099 1.00 57.29 315 LYS B N 1
ATOM 5637 C CA . LYS B 1 336 ? -14.821 16.360 10.053 1.00 55.50 315 LYS B CA 1
ATOM 5638 C C . LYS B 1 336 ? -15.617 15.132 10.488 1.00 61.73 315 LYS B C 1
ATOM 5639 O O . LYS B 1 336 ? -16.830 15.208 10.683 1.00 66.10 315 LYS B O 1
ATOM 5645 N N . TYR B 1 337 ? -14.929 14.004 10.641 1.00 58.21 316 TYR B N 1
ATOM 5646 C CA . TYR B 1 337 ? -15.558 12.790 11.153 1.00 61.12 316 TYR B CA 1
ATOM 5647 C C . TYR B 1 337 ? -15.183 12.557 12.614 1.00 62.48 316 TYR B C 1
ATOM 5648 O O . TYR B 1 337 ? -15.826 11.772 13.313 1.00 55.04 316 TYR B O 1
ATOM 5657 N N . LEU B 1 338 ? -14.139 13.243 13.067 1.00 63.32 317 LEU B N 1
ATOM 5658 C CA . LEU B 1 338 ? -13.719 13.180 14.461 1.00 57.84 317 LEU B CA 1
ATOM 5659 C C . LEU B 1 338 ? -14.187 14.426 15.201 1.00 62.02 317 LEU B C 1
ATOM 5660 O O . LEU B 1 338 ? -13.894 14.608 16.384 1.00 66.39 317 LEU B O 1
ATOM 5665 N N . LYS B 1 339 ? -14.919 15.280 14.492 1.00 60.73 318 LYS B N 1
ATOM 5666 C CA . LYS B 1 339 ? -15.361 16.559 15.034 1.00 64.39 318 LYS B CA 1
ATOM 5667 C C . LYS B 1 339 ? -16.378 16.391 16.157 1.00 69.80 318 LYS B C 1
ATOM 5668 O O . LYS B 1 339 ? -16.446 17.212 17.072 1.00 78.40 318 LYS B O 1
ATOM 5674 N N . GLY B 1 340 ? -17.160 15.320 16.091 1.00 66.65 319 GLY B N 1
ATOM 5675 C CA . GLY B 1 340 ? -18.229 15.112 17.049 1.00 78.68 319 GLY B CA 1
ATOM 5676 C C . GLY B 1 340 ? -17.921 14.125 18.158 1.00 73.38 319 GLY B C 1
ATOM 5677 O O . GLY B 1 340 ? -18.276 14.354 19.314 1.00 64.54 319 GLY B O 1
ATOM 5678 N N . ARG B 1 341 ? -17.260 13.026 17.813 1.00 65.50 320 ARG B N 1
ATOM 5679 C CA . ARG B 1 341 ? -17.068 11.933 18.761 1.00 69.41 320 ARG B CA 1
ATOM 5680 C C . ARG B 1 341 ? -15.654 11.862 19.328 1.00 60.70 320 ARG B C 1
ATOM 5681 O O . ARG B 1 341 ? -14.899 12.833 19.284 1.00 55.38 320 ARG B O 1
ATOM 5689 N N . GLU B 1 342 ? -15.313 10.695 19.865 1.00 58.92 321 GLU B N 1
ATOM 5690 C CA . GLU B 1 342 ? -14.002 10.449 20.446 1.00 55.33 321 GLU B CA 1
ATOM 5691 C C . GLU B 1 342 ? -13.512 9.082 19.979 1.00 51.46 321 GLU B C 1
ATOM 5692 O O . GLU B 1 342 ? -14.316 8.217 19.632 1.00 53.99 321 GLU B O 1
ATOM 5698 N N . VAL B 1 343 ? -12.196 8.894 19.954 1.00 47.89 322 VAL B N 1
ATOM 5699 C CA . VAL B 1 343 ? -11.610 7.623 19.540 1.00 46.14 322 VAL B CA 1
ATOM 5700 C C . VAL B 1 343 ? -12.042 6.502 20.482 1.00 48.97 322 VAL B C 1
ATOM 5701 O O . VAL B 1 343 ? -12.116 6.697 21.695 1.00 54.64 322 VAL B O 1
ATOM 5705 N N . HIS B 1 344 ? -12.344 5.338 19.913 1.00 47.96 323 HIS B N 1
ATOM 5706 C CA . HIS B 1 344 ? -12.790 4.185 20.688 1.00 54.83 323 HIS B CA 1
ATOM 5707 C C . HIS B 1 344 ? -11.778 3.811 21.765 1.00 59.07 323 HIS B C 1
ATOM 5708 O O . HIS B 1 344 ? -10.576 4.019 21.600 1.00 64.42 323 HIS B O 1
ATOM 5715 N N . LYS B 1 345 ? -12.280 3.258 22.865 1.00 65.38 324 LYS B N 1
ATOM 5716 C CA . LYS B 1 345 ? -11.460 2.948 24.032 1.00 63.52 324 LYS B CA 1
ATOM 5717 C C . LYS B 1 345 ? -10.339 1.959 23.727 1.00 65.25 324 LYS B C 1
ATOM 5718 O O . LYS B 1 345 ? -9.229 2.089 24.243 1.00 66.44 324 LYS B O 1
ATOM 5724 N N . ASP B 1 346 ? -10.633 0.973 22.887 1.00 68.20 325 ASP B N 1
ATOM 5725 C CA . ASP B 1 346 ? -9.668 -0.072 22.568 1.00 71.28 325 ASP B CA 1
ATOM 5726 C C . ASP B 1 346 ? -8.799 0.304 21.371 1.00 63.64 325 ASP B C 1
ATOM 5727 O O . ASP B 1 346 ? -8.010 -0.507 20.887 1.00 60.44 325 ASP B O 1
ATOM 5732 N N . VAL B 1 347 ? -8.944 1.539 20.901 1.00 60.11 326 VAL B N 1
ATOM 5733 C CA . VAL B 1 347 ? -8.218 1.995 19.722 1.00 60.38 326 VAL B CA 1
ATOM 5734 C C . VAL B 1 347 ? -7.359 3.217 20.027 1.00 60.59 326 VAL B C 1
ATOM 5735 O O . VAL B 1 347 ? -7.813 4.161 20.671 1.00 63.62 326 VAL B O 1
ATOM 5739 N N . LYS B 1 348 ? -6.112 3.187 19.567 1.00 54.53 327 LYS B N 1
ATOM 5740 C CA . LYS B 1 348 ? -5.218 4.330 19.694 1.00 52.35 327 LYS B CA 1
ATOM 5741 C C . LYS B 1 348 ? -5.026 5.012 18.342 1.00 54.37 327 LYS B C 1
ATOM 5742 O O . LYS B 1 348 ? -4.695 4.364 17.349 1.00 56.10 327 LYS B O 1
ATOM 5748 N N . LEU B 1 349 ? -5.243 6.323 18.308 1.00 50.87 328 LEU B N 1
ATOM 5749 C CA . LEU B 1 349 ? -5.146 7.081 17.067 1.00 49.20 328 LEU B CA 1
ATOM 5750 C C . LEU B 1 349 ? -3.873 7.919 17.007 1.00 47.79 328 LEU B C 1
ATOM 5751 O O . LEU B 1 349 ? -3.601 8.717 17.904 1.00 52.78 328 LEU B O 1
ATOM 5756 N N . ILE B 1 350 ? -3.100 7.732 15.942 1.00 45.46 329 ILE B N 1
ATOM 5757 C CA . ILE B 1 350 ? -1.869 8.487 15.747 1.00 48.11 329 ILE B CA 1
ATOM 5758 C C . ILE B 1 350 ? -1.983 9.401 14.532 1.00 49.07 329 ILE B C 1
ATOM 5759 O O . ILE B 1 350 ? -2.187 8.935 13.412 1.00 51.02 329 ILE B O 1
ATOM 5764 N N . VAL B 1 351 ? -1.850 10.704 14.761 1.00 47.86 330 VAL B N 1
ATOM 5765 C CA . VAL B 1 351 ? -1.956 11.684 13.686 1.00 37.51 330 VAL B CA 1
ATOM 5766 C C . VAL B 1 351 ? -0.645 12.432 13.490 1.00 41.30 330 VAL B C 1
ATOM 5767 O O . VAL B 1 351 ? -0.124 13.044 14.424 1.00 47.10 330 VAL B O 1
ATOM 5771 N N . ILE B 1 352 ? -0.114 12.375 12.272 1.00 46.35 331 ILE B N 1
ATOM 5772 C CA . ILE B 1 352 ? 1.141 13.043 11.951 1.00 43.92 331 ILE B CA 1
ATOM 5773 C C . ILE B 1 352 ? 1.051 13.800 10.629 1.00 43.49 331 ILE B C 1
ATOM 5774 O O . ILE B 1 352 ? 1.014 13.188 9.560 1.00 44.88 331 ILE B O 1
ATOM 5779 N N . PRO B 1 353 ? 1.008 15.140 10.701 1.00 45.81 332 PRO B N 1
ATOM 5780 C CA . PRO B 1 353 ? 1.003 15.991 9.507 1.00 41.81 332 PRO B CA 1
ATOM 5781 C C . PRO B 1 353 ? 2.250 15.752 8.663 1.00 42.30 332 PRO B C 1
ATOM 5782 O O . PRO B 1 353 ? 3.316 15.477 9.213 1.00 40.05 332 PRO B O 1
ATOM 5786 N N . ALA B 1 354 ? 2.113 15.859 7.346 1.00 44.23 333 ALA B N 1
ATOM 5787 C CA . ALA B 1 354 ? 3.199 15.532 6.430 1.00 41.09 333 ALA B CA 1
ATOM 5788 C C . ALA B 1 354 ? 4.347 16.537 6.459 1.00 44.85 333 ALA B C 1
ATOM 5789 O O . ALA B 1 354 ? 5.471 16.204 6.084 1.00 44.93 333 ALA B O 1
ATOM 5791 N N . SER B 1 355 ? 4.072 17.761 6.900 1.00 45.46 334 SER B N 1
ATOM 5792 C CA . SER B 1 355 ? 5.109 18.789 6.931 1.00 44.12 334 SER B CA 1
ATOM 5793 C C . SER B 1 355 ? 4.867 19.869 7.982 1.00 45.56 334 SER B C 1
ATOM 5794 O O . SER B 1 355 ? 3.823 19.902 8.634 1.00 44.05 334 SER B O 1
ATOM 5797 N N . LYS B 1 356 ? 5.852 20.749 8.133 1.00 38.80 335 LYS B N 1
ATOM 5798 C CA . LYS B 1 356 ? 5.763 21.873 9.055 1.00 38.07 335 LYS B CA 1
ATOM 5799 C C . LYS B 1 356 ? 4.680 22.842 8.601 1.00 47.54 335 LYS B C 1
ATOM 5800 O O . LYS B 1 356 ? 3.992 23.456 9.419 1.00 50.40 335 LYS B O 1
ATOM 5806 N N . LYS B 1 357 ? 4.533 22.971 7.287 1.00 49.95 336 LYS B N 1
ATOM 5807 C CA . LYS B 1 357 ? 3.533 23.859 6.710 1.00 51.85 336 LYS B CA 1
ATOM 5808 C C . LYS B 1 357 ? 2.123 23.309 6.902 1.00 48.79 336 LYS B C 1
ATOM 5809 O O . LYS B 1 357 ? 1.192 24.058 7.196 1.00 50.03 336 LYS B O 1
ATOM 5815 N N . VAL B 1 358 ? 1.971 21.998 6.738 1.00 43.68 337 VAL B N 1
ATOM 5816 C CA . VAL B 1 358 ? 0.675 21.356 6.927 1.00 44.12 337 VAL B CA 1
ATOM 5817 C C . VAL B 1 358 ? 0.257 21.437 8.391 1.00 50.15 337 VAL B C 1
ATOM 5818 O O . VAL B 1 358 ? -0.915 21.657 8.701 1.00 51.13 337 VAL B O 1
ATOM 5822 N N . PHE B 1 359 ? 1.228 21.274 9.283 1.00 50.47 338 PHE B N 1
ATOM 5823 C CA . PHE B 1 359 ? 0.986 21.346 10.718 1.00 44.30 338 PHE B CA 1
ATOM 5824 C C . PHE B 1 359 ? 0.461 22.728 11.100 1.00 47.48 338 PHE B C 1
ATOM 5825 O O . PHE B 1 359 ? -0.564 22.847 11.768 1.00 46.40 338 PHE B O 1
ATOM 5833 N N . LEU B 1 360 ? 1.169 23.765 10.662 1.00 49.60 339 LEU B N 1
ATOM 5834 C CA . LEU B 1 360 ? 0.807 25.144 10.976 1.00 46.56 339 LEU B CA 1
ATOM 5835 C C . LEU B 1 360 ? -0.586 25.510 10.476 1.00 51.89 339 LEU B C 1
ATOM 5836 O O . LEU B 1 360 ? -1.384 26.095 11.207 1.00 52.64 339 LEU B O 1
ATOM 5841 N N . GLN B 1 361 ? -0.870 25.163 9.226 1.00 49.68 340 GLN B N 1
ATOM 5842 C CA . GLN B 1 361 ? -2.146 25.501 8.609 1.00 51.52 340 GLN B CA 1
ATOM 5843 C C . GLN B 1 361 ? -3.298 24.726 9.237 1.00 49.35 340 GLN B C 1
ATOM 5844 O O . GLN B 1 361 ? -4.428 25.212 9.291 1.00 49.49 340 GLN B O 1
ATOM 5850 N N . ALA B 1 362 ? -3.008 23.521 9.713 1.00 48.71 341 ALA B N 1
ATOM 5851 C CA . ALA B 1 362 ? -4.021 22.698 10.361 1.00 51.70 341 ALA B CA 1
ATOM 5852 C C . ALA B 1 362 ? -4.214 23.107 11.818 1.00 51.32 341 ALA B C 1
ATOM 5853 O O . ALA B 1 362 ? -5.165 22.680 12.471 1.00 48.52 341 ALA B O 1
ATOM 5855 N N . LEU B 1 363 ? -3.304 23.934 12.324 1.00 47.70 342 LEU B N 1
ATOM 5856 C CA . LEU B 1 363 ? -3.431 24.477 13.671 1.00 51.70 342 LEU B CA 1
ATOM 5857 C C . LEU B 1 363 ? -4.442 25.616 13.686 1.00 54.37 342 LEU B C 1
ATOM 5858 O O . LEU B 1 363 ? -5.402 25.600 14.458 1.00 56.58 342 LEU B O 1
ATOM 5863 N N . LYS B 1 364 ? -4.216 26.602 12.823 1.00 54.85 343 LYS B N 1
ATOM 5864 C CA . LYS B 1 364 ? -5.075 27.777 12.742 1.00 52.87 343 LYS B CA 1
ATOM 5865 C C . LYS B 1 364 ? -6.480 27.405 12.286 1.00 49.41 343 LYS B C 1
ATOM 5866 O O . LYS B 1 364 ? -7.451 28.085 12.616 1.00 53.34 343 LYS B O 1
ATOM 5872 N N . GLU B 1 365 ? -6.579 26.321 11.525 1.00 49.82 344 GLU B N 1
ATOM 5873 C CA . GLU B 1 365 ? -7.858 25.866 11.000 1.00 50.61 344 GLU B CA 1
ATOM 5874 C C . GLU B 1 365 ? -8.673 25.172 12.089 1.00 49.58 344 GLU B C 1
ATOM 5875 O O . GLU B 1 365 ? -9.889 25.028 11.973 1.00 48.69 344 GLU B O 1
ATOM 5881 N N . GLY B 1 366 ? -7.995 24.754 13.154 1.00 53.57 345 GLY B N 1
ATOM 5882 C CA . GLY B 1 366 ? -8.655 24.087 14.261 1.00 54.49 345 GLY B CA 1
ATOM 5883 C C . GLY B 1 366 ? -8.751 22.591 14.041 1.00 50.41 345 GLY B C 1
ATOM 5884 O O . GLY B 1 366 ? -9.517 21.899 14.710 1.00 53.70 345 GLY B O 1
ATOM 5885 N N . ILE B 1 367 ? -7.964 22.095 13.093 1.00 48.15 346 ILE B N 1
ATOM 5886 C CA . ILE B 1 367 ? -7.947 20.677 12.762 1.00 46.37 346 ILE B CA 1
ATOM 5887 C C . ILE B 1 367 ? -7.257 19.863 13.855 1.00 50.98 346 ILE B C 1
ATOM 5888 O O . ILE B 1 367 ? -7.719 18.782 14.225 1.00 47.50 346 ILE B O 1
ATOM 5893 N N . ILE B 1 368 ? -6.152 20.392 14.372 1.00 48.23 347 ILE B N 1
ATOM 5894 C CA . ILE B 1 368 ? -5.415 19.734 15.446 1.00 53.58 347 ILE B CA 1
ATOM 5895 C C . ILE B 1 368 ? -6.260 19.645 16.717 1.00 53.84 347 ILE B C 1
ATOM 5896 O O . ILE B 1 368 ? -6.261 18.618 17.400 1.00 57.51 347 ILE B O 1
ATOM 5901 N N . ASP B 1 369 ? -6.992 20.717 17.013 1.00 50.85 348 ASP B N 1
ATOM 5902 C CA . ASP B 1 369 ? -7.844 20.766 18.198 1.00 56.85 348 ASP B CA 1
ATOM 5903 C C . ASP B 1 369 ? -8.878 19.647 18.181 1.00 54.46 348 ASP B C 1
ATOM 5904 O O . ASP B 1 369 ? -9.197 19.067 19.218 1.00 50.96 348 ASP B O 1
ATOM 5909 N N . ILE B 1 370 ? -9.394 19.348 16.994 1.00 45.82 349 ILE B N 1
ATOM 5910 C CA . ILE B 1 370 ? -10.357 18.270 16.824 1.00 47.97 349 ILE B CA 1
ATOM 5911 C C . ILE B 1 370 ? -9.729 16.925 17.177 1.00 54.24 349 ILE B C 1
ATOM 5912 O O . ILE B 1 370 ? -10.348 16.090 17.838 1.00 50.82 349 ILE B O 1
ATOM 5917 N N . PHE B 1 371 ? -8.489 16.729 16.742 1.00 51.68 350 PHE B N 1
ATOM 5918 C CA . PHE B 1 371 ? -7.782 15.475 16.975 1.00 48.14 350 PHE B CA 1
ATOM 5919 C C . PHE B 1 371 ? -7.475 15.250 18.452 1.00 47.13 350 PHE B C 1
ATOM 5920 O O . PHE B 1 371 ? -7.795 14.198 19.003 1.00 42.21 350 PHE B O 1
ATOM 5928 N N . VAL B 1 372 ? -6.856 16.243 19.085 1.00 47.76 351 VAL B N 1
ATOM 5929 C CA . VAL B 1 372 ? -6.450 16.127 20.483 1.00 47.78 351 VAL B CA 1
ATOM 5930 C C . VAL B 1 372 ? -7.648 15.918 21.404 1.00 47.46 351 VAL B C 1
ATOM 5931 O O . VAL B 1 372 ? -7.589 15.118 22.337 1.00 51.80 351 VAL B O 1
ATOM 5935 N N . LYS B 1 373 ? -8.733 16.639 21.137 1.00 44.87 352 LYS B N 1
ATOM 5936 C CA . LYS B 1 373 ? -9.963 16.481 21.907 1.00 45.53 352 LYS B CA 1
ATOM 5937 C C . LYS B 1 373 ? -10.522 15.074 21.753 1.00 43.85 352 LYS B C 1
ATOM 5938 O O . LYS B 1 373 ? -11.166 14.546 22.659 1.00 41.53 352 LYS B O 1
ATOM 5944 N N . ALA B 1 374 ? -10.266 14.470 20.597 1.00 44.47 353 ALA B N 1
ATOM 5945 C CA . ALA B 1 374 ? -10.727 13.116 20.324 1.00 43.15 353 ALA B CA 1
ATOM 5946 C C . ALA B 1 374 ? -9.817 12.086 20.982 1.00 48.06 353 ALA B C 1
ATOM 5947 O O . ALA B 1 374 ? -10.108 10.892 20.969 1.00 51.06 353 ALA B O 1
ATOM 5949 N N . GLY B 1 375 ? -8.715 12.555 21.557 1.00 39.90 354 GLY B N 1
ATOM 5950 C CA . GLY B 1 375 ? -7.786 11.676 22.243 1.00 48.03 354 GLY B CA 1
ATOM 5951 C C . GLY B 1 375 ? -6.733 11.105 21.316 1.00 51.79 354 GLY B C 1
ATOM 5952 O O . GLY B 1 375 ? -6.168 10.044 21.580 1.00 47.87 354 GLY B O 1
ATOM 5953 N N . ALA B 1 376 ? -6.468 11.814 20.225 1.00 50.99 355 ALA B N 1
ATOM 5954 C CA . ALA B 1 376 ? -5.478 11.375 19.251 1.00 50.25 355 ALA B CA 1
ATOM 5955 C C . ALA B 1 376 ? -4.073 11.785 19.672 1.00 46.03 355 ALA B C 1
ATOM 5956 O O . ALA B 1 376 ? -3.863 12.885 20.185 1.00 38.92 355 ALA B O 1
ATOM 5958 N N . MET B 1 377 ? -3.115 10.891 19.454 1.00 47.69 356 MET B N 1
ATOM 5959 C CA . MET B 1 377 ? -1.721 11.176 19.764 1.00 46.54 356 MET B CA 1
ATOM 5960 C C . MET B 1 377 ? -1.041 11.864 18.585 1.00 43.69 356 MET B C 1
ATOM 5961 O O . MET B 1 377 ? -1.018 11.332 17.475 1.00 52.19 356 MET B O 1
ATOM 5966 N N . ILE B 1 378 ? -0.494 13.050 18.831 1.00 42.23 357 ILE B N 1
ATOM 5967 C CA . ILE B 1 378 ? 0.151 13.825 17.778 1.00 39.06 357 ILE B CA 1
ATOM 5968 C C . ILE B 1 378 ? 1.671 13.749 17.863 1.00 41.31 357 ILE B C 1
ATOM 5969 O O . ILE B 1 378 ? 2.256 13.952 18.927 1.00 45.28 357 ILE B O 1
ATOM 5974 N N . CYS B 1 379 ? 2.304 13.451 16.734 1.00 42.45 358 CYS B N 1
ATOM 5975 C CA . CYS B 1 379 ? 3.757 13.400 16.663 1.00 49.54 358 CYS B CA 1
ATOM 5976 C C . CYS B 1 379 ? 4.281 14.420 15.659 1.00 45.58 358 CYS B C 1
ATOM 5977 O O . CYS B 1 379 ? 3.549 14.861 14.772 1.00 39.43 358 CYS B O 1
ATOM 5980 N N . THR B 1 380 ? 5.548 14.791 15.812 1.00 43.46 359 THR B N 1
ATOM 5981 C CA . THR B 1 380 ? 6.197 15.738 14.911 1.00 48.57 359 THR B CA 1
ATOM 5982 C C . THR B 1 380 ? 6.201 15.226 13.473 1.00 45.27 359 THR B C 1
ATOM 5983 O O . THR B 1 380 ? 6.348 14.024 13.243 1.00 41.69 359 THR B O 1
ATOM 5987 N N . PRO B 1 381 ? 6.018 16.142 12.505 1.00 49.24 360 PRO B N 1
ATOM 5988 C CA . PRO B 1 381 ? 5.964 15.819 11.075 1.00 46.62 360 PRO B CA 1
ATOM 5989 C C . PRO B 1 381 ? 7.131 14.961 10.606 1.00 44.96 360 PRO B C 1
ATOM 5990 O O . PRO B 1 381 ? 8.260 15.440 10.505 1.00 40.60 360 PRO B O 1
ATOM 5994 N N . GLY B 1 382 ? 6.843 13.695 10.325 1.00 47.69 361 GLY B N 1
ATOM 5995 C CA . GLY B 1 382 ? 7.842 12.762 9.842 1.00 50.24 361 GLY B CA 1
ATOM 5996 C C . GLY B 1 382 ? 7.188 11.574 9.170 1.00 58.72 361 GLY B C 1
ATOM 5997 O O . GLY B 1 382 ? 5.989 11.594 8.888 1.00 58.30 361 GLY B O 1
ATOM 5998 N N . CYS B 1 383 ? 7.972 10.531 8.920 1.00 62.61 362 CYS B N 1
ATOM 5999 C CA . CYS B 1 383 ? 7.468 9.339 8.245 1.00 65.07 362 CYS B CA 1
ATOM 6000 C C . CYS B 1 383 ? 6.773 8.372 9.201 1.00 66.26 362 CYS B C 1
ATOM 6001 O O . CYS B 1 383 ? 6.516 7.221 8.846 1.00 74.11 362 CYS B O 1
ATOM 6004 N N . GLY B 1 384 ? 6.475 8.849 10.407 1.00 63.22 363 GLY B N 1
ATOM 6005 C CA . GLY B 1 384 ? 5.732 8.081 11.391 1.00 69.31 363 GLY B CA 1
ATOM 6006 C C . GLY B 1 384 ? 6.272 6.690 11.654 1.00 73.85 363 GLY B C 1
ATOM 6007 O O . GLY B 1 384 ? 7.486 6.484 11.672 1.00 80.25 363 GLY B O 1
ATOM 6008 N N . PRO B 1 385 ? 5.367 5.722 11.865 1.00 73.26 364 PRO B N 1
ATOM 6009 C CA . PRO B 1 385 ? 5.725 4.319 12.062 1.00 69.13 364 PRO B CA 1
ATOM 6010 C C . PRO B 1 385 ? 5.483 3.490 10.804 1.00 66.86 364 PRO B C 1
ATOM 6011 O O . PRO B 1 385 ? 5.339 2.271 10.899 1.00 66.16 364 PRO B O 1
ATOM 6015 N N . CYS B 1 386 ? 5.442 4.139 9.644 1.00 74.59 365 CYS B N 1
ATOM 6016 C CA . CYS B 1 386 ? 5.188 3.433 8.391 1.00 79.30 365 CYS B CA 1
ATOM 6017 C C . CYS B 1 386 ? 6.341 2.495 8.038 1.00 75.15 365 CYS B C 1
ATOM 6018 O O . CYS B 1 386 ? 6.156 1.513 7.320 1.00 76.18 365 CYS B O 1
ATOM 6021 N N . LEU B 1 387 ? 7.529 2.805 8.545 1.00 72.20 366 LEU B N 1
ATOM 6022 C CA . LEU B 1 387 ? 8.670 1.906 8.425 1.00 76.09 366 LEU B CA 1
ATOM 6023 C C . LEU B 1 387 ? 8.909 1.208 9.762 1.00 79.36 366 LEU B C 1
ATOM 6024 O O . LEU B 1 387 ? 7.950 0.918 10.481 1.00 72.84 366 LEU B O 1
ATOM 6029 N N . GLY B 1 388 ? 10.183 0.959 10.075 1.00 85.04 367 GLY B N 1
ATOM 6030 C CA . GLY B 1 388 ? 10.625 0.294 11.298 1.00 83.30 367 GLY B CA 1
ATOM 6031 C C . GLY B 1 388 ? 9.671 0.282 12.483 1.00 73.42 367 GLY B C 1
ATOM 6032 O O . GLY B 1 388 ? 8.974 -0.713 12.689 1.00 68.36 367 GLY B O 1
ATOM 6033 N N . ALA B 1 389 ? 9.616 1.360 13.266 1.00 78.03 368 ALA B N 1
ATOM 6034 C CA . ALA B 1 389 ? 10.448 2.553 13.116 1.00 70.95 368 ALA B CA 1
ATOM 6035 C C . ALA B 1 389 ? 10.455 3.265 14.453 1.00 67.94 368 ALA B C 1
ATOM 6036 O O . ALA B 1 389 ? 10.999 4.364 14.574 1.00 72.56 368 ALA B O 1
ATOM 6038 N N . HIS B 1 390 ? 9.832 2.624 15.441 1.00 66.66 369 HIS B N 1
ATOM 6039 C CA . HIS B 1 390 ? 9.417 3.262 16.693 1.00 69.77 369 HIS B CA 1
ATOM 6040 C C . HIS B 1 390 ? 8.283 4.247 16.404 1.00 65.00 369 HIS B C 1
ATOM 6041 O O . HIS B 1 390 ? 7.769 4.295 15.286 1.00 67.68 369 HIS B O 1
ATOM 6048 N N . GLN B 1 391 ? 7.892 5.016 17.417 1.00 70.72 370 GLN B N 1
ATOM 6049 C CA . GLN B 1 391 ? 6.805 5.990 17.293 1.00 71.45 370 GLN B CA 1
ATOM 6050 C C . GLN B 1 391 ? 5.475 5.372 16.854 1.00 64.91 370 GLN B C 1
ATOM 6051 O O . GLN B 1 391 ? 4.683 6.019 16.168 1.00 61.57 370 GLN B O 1
ATOM 6057 N N . GLY B 1 392 ? 5.228 4.127 17.255 1.00 68.15 371 GLY B N 1
ATOM 6058 C CA . GLY B 1 392 ? 3.974 3.465 16.934 1.00 60.43 371 GLY B CA 1
ATOM 6059 C C . GLY B 1 392 ? 4.139 2.017 16.509 1.00 61.06 371 GLY B C 1
ATOM 6060 O O . GLY B 1 392 ? 3.639 1.607 15.460 1.00 60.57 371 GLY B O 1
ATOM 6061 N N . VAL B 1 393 ? 4.833 1.239 17.332 1.00 54.56 372 VAL B N 1
ATOM 6062 C CA . VAL B 1 393 ? 5.109 -0.161 17.024 1.00 58.04 372 VAL B CA 1
ATOM 6063 C C . VAL B 1 393 ? 3.951 -1.067 17.437 1.00 60.56 372 VAL B C 1
ATOM 6064 O O . VAL B 1 393 ? 3.362 -0.892 18.503 1.00 61.28 372 VAL B O 1
ATOM 6068 N N . LEU B 1 394 ? 3.625 -2.031 16.580 1.00 60.51 373 LEU B N 1
ATOM 6069 C CA . LEU B 1 394 ? 2.575 -2.999 16.868 1.00 57.30 373 LEU B CA 1
ATOM 6070 C C . LEU B 1 394 ? 3.135 -4.216 17.591 1.00 56.57 373 LEU B C 1
ATOM 6071 O O . LEU B 1 394 ? 4.249 -4.658 17.311 1.00 51.98 373 LEU B O 1
ATOM 6076 N N . ALA B 1 395 ? 2.354 -4.756 18.520 1.00 58.18 374 ALA B N 1
ATOM 6077 C CA . ALA B 1 395 ? 2.730 -5.975 19.222 1.00 59.37 374 ALA B CA 1
ATOM 6078 C C . ALA B 1 395 ? 2.233 -7.192 18.453 1.00 60.41 374 ALA B C 1
ATOM 6079 O O . ALA B 1 395 ? 1.591 -7.057 17.412 1.00 64.12 374 ALA B O 1
ATOM 6081 N N . GLU B 1 396 ? 2.529 -8.379 18.968 1.00 58.56 375 GLU B N 1
ATOM 6082 C CA . GLU B 1 396 ? 2.109 -9.613 18.319 1.00 57.07 375 GLU B CA 1
ATOM 6083 C C . GLU B 1 396 ? 0.592 -9.767 18.339 1.00 56.44 375 GLU B C 1
ATOM 6084 O O . GLU B 1 396 ? 0.002 -10.043 19.384 1.00 56.42 375 GLU B O 1
ATOM 6090 N N . GLY B 1 397 ? -0.033 -9.584 17.181 1.00 59.91 376 GLY B N 1
ATOM 6091 C CA . GLY B 1 397 ? -1.466 -9.778 17.058 1.00 59.03 376 GLY B CA 1
ATOM 6092 C C . GLY B 1 397 ? -2.245 -8.498 16.826 1.00 56.35 376 GLY B C 1
ATOM 6093 O O . GLY B 1 397 ? -3.422 -8.541 16.468 1.00 59.41 376 GLY B O 1
ATOM 6094 N N . GLU B 1 398 ? -1.595 -7.357 17.028 1.00 53.99 377 GLU B N 1
ATOM 6095 C CA . GLU B 1 398 ? -2.258 -6.069 16.848 1.00 60.68 377 GLU B CA 1
ATOM 6096 C C . GLU B 1 398 ? -2.567 -5.776 15.384 1.00 61.62 377 GLU B C 1
ATOM 6097 O O . GLU B 1 398 ? -1.752 -6.038 14.500 1.00 61.70 377 GLU B O 1
ATOM 6103 N N . ILE B 1 399 ? -3.753 -5.229 15.139 1.00 61.19 378 ILE B N 1
ATOM 6104 C CA . ILE B 1 399 ? -4.162 -4.846 13.794 1.00 55.52 378 ILE B CA 1
ATOM 6105 C C . ILE B 1 399 ? -4.165 -3.330 13.654 1.00 57.67 378 ILE B C 1
ATOM 6106 O O . ILE B 1 399 ? -4.793 -2.628 14.447 1.00 53.76 378 ILE B O 1
ATOM 6111 N N . CYS B 1 400 ? -3.463 -2.828 12.645 1.00 61.01 379 CYS B N 1
ATOM 6112 C CA . CYS B 1 400 ? -3.409 -1.391 12.409 1.00 56.25 379 CYS B CA 1
ATOM 6113 C C . CYS B 1 400 ? -4.026 -0.991 11.076 1.00 51.73 379 CYS B C 1
ATOM 6114 O O . CYS B 1 400 ? -3.648 -1.507 10.024 1.00 49.88 379 CYS B O 1
ATOM 6117 N N . LEU B 1 401 ? -4.982 -0.071 11.131 1.00 57.93 380 LEU B N 1
ATOM 6118 C CA . LEU B 1 401 ? -5.543 0.520 9.926 1.00 54.05 380 LEU B CA 1
ATOM 6119 C C . LEU B 1 401 ? -4.758 1.781 9.598 1.00 53.95 380 LEU B C 1
ATOM 6120 O O . LEU B 1 401 ? -5.077 2.869 10.080 1.00 53.78 380 LEU B O 1
ATOM 6125 N N . SER B 1 402 ? -3.720 1.627 8.786 1.00 49.65 381 SER B N 1
ATOM 6126 C CA . SER B 1 402 ? -2.854 2.744 8.441 1.00 52.44 381 SER B CA 1
ATOM 6127 C C . SER B 1 402 ? -3.262 3.357 7.108 1.00 54.44 381 SER B C 1
ATOM 6128 O O . SER B 1 402 ? -3.952 2.728 6.309 1.00 55.27 381 SER B O 1
ATOM 6131 N N . THR B 1 403 ? -2.837 4.593 6.877 1.00 44.72 382 THR B N 1
ATOM 6132 C CA . THR B 1 403 ? -3.141 5.277 5.629 1.00 49.00 382 THR B CA 1
ATOM 6133 C C . THR B 1 403 ? -1.885 5.396 4.775 1.00 55.25 382 THR B C 1
ATOM 6134 O O . THR B 1 403 ? -1.861 6.120 3.778 1.00 54.44 382 THR B O 1
ATOM 6138 N N . THR B 1 404 ? -0.843 4.672 5.172 1.00 51.64 383 THR B N 1
ATOM 6139 C CA . THR B 1 404 ? 0.410 4.664 4.428 1.00 52.88 383 THR B CA 1
ATOM 6140 C C . THR B 1 404 ? 0.289 3.824 3.158 1.00 56.03 383 THR B C 1
ATOM 6141 O O . THR B 1 404 ? -0.814 3.566 2.675 1.00 53.01 383 THR B O 1
ATOM 6145 N N . ASN B 1 405 ? 1.425 3.396 2.620 1.00 53.78 384 ASN B N 1
ATOM 6146 C CA . ASN B 1 405 ? 1.433 2.686 1.348 1.00 52.45 384 ASN B CA 1
ATOM 6147 C C . ASN B 1 405 ? 2.124 1.325 1.369 1.00 54.91 384 ASN B C 1
ATOM 6148 O O . ASN B 1 405 ? 2.540 0.829 0.325 1.00 56.61 384 ASN B O 1
ATOM 6153 N N . ARG B 1 406 ? 2.242 0.718 2.547 1.00 52.01 385 ARG B N 1
ATOM 6154 C CA . ARG B 1 406 ? 2.898 -0.584 2.660 1.00 45.18 385 ARG B CA 1
ATOM 6155 C C . ARG B 1 406 ? 2.246 -1.508 3.690 1.00 55.86 385 ARG B C 1
ATOM 6156 O O . ARG B 1 406 ? 2.038 -1.125 4.842 1.00 53.22 385 ARG B O 1
ATOM 6164 N N . ASN B 1 407 ? 1.934 -2.729 3.260 1.00 61.70 386 ASN B N 1
ATOM 6165 C CA . ASN B 1 407 ? 1.267 -3.711 4.110 1.00 54.78 386 ASN B CA 1
ATOM 6166 C C . ASN B 1 407 ? 2.122 -4.931 4.429 1.00 53.60 386 ASN B C 1
ATOM 6167 O O . ASN B 1 407 ? 1.611 -5.931 4.934 1.00 52.06 386 ASN B O 1
ATOM 6172 N N . PHE B 1 408 ? 3.416 -4.844 4.131 1.00 53.84 387 PHE B N 1
ATOM 6173 C CA . PHE B 1 408 ? 4.329 -5.977 4.281 1.00 43.75 387 PHE B CA 1
ATOM 6174 C C . PHE B 1 408 ? 4.286 -6.573 5.687 1.00 54.57 387 PHE B C 1
ATOM 6175 O O . PHE B 1 408 ? 4.183 -5.845 6.675 1.00 56.09 387 PHE B O 1
ATOM 6183 N N . LYS B 1 409 ? 4.352 -7.900 5.760 1.00 57.00 388 LYS B N 1
ATOM 6184 C CA . LYS B 1 409 ? 4.197 -8.621 7.020 1.00 54.03 388 LYS B CA 1
ATOM 6185 C C . LYS B 1 409 ? 5.241 -8.227 8.060 1.00 56.75 388 LYS B C 1
ATOM 6186 O O . LYS B 1 409 ? 6.439 -8.427 7.860 1.00 54.65 388 LYS B O 1
ATOM 6192 N N . GLY B 1 410 ? 4.771 -7.665 9.170 1.00 57.67 389 GLY B N 1
ATOM 6193 C CA . GLY B 1 410 ? 5.643 -7.285 10.264 1.00 59.66 389 GLY B CA 1
ATOM 6194 C C . GLY B 1 410 ? 6.464 -6.044 9.976 1.00 59.68 389 GLY B C 1
ATOM 6195 O O . GLY B 1 410 ? 7.602 -5.925 10.428 1.00 66.21 389 GLY B O 1
ATOM 6196 N N . ARG B 1 411 ? 5.885 -5.114 9.224 1.00 60.91 390 ARG B N 1
ATOM 6197 C CA . ARG B 1 411 ? 6.587 -3.889 8.867 1.00 57.76 390 ARG B CA 1
ATOM 6198 C C . ARG B 1 411 ? 6.430 -2.820 9.942 1.00 62.07 390 ARG B C 1
ATOM 6199 O O . ARG B 1 411 ? 7.335 -2.018 10.171 1.00 61.28 390 ARG B O 1
ATOM 6207 N N . MET B 1 412 ? 5.277 -2.816 10.602 1.00 62.91 391 MET B N 1
ATOM 6208 C CA . MET B 1 412 ? 4.995 -1.815 11.622 1.00 62.29 391 MET B CA 1
ATOM 6209 C C . MET B 1 412 ? 5.273 -2.357 13.023 1.00 60.80 391 MET B C 1
ATOM 6210 O O . MET B 1 412 ? 4.870 -1.762 14.022 1.00 63.83 391 MET B O 1
ATOM 6215 N N . GLY B 1 413 ? 5.969 -3.487 13.092 1.00 61.09 392 GLY B N 1
ATOM 6216 C CA . GLY B 1 413 ? 6.340 -4.059 14.372 1.00 57.76 392 GLY B CA 1
ATOM 6217 C C . GLY B 1 413 ? 6.554 -5.558 14.344 1.00 51.43 392 GLY B C 1
ATOM 6218 O O . GLY B 1 413 ? 7.371 -6.067 13.575 1.00 58.12 392 GLY B O 1
ATOM 6219 N N . HIS B 1 414 ? 5.815 -6.264 15.194 1.00 55.52 393 HIS B N 1
ATOM 6220 C CA . HIS B 1 414 ? 5.948 -7.710 15.326 1.00 58.50 393 HIS B CA 1
ATOM 6221 C C . HIS B 1 414 ? 5.608 -8.413 14.016 1.00 60.71 393 HIS B C 1
ATOM 6222 O O . HIS B 1 414 ? 4.752 -7.954 13.262 1.00 57.45 393 HIS B O 1
ATOM 6229 N N . ILE B 1 415 ? 6.280 -9.530 13.755 1.00 63.15 394 ILE B N 1
ATOM 6230 C CA . ILE B 1 415 ? 6.075 -10.284 12.522 1.00 53.91 394 ILE B CA 1
ATOM 6231 C C . ILE B 1 415 ? 4.649 -10.829 12.427 1.00 57.60 394 ILE B C 1
ATOM 6232 O O . ILE B 1 415 ? 4.138 -11.074 11.334 1.00 60.61 394 ILE B O 1
ATOM 6237 N N . ASN B 1 416 ? 4.003 -11.000 13.576 1.00 59.33 395 ASN B N 1
ATOM 6238 C CA . ASN B 1 416 ? 2.634 -11.496 13.611 1.00 61.68 395 ASN B CA 1
ATOM 6239 C C . ASN B 1 416 ? 1.623 -10.389 13.882 1.00 57.66 395 ASN B C 1
ATOM 6240 O O . ASN B 1 416 ? 0.606 -10.609 14.542 1.00 59.42 395 ASN B O 1
ATOM 6245 N N . SER B 1 417 ? 1.915 -9.197 13.373 1.00 54.90 396 SER B N 1
ATOM 6246 C CA . SER B 1 417 ? 0.982 -8.082 13.447 1.00 59.82 396 SER B CA 1
ATOM 6247 C C . SER B 1 417 ? 0.320 -7.896 12.088 1.00 59.33 396 SER B C 1
ATOM 6248 O O . SER B 1 417 ? 0.770 -8.461 11.091 1.00 62.35 396 SER B O 1
ATOM 6251 N N . TYR B 1 418 ? -0.749 -7.109 12.044 1.00 54.09 397 TYR B N 1
ATOM 6252 C CA . TYR B 1 418 ? -1.504 -6.938 10.808 1.00 59.67 397 TYR B CA 1
ATOM 6253 C C . TYR B 1 418 ? -1.721 -5.472 10.450 1.00 54.32 397 TYR B C 1
ATOM 6254 O O . TYR B 1 418 ? -2.030 -4.650 11.311 1.00 54.77 397 TYR B O 1
ATOM 6263 N N . ILE B 1 419 ? -1.557 -5.154 9.169 1.00 52.70 398 ILE B N 1
ATOM 6264 C CA . ILE B 1 419 ? -1.716 -3.787 8.686 1.00 48.07 398 ILE B CA 1
ATOM 6265 C C . ILE B 1 419 ? -2.747 -3.704 7.564 1.00 49.49 398 ILE B C 1
ATOM 6266 O O . ILE B 1 419 ? -2.653 -4.425 6.571 1.00 51.09 398 ILE B O 1
ATOM 6271 N N . TYR B 1 420 ? -3.723 -2.818 7.728 1.00 49.83 399 TYR B N 1
ATOM 6272 C CA . TYR B 1 420 ? -4.711 -2.553 6.689 1.00 48.14 399 TYR B CA 1
ATOM 6273 C C . TYR B 1 420 ? -4.539 -1.136 6.155 1.00 58.29 399 TYR B C 1
ATOM 6274 O O . TYR B 1 420 ? -4.231 -0.215 6.910 1.00 58.16 399 TYR B O 1
ATOM 6283 N N . LEU B 1 421 ? -4.745 -0.962 4.854 1.00 53.41 400 LEU B N 1
ATOM 6284 C CA . LEU B 1 421 ? -4.627 0.356 4.236 1.00 50.77 400 LEU B CA 1
ATOM 6285 C C . LEU B 1 421 ? -5.980 0.896 3.787 1.00 52.92 400 LEU B C 1
ATOM 6286 O O . LEU B 1 421 ? -6.764 0.186 3.158 1.00 56.04 400 LEU B O 1
ATOM 6291 N N . ALA B 1 422 ? -6.243 2.159 4.107 1.00 51.28 401 ALA B N 1
ATOM 6292 C CA . ALA B 1 422 ? -7.498 2.802 3.736 1.00 54.27 401 ALA B CA 1
ATOM 6293 C C . ALA B 1 422 ? -7.368 4.321 3.755 1.00 52.70 401 ALA B C 1
ATOM 6294 O O . ALA B 1 422 ? -6.389 4.865 4.267 1.00 51.04 401 ALA B O 1
ATOM 6296 N N . SER B 1 423 ? -8.368 4.998 3.198 1.00 49.12 402 SER B N 1
ATOM 6297 C CA . SER B 1 423 ? -8.381 6.456 3.134 1.00 50.61 402 SER B CA 1
ATOM 6298 C C . SER B 1 423 ? -8.463 7.066 4.529 1.00 48.70 402 SER B C 1
ATOM 6299 O O . SER B 1 423 ? -8.903 6.405 5.470 1.00 54.81 402 SER B O 1
ATOM 6302 N N . PRO B 1 424 ? -8.029 8.331 4.668 1.00 46.93 403 PRO B N 1
ATOM 6303 C CA . PRO B 1 424 ? -8.153 9.051 5.940 1.00 47.60 403 PRO B CA 1
ATOM 6304 C C . PRO B 1 424 ? -9.600 9.130 6.414 1.00 48.88 403 PRO B C 1
ATOM 6305 O O . PRO B 1 424 ? -9.843 9.222 7.618 1.00 46.68 403 PRO B O 1
ATOM 6309 N N . LYS B 1 425 ? -10.542 9.101 5.476 1.00 54.58 404 LYS B N 1
ATOM 6310 C CA . LYS B 1 425 ? -11.958 9.113 5.818 1.00 56.13 404 LYS B CA 1
ATOM 6311 C C . LYS B 1 425 ? -12.333 7.853 6.588 1.00 52.92 404 LYS B C 1
ATOM 6312 O O . LYS B 1 425 ? -12.918 7.928 7.667 1.00 53.64 404 LYS B O 1
ATOM 6318 N N . ILE B 1 426 ? -11.990 6.699 6.025 1.00 49.21 405 ILE B N 1
ATOM 6319 C CA . ILE B 1 426 ? -12.280 5.417 6.655 1.00 51.23 405 ILE B CA 1
ATOM 6320 C C . ILE B 1 426 ? -11.531 5.281 7.975 1.00 54.20 405 ILE B C 1
ATOM 6321 O O . ILE B 1 426 ? -12.076 4.786 8.961 1.00 52.77 405 ILE B O 1
ATOM 6326 N N . ALA B 1 427 ? -10.280 5.731 7.985 1.00 55.50 406 ALA B N 1
ATOM 6327 C CA . ALA B 1 427 ? -9.442 5.659 9.177 1.00 49.33 406 ALA B CA 1
ATOM 6328 C C . ALA B 1 427 ? -10.023 6.485 10.320 1.00 52.58 406 ALA B C 1
ATOM 6329 O O . ALA B 1 427 ? -9.972 6.077 11.480 1.00 53.12 406 ALA B O 1
ATOM 6331 N N . ALA B 1 428 ? -10.580 7.644 9.984 1.00 48.65 407 ALA B N 1
ATOM 6332 C CA . ALA B 1 428 ? -11.175 8.524 10.982 1.00 52.59 407 ALA B CA 1
ATOM 6333 C C . ALA B 1 428 ? -12.450 7.921 11.562 1.00 56.96 407 ALA B C 1
ATOM 6334 O O . ALA B 1 428 ? -12.674 7.966 12.771 1.00 60.86 407 ALA B O 1
ATOM 6336 N N . ILE B 1 429 ? -13.282 7.358 10.692 1.00 51.92 408 ILE B N 1
ATOM 6337 C CA . ILE B 1 429 ? -14.541 6.758 11.114 1.00 57.00 408 ILE B CA 1
ATOM 6338 C C . ILE B 1 429 ? -14.304 5.471 11.903 1.00 54.19 408 ILE B C 1
ATOM 6339 O O . ILE B 1 429 ? -14.985 5.207 12.896 1.00 56.33 408 ILE B O 1
ATOM 6344 N N . SER B 1 430 ? -13.328 4.681 11.465 1.00 55.11 409 SER B N 1
ATOM 6345 C CA . SER B 1 430 ? -13.017 3.415 12.120 1.00 53.57 409 SER B CA 1
ATOM 6346 C C . SER B 1 430 ? -12.435 3.622 13.514 1.00 57.06 409 SER B C 1
ATOM 6347 O O . SER B 1 430 ? -12.625 2.792 14.401 1.00 62.50 409 SER B O 1
ATOM 6350 N N . ALA B 1 431 ? -11.724 4.730 13.699 1.00 56.81 410 ALA B N 1
ATOM 6351 C CA . ALA B 1 431 ? -11.128 5.049 14.991 1.00 55.19 410 ALA B CA 1
ATOM 6352 C C . ALA B 1 431 ? -12.207 5.292 16.040 1.00 56.91 410 ALA B C 1
ATOM 6353 O O . ALA B 1 431 ? -12.043 4.944 17.209 1.00 51.82 410 ALA B O 1
ATOM 6355 N N . VAL B 1 432 ? -13.313 5.891 15.610 1.00 53.64 411 VAL B N 1
ATOM 6356 C CA . VAL B 1 432 ? -14.439 6.158 16.496 1.00 55.05 411 VAL B CA 1
ATOM 6357 C C . VAL B 1 432 ? -15.187 4.873 16.828 1.00 50.35 411 VAL B C 1
ATOM 6358 O O . VAL B 1 432 ? -15.406 4.553 17.997 1.00 53.97 411 VAL B O 1
ATOM 6362 N N . LYS B 1 433 ? -15.575 4.141 15.788 1.00 52.26 412 LYS B N 1
ATOM 6363 C CA . LYS B 1 433 ? -16.343 2.911 15.947 1.00 60.91 412 LYS B CA 1
ATOM 6364 C C . LYS B 1 433 ? -15.536 1.799 16.608 1.00 59.56 412 LYS B C 1
ATOM 6365 O O . LYS B 1 433 ? -16.079 0.991 17.363 1.00 61.35 412 LYS B O 1
ATOM 6371 N N . GLY B 1 434 ? -14.239 1.757 16.321 1.00 60.77 413 GLY B N 1
ATOM 6372 C CA . GLY B 1 434 ? -13.381 0.724 16.869 1.00 59.65 413 GLY B CA 1
ATOM 6373 C C . GLY B 1 434 ? -13.174 -0.406 15.883 1.00 64.96 413 GLY B C 1
ATOM 6374 O O . GLY B 1 434 ? -12.337 -1.283 16.093 1.00 71.02 413 GLY B O 1
ATOM 6375 N N . TYR B 1 435 ? -13.943 -0.383 14.801 1.00 62.41 414 TYR B N 1
ATOM 6376 C CA . TYR B 1 435 ? -13.837 -1.397 13.760 1.00 62.79 414 TYR B CA 1
ATOM 6377 C C . TYR B 1 435 ? -13.850 -0.742 12.383 1.00 64.15 414 TYR B C 1
ATOM 6378 O O . TYR B 1 435 ? -14.326 0.384 12.231 1.00 62.87 414 TYR B O 1
ATOM 6387 N N . ILE B 1 436 ? -13.317 -1.443 11.387 1.00 66.95 415 ILE B N 1
ATOM 6388 C CA . ILE B 1 436 ? -13.321 -0.943 10.018 1.00 58.49 415 ILE B CA 1
ATOM 6389 C C . ILE B 1 436 ? -14.753 -0.774 9.532 1.00 61.32 415 ILE B C 1
ATOM 6390 O O . ILE B 1 436 ? -15.507 -1.743 9.447 1.00 70.76 415 ILE B O 1
ATOM 6395 N N . THR B 1 437 ? -15.128 0.461 9.219 1.00 58.89 416 THR B N 1
ATOM 6396 C CA . THR B 1 437 ? -16.502 0.748 8.834 1.00 65.00 416 THR B CA 1
ATOM 6397 C C . THR B 1 437 ? -16.609 1.885 7.830 1.00 64.15 416 THR B C 1
ATOM 6398 O O . THR B 1 437 ? -15.620 2.540 7.499 1.00 54.84 416 THR B O 1
ATOM 6402 N N . ASN B 1 438 ? -17.828 2.113 7.354 1.00 68.54 417 ASN B N 1
ATOM 6403 C CA . ASN B 1 438 ? -18.098 3.173 6.397 1.00 68.70 417 ASN B CA 1
ATOM 6404 C C . ASN B 1 438 ? -19.112 4.156 6.964 1.00 72.68 417 ASN B C 1
ATOM 6405 O O . ASN B 1 438 ? -19.293 5.254 6.437 1.00 74.09 417 ASN B O 1
ATOM 6410 N N . LYS B 1 439 ? -19.773 3.750 8.044 1.00 71.41 418 LYS B N 1
ATOM 6411 C CA . LYS B 1 439 ? -20.785 4.578 8.689 1.00 70.65 418 LYS B CA 1
ATOM 6412 C C . LYS B 1 439 ? -20.499 4.726 10.180 1.00 66.26 418 LYS B C 1
ATOM 6413 O O . LYS B 1 439 ? -20.944 5.681 10.817 1.00 60.23 418 LYS B O 1
#

CATH classification: 3.30.499.10 (+1 more: 3.30.499.10)

Organism: Methanocaldococcus jannaschii (strain ATCC 43067 / DSM 2661 / JAL-1 / JCM 10045 / NBRC 100440) (NCBI:txid243232)

B-factor: mean 54.96, std 10.28, range [27.29, 103.89]

InterPro domains:
  IPR001030 Aconitase/3-isopropylmalate dehydratase large subunit, alpha/beta/alpha domain [PF00330] (5-288)
  IPR001030 Aconitase/3-isopropylmalate dehydratase large subunit, alpha/beta/alpha domain [PF00330] (289-413)
  IPR001030 Aconitase/3-isopropylmalate dehydratase large subunit, alpha/beta/alpha domain [PR00415] (108-121)
  IPR001030 Aconitase/3-isopropylmalate dehydratase large subunit, alpha/beta/alpha domain [PR00415] (122-137)
  IPR001030 Aconitase/3-isopropylmalate dehydratase large subunit, alpha/beta/alpha domain [PR00415] (183-196)
  IPR001030 Aconitase/3-isopropylmalate dehydratase large subunit, alpha/beta/alpha domain [PR00415] (197-210)
  IPR001030 Aconitase/3-isopropylmalate dehydratase large subunit, alpha/beta/alpha domain [PR00415] (298-309)
  IPR001030 Aconitase/3-isopropylmalate dehydratase large subunit, alpha/beta/alpha domain [PR00415] (354-367)
  IPR006251 Homoaconitase/3-isopropylmalate dehydratase, large subunit [TIGR01343] (2-418)
  IPR011826 Homoaconitase/3-isopropylmalate dehydratase, large subunit, prokaryotic [MF_01027] (1-419)
  IPR011826 Homoaconitase/3-isopropylmalate dehydratase, large subunit, prokaryotic [TIGR02086] (1-419)
  IPR015931 Aconitase/3-isopropylmalate dehydratase large subunit, alpha/beta/alpha, subdomain 1/3 [G3DSA:3.30.499.10] (2-272)
  IPR015931 Aconitase/3-isopropylmalate dehydratase large subunit, alpha/beta/alpha, subdomain 1/3 [G3DSA:3.30.499.10] (275-420)
  IPR018136 Aconitase family, 4Fe-4S cluster binding site [PS00450] (294-310)
  IPR018136 Aconitase family, 4Fe-4S cluster binding site [PS01244] (354-367)
  IPR033941 3-Isopropylmalate dehydratase, catalytic domain [cd01583] (28-415)
  IPR036008 Aconitase, iron-sulfur domain [SSF53732] (1-418)
  IPR050067 Isopropylmalate dehydratase and related enzymes [PTHR43822] (1-417)

GO terms:
  GO:0004409 homoaconitate hydratase activity (F, EXP)
  GO:0050075 maleate hydratase activity (F, EXP)

Sequence (836 aa):
MTLVEKILSKKVGYEVCAGDSIEVEVDLAMTHDGTTPLAYKALKEMSDSVWNPDKIVVAFDHNVPPNTVKAAEMQKLALEFVKRFGIKNFHKGGEGICHQILAENYVLPNMFVAGGDSHTCTHGAFGAFATGFGATDMAYIYATGETWIKVPKTIRVDIVGKNENVSAKDIVLRVCKEIGRRGATYMAIEYGGEVVKNMDMDGRLTLCNMAIEMGGKTGVIEADEITYDYLKKERGLSDEDIAKLKKERITVNRDEANYYKEIEIDITDMEEQVAVPHHPDNVKPISDVEGTEINQVFIGSCTNGRLSDLREAAKYLKGREVHKDVKLIVIPASKKVFLQALKEGIIDIFVKAGAMICTPGCGPCLGAHQGVLAEGEICLSTTNRNFKGRMGHINSYIYLASPKIAAISAVKGYITNKMTLVEKILSKKVGYEVCAGDSIEVEVDLAMTHDGTTPLAYKALKEMSDSVWNPDKIVVAFDHNVPPNTVKAAEMQKLALEFVKRFGIKNFHKGGEGICHQILAENYVLPNMFVAGGDSHTCTHGAFGAFATGFGATDMAYIYATGETWIKVPKTIRVDIVGKNENVSAKDIVLRVCKEIGRRGATYMAIEYGGEVVKNMDMDGRLTLCNMAIEMGGKTGVIEADEITYDYLKKERGLSDEDIAKLKKERITVNRDEANYYKEIEIDITDMEEQVAVPHHPDNVKPISDVEGTEINQVFIGSCTNGRLSDLREAAKYLKGREVHKDVKLIVIPASKKVFLQALKEGIIDIFVKAGAMICTPGCGPCLGAHQGVLAEGEICLSTTNRNFKGRMGHINSYIYLASPKIAAISAVKGYITNK

Nearest PDB structures (foldseek):
  4kp2-assembly1_B-2  TM=9.947E-01  e=1.204E-83  Methanocaldococcus jannaschii DSM 2661
  4nqy-assembly1_A  TM=8.856E-01  e=4.001E-51  Methanocaldococcus jannaschii DSM 2661
  4kp1-assembly1_A  TM=8.945E-01  e=6.803E-51  Methanocaldococcus jannaschii DSM 2661
  1b0m-assembly1_A  TM=8.843E-01  e=8.160E-33  Sus scrofa
  1c96-assembly1_A  TM=8.707E-01  e=1.472E-32  Bos taurus